Protein AF-0000000076679616 (afdb_homodimer)

pLDDT: mean 80.87, std 16.35, range [23.14, 97.0]

Nearest PDB structures (foldseek):
  8wtm-assembly1_A  TM=8.163E-01  e=1.052E-39  Arabidopsis thaliana
  8wba-assembly1_A  TM=8.255E-01  e=5.689E-32  Arabidopsis thaliana
  8i3b-assembly1_B  TM=8.495E-01  e=1.731E-31  Arabidopsis thaliana
  8p8j-assembly1_B  TM=8.262E-01  e=1.410E-30  Homo sapiens
  8k0x-assembly1_C  TM=8.106E-01  e=1.100E-29  Arabidopsis thaliana

Sequence (1182 aa):
MELSSTSSTASGRKPRYRIETKSLSYDLPSNFSFFGAAATAPRPVLKNVMCEAPPGELVAIVGPSGAGKTTLLSILAGAIPPCRVRGAVLINGRPMDVSRFRRVSGHVTQDDALFPLLTVEESLLYSARLRLRGTAEDSAARARDLIKQLGLNHVASSRVGRAGVVGAISGGERRRVSIGVDLVHDPAVLLLDEPTSGLDSASALHILTMLKSMATLHTKTIILTIHQPGFRILELIDRVILISNGSAVHQGPVHQLEARLTDAGHCIPLHVNVLEYAMDVMDSLIVQPPTTPHEEVVAANTAATVNNDRIFYANSLCGEVYILTERFFKNVLRTKELFASKMIQSIVAGVGLGTVFMNVSNLQARVGFFAFSLTFLLTSTTEGLPIFLHERRILQRETARGAYRVSSYVIANAIVFVPFLLAAATLYALPVYWLVGLRREMDRFLYFSLVVWLVMLTANAFVACFSALVPNFIMGNSVIAGLMGSFFLFSGYFIAKGSIPRYWIFMHYLSLFKYPFEAFVVNEYGGGSGGRECLDMEVGGCVLDGAMFLTQQGLEESKRWSNIGVMLGFVLGYRIICFVFLWFRCYRMRRMELSSTSSTASGRKPRYRIETKSLSYDLPSNFSFFGAAATAPRPVLKNVMCEAPPGELVAIVGPSGAGKTTLLSILAGAIPPCRVRGAVLINGRPMDVSRFRRVSGHVTQDDALFPLLTVEESLLYSARLRLRGTAEDSAARARDLIKQLGLNHVASSRVGRAGVVGAISGGERRRVSIGVDLVHDPAVLLLDEPTSGLDSASALHILTMLKSMATLHTKTIILTIHQPGFRILELIDRVILISNGSAVHQGPVHQLEARLTDAGHCIPLHVNVLEYAMDVMDSLIVQPPTTPHEEVVAANTAATVNNDRIFYANSLCGEVYILTERFFKNVLRTKELFASKMIQSIVAGVGLGTVFMNVSNLQARVGFFAFSLTFLLTSTTEGLPIFLHERRILQRETARGAYRVSSYVIANAIVFVPFLLAAATLYALPVYWLVGLRREMDRFLYFSLVVWLVMLTANAFVACFSALVPNFIMGNSVIAGLMGSFFLFSGYFIAKGSIPRYWIFMHYLSLFKYPFEAFVVNEYGGGSGGRECLDMEVGGCVLDGAMFLTQQGLEESKRWSNIGVMLGFVLGYRIICFVFLWFRCYRMRR

Radius of gyration: 34.46 Å; Cα contacts (8 Å, |Δi|>4): 1894; chains: 2; bounding box: 134×113×79 Å

Structure (mmCIF, N/CA/C/O backbone):
data_AF-0000000076679616-model_v1
#
loop_
_entity.id
_entity.type
_entity.pdbx_description
1 polymer 'ABC transporter G family member 10'
#
loop_
_atom_site.group_PDB
_atom_site.id
_atom_site.type_symbol
_atom_site.label_atom_id
_atom_site.label_alt_id
_atom_site.label_comp_id
_atom_site.label_asym_id
_atom_site.label_entity_id
_atom_site.label_seq_id
_atom_site.pdbx_PDB_ins_code
_atom_site.Cartn_x
_atom_site.Cartn_y
_atom_site.Cartn_z
_atom_site.occupancy
_atom_site.B_iso_or_equiv
_atom_site.auth_seq_id
_atom_site.auth_comp_id
_atom_site.auth_asym_id
_atom_site.auth_atom_id
_atom_site.pdbx_PDB_model_num
ATOM 1 N N . MET A 1 1 ? 68.062 25.859 -2.09 1 24.06 1 MET A N 1
ATOM 2 C CA . MET A 1 1 ? 66.938 26.703 -1.683 1 24.06 1 MET A CA 1
ATOM 3 C C . MET A 1 1 ? 65.688 25.859 -1.454 1 24.06 1 MET A C 1
ATOM 5 O O . MET A 1 1 ? 65.188 25.234 -2.387 1 24.06 1 MET A O 1
ATOM 9 N N . GLU A 1 2 ? 65.5 25.203 -0.331 1 23.47 2 GLU A N 1
ATOM 10 C CA . GLU A 1 2 ? 64.75 24.078 0.205 1 23.47 2 GLU A CA 1
ATOM 11 C C . GLU A 1 2 ? 63.281 24.391 0.316 1 23.47 2 GLU A C 1
ATOM 13 O O . GLU A 1 2 ? 62.875 25.344 0.986 1 23.47 2 GLU A O 1
ATOM 18 N N . LEU A 1 3 ? 62.469 24.312 -0.736 1 27.45 3 LEU A N 1
ATOM 19 C CA . LEU A 1 3 ? 61.062 24.719 -0.801 1 27.45 3 LEU A CA 1
ATOM 20 C C . LEU A 1 3 ? 60.25 24.062 0.308 1 27.45 3 LEU A C 1
ATOM 22 O O . LEU A 1 3 ? 60.125 22.828 0.34 1 27.45 3 LEU A O 1
ATOM 26 N N . SER A 1 4 ? 60.469 24.406 1.649 1 26.69 4 SER A N 1
ATOM 27 C CA . SER A 1 4 ? 59.812 23.984 2.891 1 26.69 4 SER A CA 1
ATOM 28 C C . SER A 1 4 ? 58.281 23.953 2.736 1 26.69 4 SER A C 1
ATOM 30 O O . SER A 1 4 ? 57.688 24.953 2.387 1 26.69 4 SER A O 1
ATOM 32 N N . SER A 1 5 ? 57.688 22.891 2.254 1 28.55 5 SER A N 1
ATOM 33 C CA . SER A 1 5 ? 56.312 22.469 1.983 1 28.55 5 SER A CA 1
ATOM 34 C C . SER A 1 5 ? 55.438 22.609 3.225 1 28.55 5 SER A C 1
ATOM 36 O O . SER A 1 5 ? 55.5 21.766 4.121 1 28.55 5 SER A O 1
ATOM 38 N N . THR A 1 6 ? 55.531 23.719 4.102 1 29.86 6 THR A N 1
ATOM 39 C CA . THR A 1 6 ? 54.688 24.078 5.254 1 29.86 6 THR A CA 1
ATOM 40 C C . THR A 1 6 ? 53.219 23.797 4.977 1 29.86 6 THR A C 1
ATOM 42 O O . THR A 1 6 ? 52.594 24.484 4.164 1 29.86 6 THR A O 1
ATOM 45 N N . SER A 1 7 ? 52.781 22.578 4.949 1 30.86 7 SER A N 1
ATOM 46 C CA . SER A 1 7 ? 51.406 22.031 4.945 1 30.86 7 SER A CA 1
ATOM 47 C C . SER A 1 7 ? 50.562 22.688 6.012 1 30.86 7 SER A C 1
ATOM 49 O O . SER A 1 7 ? 50.75 22.484 7.207 1 30.86 7 SER A O 1
ATOM 51 N N . SER A 1 8 ? 50.375 24.062 6.184 1 30.64 8 SER A N 1
ATOM 52 C CA . SER A 1 8 ? 49.562 24.875 7.086 1 30.64 8 SER A CA 1
ATOM 53 C C . SER A 1 8 ? 48.25 24.172 7.445 1 30.64 8 SER A C 1
ATOM 55 O O . SER A 1 8 ? 47.531 23.719 6.562 1 30.64 8 SER A O 1
ATOM 57 N N . THR A 1 9 ? 48.094 23.5 8.547 1 32.56 9 THR A N 1
ATOM 58 C CA . THR A 1 9 ? 47.062 22.984 9.422 1 32.56 9 THR A CA 1
ATOM 59 C C . THR A 1 9 ? 45.875 23.969 9.5 1 32.56 9 THR A C 1
ATOM 61 O O . THR A 1 9 ? 45.875 24.844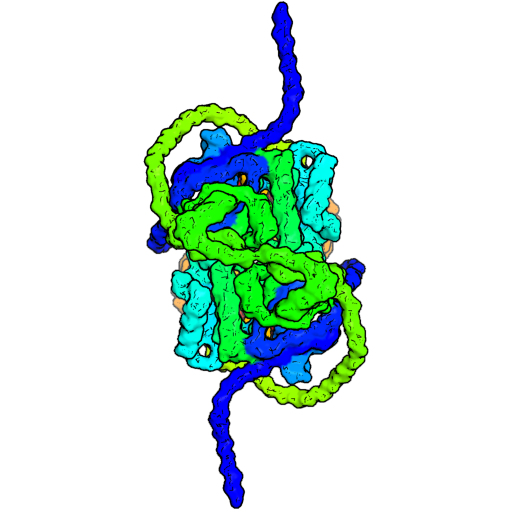 10.352 1 32.56 9 THR A O 1
ATOM 64 N N . ALA A 1 10 ? 45.625 24.812 8.547 1 33.34 10 ALA A N 1
ATOM 65 C CA . ALA A 1 10 ? 44.562 25.828 8.445 1 33.34 10 ALA A CA 1
ATOM 66 C C . ALA A 1 10 ? 43.281 25.375 9.109 1 33.34 10 ALA A C 1
ATOM 68 O O . ALA A 1 10 ? 42.906 24.203 9 1 33.34 10 ALA A O 1
ATOM 69 N N . SER A 1 11 ? 42.719 25.906 10.234 1 36.84 11 SER A N 1
ATOM 70 C CA . SER A 1 11 ? 41.5 25.828 11.008 1 36.84 11 SER A CA 1
ATOM 71 C C . SER A 1 11 ? 40.312 25.438 10.125 1 36.84 11 SER A C 1
ATOM 73 O O . SER A 1 11 ? 40.031 26.078 9.125 1 36.84 11 SER A O 1
ATOM 75 N N . GLY A 1 12 ? 40.125 24.266 9.672 1 40.28 12 GLY A N 1
ATOM 76 C CA . GLY A 1 12 ? 39.344 23.578 8.656 1 40.28 12 GLY A CA 1
ATOM 77 C C . GLY A 1 12 ? 37.938 24.141 8.484 1 40.28 12 GLY A C 1
ATOM 78 O O . GLY A 1 12 ? 37 23.734 9.164 1 40.28 12 GLY A O 1
ATOM 79 N N . ARG A 1 13 ? 37.812 25.328 8.219 1 47.44 13 ARG A N 1
ATOM 80 C CA . ARG A 1 13 ? 36.562 26.078 7.945 1 47.44 13 ARG A CA 1
ATOM 81 C C . ARG A 1 13 ? 35.656 25.281 7.035 1 47.44 13 ARG A C 1
ATOM 83 O O . ARG A 1 13 ? 36.062 24.828 5.961 1 47.44 13 ARG A O 1
ATOM 90 N N . LYS A 1 14 ? 34.625 24.594 7.551 1 61.75 14 LYS A N 1
ATOM 91 C CA . LYS A 1 14 ? 33.625 23.875 6.785 1 61.75 14 LYS A CA 1
ATOM 92 C C . LYS A 1 14 ? 33.188 24.656 5.551 1 61.75 14 LYS A C 1
ATOM 94 O O . LYS A 1 14 ? 33.188 25.891 5.574 1 61.75 14 LYS A O 1
ATOM 99 N N . PRO A 1 15 ? 33.312 24.031 4.309 1 69.06 15 PRO A N 1
ATOM 100 C CA . PRO A 1 15 ? 33 24.672 3.037 1 69.06 15 PRO A CA 1
ATOM 101 C C . PRO A 1 15 ? 31.641 25.391 3.068 1 69.06 15 PRO A C 1
ATOM 103 O O . PRO A 1 15 ? 30.703 24.906 3.703 1 69.06 15 PRO A O 1
ATOM 106 N N . ARG A 1 16 ? 31.75 26.703 2.766 1 85.62 16 ARG A N 1
ATOM 107 C CA . ARG A 1 16 ? 30.547 27.531 2.631 1 85.62 16 ARG A CA 1
ATOM 108 C C . ARG A 1 16 ? 29.938 27.391 1.242 1 85.62 16 ARG A C 1
ATOM 110 O O . ARG A 1 16 ? 30.656 27.328 0.243 1 85.62 16 ARG A O 1
ATOM 117 N N . TYR A 1 17 ? 28.703 27.094 1.22 1 91.56 17 TYR A N 1
ATOM 118 C CA . TYR A 1 17 ? 28 26.922 -0.054 1 91.56 17 TYR A CA 1
ATOM 119 C C . TYR A 1 17 ? 26.938 27.984 -0.253 1 91.56 17 TYR A C 1
ATOM 121 O O . TYR A 1 17 ? 26.078 28.188 0.61 1 91.56 17 TYR A O 1
ATOM 129 N N . ARG A 1 18 ? 27.109 28.719 -1.347 1 93.19 18 ARG A N 1
ATOM 130 C CA . ARG A 1 18 ? 26.109 29.688 -1.773 1 93.19 18 ARG A CA 1
ATOM 131 C C . ARG A 1 18 ? 25.297 29.156 -2.955 1 93.19 18 ARG A C 1
ATOM 133 O O . ARG A 1 18 ? 25.875 28.688 -3.936 1 93.19 18 ARG A O 1
ATOM 140 N N . ILE A 1 19 ? 23.984 29.172 -2.797 1 94.56 19 ILE A N 1
ATOM 141 C CA . ILE A 1 19 ? 23.125 28.688 -3.869 1 94.56 19 ILE A CA 1
ATOM 142 C C . ILE A 1 19 ? 22.438 29.875 -4.551 1 94.56 19 ILE A C 1
ATOM 144 O O . ILE A 1 19 ? 21.859 30.734 -3.885 1 94.56 19 ILE A O 1
ATOM 148 N N . GLU A 1 20 ? 22.562 29.938 -5.855 1 93.88 20 GLU A N 1
ATOM 149 C CA . GLU A 1 20 ? 21.938 30.984 -6.652 1 93.88 20 GLU A CA 1
ATOM 150 C C . GLU A 1 20 ? 21.25 30.406 -7.887 1 93.88 20 GLU A C 1
ATOM 152 O O . GLU A 1 20 ? 21.688 29.391 -8.43 1 93.88 20 GLU A O 1
ATOM 157 N N . THR A 1 21 ? 20.109 30.969 -8.172 1 92.56 21 THR A N 1
ATOM 158 C CA . THR A 1 21 ? 19.422 30.578 -9.398 1 92.56 21 THR A CA 1
ATOM 159 C C . THR A 1 21 ? 19.422 31.719 -10.406 1 92.56 21 THR A C 1
ATOM 161 O O . THR A 1 21 ? 19.328 32.875 -10.023 1 92.56 21 THR A O 1
ATOM 164 N N . LYS A 1 22 ? 19.641 31.312 -11.625 1 88.94 22 LYS A N 1
ATOM 165 C CA . LYS A 1 22 ? 19.562 32.281 -12.719 1 88.94 22 LYS A CA 1
ATOM 166 C C . LYS A 1 22 ? 18.422 31.969 -13.664 1 88.94 22 LYS A C 1
ATOM 168 O O . LYS A 1 22 ? 18.516 31.062 -14.492 1 88.94 22 LYS A O 1
ATOM 173 N N . SER A 1 23 ? 17.328 32.781 -13.648 1 88 23 SER A N 1
ATOM 174 C CA . SER A 1 23 ? 16.156 32.688 -14.523 1 88 23 SER A CA 1
ATOM 175 C C . SER A 1 23 ? 15.68 31.234 -14.648 1 88 23 SER A C 1
ATOM 177 O O . SER A 1 23 ? 15.539 30.719 -15.75 1 88 23 SER A O 1
ATOM 179 N N . LEU A 1 24 ? 15.398 30.688 -13.578 1 89.69 24 LEU A N 1
ATOM 180 C CA . LEU A 1 24 ? 15.008 29.281 -13.531 1 89.69 24 LEU A CA 1
ATOM 181 C C . LEU A 1 24 ? 13.555 29.109 -13.961 1 89.69 24 LEU A C 1
ATOM 183 O O . LEU A 1 24 ? 12.664 29.781 -13.438 1 89.69 24 LEU A O 1
ATOM 187 N N . SER A 1 25 ? 13.367 28.312 -14.992 1 90.69 25 SER A N 1
ATOM 188 C CA . SER A 1 25 ? 12.023 27.984 -15.461 1 90.69 25 SER A CA 1
ATOM 189 C C . SER A 1 25 ? 11.859 26.484 -15.633 1 90.69 25 SER A C 1
ATOM 191 O O . SER A 1 25 ? 12.805 25.781 -16.016 1 90.69 25 SER A O 1
ATOM 193 N N . TYR A 1 26 ? 10.742 25.922 -15.211 1 88.5 26 TYR A N 1
ATOM 194 C CA . TYR A 1 26 ? 10.469 24.5 -15.281 1 88.5 26 TYR A CA 1
ATOM 195 C C . TYR A 1 26 ? 9.016 24.234 -15.68 1 88.5 26 TYR A C 1
ATOM 197 O O . TYR A 1 26 ? 8.102 24.891 -15.164 1 88.5 26 TYR A O 1
ATOM 205 N N . ASP A 1 27 ? 8.883 23.328 -16.672 1 82.69 27 ASP A N 1
ATOM 206 C CA . ASP A 1 27 ? 7.562 22.906 -17.109 1 82.69 27 ASP A CA 1
ATOM 207 C C . ASP A 1 27 ? 7.309 21.438 -16.766 1 82.69 27 ASP A C 1
ATOM 209 O O . ASP A 1 27 ? 8.219 20.609 -16.844 1 82.69 27 ASP A O 1
ATOM 213 N N . LEU A 1 28 ? 6.105 21.094 -16.203 1 73.81 28 LEU A N 1
ATOM 214 C CA . LEU A 1 28 ? 5.742 19.703 -15.945 1 73.81 28 LEU A CA 1
ATOM 215 C C . LEU A 1 28 ? 5.551 18.938 -17.234 1 73.81 28 LEU A C 1
ATOM 217 O O . LEU A 1 28 ? 4.941 19.438 -18.188 1 73.81 28 LEU A O 1
ATOM 221 N N . PRO A 1 29 ? 6.316 17.75 -17.219 1 61.53 29 PRO A N 1
ATOM 222 C CA . PRO A 1 29 ? 6.223 16.984 -18.469 1 61.53 29 PRO A CA 1
ATOM 223 C C . PRO A 1 29 ? 4.805 16.5 -18.75 1 61.53 29 PRO A C 1
ATOM 225 O O . PRO A 1 29 ? 4.043 16.234 -17.812 1 61.53 29 PRO A O 1
ATOM 228 N N . SER A 1 30 ? 4.336 16.75 -19.922 1 55.78 30 SER A N 1
ATOM 229 C CA . SER A 1 30 ? 3.051 16.25 -20.375 1 55.78 30 SER A CA 1
ATOM 230 C C . SER A 1 30 ? 3.021 14.719 -20.344 1 55.78 30 SER A C 1
ATOM 232 O O . SER A 1 30 ? 4.047 14.07 -20.562 1 55.78 30 SER A O 1
ATOM 234 N N . ASN A 1 31 ? 2.316 14.141 -19.422 1 47.84 31 ASN A N 1
ATOM 235 C CA . ASN A 1 31 ? 2.211 12.688 -19.422 1 47.84 31 ASN A CA 1
ATOM 236 C C . ASN A 1 31 ? 1.825 12.156 -20.797 1 47.84 31 ASN A C 1
ATOM 238 O O . ASN A 1 31 ? 0.857 12.625 -21.406 1 47.84 31 ASN A O 1
ATOM 242 N N . PHE A 1 32 ? 2.832 11.805 -21.531 1 42.59 32 PHE A N 1
ATOM 243 C CA . PHE A 1 32 ? 2.518 11.094 -22.766 1 42.59 32 PHE A CA 1
ATOM 244 C C . PHE A 1 32 ? 1.581 9.922 -22.484 1 42.59 32 PHE A C 1
ATOM 246 O O . PHE A 1 32 ? 1.867 9.078 -21.625 1 42.59 32 PHE A O 1
ATOM 253 N N . SER A 1 33 ? 0.321 10.188 -22.469 1 43.31 33 SER A N 1
ATOM 254 C CA . SER A 1 33 ? -0.521 9 -22.516 1 43.31 33 SER A CA 1
ATOM 255 C C . SER A 1 33 ? -0.187 8.133 -23.719 1 43.31 33 SER A C 1
ATOM 257 O O . SER A 1 33 ? 0.075 8.648 -24.812 1 43.31 33 SER A O 1
ATOM 259 N N . PHE A 1 34 ? 0.375 7.188 -23.469 1 38.84 34 PHE A N 1
ATOM 260 C CA . PHE A 1 34 ? 0.635 6.254 -24.562 1 38.84 34 PHE A CA 1
ATOM 261 C C . PHE A 1 34 ? -0.425 6.379 -25.656 1 38.84 34 PHE A C 1
ATOM 263 O O . PHE A 1 34 ? -0.138 6.176 -26.828 1 38.84 34 PHE A O 1
ATOM 270 N N . PHE A 1 35 ? -1.683 6.16 -25.328 1 33.84 35 PHE A N 1
ATOM 271 C CA . PHE A 1 35 ? -2.676 6.055 -26.391 1 33.84 35 PHE A CA 1
ATOM 272 C C . PHE A 1 35 ? -3.188 7.434 -26.781 1 33.84 35 PHE A C 1
ATOM 274 O O . PHE A 1 35 ? -4.098 7.973 -26.156 1 33.84 35 PHE A O 1
ATOM 281 N N . GLY A 1 36 ? -2.439 8.117 -27.625 1 37.47 36 GLY A N 1
ATOM 282 C CA . GLY A 1 36 ? -2.754 9.258 -28.469 1 37.47 36 GLY A CA 1
ATOM 283 C C . GLY A 1 36 ? -3.389 10.406 -27.703 1 37.47 36 GLY A C 1
ATOM 284 O O . GLY A 1 36 ? -3.99 11.297 -28.297 1 37.47 36 GLY A O 1
ATOM 285 N N . ALA A 1 37 ? -3.938 10.164 -26.625 1 39.38 37 ALA A N 1
ATOM 286 C CA . ALA A 1 37 ? -4.672 11.336 -26.172 1 39.38 37 ALA A CA 1
ATOM 287 C C . ALA A 1 37 ? -3.74 12.531 -26 1 39.38 37 ALA A C 1
ATOM 289 O O . ALA A 1 37 ? -2.531 12.367 -25.812 1 39.38 37 ALA A O 1
ATOM 290 N N . ALA A 1 38 ? -4.27 13.781 -26.344 1 40.56 38 ALA A N 1
ATOM 291 C CA . ALA A 1 38 ? -3.768 15.141 -26.484 1 40.56 38 ALA A CA 1
ATOM 292 C C . ALA A 1 38 ? -2.797 15.484 -25.359 1 40.56 38 ALA A C 1
ATOM 294 O O . ALA A 1 38 ? -3.094 15.25 -24.188 1 40.56 38 ALA A O 1
ATOM 295 N N . ALA A 1 39 ? -1.489 15.453 -25.672 1 45.62 39 ALA A N 1
ATOM 296 C CA . ALA A 1 39 ? -0.423 16.062 -24.875 1 45.62 39 ALA A CA 1
ATOM 297 C C . ALA A 1 39 ? -0.944 17.266 -24.094 1 45.62 39 ALA A C 1
ATOM 299 O O . ALA A 1 39 ? -1.479 18.219 -24.672 1 45.62 39 ALA A O 1
ATOM 300 N N . THR A 1 40 ? -1.573 16.984 -23.062 1 48.91 40 THR A N 1
ATOM 301 C CA . THR A 1 40 ? -1.933 18.188 -22.328 1 48.91 40 THR A CA 1
ATOM 302 C C . THR A 1 40 ? -0.749 19.156 -22.25 1 48.91 40 THR A C 1
ATOM 304 O O . THR A 1 40 ? 0.405 18.719 -22.203 1 48.91 40 THR A O 1
ATOM 307 N N . ALA A 1 41 ? -0.866 20.344 -22.844 1 53.28 41 ALA A N 1
ATOM 308 C CA . ALA A 1 41 ? 0.11 21.422 -22.859 1 53.28 41 ALA A CA 1
ATOM 309 C C . ALA A 1 41 ? 0.875 21.5 -21.547 1 53.28 41 ALA A C 1
ATOM 311 O O . ALA A 1 41 ? 0.302 21.281 -20.469 1 53.28 41 ALA A O 1
ATOM 312 N N . PRO A 1 42 ? 2.227 21.375 -21.672 1 61.09 42 PRO A N 1
ATOM 313 C CA . PRO A 1 42 ? 3.057 21.562 -20.484 1 61.09 42 PRO A CA 1
ATOM 314 C C . PRO A 1 42 ? 2.596 22.734 -19.625 1 61.09 42 PRO A C 1
ATOM 316 O O . PRO A 1 42 ? 2.166 23.766 -20.141 1 61.09 42 PRO A O 1
ATOM 319 N N . ARG A 1 43 ? 2.248 22.469 -18.453 1 69.44 43 ARG A N 1
ATOM 320 C CA . ARG A 1 43 ? 1.877 23.547 -17.547 1 69.44 43 ARG A CA 1
ATOM 321 C C . ARG A 1 43 ? 3.107 24.141 -16.859 1 69.44 43 ARG A C 1
ATOM 323 O O . ARG A 1 43 ? 3.867 23.406 -16.219 1 69.44 43 ARG A O 1
ATOM 330 N N . PRO A 1 44 ? 3.373 25.438 -17.172 1 78.44 44 PRO A N 1
ATOM 331 C CA . PRO A 1 44 ? 4.516 26.062 -16.484 1 78.44 44 PRO A CA 1
ATOM 332 C C . PRO A 1 44 ? 4.348 26.109 -14.977 1 78.44 44 PRO A C 1
ATOM 334 O O . PRO A 1 44 ? 3.309 26.547 -14.477 1 78.44 44 PRO A O 1
ATOM 337 N N . VAL A 1 45 ? 5.328 25.5 -14.266 1 83.12 45 VAL A N 1
ATOM 338 C CA . VAL A 1 45 ? 5.277 25.5 -12.805 1 83.12 45 VAL A CA 1
ATOM 339 C C . VAL A 1 45 ? 6.121 26.641 -12.25 1 83.12 45 VAL A C 1
ATOM 341 O O . VAL A 1 45 ? 5.688 27.359 -11.344 1 83.12 45 VAL A O 1
ATOM 344 N N . LEU A 1 46 ? 7.309 26.828 -12.812 1 88.94 46 LEU A N 1
ATOM 345 C CA . LEU A 1 46 ? 8.195 27.906 -12.414 1 88.94 46 LEU A CA 1
ATOM 346 C C . LEU A 1 46 ? 8.547 28.797 -13.602 1 88.94 46 LEU A C 1
ATOM 348 O O . LEU A 1 46 ? 8.758 28.297 -14.711 1 88.94 46 LEU A O 1
ATOM 352 N N . LYS A 1 47 ? 8.508 30.125 -13.312 1 90.56 47 LYS A N 1
ATOM 353 C CA . LYS A 1 47 ? 8.781 31.094 -14.367 1 90.56 47 LYS A CA 1
ATOM 354 C C . LYS A 1 47 ? 9.875 32.062 -13.938 1 90.56 47 LYS A C 1
ATOM 356 O O . LYS A 1 47 ? 9.641 32.969 -13.133 1 90.56 47 LYS A O 1
ATOM 361 N N . ASN A 1 48 ? 10.977 31.938 -14.508 1 88.06 48 ASN A N 1
ATOM 362 C CA . ASN A 1 48 ? 12.094 32.844 -14.367 1 88.06 48 ASN A CA 1
ATOM 363 C C . ASN A 1 48 ? 12.352 33.219 -12.898 1 88.06 48 ASN A C 1
ATOM 365 O O . ASN A 1 48 ? 12.359 34.375 -12.531 1 88.06 48 ASN A O 1
ATOM 369 N N . VAL A 1 49 ? 12.602 32.219 -12.133 1 89.94 49 VAL A N 1
ATOM 370 C CA . VAL A 1 49 ? 12.789 32.406 -10.695 1 89.94 49 VAL A CA 1
ATOM 371 C C . VAL A 1 49 ? 14.258 32.719 -10.398 1 89.94 49 VAL A C 1
ATOM 373 O O . VAL A 1 49 ? 15.148 31.969 -10.812 1 89.94 49 VAL A O 1
ATOM 376 N N . MET A 1 50 ? 14.516 33.906 -9.836 1 88.56 50 MET A N 1
ATOM 377 C CA . MET A 1 50 ? 15.844 34.281 -9.352 1 88.56 50 MET A CA 1
ATOM 378 C C . MET A 1 50 ? 15.875 34.312 -7.832 1 88.56 50 MET A C 1
ATOM 380 O O . MET A 1 50 ? 15.133 35.094 -7.211 1 88.56 50 MET A O 1
ATOM 384 N N . CYS A 1 51 ? 16.641 33.406 -7.242 1 89.31 51 CYS A N 1
ATOM 385 C CA . CYS A 1 51 ? 16.75 33.438 -5.785 1 89.31 51 CYS A CA 1
ATOM 386 C C . CYS A 1 51 ? 18.172 33.094 -5.344 1 89.31 51 CYS A C 1
ATOM 388 O O . CYS A 1 51 ? 18.984 32.625 -6.133 1 89.31 51 CYS A O 1
ATOM 390 N N . GLU A 1 52 ? 18.469 33.562 -4.16 1 91.62 52 GLU A N 1
ATOM 391 C CA . GLU A 1 52 ? 19.797 33.344 -3.592 1 91.62 52 GLU A CA 1
ATOM 392 C C . GLU A 1 52 ? 19.688 32.844 -2.148 1 91.62 52 GLU A C 1
ATOM 394 O O . GLU A 1 52 ? 18.812 33.281 -1.398 1 91.62 52 GLU A O 1
ATOM 399 N N . ALA A 1 53 ? 20.531 31.906 -1.792 1 94.38 53 ALA A N 1
ATOM 400 C CA . ALA A 1 53 ? 20.672 31.391 -0.43 1 94.38 53 ALA A CA 1
ATOM 401 C C . ALA A 1 53 ? 22.125 31.438 0.027 1 94.38 53 ALA A C 1
ATOM 403 O O . ALA A 1 53 ? 22.922 30.547 -0.317 1 94.38 53 ALA A O 1
ATOM 404 N N . PRO A 1 54 ? 22.438 32.469 0.777 1 93.38 54 PRO A N 1
ATOM 405 C CA . PRO A 1 54 ? 23.812 32.594 1.278 1 93.38 54 PRO A CA 1
ATOM 406 C C . PRO A 1 54 ? 24.109 31.609 2.412 1 93.38 54 PRO A C 1
ATOM 408 O O . PRO A 1 54 ? 23.188 31.125 3.076 1 93.38 54 PRO A O 1
ATOM 411 N N . PRO A 1 55 ? 25.375 31.359 2.592 1 94.25 55 PRO A N 1
ATOM 412 C CA . PRO A 1 55 ? 25.75 30.484 3.713 1 94.25 55 PRO A CA 1
ATOM 413 C C . PRO A 1 55 ? 25.547 31.156 5.07 1 94.25 55 PRO A C 1
ATOM 415 O O . PRO A 1 55 ? 25.688 32.375 5.191 1 94.25 55 PRO A O 1
ATOM 418 N N . GLY A 1 56 ? 25.094 30.422 6.043 1 93.81 56 GLY A N 1
ATOM 419 C CA . GLY A 1 56 ? 24.969 30.906 7.406 1 93.81 56 GLY A CA 1
ATOM 420 C C . GLY A 1 56 ? 23.625 31.531 7.703 1 93.81 56 GLY A C 1
ATOM 421 O O . GLY A 1 56 ? 23.422 32.156 8.758 1 93.81 56 GLY A O 1
ATOM 422 N N . GLU A 1 57 ? 22.766 31.375 6.711 1 94.31 57 GLU A N 1
ATOM 423 C CA . GLU A 1 57 ? 21.438 31.969 6.895 1 94.31 57 GLU A CA 1
ATOM 424 C C . GLU A 1 57 ? 20.344 30.922 6.723 1 94.31 57 GLU A C 1
ATOM 426 O O . GLU A 1 57 ? 20.547 29.922 6.039 1 94.31 57 GLU A O 1
ATOM 431 N N . LEU A 1 58 ? 19.328 31.141 7.434 1 95.94 58 LEU A N 1
ATOM 432 C CA . LEU A 1 58 ? 18.109 30.344 7.281 1 95.94 58 LEU A CA 1
ATOM 433 C C . LEU A 1 58 ? 17.156 31.016 6.305 1 95.94 58 LEU A C 1
ATOM 435 O O . LEU A 1 58 ? 16.609 32.094 6.594 1 95.94 58 LEU A O 1
ATOM 439 N N . VAL A 1 59 ? 17 30.375 5.105 1 96.12 59 VAL A N 1
ATOM 440 C CA . VAL A 1 59 ? 16.156 30.938 4.051 1 96.12 59 VAL A CA 1
ATOM 441 C C . VAL A 1 59 ? 14.836 30.172 3.986 1 96.12 59 VAL A C 1
ATOM 443 O O . VAL A 1 59 ? 14.82 28.938 3.936 1 96.12 59 VAL A O 1
ATOM 446 N N . ALA A 1 60 ? 13.727 30.844 3.996 1 95.12 60 ALA A N 1
ATOM 447 C CA . ALA A 1 60 ? 12.406 30.219 3.941 1 95.12 60 ALA A CA 1
ATOM 448 C C . ALA A 1 60 ? 11.703 30.531 2.625 1 95.12 60 ALA A C 1
ATOM 450 O O . ALA A 1 60 ? 11.641 31.703 2.215 1 95.12 60 ALA A O 1
ATOM 451 N N . ILE A 1 61 ? 11.32 29.531 1.953 1 93.56 61 ILE A N 1
ATOM 452 C CA . ILE A 1 61 ? 10.469 29.688 0.777 1 93.56 61 ILE A CA 1
ATOM 453 C C . ILE A 1 61 ? 9 29.656 1.194 1 93.56 61 ILE A C 1
ATOM 455 O O . ILE A 1 61 ? 8.523 28.672 1.759 1 93.56 61 ILE A O 1
ATOM 459 N N . VAL A 1 62 ? 8.336 30.75 0.913 1 88.88 62 VAL A N 1
ATOM 460 C CA . VAL A 1 62 ? 6.953 30.891 1.364 1 88.88 62 VAL A CA 1
ATOM 461 C C . VAL A 1 62 ? 6.051 31.203 0.175 1 88.88 62 VAL A C 1
ATOM 463 O O . VAL A 1 62 ? 6.48 31.859 -0.782 1 88.88 62 VAL A O 1
ATOM 466 N N . GLY A 1 63 ? 4.844 30.688 0.205 1 82.44 63 GLY A N 1
ATOM 467 C CA . GLY A 1 63 ? 3.855 30.891 -0.841 1 82.44 63 GLY A CA 1
ATOM 468 C C . GLY A 1 63 ? 2.611 30.047 -0.667 1 82.44 63 GLY A C 1
ATOM 469 O O . GLY A 1 63 ? 2.572 29.156 0.19 1 82.44 63 GLY A O 1
ATOM 470 N N . PRO A 1 64 ? 1.685 30.375 -1.421 1 77.44 64 PRO A N 1
ATOM 471 C CA . PRO A 1 64 ? 0.453 29.578 -1.359 1 77.44 64 PRO A CA 1
ATOM 472 C C . PRO A 1 64 ? 0.636 28.156 -1.89 1 77.44 64 PRO A C 1
ATOM 474 O O . PRO A 1 64 ? 1.69 27.828 -2.441 1 77.44 64 PRO A O 1
ATOM 477 N N . SER A 1 65 ? -0.394 27.344 -1.59 1 73.62 65 SER A N 1
ATOM 478 C CA . SER A 1 65 ? -0.333 25.969 -2.068 1 73.62 65 SER A CA 1
ATOM 479 C C . SER A 1 65 ? -0.323 25.922 -3.592 1 73.62 65 SER A C 1
ATOM 481 O O . SER A 1 65 ? -1.086 26.625 -4.25 1 73.62 65 SER A O 1
ATOM 483 N N . GLY A 1 66 ? 0.558 25.234 -4.188 1 74.25 66 GLY A N 1
ATOM 484 C CA . GLY A 1 66 ? 0.644 25.062 -5.633 1 74.25 66 GLY A CA 1
ATOM 485 C C . GLY A 1 66 ? 1.482 26.141 -6.305 1 74.25 66 GLY A C 1
ATOM 486 O O . GLY A 1 66 ? 1.534 26.203 -7.535 1 74.25 66 GLY A O 1
ATOM 487 N N . ALA A 1 67 ? 2.121 26.922 -5.488 1 77.81 67 ALA A N 1
ATOM 488 C CA . ALA A 1 67 ? 2.896 28.031 -6.051 1 77.81 67 ALA A CA 1
ATOM 489 C C . ALA A 1 67 ? 4.195 27.531 -6.672 1 77.81 67 ALA A C 1
ATOM 491 O O . ALA A 1 67 ? 4.848 28.25 -7.434 1 77.81 67 ALA A O 1
ATOM 492 N N . GLY A 1 68 ? 4.621 26.312 -6.387 1 84 68 GLY A N 1
ATOM 493 C CA . GLY A 1 68 ? 5.852 25.766 -6.934 1 84 68 GLY A CA 1
ATOM 494 C C . GLY A 1 68 ? 6.965 25.656 -5.91 1 84 68 GLY A C 1
ATOM 495 O O . GLY A 1 68 ? 8.133 25.5 -6.27 1 84 68 GLY A O 1
ATOM 496 N N . LYS A 1 69 ? 6.672 25.766 -4.621 1 87.56 69 LYS A N 1
ATOM 497 C CA . LYS A 1 69 ? 7.672 25.734 -3.559 1 87.56 69 LYS A CA 1
ATOM 498 C C . LYS A 1 69 ? 8.461 24.422 -3.588 1 87.56 69 LYS A C 1
ATOM 500 O O . LYS A 1 69 ? 9.695 24.438 -3.578 1 87.56 69 LYS A O 1
ATOM 505 N N . THR A 1 70 ? 7.742 23.297 -3.664 1 84.44 70 THR A N 1
ATOM 506 C CA . THR A 1 70 ? 8.359 21.984 -3.635 1 84.44 70 THR A CA 1
ATOM 507 C C . THR A 1 70 ? 9.188 21.75 -4.895 1 84.44 70 THR A C 1
ATOM 509 O O . THR A 1 70 ? 10.258 21.141 -4.84 1 84.44 70 THR A O 1
ATOM 512 N N . THR A 1 71 ? 8.703 22.25 -6.035 1 86.12 71 THR A N 1
ATOM 513 C CA . THR A 1 71 ? 9.43 22.109 -7.289 1 86.12 71 THR A CA 1
ATOM 514 C C . THR A 1 71 ? 10.734 22.891 -7.25 1 86.12 71 THR A C 1
ATOM 516 O O . THR A 1 71 ? 11.773 22.391 -7.684 1 86.12 71 THR A O 1
ATOM 519 N N . LEU A 1 72 ? 10.602 24.094 -6.746 1 91.12 72 LEU A N 1
ATOM 520 C CA . LEU A 1 72 ? 11.812 24.906 -6.617 1 91.12 72 LEU A CA 1
ATOM 521 C C . LEU A 1 72 ? 12.828 24.219 -5.707 1 91.12 72 LEU A C 1
ATOM 523 O O . LEU A 1 72 ? 14.008 24.125 -6.047 1 91.12 72 LEU A O 1
ATOM 527 N N . LEU A 1 73 ? 12.359 23.734 -4.594 1 91.94 73 LEU A N 1
ATOM 528 C CA . LEU A 1 73 ? 13.234 23.047 -3.645 1 91.94 73 LEU A CA 1
ATOM 529 C C . LEU A 1 73 ? 13.844 21.797 -4.266 1 91.94 73 LEU A C 1
ATOM 531 O O . LEU A 1 73 ? 15.023 21.5 -4.039 1 91.94 73 LEU A O 1
ATOM 535 N N . SER A 1 74 ? 13.102 21.062 -5.043 1 88.75 74 SER A N 1
ATOM 536 C CA . SER A 1 74 ? 13.586 19.844 -5.691 1 88.75 74 SER A CA 1
ATOM 537 C C . SER A 1 74 ? 14.664 20.156 -6.727 1 88.75 74 SER A C 1
ATOM 539 O O . SER A 1 74 ? 15.609 19.391 -6.902 1 88.75 74 SER A O 1
ATOM 541 N N . ILE A 1 75 ? 14.484 21.266 -7.387 1 89.88 75 ILE A N 1
ATOM 542 C CA . ILE A 1 75 ? 15.469 21.688 -8.375 1 89.88 75 ILE A CA 1
ATOM 543 C C . ILE A 1 75 ? 16.766 22.094 -7.672 1 89.88 75 ILE A C 1
ATOM 545 O O . ILE A 1 75 ? 17.859 21.734 -8.102 1 89.88 75 ILE A O 1
ATOM 549 N N . LEU A 1 76 ? 16.547 22.781 -6.605 1 92.31 76 LEU A N 1
ATOM 550 C CA . LEU A 1 76 ? 17.703 23.234 -5.852 1 92.31 76 LEU A CA 1
ATOM 551 C C . LEU A 1 76 ? 18.453 22.047 -5.246 1 92.31 76 LEU A C 1
ATOM 553 O O . LEU A 1 76 ? 19.672 22.078 -5.074 1 92.31 76 LEU A O 1
ATOM 557 N N . ALA A 1 77 ? 17.688 21 -4.922 1 89.38 77 ALA A N 1
ATOM 558 C CA . ALA A 1 77 ? 18.266 19.812 -4.316 1 89.38 77 ALA A CA 1
ATOM 559 C C . ALA A 1 77 ? 18.906 18.906 -5.371 1 89.38 77 ALA A C 1
ATOM 561 O O . ALA A 1 77 ? 19.594 17.938 -5.039 1 89.38 77 ALA A O 1
ATOM 562 N N . GLY A 1 78 ? 18.688 19.172 -6.582 1 85.12 78 GLY A N 1
ATOM 563 C CA . GLY A 1 78 ? 19.219 18.344 -7.66 1 85.12 78 GLY A CA 1
ATOM 564 C C . GLY A 1 78 ? 18.406 17.094 -7.918 1 85.12 78 GLY A C 1
ATOM 565 O O . GLY A 1 78 ? 18.906 16.125 -8.484 1 85.12 78 GLY A O 1
ATOM 566 N N . ALA A 1 79 ? 17.266 17.094 -7.41 1 80.88 79 ALA A N 1
ATOM 567 C CA . ALA A 1 79 ? 16.406 15.938 -7.613 1 80.88 79 ALA A CA 1
ATOM 568 C C . ALA A 1 79 ? 15.852 15.906 -9.039 1 80.88 79 ALA A C 1
ATOM 570 O O . ALA A 1 79 ? 15.562 14.836 -9.57 1 80.88 79 ALA A O 1
ATOM 571 N N . ILE A 1 80 ? 15.68 17.047 -9.625 1 80.69 80 ILE A N 1
ATOM 572 C CA . ILE A 1 80 ? 15.258 17.156 -11.016 1 80.69 80 ILE A CA 1
ATOM 573 C C . ILE A 1 80 ? 16.469 17.391 -11.906 1 80.69 80 ILE A C 1
ATOM 575 O O . ILE A 1 80 ? 17.281 18.297 -11.648 1 80.69 80 ILE A O 1
ATOM 579 N N . PRO A 1 81 ? 16.578 16.578 -12.883 1 76.75 81 PRO A N 1
ATOM 580 C CA . PRO A 1 81 ? 17.75 16.734 -13.75 1 76.75 81 PRO A CA 1
ATOM 581 C C . PRO A 1 81 ? 17.828 18.125 -14.383 1 76.75 81 PRO A C 1
ATOM 583 O O . PRO A 1 81 ? 16.812 18.688 -14.773 1 76.75 81 PRO A O 1
ATOM 586 N N . PRO A 1 82 ? 19.031 18.594 -14.422 1 77.62 82 PRO A N 1
ATOM 587 C CA . PRO A 1 82 ? 19.234 19.938 -14.953 1 77.62 82 PRO A CA 1
ATOM 588 C C . PRO A 1 82 ? 18.844 20.047 -16.422 1 77.62 82 PRO A C 1
ATOM 590 O O . PRO A 1 82 ? 18.531 21.141 -16.906 1 77.62 82 PRO A O 1
ATOM 593 N N . CYS A 1 83 ? 18.781 18.906 -17.109 1 75.94 83 CYS A N 1
ATOM 594 C CA . CYS A 1 83 ? 18.438 18.938 -18.516 1 75.94 83 CYS A CA 1
ATOM 595 C C . CYS A 1 83 ? 16.984 19.328 -18.719 1 75.94 83 CYS A C 1
ATOM 597 O O . CYS A 1 83 ? 16.609 19.812 -19.781 1 75.94 83 CYS A O 1
ATOM 599 N N . ARG A 1 84 ? 16.203 19.234 -17.781 1 79.44 84 ARG A N 1
ATOM 600 C CA . ARG A 1 84 ? 14.773 19.516 -17.891 1 79.44 84 ARG A CA 1
ATOM 601 C C . ARG A 1 84 ? 14.461 20.922 -17.391 1 79.44 84 ARG A C 1
ATOM 603 O O . ARG A 1 84 ? 13.312 21.375 -17.453 1 79.44 84 ARG A O 1
ATOM 610 N N . VAL A 1 85 ? 15.43 21.547 -16.891 1 85.12 85 VAL A N 1
ATOM 611 C CA . VAL A 1 85 ? 15.234 22.875 -16.312 1 85.12 85 VAL A CA 1
ATOM 612 C C . VAL A 1 85 ? 15.875 23.938 -17.203 1 85.12 85 VAL A C 1
ATOM 614 O O . VAL A 1 85 ? 16.969 23.734 -17.734 1 85.12 85 VAL A O 1
ATOM 617 N N . ARG A 1 86 ? 15.055 24.906 -17.641 1 88.19 86 ARG A N 1
ATOM 618 C CA . ARG A 1 86 ? 15.617 26.062 -18.328 1 88.19 86 ARG A CA 1
ATOM 619 C C . ARG A 1 86 ? 16.203 27.062 -17.344 1 88.19 86 ARG A C 1
ATOM 621 O O . ARG A 1 86 ? 15.594 27.359 -16.312 1 88.19 86 ARG A O 1
ATOM 628 N N . GLY A 1 87 ? 17.312 27.406 -17.469 1 87 87 GLY A N 1
ATOM 629 C CA . GLY A 1 87 ? 18.062 28.234 -16.531 1 87 87 GLY A CA 1
ATOM 630 C C . GLY A 1 87 ? 19.188 27.469 -15.852 1 87 87 GLY A C 1
ATOM 631 O O . GLY A 1 87 ? 19.625 26.422 -16.344 1 87 87 GLY A O 1
ATOM 632 N N . ALA A 1 88 ? 19.766 28.141 -14.773 1 87.62 88 ALA A N 1
ATOM 633 C CA . ALA A 1 88 ? 20.891 27.469 -14.141 1 87.62 88 ALA A CA 1
ATOM 634 C C . ALA A 1 88 ? 20.875 27.656 -12.625 1 87.62 88 ALA A C 1
ATOM 636 O O . ALA A 1 88 ? 20.391 28.672 -12.133 1 87.62 88 ALA A O 1
ATOM 637 N N . VAL A 1 89 ? 21.188 26.641 -12 1 91.19 89 VAL A N 1
ATOM 638 C CA . VAL A 1 89 ? 21.453 26.688 -10.562 1 91.19 89 VAL A CA 1
ATOM 639 C C . VAL A 1 89 ? 22.953 26.766 -10.312 1 91.19 89 VAL A C 1
ATOM 641 O O . VAL A 1 89 ? 23.703 25.891 -10.766 1 91.19 89 VAL A O 1
ATOM 644 N N . LEU A 1 90 ? 23.328 27.797 -9.68 1 91.62 90 LEU A N 1
ATOM 645 C CA . LEU A 1 90 ? 24.75 28.016 -9.438 1 91.62 90 LEU A CA 1
ATOM 646 C C . LEU A 1 90 ? 25.094 27.75 -7.973 1 91.62 90 LEU A C 1
ATOM 648 O O . LEU A 1 90 ? 24.375 28.172 -7.074 1 91.62 90 LEU A O 1
ATOM 652 N N . ILE A 1 91 ? 26.141 26.969 -7.793 1 92.06 91 ILE A N 1
ATOM 653 C CA . ILE A 1 91 ? 26.703 26.75 -6.469 1 92.06 91 ILE A CA 1
ATOM 654 C C . ILE A 1 91 ? 28.062 27.438 -6.355 1 92.06 91 ILE A C 1
ATOM 656 O O . ILE A 1 91 ? 29.016 27.062 -7.047 1 92.06 91 ILE A O 1
ATOM 660 N N . ASN A 1 92 ? 28.141 28.359 -5.531 1 90.81 92 ASN A N 1
ATOM 661 C CA . ASN A 1 92 ? 29.359 29.156 -5.41 1 90.81 92 ASN A CA 1
ATOM 662 C C . ASN A 1 92 ? 29.797 29.719 -6.762 1 90.81 92 ASN A C 1
ATOM 664 O O . ASN A 1 92 ? 30.969 29.625 -7.121 1 90.81 92 ASN A O 1
ATOM 668 N N . GLY A 1 93 ? 28.844 30.031 -7.539 1 87.25 93 GLY A N 1
ATOM 669 C CA . GLY A 1 93 ? 29.141 30.703 -8.797 1 87.25 93 GLY A CA 1
ATOM 670 C C . GLY A 1 93 ? 29.344 29.734 -9.953 1 87.25 93 GLY A C 1
ATOM 671 O O . GLY A 1 93 ? 29.5 30.156 -11.102 1 87.25 93 GLY A O 1
ATOM 672 N N . ARG A 1 94 ? 29.359 28.5 -9.641 1 88.94 94 ARG A N 1
ATOM 673 C CA . ARG A 1 94 ? 29.531 27.484 -10.672 1 88.94 94 ARG A CA 1
ATOM 674 C C . ARG A 1 94 ? 28.266 26.641 -10.859 1 88.94 94 ARG A C 1
ATOM 676 O O . ARG A 1 94 ? 27.5 26.469 -9.914 1 88.94 94 ARG A O 1
ATOM 683 N N . PRO A 1 95 ? 28.172 26.219 -12.055 1 88 95 PRO A N 1
ATOM 684 C CA . PRO A 1 95 ? 27.016 25.359 -12.273 1 88 95 PRO A CA 1
ATOM 685 C C . PRO A 1 95 ? 27.031 24.109 -11.383 1 88 95 PRO A C 1
ATOM 687 O O . PRO A 1 95 ? 28.094 23.547 -11.133 1 88 95 PRO A O 1
ATOM 690 N N . MET A 1 96 ? 25.938 23.75 -10.953 1 87.19 96 MET A N 1
ATOM 691 C CA . MET A 1 96 ? 25.766 22.672 -9.984 1 87.19 96 MET A CA 1
ATOM 692 C C . MET A 1 96 ? 26.109 21.312 -10.602 1 87.19 96 MET A C 1
ATOM 694 O O . MET A 1 96 ? 25.656 20.984 -11.688 1 87.19 96 MET A O 1
ATOM 698 N N . ASP A 1 97 ? 27.047 20.641 -9.922 1 84.12 97 ASP A N 1
ATOM 699 C CA . ASP A 1 97 ? 27.234 19.219 -10.164 1 84.12 97 ASP A CA 1
ATOM 700 C C . ASP A 1 97 ? 26.297 18.391 -9.281 1 84.12 97 ASP A C 1
ATOM 702 O O . ASP A 1 97 ? 26.562 18.219 -8.086 1 84.12 97 ASP A O 1
ATOM 706 N N . VAL A 1 98 ? 25.344 17.812 -9.883 1 83.19 98 VAL A N 1
ATOM 707 C CA . VAL A 1 98 ? 24.25 17.172 -9.164 1 83.19 98 VAL A CA 1
ATOM 708 C C . VAL A 1 98 ? 24.797 16.047 -8.281 1 83.19 98 VAL A C 1
ATOM 710 O O . VAL A 1 98 ? 24.422 15.945 -7.113 1 83.19 98 VAL A O 1
ATOM 713 N N . SER A 1 99 ? 25.703 15.219 -8.797 1 78.5 99 SER A N 1
ATOM 714 C CA . SER A 1 99 ? 26.203 14.07 -8.047 1 78.5 99 SER A CA 1
ATOM 715 C C . SER A 1 99 ? 27 14.516 -6.82 1 78.5 99 SER A C 1
ATOM 717 O O . SER A 1 99 ? 26.844 13.945 -5.742 1 78.5 99 SER A O 1
ATOM 719 N N . ARG A 1 100 ? 27.719 15.562 -6.984 1 80.69 100 ARG A N 1
ATOM 720 C CA . ARG A 1 100 ? 28.531 16.062 -5.887 1 80.69 100 ARG A CA 1
ATOM 721 C C . ARG A 1 100 ? 27.688 16.828 -4.883 1 80.69 100 ARG A C 1
ATOM 723 O O . ARG A 1 100 ? 27.891 16.734 -3.672 1 80.69 100 ARG A O 1
ATOM 730 N N . PHE A 1 101 ? 26.828 17.547 -5.414 1 86.56 101 PHE A N 1
ATOM 731 C CA . PHE A 1 101 ? 26 18.375 -4.551 1 86.56 101 PHE A CA 1
ATOM 732 C C . PHE A 1 101 ? 25.094 17.516 -3.67 1 86.56 101 PHE A C 1
ATOM 734 O O . PHE A 1 101 ? 24.859 17.859 -2.508 1 86.56 101 PHE A O 1
ATOM 741 N N . ARG A 1 102 ? 24.625 16.5 -4.168 1 82.44 102 ARG A N 1
ATOM 742 C CA . ARG A 1 102 ? 23.719 15.625 -3.414 1 82.44 102 ARG A CA 1
ATOM 743 C C . ARG A 1 102 ? 24.453 14.953 -2.256 1 82.44 102 ARG A C 1
ATOM 745 O O . ARG A 1 102 ? 23.828 14.609 -1.247 1 82.44 102 ARG A O 1
ATOM 752 N N . ARG A 1 103 ? 25.719 14.891 -2.393 1 79.38 103 ARG A N 1
ATOM 753 C CA . ARG A 1 103 ? 26.516 14.25 -1.344 1 79.38 103 ARG A CA 1
ATOM 754 C C . ARG A 1 103 ? 26.766 15.219 -0.188 1 79.38 103 ARG A C 1
ATOM 756 O O . ARG A 1 103 ? 26.891 14.789 0.964 1 79.38 103 ARG A O 1
ATOM 763 N N . VAL A 1 104 ? 26.812 16.438 -0.588 1 84.88 104 VAL A N 1
ATOM 764 C CA . VAL A 1 104 ? 27.156 17.422 0.438 1 84.88 104 VAL A CA 1
ATOM 765 C C . VAL A 1 104 ? 25.875 18.047 0.98 1 84.88 104 VAL A C 1
ATOM 767 O O . VAL A 1 104 ? 25.922 18.828 1.942 1 84.88 104 VAL A O 1
ATOM 770 N N . SER A 1 105 ? 24.781 17.656 0.367 1 89.5 105 SER A N 1
ATOM 771 C CA . SER A 1 105 ? 23.531 18.266 0.771 1 89.5 105 SER A CA 1
ATOM 772 C C . SER A 1 105 ? 22.578 17.234 1.379 1 89.5 105 SER A C 1
ATOM 774 O O . SER A 1 105 ? 22.781 16.031 1.223 1 89.5 105 SER A O 1
ATOM 776 N N . GLY A 1 106 ? 21.719 17.672 2.246 1 89 106 GLY A N 1
ATOM 777 C CA . GLY A 1 106 ? 20.594 16.906 2.775 1 89 106 GLY A CA 1
ATOM 778 C C . GLY A 1 106 ? 19.25 17.406 2.303 1 89 106 GLY A C 1
ATOM 779 O O . GLY A 1 106 ? 18.984 18.609 2.336 1 89 106 GLY A O 1
ATOM 780 N N . HIS A 1 107 ? 18.578 16.516 1.659 1 88.94 107 HIS A N 1
ATOM 781 C CA . HIS A 1 107 ? 17.25 16.875 1.156 1 88.94 107 HIS A CA 1
ATOM 782 C C . HIS A 1 107 ? 16.156 16.078 1.873 1 88.94 107 HIS A C 1
ATOM 784 O O . HIS A 1 107 ? 16.047 14.867 1.696 1 88.94 107 HIS A O 1
ATOM 790 N N . VAL A 1 108 ? 15.422 16.781 2.697 1 88.19 108 VAL A N 1
ATOM 791 C CA . VAL A 1 108 ? 14.305 16.172 3.414 1 88.19 108 VAL A CA 1
ATOM 792 C C . VAL A 1 108 ? 13 16.453 2.672 1 88.19 108 VAL A C 1
ATOM 794 O O . VAL A 1 108 ? 12.578 17.609 2.557 1 88.19 108 VAL A O 1
ATOM 797 N N . THR A 1 109 ? 12.367 15.398 2.148 1 84.06 109 THR A N 1
ATOM 798 C CA . THR A 1 109 ? 11.133 15.547 1.393 1 84.06 109 THR A CA 1
ATOM 799 C C . THR A 1 109 ? 9.922 15.508 2.32 1 84.06 109 THR A C 1
ATOM 801 O O . THR A 1 109 ? 10.055 15.242 3.518 1 84.06 109 THR A O 1
ATOM 804 N N . GLN A 1 110 ? 8.82 15.766 1.733 1 73.75 110 GLN A N 1
ATOM 805 C CA . GLN A 1 110 ? 7.578 15.805 2.492 1 73.75 110 GLN A CA 1
ATOM 806 C C . GLN A 1 110 ? 7.164 14.406 2.941 1 73.75 110 GLN A C 1
ATOM 808 O O . GLN A 1 110 ? 6.68 14.227 4.062 1 73.75 110 GLN A O 1
ATOM 813 N N . ASP A 1 111 ? 7.418 13.453 2.064 1 73.06 111 ASP A N 1
ATOM 814 C CA . ASP A 1 111 ? 7.066 12.078 2.404 1 73.06 111 ASP A CA 1
ATOM 815 C C . ASP A 1 111 ? 8.227 11.375 3.111 1 73.06 111 ASP A C 1
ATOM 817 O O . ASP A 1 111 ? 9.375 11.5 2.699 1 73.06 111 ASP A O 1
ATOM 821 N N . ASP A 1 112 ? 7.801 10.742 4.223 1 73.81 112 ASP A N 1
ATOM 822 C CA . ASP A 1 112 ? 8.828 10.031 4.984 1 73.81 112 ASP A CA 1
ATOM 823 C C . ASP A 1 112 ? 9.078 8.648 4.398 1 73.81 112 ASP A C 1
ATOM 825 O O . ASP A 1 112 ? 8.148 7.957 3.986 1 73.81 112 ASP A O 1
ATOM 829 N N . ALA A 1 113 ? 10.281 8.43 4.062 1 77.31 113 ALA A N 1
ATOM 830 C CA . ALA A 1 113 ? 10.656 7.098 3.602 1 77.31 113 ALA A CA 1
ATOM 831 C C . ALA A 1 113 ? 11.523 6.383 4.637 1 77.31 113 ALA A C 1
ATOM 833 O O . ALA A 1 113 ? 12.742 6.301 4.48 1 77.31 113 ALA A O 1
ATOM 834 N N . LEU A 1 114 ? 10.945 5.93 5.762 1 86.12 114 LEU A N 1
ATOM 835 C CA . LEU A 1 114 ? 11.648 5.246 6.844 1 86.12 114 LEU A CA 1
ATOM 836 C C . LEU A 1 114 ? 11.227 3.787 6.934 1 86.12 114 LEU A C 1
ATOM 838 O O . LEU A 1 114 ? 10.133 3.426 6.492 1 86.12 114 LEU A O 1
ATOM 842 N N . PHE A 1 115 ? 12.141 3.021 7.348 1 86.81 115 PHE A N 1
ATOM 843 C CA . PHE A 1 115 ? 11.773 1.641 7.641 1 86.81 115 PHE A CA 1
ATOM 844 C C . PHE A 1 115 ? 10.953 1.554 8.922 1 86.81 115 PHE A C 1
ATOM 846 O O . PHE A 1 115 ? 11.445 1.877 10 1 86.81 115 PHE A O 1
ATOM 853 N N . PRO A 1 116 ? 9.758 1.085 8.805 1 83.5 116 PRO A N 1
ATOM 854 C CA . PRO A 1 116 ? 8.844 1.135 9.945 1 83.5 116 PRO A CA 1
ATOM 855 C C . PRO A 1 116 ? 9.266 0.195 11.078 1 83.5 116 PRO A C 1
ATOM 857 O O . PRO A 1 116 ? 8.922 0.43 12.242 1 83.5 116 PRO A O 1
ATOM 860 N N . LEU A 1 117 ? 10.047 -0.742 10.828 1 86.69 117 LEU A N 1
ATOM 861 C CA . LEU A 1 117 ? 10.305 -1.763 11.844 1 86.69 117 LEU A CA 1
ATOM 862 C C . LEU A 1 117 ? 11.633 -1.503 12.555 1 86.69 117 LEU A C 1
ATOM 864 O O . LEU A 1 117 ? 11.977 -2.201 13.508 1 86.69 117 LEU A O 1
ATOM 868 N N . LEU A 1 118 ? 12.328 -0.506 12.148 1 90.81 118 LEU A N 1
ATOM 869 C CA . LEU A 1 118 ? 13.547 -0.107 12.844 1 90.81 118 LEU A CA 1
ATOM 870 C C . LEU A 1 118 ? 13.234 0.885 13.961 1 90.81 118 LEU A C 1
ATOM 872 O O . LEU A 1 118 ? 12.234 1.609 13.891 1 90.81 118 LEU A O 1
ATOM 876 N N . THR A 1 119 ? 14.055 0.844 14.953 1 93 119 THR A N 1
ATOM 877 C CA . THR A 1 119 ? 13.93 1.828 16.031 1 93 119 THR A CA 1
ATOM 878 C C . THR A 1 119 ? 14.5 3.176 15.586 1 93 119 THR A C 1
ATOM 880 O O . THR A 1 119 ? 15.195 3.264 14.578 1 93 119 THR A O 1
ATOM 883 N N . VAL A 1 120 ? 14.141 4.125 16.359 1 94.06 120 VAL A N 1
ATOM 884 C CA . VAL A 1 120 ? 14.648 5.465 16.094 1 94.06 120 VAL A CA 1
ATOM 885 C C . VAL A 1 120 ? 16.172 5.457 16.125 1 94.06 120 VAL A C 1
ATOM 887 O O . VAL A 1 120 ? 16.828 5.965 15.203 1 94.06 120 VAL A O 1
ATOM 890 N N . GLU A 1 121 ? 16.688 4.828 17.047 1 95.38 121 GLU A N 1
ATOM 891 C CA . GLU A 1 121 ? 18.141 4.762 17.203 1 95.38 121 GLU A CA 1
ATOM 892 C C . GLU A 1 121 ? 18.797 4.004 16.047 1 95.38 121 GLU A C 1
ATOM 894 O O . GLU A 1 121 ? 19.812 4.438 15.516 1 95.38 121 GLU A O 1
ATOM 899 N N . GLU A 1 122 ? 18.234 2.938 15.719 1 94.62 122 GLU A N 1
ATOM 900 C CA . GLU A 1 122 ? 18.781 2.135 14.625 1 94.62 122 GLU A CA 1
ATOM 901 C C . GLU A 1 122 ? 18.719 2.889 13.297 1 94.62 122 GLU A C 1
ATOM 903 O O . GLU A 1 122 ? 19.641 2.816 12.492 1 94.62 122 GLU A O 1
ATOM 908 N N . SER A 1 123 ? 17.594 3.535 13.062 1 94.06 123 SER A N 1
ATOM 909 C CA . SER A 1 123 ? 17.406 4.281 11.82 1 94.06 123 SER A CA 1
ATOM 910 C C . SER A 1 123 ? 18.5 5.336 11.656 1 94.06 123 SER A C 1
ATOM 912 O O . SER A 1 123 ? 19.094 5.461 10.586 1 94.06 123 SER A O 1
ATOM 914 N N . LEU A 1 124 ? 18.812 6.016 12.75 1 95.25 124 LEU A N 1
ATOM 915 C CA . LEU A 1 124 ? 19.844 7.055 12.703 1 95.25 124 LEU A CA 1
ATOM 916 C C . LEU A 1 124 ? 21.234 6.441 12.664 1 95.25 124 LEU A C 1
ATOM 918 O O . LEU A 1 124 ? 22.125 6.957 11.984 1 95.25 124 LEU A O 1
ATOM 922 N N . LEU A 1 125 ? 21.406 5.359 13.344 1 95.19 125 LEU A N 1
ATOM 923 C CA . LEU A 1 125 ? 22.703 4.695 13.391 1 95.19 125 LEU A CA 1
ATOM 924 C C . LEU A 1 125 ? 23.094 4.16 12.016 1 95.19 125 LEU A C 1
ATOM 926 O O . LEU A 1 125 ? 24.219 4.371 11.562 1 95.19 125 LEU A O 1
ATOM 930 N N . TYR A 1 126 ? 22.188 3.479 11.391 1 94.19 126 TYR A N 1
ATOM 931 C CA . TYR A 1 126 ? 22.5 2.912 10.086 1 94.19 126 TYR A CA 1
ATOM 932 C C . TYR A 1 126 ? 22.719 4.012 9.055 1 94.19 126 TYR A C 1
ATOM 934 O O . TYR A 1 126 ? 23.578 3.881 8.18 1 94.19 126 TYR A O 1
ATOM 942 N N . SER A 1 127 ? 21.938 5.043 9.141 1 92.25 127 SER A N 1
ATOM 943 C CA . SER A 1 127 ? 22.156 6.16 8.227 1 92.25 127 SER A CA 1
ATOM 944 C C . SER A 1 127 ? 23.516 6.797 8.453 1 92.25 127 SER A C 1
ATOM 946 O O . SER A 1 127 ? 24.219 7.137 7.496 1 92.25 127 SER A O 1
ATOM 948 N N . ALA A 1 128 ? 23.875 6.91 9.711 1 93.06 128 ALA A N 1
ATOM 949 C CA . ALA A 1 128 ? 25.188 7.477 10.047 1 93.06 128 ALA A CA 1
ATOM 950 C C . ALA A 1 128 ? 26.312 6.586 9.547 1 93.06 128 ALA A C 1
ATOM 952 O O . ALA A 1 128 ? 27.312 7.078 9.008 1 93.06 128 ALA A O 1
ATOM 953 N N . ARG A 1 129 ? 26.141 5.324 9.695 1 93.38 129 ARG A N 1
ATOM 954 C CA . ARG A 1 129 ? 27.188 4.379 9.289 1 93.38 129 ARG A CA 1
ATOM 955 C C . ARG A 1 129 ? 27.344 4.367 7.773 1 93.38 129 ARG A C 1
ATOM 957 O O . ARG A 1 129 ? 28.438 4.133 7.262 1 93.38 129 ARG A O 1
ATOM 964 N N . LEU A 1 130 ? 26.328 4.668 7.098 1 91.56 130 LEU A N 1
ATOM 965 C CA . LEU A 1 130 ? 26.359 4.59 5.645 1 91.56 130 LEU A CA 1
ATOM 966 C C . LEU A 1 130 ? 26.828 5.91 5.039 1 91.56 130 LEU A C 1
ATOM 968 O O . LEU A 1 130 ? 27.391 5.934 3.945 1 91.56 130 LEU A O 1
ATOM 972 N N . ARG A 1 131 ? 26.609 6.973 5.754 1 88.5 131 ARG A N 1
ATOM 973 C CA . ARG A 1 131 ? 26.844 8.266 5.121 1 88.5 131 ARG A CA 1
ATOM 974 C C . ARG A 1 131 ? 28.031 8.977 5.746 1 88.5 131 ARG A C 1
ATOM 976 O O . ARG A 1 131 ? 28.625 9.859 5.125 1 88.5 131 ARG A O 1
ATOM 983 N N . LEU A 1 132 ? 28.25 8.672 6.961 1 86.88 132 LEU A N 1
ATOM 984 C CA . LEU A 1 132 ? 29.359 9.328 7.645 1 86.88 132 LEU A CA 1
ATOM 985 C C . LEU A 1 132 ? 30.672 8.578 7.402 1 86.88 132 LEU A C 1
ATOM 987 O O . LEU A 1 132 ? 30.703 7.348 7.453 1 86.88 132 LEU A O 1
ATOM 991 N N . ARG A 1 133 ? 31.656 9.336 7.043 1 80.81 133 ARG A N 1
ATOM 992 C CA . ARG A 1 133 ? 33 8.75 6.906 1 80.81 133 ARG A CA 1
ATOM 993 C C . ARG A 1 133 ? 33.656 8.609 8.266 1 80.81 133 ARG A C 1
ATOM 995 O O . ARG A 1 133 ? 34 9.602 8.898 1 80.81 133 ARG A O 1
ATOM 1002 N N . GLY A 1 134 ? 33.5 7.496 8.828 1 81.56 134 GLY A N 1
ATOM 1003 C CA . GLY A 1 134 ? 34.125 7.277 10.117 1 81.56 134 GLY A CA 1
ATOM 1004 C C . GLY A 1 134 ? 33.938 5.859 10.633 1 81.56 134 GLY A C 1
ATOM 1005 O O . GLY A 1 134 ? 33.562 4.965 9.891 1 81.56 134 GLY A O 1
ATOM 1006 N N . THR A 1 135 ? 34.344 5.754 11.852 1 87.31 135 THR A N 1
ATOM 1007 C CA . THR A 1 135 ? 34.25 4.449 12.5 1 87.31 135 THR A CA 1
ATOM 1008 C C . THR A 1 135 ? 32.844 4.215 13.039 1 87.31 135 THR A C 1
ATOM 1010 O O . THR A 1 135 ? 32.031 5.137 13.07 1 87.31 135 THR A O 1
ATOM 1013 N N . ALA A 1 136 ? 32.625 3.043 13.336 1 89.19 136 ALA A N 1
ATOM 1014 C CA . ALA A 1 136 ? 31.328 2.662 13.914 1 89.19 136 ALA A CA 1
ATOM 1015 C C . ALA A 1 136 ? 31.047 3.441 15.195 1 89.19 136 ALA A C 1
ATOM 1017 O O . ALA A 1 136 ? 29.906 3.811 15.469 1 89.19 136 ALA A O 1
ATOM 1018 N N . GLU A 1 137 ? 32.094 3.75 15.867 1 92.19 137 GLU A N 1
ATOM 1019 C CA . GLU A 1 137 ? 31.938 4.484 17.125 1 92.19 137 GLU A CA 1
ATOM 1020 C C . GLU A 1 137 ? 31.562 5.941 16.859 1 92.19 137 GLU A C 1
ATOM 1022 O O . GLU A 1 137 ? 30.766 6.523 17.594 1 92.19 137 GLU A O 1
ATOM 1027 N N . ASP A 1 138 ? 32.156 6.445 15.852 1 92 138 ASP A N 1
ATOM 1028 C CA . ASP A 1 138 ? 31.844 7.816 15.469 1 92 138 ASP A CA 1
ATOM 1029 C C . ASP A 1 138 ? 30.391 7.945 15.039 1 92 138 ASP A C 1
ATOM 1031 O O . ASP A 1 138 ? 29.719 8.922 15.383 1 92 138 ASP A O 1
ATOM 1035 N N . SER A 1 139 ? 30.016 6.996 14.305 1 93.06 139 SER A N 1
ATOM 1036 C CA . SER A 1 139 ? 28.641 6.996 13.82 1 93.06 139 SER A CA 1
ATOM 1037 C C . SER A 1 139 ? 27.656 6.859 14.969 1 93.06 139 SER A C 1
ATOM 1039 O O . SER A 1 139 ? 26.609 7.504 14.977 1 93.06 139 SER A O 1
ATOM 1041 N N . ALA A 1 140 ? 28.047 6.035 15.945 1 94.38 140 ALA A N 1
ATOM 1042 C CA . ALA A 1 140 ? 27.172 5.844 17.094 1 94.38 140 ALA A CA 1
ATOM 1043 C C . ALA A 1 140 ? 27.094 7.113 17.938 1 94.38 140 ALA A C 1
ATOM 1045 O O . ALA A 1 140 ? 26.016 7.473 18.438 1 94.38 140 ALA A O 1
ATOM 1046 N N . ALA A 1 141 ? 28.156 7.723 18.078 1 94.06 141 ALA A N 1
ATOM 1047 C CA . ALA A 1 141 ? 28.203 8.961 18.844 1 94.06 141 ALA A CA 1
ATOM 1048 C C . ALA A 1 141 ? 27.406 10.062 18.156 1 94.06 141 ALA A C 1
ATOM 1050 O O . ALA A 1 141 ? 26.656 10.805 18.812 1 94.06 141 ALA A O 1
ATOM 1051 N N . ARG A 1 142 ? 27.562 10.141 16.891 1 92.75 142 ARG A N 1
ATOM 1052 C CA . ARG A 1 142 ? 26.828 11.133 16.125 1 92.75 142 ARG A CA 1
ATOM 1053 C C . ARG A 1 142 ? 25.328 10.891 16.203 1 92.75 142 ARG A C 1
ATOM 1055 O O . ARG A 1 142 ? 24.547 11.828 16.359 1 92.75 142 ARG A O 1
ATOM 1062 N N . ALA A 1 143 ? 24.953 9.688 16.078 1 94.44 143 ALA A N 1
ATOM 1063 C CA . ALA A 1 143 ? 23.547 9.328 16.156 1 94.44 143 ALA A CA 1
ATOM 1064 C C . ALA A 1 143 ? 22.969 9.68 17.516 1 94.44 143 ALA A C 1
ATOM 1066 O O . ALA A 1 143 ? 21.875 10.242 17.625 1 94.44 143 ALA A O 1
ATOM 1067 N N . ARG A 1 144 ? 23.719 9.406 18.547 1 94.44 144 ARG A N 1
ATOM 1068 C CA . ARG A 1 144 ? 23.266 9.695 19.906 1 94.44 144 ARG A CA 1
ATOM 1069 C C . ARG A 1 144 ? 23.141 11.195 20.125 1 94.44 144 ARG A C 1
ATOM 1071 O O . ARG A 1 144 ? 22.172 11.656 20.766 1 94.44 144 ARG A O 1
ATOM 1078 N N . ASP A 1 145 ? 24.062 11.875 19.641 1 92.19 145 ASP A N 1
ATOM 1079 C CA . ASP A 1 145 ? 24.031 13.328 19.766 1 92.19 145 ASP A CA 1
ATOM 1080 C C . ASP A 1 145 ? 22.812 13.922 19.047 1 92.19 145 ASP A C 1
ATOM 1082 O O . ASP A 1 145 ? 22.156 14.82 19.562 1 92.19 145 ASP A O 1
ATOM 1086 N N . LEU A 1 146 ? 22.594 13.438 17.922 1 91.56 146 LEU A N 1
ATOM 1087 C CA . LEU A 1 146 ? 21.484 13.945 17.125 1 91.56 146 LEU A CA 1
ATOM 1088 C C . LEU A 1 146 ? 20.156 13.594 17.781 1 91.56 146 LEU A C 1
ATOM 1090 O O . LEU A 1 146 ? 19.203 14.375 17.703 1 91.56 146 LEU A O 1
ATOM 1094 N N . ILE A 1 147 ? 20.062 12.422 18.375 1 94.38 147 ILE A N 1
ATOM 1095 C CA . ILE A 1 147 ? 18.859 12.008 19.078 1 94.38 147 ILE A CA 1
ATOM 1096 C C . ILE A 1 147 ? 18.562 12.977 20.203 1 94.38 147 ILE A C 1
ATOM 1098 O O . ILE A 1 147 ? 17.406 13.367 20.406 1 94.38 147 ILE A O 1
ATOM 1102 N N . LYS A 1 148 ? 19.562 13.398 20.812 1 90.19 148 LYS A N 1
ATOM 1103 C CA . LYS A 1 148 ? 19.422 14.359 21.906 1 90.19 148 LYS A CA 1
ATOM 1104 C C . LYS A 1 148 ? 19 15.727 21.375 1 90.19 148 LYS A C 1
ATOM 1106 O O . LYS A 1 148 ? 18.109 16.375 21.938 1 90.19 148 LYS A O 1
ATOM 1111 N N . GLN A 1 149 ? 19.594 16.094 20.312 1 86.38 149 GLN A N 1
ATOM 1112 C CA . GLN A 1 149 ? 19.312 17.406 19.734 1 86.38 149 GLN A CA 1
ATOM 1113 C C . GLN A 1 149 ? 17.875 17.469 19.219 1 86.38 149 GLN A C 1
ATOM 1115 O O . GLN A 1 149 ? 17.25 18.531 19.25 1 86.38 149 GLN A O 1
ATOM 1120 N N . LEU A 1 150 ? 17.406 16.344 18.719 1 88.31 150 LEU A N 1
ATOM 1121 C CA . LEU A 1 150 ? 16.078 16.312 18.141 1 88.31 150 LEU A CA 1
ATOM 1122 C C . LEU A 1 150 ? 15.023 16.016 19.203 1 88.31 150 LEU A C 1
ATOM 1124 O O . LEU A 1 150 ? 13.828 15.945 18.891 1 88.31 150 LEU A O 1
ATOM 1128 N N . GLY A 1 151 ? 15.414 15.805 20.422 1 84.81 151 GLY A N 1
ATOM 1129 C CA . GLY A 1 151 ? 14.484 15.523 21.516 1 84.81 151 GLY A CA 1
ATOM 1130 C C . GLY A 1 151 ? 13.836 14.156 21.406 1 84.81 151 GLY A C 1
ATOM 1131 O O . GLY A 1 151 ? 12.648 14 21.703 1 84.81 151 GLY A O 1
ATOM 1132 N N . LEU A 1 152 ? 14.57 13.203 20.891 1 88.44 152 LEU A N 1
ATOM 1133 C CA . LEU A 1 152 ? 14.016 11.875 20.641 1 88.44 152 LEU A CA 1
ATOM 1134 C C . LEU A 1 152 ? 14.555 10.867 21.656 1 88.44 152 LEU A C 1
ATOM 1136 O O . LEU A 1 152 ? 14.383 9.656 21.484 1 88.44 152 LEU A O 1
ATOM 1140 N N . ASN A 1 153 ? 15.141 11.289 22.703 1 90.44 153 ASN A N 1
ATOM 1141 C CA . ASN A 1 153 ? 15.766 10.398 23.688 1 90.44 153 ASN A CA 1
ATOM 1142 C C . ASN A 1 153 ? 14.75 9.453 24.312 1 90.44 153 ASN A C 1
ATOM 1144 O O . ASN A 1 153 ? 15.023 8.266 24.5 1 90.44 153 ASN A O 1
ATOM 1148 N N . HIS A 1 154 ? 13.609 9.891 24.531 1 84.88 154 HIS A N 1
ATOM 1149 C CA . HIS A 1 154 ? 12.602 9.117 25.234 1 84.88 154 HIS A CA 1
ATOM 1150 C C . HIS A 1 154 ? 11.992 8.047 24.328 1 84.88 154 HIS A C 1
ATOM 1152 O O . HIS A 1 154 ? 11.391 7.086 24.812 1 84.88 154 HIS A O 1
ATOM 1158 N N . VAL A 1 155 ? 12.188 8.203 23.031 1 87.12 155 VAL A N 1
ATOM 1159 C CA . VAL A 1 155 ? 11.602 7.246 22.109 1 87.12 155 VAL A CA 1
ATOM 1160 C C . VAL A 1 155 ? 12.711 6.578 21.281 1 87.12 155 VAL A C 1
ATOM 1162 O O . VAL A 1 155 ? 12.445 6.023 20.219 1 87.12 155 VAL A O 1
ATOM 1165 N N . ALA A 1 156 ? 13.836 6.621 21.734 1 91.94 156 ALA A N 1
ATOM 1166 C CA . ALA A 1 156 ? 14.984 6.105 20.984 1 91.94 156 ALA A CA 1
ATOM 1167 C C . ALA A 1 156 ? 14.836 4.613 20.703 1 91.94 156 ALA A C 1
ATOM 1169 O O . ALA A 1 156 ? 15.234 4.125 19.641 1 91.94 156 ALA A O 1
ATOM 1170 N N . SER A 1 157 ? 14.211 3.875 21.578 1 90.06 157 SER A N 1
ATOM 1171 C CA . SER A 1 157 ? 14.094 2.428 21.453 1 90.06 157 SER A CA 1
ATOM 1172 C C . SER A 1 157 ? 12.75 2.037 20.844 1 90.06 157 SER A C 1
ATOM 1174 O O . SER A 1 157 ? 12.492 0.857 20.609 1 90.06 157 SER A O 1
ATOM 1176 N N . SER A 1 158 ? 12.031 3.074 20.594 1 87.25 158 SER A N 1
ATOM 1177 C CA . SER A 1 158 ? 10.727 2.797 20 1 87.25 158 SER A CA 1
ATOM 1178 C C . SER A 1 158 ? 10.828 2.613 18.484 1 87.25 158 SER A C 1
ATOM 1180 O O . SER A 1 158 ? 11.75 3.141 17.859 1 87.25 158 SER A O 1
ATOM 1182 N N . ARG A 1 159 ? 9.938 1.842 17.969 1 88.25 159 ARG A N 1
ATOM 1183 C CA . ARG A 1 159 ? 9.914 1.608 16.531 1 88.25 159 ARG A CA 1
ATOM 1184 C C . ARG A 1 159 ? 9.297 2.797 15.797 1 88.25 159 ARG A C 1
ATOM 1186 O O . ARG A 1 159 ? 8.406 3.461 16.328 1 88.25 159 ARG A O 1
ATOM 1193 N N . VAL A 1 160 ? 9.758 3.07 14.578 1 84.62 160 VAL A N 1
ATOM 1194 C CA . VAL A 1 160 ? 9.297 4.195 13.766 1 84.62 160 VAL A CA 1
ATOM 1195 C C . VAL A 1 160 ? 7.859 3.938 13.305 1 84.62 160 VAL A C 1
ATOM 1197 O O . VAL A 1 160 ? 7.027 4.848 13.312 1 84.62 160 VAL A O 1
ATOM 1200 N N . GLY A 1 161 ? 7.457 2.643 13.258 1 68.06 161 GLY A N 1
ATOM 1201 C CA . GLY A 1 161 ? 6.129 2.096 13.031 1 68.06 161 GLY A CA 1
ATOM 1202 C C . GLY A 1 161 ? 5.309 2.91 12.047 1 68.06 161 GLY A C 1
ATOM 1203 O O . GLY A 1 161 ? 5.777 3.928 11.539 1 68.06 161 GLY A O 1
ATOM 1204 N N . ARG A 1 162 ? 4.289 2.299 11.336 1 55.12 162 ARG A N 1
ATOM 1205 C CA . ARG A 1 162 ? 3.211 3.018 10.664 1 55.12 162 ARG A CA 1
ATOM 1206 C C . ARG A 1 162 ? 2.275 3.666 11.68 1 55.12 162 ARG A C 1
ATOM 1208 O O . ARG A 1 162 ? 2.141 3.182 12.805 1 55.12 162 ARG A O 1
ATOM 1215 N N . ALA A 1 163 ? 1.813 4.801 11.398 1 46.91 163 ALA A N 1
ATOM 1216 C CA . ALA A 1 163 ? 0.838 5.5 12.227 1 46.91 163 ALA A CA 1
ATOM 1217 C C . ALA A 1 163 ? -0.271 4.559 12.688 1 46.91 163 ALA A C 1
ATOM 1219 O O . ALA A 1 163 ? -0.787 3.766 11.898 1 46.91 163 ALA A O 1
ATOM 1220 N N . GLY A 1 164 ? -0.524 4.246 14.016 1 46.09 164 GLY A N 1
ATOM 1221 C CA . GLY A 1 164 ? -1.647 3.531 14.594 1 46.09 164 GLY A CA 1
ATOM 1222 C C . GLY A 1 164 ? -1.243 2.23 15.266 1 46.09 164 GLY A C 1
ATOM 1223 O O . GLY A 1 164 ? -2.062 1.584 15.922 1 46.09 164 GLY A O 1
ATOM 1224 N N . VAL A 1 165 ? -0.044 1.786 14.773 1 49.56 165 VAL A N 1
ATOM 1225 C CA . VAL A 1 165 ? 0.331 0.541 15.438 1 49.56 165 VAL A CA 1
ATOM 1226 C C . VAL A 1 165 ? 0.85 0.84 16.844 1 49.56 165 VAL A C 1
ATOM 1228 O O . VAL A 1 165 ? 1.509 1.859 17.062 1 49.56 165 VAL A O 1
ATOM 1231 N N . VAL A 1 166 ? 0.336 0.2 17.781 1 47.47 166 VAL A N 1
ATOM 1232 C CA . VAL A 1 166 ? 0.71 0.313 19.188 1 47.47 166 VAL A CA 1
ATOM 1233 C C . VAL A 1 166 ? 2.23 0.281 19.328 1 47.47 166 VAL A C 1
ATOM 1235 O O . VAL A 1 166 ? 2.891 -0.593 18.766 1 47.47 166 VAL A O 1
ATOM 1238 N N . GLY A 1 167 ? 2.914 1.336 19.844 1 54.72 167 GLY A N 1
ATOM 1239 C CA . GLY A 1 167 ? 4.336 1.437 20.125 1 54.72 167 GLY A CA 1
ATOM 1240 C C . GLY A 1 167 ? 5.09 2.254 19.094 1 54.72 167 GLY A C 1
ATOM 1241 O O . GLY A 1 167 ? 6.293 2.48 19.219 1 54.72 167 GLY A O 1
ATOM 1242 N N . ALA A 1 168 ? 4.223 2.713 18.156 1 66.12 168 ALA A N 1
ATOM 1243 C CA . ALA A 1 168 ? 4.848 3.533 17.109 1 66.12 168 ALA A CA 1
ATOM 1244 C C . ALA A 1 168 ? 4.934 4.992 17.547 1 66.12 168 ALA A C 1
ATOM 1246 O O . ALA A 1 168 ? 4.223 5.418 18.469 1 66.12 168 ALA A O 1
ATOM 1247 N N . ILE A 1 169 ? 6.035 5.578 17.172 1 75.88 169 ILE A N 1
ATOM 1248 C CA . ILE A 1 169 ? 6.285 6.977 17.5 1 75.88 169 ILE A CA 1
ATOM 1249 C C . ILE A 1 169 ? 5.211 7.859 16.875 1 75.88 169 ILE A C 1
ATOM 1251 O O . ILE A 1 169 ? 4.488 7.422 15.977 1 75.88 169 ILE A O 1
ATOM 1255 N N . SER A 1 170 ? 4.996 8.938 17.484 1 70.31 170 SER A N 1
ATOM 1256 C CA . SER A 1 170 ? 4.004 9.891 17 1 70.31 170 SER A CA 1
ATOM 1257 C C . SER A 1 170 ? 4.406 10.469 15.656 1 70.31 170 SER A C 1
ATOM 1259 O O . SER A 1 170 ? 5.547 10.297 15.211 1 70.31 170 SER A O 1
ATOM 1261 N N . GLY A 1 171 ? 3.482 11.047 14.891 1 72.81 171 GLY A N 1
ATOM 1262 C CA . GLY A 1 171 ? 3.762 11.68 13.609 1 72.81 171 GLY A CA 1
ATOM 1263 C C . GLY A 1 171 ? 4.84 12.742 13.688 1 72.81 171 GLY A C 1
ATOM 1264 O O . GLY A 1 171 ? 5.699 12.828 12.812 1 72.81 171 GLY A O 1
ATOM 1265 N N . GLY A 1 172 ? 4.723 13.523 14.773 1 74.38 172 GLY A N 1
ATOM 1266 C CA . GLY A 1 172 ? 5.738 14.547 14.969 1 74.38 172 GLY A CA 1
ATOM 1267 C C . GLY A 1 172 ? 7.121 13.977 15.219 1 74.38 172 GLY A C 1
ATOM 1268 O O . GLY A 1 172 ? 8.117 14.5 14.719 1 74.38 172 GLY A O 1
ATOM 1269 N N . GLU A 1 173 ? 7.148 12.953 15.984 1 78.44 173 GLU A N 1
ATOM 1270 C CA . GLU A 1 173 ? 8.422 12.289 16.25 1 78.44 173 GLU A CA 1
ATOM 1271 C C . GLU A 1 173 ? 8.984 11.648 14.977 1 78.44 173 GLU A C 1
ATOM 1273 O O . GLU A 1 173 ? 10.188 11.695 14.734 1 78.44 173 GLU A O 1
ATOM 1278 N N . ARG A 1 174 ? 8.102 11.125 14.242 1 85.06 174 ARG A N 1
ATOM 1279 C CA . ARG A 1 174 ? 8.516 10.508 12.984 1 85.06 174 ARG A CA 1
ATOM 1280 C C . ARG A 1 174 ? 9.125 11.547 12.047 1 85.06 174 ARG A C 1
ATOM 1282 O O . ARG A 1 174 ? 10.102 11.258 11.352 1 85.06 174 ARG A O 1
ATOM 1289 N N . ARG A 1 175 ? 8.555 12.656 12.047 1 81.88 175 ARG A N 1
ATOM 1290 C CA . ARG A 1 175 ? 9.086 13.734 11.219 1 81.88 175 ARG A CA 1
ATOM 1291 C C . ARG A 1 175 ? 10.477 14.148 11.68 1 81.88 175 ARG A C 1
ATOM 1293 O O . ARG A 1 175 ? 11.367 14.391 10.859 1 81.88 175 ARG A O 1
ATOM 1300 N N . ARG A 1 176 ? 10.641 14.242 12.945 1 85.5 176 ARG A N 1
ATOM 1301 C CA . ARG A 1 176 ? 11.945 14.602 13.492 1 85.5 176 ARG A CA 1
ATOM 1302 C C . ARG A 1 176 ? 12.992 13.539 13.164 1 85.5 176 ARG A C 1
ATOM 1304 O O . ARG A 1 176 ? 14.156 13.867 12.898 1 85.5 176 ARG A O 1
ATOM 1311 N N . VAL A 1 177 ? 12.547 12.32 13.164 1 90.62 177 VAL A N 1
ATOM 1312 C CA . VAL A 1 177 ? 13.453 11.234 12.781 1 90.62 177 VAL A CA 1
ATOM 1313 C C . VAL A 1 177 ? 13.836 11.375 11.312 1 90.62 177 VAL A C 1
ATOM 1315 O O . VAL A 1 177 ? 14.992 11.172 10.945 1 90.62 177 VAL A O 1
ATOM 1318 N N . SER A 1 178 ? 12.859 11.672 10.492 1 89.44 178 SER A N 1
ATOM 1319 C CA . SER A 1 178 ? 13.102 11.852 9.07 1 89.44 178 SER A CA 1
ATOM 1320 C C . SER A 1 178 ? 14.125 12.953 8.812 1 89.44 178 SER A C 1
ATOM 1322 O O . SER A 1 178 ? 15 12.805 7.957 1 89.44 178 SER A O 1
ATOM 1324 N N . ILE A 1 179 ? 14.047 13.984 9.562 1 88.5 179 ILE A N 1
ATOM 1325 C CA . ILE A 1 179 ? 14.992 15.086 9.461 1 88.5 179 ILE A CA 1
ATOM 1326 C C . ILE A 1 179 ? 16.375 14.625 9.938 1 88.5 179 ILE A C 1
ATOM 1328 O O . ILE A 1 179 ? 17.391 14.938 9.312 1 88.5 179 ILE A O 1
ATOM 1332 N N . GLY A 1 180 ? 16.359 13.883 10.992 1 90.88 180 GLY A N 1
ATOM 1333 C CA . GLY A 1 180 ? 17.609 13.375 11.555 1 90.88 180 GLY A CA 1
ATOM 1334 C C . GLY A 1 180 ? 18.375 12.492 10.586 1 90.88 180 GLY A C 1
ATOM 1335 O O . GLY A 1 180 ? 19.609 12.547 10.523 1 90.88 180 GLY A O 1
ATOM 1336 N N . VAL A 1 181 ? 17.688 11.703 9.836 1 91.19 181 VAL A N 1
ATOM 1337 C CA . VAL A 1 181 ? 18.297 10.773 8.898 1 91.19 181 VAL A CA 1
ATOM 1338 C C . VAL A 1 181 ? 19.062 11.555 7.824 1 91.19 181 VAL A C 1
ATOM 1340 O O . VAL A 1 181 ? 20.109 11.109 7.352 1 91.19 181 VAL A O 1
ATOM 1343 N N . ASP A 1 182 ? 18.672 12.711 7.562 1 88 182 ASP A N 1
ATOM 1344 C CA . ASP A 1 182 ? 19.312 13.516 6.523 1 88 182 ASP A CA 1
ATOM 1345 C C . ASP A 1 182 ? 20.344 14.453 7.125 1 88 182 ASP A C 1
ATOM 1347 O O . ASP A 1 182 ? 21.172 15.016 6.402 1 88 182 ASP A O 1
ATOM 1351 N N . LEU A 1 183 ? 20.312 14.531 8.438 1 88.81 183 LEU A N 1
ATOM 1352 C CA . LEU A 1 183 ? 21.234 15.438 9.117 1 88.81 183 LEU A CA 1
ATOM 1353 C C . LEU A 1 183 ? 22.422 14.672 9.672 1 88.81 183 LEU A C 1
ATOM 1355 O O . LEU A 1 183 ? 23.438 15.281 10.055 1 88.81 183 LEU A O 1
ATOM 1359 N N . VAL A 1 184 ? 22.266 13.461 9.68 1 88.31 184 VAL A N 1
ATOM 1360 C CA . VAL A 1 184 ? 23.219 12.641 10.43 1 88.31 184 VAL A CA 1
ATOM 1361 C C . VAL A 1 184 ? 24.609 12.781 9.828 1 88.31 184 VAL A C 1
ATOM 1363 O O . VAL A 1 184 ? 25.609 12.711 10.547 1 88.31 184 VAL A O 1
ATOM 1366 N N . HIS A 1 185 ? 24.766 12.977 8.531 1 85.94 185 HIS A N 1
ATOM 1367 C CA . HIS A 1 185 ? 26.078 13.07 7.895 1 85.94 185 HIS A CA 1
ATOM 1368 C C . HIS A 1 185 ? 26.594 14.508 7.926 1 85.94 185 HIS A C 1
ATOM 1370 O O . HIS A 1 185 ? 27.609 14.82 7.293 1 85.94 185 HIS A O 1
ATOM 1376 N N . ASP A 1 186 ? 25.891 15.352 8.617 1 85.88 186 ASP A N 1
ATOM 1377 C CA . ASP A 1 186 ? 26.312 16.734 8.828 1 85.88 186 ASP A CA 1
ATOM 1378 C C . ASP A 1 186 ? 26.516 17.453 7.496 1 85.88 186 ASP A C 1
ATOM 1380 O O . ASP A 1 186 ? 27.609 17.969 7.23 1 85.88 186 ASP A O 1
ATOM 1384 N N . PRO A 1 187 ? 25.516 17.578 6.727 1 89.94 187 PRO A N 1
ATOM 1385 C CA . PRO A 1 187 ? 25.609 18.219 5.414 1 89.94 187 PRO A CA 1
ATOM 1386 C C . PRO A 1 187 ? 25.875 19.719 5.52 1 89.94 187 PRO A C 1
ATOM 1388 O O . PRO A 1 187 ? 25.453 20.359 6.492 1 89.94 187 PRO A O 1
ATOM 1391 N N . ALA A 1 188 ? 26.516 20.25 4.504 1 91.62 188 ALA A N 1
ATOM 1392 C CA . ALA A 1 188 ? 26.797 21.688 4.453 1 91.62 188 ALA A CA 1
ATOM 1393 C C . ALA A 1 188 ? 25.578 22.469 3.996 1 91.62 188 ALA A C 1
ATOM 1395 O O . ALA A 1 188 ? 25.406 23.641 4.344 1 91.62 188 ALA A O 1
ATOM 1396 N N . VAL A 1 189 ? 24.781 21.797 3.264 1 93.75 189 VAL A N 1
ATOM 1397 C CA . VAL A 1 189 ? 23.562 22.406 2.748 1 93.75 189 VAL A CA 1
ATOM 1398 C C . VAL A 1 189 ? 22.359 21.547 3.139 1 93.75 189 VAL A C 1
ATOM 1400 O O . VAL A 1 189 ? 22.406 20.312 3.043 1 93.75 189 VAL A O 1
ATOM 1403 N N . LEU A 1 190 ? 21.391 22.156 3.635 1 94.5 190 LEU A N 1
ATOM 1404 C CA . LEU A 1 190 ? 20.188 21.453 4.047 1 94.5 190 LEU A CA 1
ATOM 1405 C C . LEU A 1 190 ? 18.953 22.016 3.359 1 94.5 190 LEU A C 1
ATOM 1407 O O . LEU A 1 190 ? 18.719 23.234 3.402 1 94.5 190 LEU A O 1
ATOM 1411 N N . LEU A 1 191 ? 18.281 21.203 2.629 1 95.38 191 LEU A N 1
ATOM 1412 C CA . LEU A 1 191 ? 17.016 21.562 1.997 1 95.38 191 LEU A CA 1
ATOM 1413 C C . LEU A 1 191 ? 15.859 20.781 2.615 1 95.38 191 LEU A C 1
ATOM 1415 O O . LEU A 1 191 ? 15.828 19.547 2.543 1 95.38 191 LEU A O 1
ATOM 1419 N N . LEU A 1 192 ? 14.922 21.453 3.238 1 94.38 192 LEU A N 1
ATOM 1420 C CA . LEU A 1 192 ? 13.828 20.797 3.949 1 94.38 192 LEU A CA 1
ATOM 1421 C C . LEU A 1 192 ? 12.477 21.219 3.373 1 94.38 192 LEU A C 1
ATOM 1423 O O . LEU A 1 192 ? 12.172 22.406 3.283 1 94.38 192 LEU A O 1
ATOM 1427 N N . ASP A 1 193 ? 11.742 20.234 3.016 1 90 193 ASP A N 1
ATOM 1428 C CA . ASP A 1 193 ? 10.398 20.484 2.512 1 90 193 ASP A CA 1
ATOM 1429 C C . ASP A 1 193 ? 9.367 20.375 3.631 1 90 193 ASP A C 1
ATOM 1431 O O . ASP A 1 193 ? 9.016 19.281 4.055 1 90 193 ASP A O 1
ATOM 1435 N N . GLU A 1 194 ? 8.891 21.422 4.074 1 85.88 194 GLU A N 1
ATOM 1436 C CA . GLU A 1 194 ? 7.863 21.547 5.105 1 85.88 194 GLU A CA 1
ATOM 1437 C C . GLU A 1 194 ? 8.219 20.734 6.348 1 85.88 194 GLU A C 1
ATOM 1439 O O . GLU A 1 194 ? 7.434 19.891 6.793 1 85.88 194 GLU A O 1
ATOM 1444 N N . PRO A 1 195 ? 9.281 21.094 6.98 1 87.62 195 PRO A N 1
ATOM 1445 C CA . PRO A 1 195 ? 9.742 20.328 8.141 1 87.62 195 PRO A CA 1
ATOM 1446 C C . PRO A 1 195 ? 8.828 20.484 9.352 1 87.62 195 PRO A C 1
ATOM 1448 O O . PRO A 1 195 ? 8.867 19.656 10.273 1 87.62 195 PRO A O 1
ATOM 1451 N N . THR A 1 196 ? 8.039 21.547 9.398 1 82.69 196 THR A N 1
ATOM 1452 C CA . THR A 1 196 ? 7.227 21.812 10.586 1 82.69 196 THR A CA 1
ATOM 1453 C C . THR A 1 196 ? 5.793 21.328 10.375 1 82.69 196 THR A C 1
ATOM 1455 O O . THR A 1 196 ? 4.945 21.5 11.25 1 82.69 196 THR A O 1
ATOM 1458 N N . SER A 1 197 ? 5.551 20.75 9.266 1 75.56 197 SER A N 1
ATOM 1459 C CA . SER A 1 197 ? 4.195 20.297 8.992 1 75.56 197 SER A CA 1
ATOM 1460 C C . SER A 1 197 ? 3.791 19.172 9.93 1 75.56 197 SER A C 1
ATOM 1462 O O . SER A 1 197 ? 4.562 18.234 10.148 1 75.56 197 SER A O 1
ATOM 1464 N N . GLY A 1 198 ? 2.684 19.344 10.57 1 68.25 198 GLY A N 1
ATOM 1465 C CA . GLY A 1 198 ? 2.164 18.297 11.438 1 68.25 198 GLY A CA 1
ATOM 1466 C C . GLY A 1 198 ? 2.768 18.328 12.828 1 68.25 198 GLY A C 1
ATOM 1467 O O . GLY A 1 198 ? 2.518 17.438 13.641 1 68.25 198 GLY A O 1
ATOM 1468 N N . LEU A 1 199 ? 3.619 19.297 13.023 1 74.06 199 LEU A N 1
ATOM 1469 C CA . LEU A 1 199 ? 4.25 19.422 14.336 1 74.06 199 LEU A CA 1
ATOM 1470 C C . LEU A 1 199 ? 3.541 20.469 15.188 1 74.06 199 LEU A C 1
ATOM 1472 O O . LEU A 1 199 ? 2.918 21.391 14.656 1 74.06 199 LEU A O 1
ATOM 1476 N N . ASP A 1 200 ? 3.598 20.234 16.469 1 72.94 200 ASP A N 1
ATOM 1477 C CA . ASP A 1 200 ? 3.086 21.266 17.359 1 72.94 200 ASP A CA 1
ATOM 1478 C C . ASP A 1 200 ? 4.023 22.469 17.422 1 72.94 200 ASP A C 1
ATOM 1480 O O . ASP A 1 200 ? 5.148 22.406 16.922 1 72.94 200 ASP A O 1
ATOM 1484 N N . SER A 1 201 ? 3.619 23.516 18 1 74 201 SER A N 1
ATOM 1485 C CA . SER A 1 201 ? 4.344 24.781 18.016 1 74 201 SER A CA 1
ATOM 1486 C C . SER A 1 201 ? 5.68 24.656 18.734 1 74 201 SER A C 1
ATOM 1488 O O . SER A 1 201 ? 6.691 25.188 18.281 1 74 201 SER A O 1
ATOM 1490 N N . ALA A 1 202 ? 5.633 23.906 19.828 1 75 202 ALA A N 1
ATOM 1491 C CA . ALA A 1 202 ? 6.867 23.766 20.609 1 75 202 ALA A CA 1
ATOM 1492 C C . ALA A 1 202 ? 7.91 22.969 19.828 1 75 202 ALA A C 1
ATOM 1494 O O . ALA A 1 202 ? 9.086 23.344 19.797 1 75 202 ALA A O 1
ATOM 1495 N N . SER A 1 203 ? 7.445 21.906 19.266 1 78.31 203 SER A N 1
ATOM 1496 C CA . SER A 1 203 ? 8.344 21.062 18.484 1 78.31 203 SER A CA 1
ATOM 1497 C C . SER A 1 203 ? 8.844 21.781 17.234 1 78.31 203 SER A C 1
ATOM 1499 O O . SER A 1 203 ? 10.008 21.641 16.859 1 78.31 203 SER A O 1
ATOM 1501 N N . ALA A 1 204 ? 7.926 22.484 16.672 1 84 204 ALA A N 1
ATOM 1502 C CA . ALA A 1 204 ? 8.305 23.25 15.484 1 84 204 ALA A CA 1
ATOM 1503 C C . ALA A 1 204 ? 9.375 24.297 15.82 1 84 204 ALA A C 1
ATOM 1505 O O . ALA A 1 204 ? 10.359 24.438 15.094 1 84 204 ALA A O 1
ATOM 1506 N N . LEU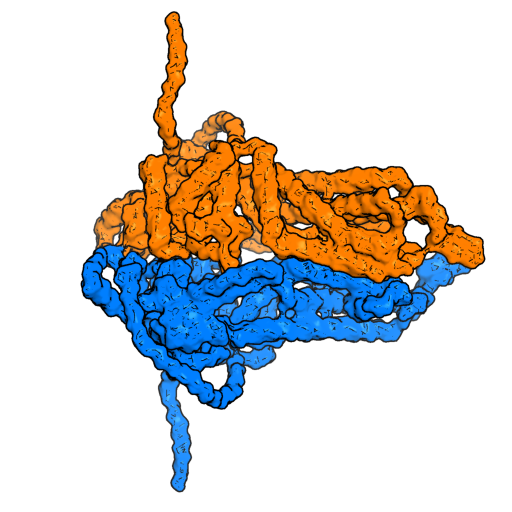 A 1 205 ? 9.148 25.016 16.906 1 85.06 205 LEU A N 1
ATOM 1507 C CA . LEU A 1 205 ? 10.109 26.031 17.344 1 85.06 205 LEU A CA 1
ATOM 1508 C C . LEU A 1 205 ? 11.453 25.391 17.688 1 85.06 205 LEU A C 1
ATOM 1510 O O . LEU A 1 205 ? 12.508 25.953 17.375 1 85.06 205 LEU A O 1
ATOM 1514 N N . HIS A 1 206 ? 11.359 24.281 18.25 1 84.5 206 HIS A N 1
ATOM 1515 C CA . HIS A 1 206 ? 12.586 23.578 18.625 1 84.5 206 HIS A CA 1
ATOM 1516 C C . HIS A 1 206 ? 13.391 23.188 17.391 1 84.5 206 HIS A C 1
ATOM 1518 O O . HIS A 1 206 ? 14.609 23.359 17.359 1 84.5 206 HIS A O 1
ATOM 1524 N N . ILE A 1 207 ? 12.766 22.656 16.438 1 87.69 207 ILE A N 1
ATOM 1525 C CA . ILE A 1 207 ? 13.43 22.219 15.219 1 87.69 207 ILE A CA 1
ATOM 1526 C C . ILE A 1 207 ? 14.039 23.438 14.508 1 87.69 207 ILE A C 1
ATOM 1528 O O . ILE A 1 207 ? 15.188 23.375 14.055 1 87.69 207 ILE A O 1
ATOM 1532 N N . LEU A 1 208 ? 13.328 24.484 14.453 1 92.81 208 LEU A N 1
ATOM 1533 C CA . LEU A 1 208 ? 13.82 25.656 13.75 1 92.81 208 LEU A CA 1
ATOM 1534 C C . LEU A 1 208 ? 14.969 26.312 14.523 1 92.81 208 LEU A C 1
ATOM 1536 O O . LEU A 1 208 ? 15.883 26.875 13.922 1 92.81 208 LEU A O 1
ATOM 1540 N N . THR A 1 209 ? 14.828 26.281 15.805 1 92.25 209 THR A N 1
ATOM 1541 C CA . THR A 1 209 ? 15.93 26.797 16.625 1 92.25 209 THR A CA 1
ATOM 1542 C C . THR A 1 209 ? 17.203 25.984 16.391 1 92.25 209 THR A C 1
ATOM 1544 O O . THR A 1 209 ? 18.297 26.547 16.312 1 92.25 209 THR A O 1
ATOM 1547 N N . MET A 1 210 ? 16.938 24.75 16.312 1 89.06 210 MET A N 1
ATOM 1548 C CA . MET A 1 210 ? 18.078 23.859 16.031 1 89.06 210 MET A CA 1
ATOM 1549 C C . MET A 1 210 ? 18.672 24.141 14.656 1 89.06 210 MET A C 1
ATOM 1551 O O . MET A 1 210 ? 19.891 24.234 14.508 1 89.06 210 MET A O 1
ATOM 1555 N N . LEU A 1 211 ? 17.891 24.297 13.719 1 92.38 211 LEU A N 1
ATOM 1556 C CA . LEU A 1 211 ? 18.359 24.578 12.367 1 92.38 211 LEU A CA 1
ATOM 1557 C C . LEU A 1 211 ? 19.062 25.922 12.305 1 92.38 211 LEU A C 1
ATOM 1559 O O . LEU A 1 211 ? 20.078 26.062 11.617 1 92.38 211 LEU A O 1
ATOM 1563 N N . LYS A 1 212 ? 18.5 26.875 13.016 1 94.81 212 LYS A N 1
ATOM 1564 C CA . LYS A 1 212 ? 19.125 28.203 13.07 1 94.81 212 LYS A CA 1
ATOM 1565 C C . LYS A 1 212 ? 20.516 28.125 13.688 1 94.81 212 LYS A C 1
ATOM 1567 O O . LYS A 1 212 ? 21.453 28.766 13.195 1 94.81 212 LYS A O 1
ATOM 1572 N N . SER A 1 213 ? 20.578 27.422 14.711 1 91.69 213 SER A N 1
ATOM 1573 C CA . SER A 1 213 ? 21.859 27.25 15.367 1 91.69 213 SER A CA 1
ATOM 1574 C C . SER A 1 213 ? 22.875 26.594 14.43 1 91.69 213 SER A C 1
ATOM 1576 O O . SER A 1 213 ? 24.047 26.984 14.391 1 91.69 213 SER A O 1
ATOM 1578 N N . MET A 1 214 ? 22.469 25.688 13.68 1 88.31 214 MET A N 1
ATOM 1579 C CA . MET A 1 214 ? 23.328 25 12.727 1 88.31 214 MET A CA 1
ATOM 1580 C C . MET A 1 214 ? 23.781 25.953 11.617 1 88.31 214 MET A C 1
ATOM 1582 O O . MET A 1 214 ? 24.922 25.922 11.18 1 88.31 214 MET A O 1
ATOM 1586 N N . ALA A 1 215 ? 22.906 26.719 11.195 1 93.25 215 ALA A N 1
ATOM 1587 C CA . ALA A 1 215 ? 23.219 27.688 10.156 1 93.25 215 ALA A CA 1
ATOM 1588 C C . ALA A 1 215 ? 24.25 28.703 10.656 1 93.25 215 ALA A C 1
ATOM 1590 O O . ALA A 1 215 ? 25.234 28.984 9.977 1 93.25 215 ALA A O 1
ATOM 1591 N N . THR A 1 216 ? 24.062 29.219 11.867 1 92.56 216 THR A N 1
ATOM 1592 C CA . THR A 1 216 ? 24.875 30.312 12.383 1 92.56 216 THR A CA 1
ATOM 1593 C C . THR A 1 216 ? 26.219 29.797 12.898 1 92.56 216 THR A C 1
ATOM 1595 O O . THR A 1 216 ? 27.266 30.391 12.633 1 92.56 216 THR A O 1
ATOM 1598 N N . LEU A 1 217 ? 26.141 28.688 13.633 1 87.75 217 LEU A N 1
ATOM 1599 C CA . LEU A 1 217 ? 27.344 28.188 14.281 1 87.75 217 LEU A CA 1
ATOM 1600 C C . LEU A 1 217 ? 28.234 27.453 13.289 1 87.75 217 LEU A C 1
ATOM 1602 O O . LEU A 1 217 ? 29.469 27.562 13.359 1 87.75 217 LEU A O 1
ATOM 1606 N N . HIS A 1 218 ? 27.625 26.797 12.383 1 88 218 HIS A N 1
ATOM 1607 C CA . HIS A 1 218 ? 28.422 25.969 11.469 1 88 218 HIS A CA 1
ATOM 1608 C C . HIS A 1 218 ? 28.391 26.547 10.055 1 88 218 HIS A C 1
ATOM 1610 O O . HIS A 1 218 ? 28.875 25.906 9.117 1 88 218 HIS A O 1
ATOM 1616 N N . THR A 1 219 ? 27.781 27.672 9.836 1 91.19 219 THR A N 1
ATOM 1617 C CA . THR A 1 219 ? 27.719 28.391 8.578 1 91.19 219 THR A CA 1
ATOM 1618 C C . THR A 1 219 ? 27.109 27.531 7.48 1 91.19 219 THR A C 1
ATOM 1620 O O . THR A 1 219 ? 27.625 27.469 6.367 1 91.19 219 THR A O 1
ATOM 1623 N N . LYS A 1 220 ? 26.125 26.75 7.859 1 92.75 220 LYS A N 1
ATOM 1624 C CA . LYS A 1 220 ? 25.422 25.906 6.906 1 92.75 220 LYS A CA 1
ATOM 1625 C C . LYS A 1 220 ? 24.375 26.703 6.133 1 92.75 220 LYS A C 1
ATOM 1627 O O . LYS A 1 220 ? 23.859 27.703 6.633 1 92.75 220 LYS A O 1
ATOM 1632 N N . THR A 1 221 ? 24.203 26.312 4.891 1 95.31 221 THR A N 1
ATOM 1633 C CA . THR A 1 221 ? 23.125 26.875 4.094 1 95.31 221 THR A CA 1
ATOM 1634 C C . THR A 1 221 ? 21.844 26.078 4.27 1 95.31 221 THR A C 1
ATOM 1636 O O . THR A 1 221 ? 21.812 24.875 3.953 1 95.31 221 THR A O 1
ATOM 1639 N N . ILE A 1 222 ? 20.844 26.672 4.805 1 95.81 222 ILE A N 1
ATOM 1640 C CA . ILE A 1 222 ? 19.609 25.953 5.078 1 95.81 222 ILE A CA 1
ATOM 1641 C C . ILE A 1 222 ? 18.453 26.625 4.348 1 95.81 222 ILE A C 1
ATOM 1643 O O . ILE A 1 222 ? 18.234 27.828 4.484 1 95.81 222 ILE A O 1
ATOM 1647 N N . ILE A 1 223 ? 17.781 25.891 3.51 1 96.5 223 ILE A N 1
ATOM 1648 C CA . ILE A 1 223 ? 16.578 26.344 2.809 1 96.5 223 ILE A CA 1
ATOM 1649 C C . ILE A 1 223 ? 15.391 25.484 3.211 1 96.5 223 ILE A C 1
ATOM 1651 O O . ILE A 1 223 ? 15.477 24.25 3.197 1 96.5 223 ILE A O 1
ATOM 1655 N N . LEU A 1 224 ? 14.328 26.031 3.617 1 95.38 224 LEU A N 1
ATOM 1656 C CA . LEU A 1 224 ? 13.156 25.25 3.986 1 95.38 224 LEU A CA 1
ATOM 1657 C C . LEU A 1 224 ? 11.883 25.891 3.438 1 95.38 224 LEU A C 1
ATOM 1659 O O . LEU A 1 224 ? 11.867 27.094 3.143 1 95.38 224 LEU A O 1
ATOM 1663 N N . THR A 1 225 ? 10.945 25.094 3.17 1 92.19 225 THR A N 1
ATOM 1664 C CA . THR A 1 225 ? 9.625 25.594 2.793 1 92.19 225 THR A CA 1
ATOM 1665 C C . THR A 1 225 ? 8.688 25.609 3.998 1 92.19 225 THR A C 1
ATOM 1667 O O . THR A 1 225 ? 8.742 24.703 4.844 1 92.19 225 THR A O 1
ATOM 1670 N N . ILE A 1 226 ? 7.934 26.656 4.16 1 85.12 226 ILE A N 1
ATOM 1671 C CA . ILE A 1 226 ? 6.996 26.75 5.273 1 85.12 226 ILE A CA 1
ATOM 1672 C C . ILE A 1 226 ? 5.691 27.391 4.793 1 85.12 226 ILE A C 1
ATOM 1674 O O . ILE A 1 226 ? 5.707 28.312 3.984 1 85.12 226 ILE A O 1
ATOM 1678 N N . HIS A 1 227 ? 4.676 26.906 5.246 1 73.56 227 HIS A N 1
ATOM 1679 C CA . HIS A 1 227 ? 3.375 27.438 4.859 1 73.56 227 HIS A CA 1
ATOM 1680 C C . HIS A 1 227 ? 2.973 28.609 5.746 1 73.56 227 HIS A C 1
ATOM 1682 O O . HIS A 1 227 ? 2.615 29.688 5.246 1 73.56 227 HIS A O 1
ATOM 1688 N N . GLN A 1 228 ? 2.871 28.266 7.078 1 71 228 GLN A N 1
ATOM 1689 C CA . GLN A 1 228 ? 2.389 29.281 8.016 1 71 228 GLN A CA 1
ATOM 1690 C C . GLN A 1 228 ? 3.273 29.328 9.258 1 71 228 GLN A C 1
ATOM 1692 O O . GLN A 1 228 ? 2.936 28.766 10.297 1 71 228 GLN A O 1
ATOM 1697 N N . PRO A 1 229 ? 4.254 30.188 9.07 1 73.5 229 PRO A N 1
ATOM 1698 C CA . PRO A 1 229 ? 5.082 30.266 10.281 1 73.5 229 PRO A CA 1
ATOM 1699 C C . PRO A 1 229 ? 4.484 31.172 11.352 1 73.5 229 PRO A C 1
ATOM 1701 O O . PRO A 1 229 ? 3.861 32.188 11.031 1 73.5 229 PRO A O 1
ATOM 1704 N N . GLY A 1 230 ? 4.566 30.75 12.578 1 75.81 230 GLY A N 1
ATOM 1705 C CA . GLY A 1 230 ? 4.23 31.641 13.68 1 75.81 230 GLY A CA 1
ATOM 1706 C C . GLY A 1 230 ? 5.227 32.781 13.867 1 75.81 230 GLY A C 1
ATOM 1707 O O . GLY A 1 230 ? 6.234 32.844 13.156 1 75.81 230 GLY A O 1
ATOM 1708 N N . PHE A 1 231 ? 4.969 33.688 14.75 1 76.75 231 PHE A N 1
ATOM 1709 C CA . PHE A 1 231 ? 5.805 34.844 14.984 1 76.75 231 PHE A CA 1
ATOM 1710 C C . PHE A 1 231 ? 7.188 34.438 15.484 1 76.75 231 PHE A C 1
ATOM 1712 O O . PHE A 1 231 ? 8.195 35 15.055 1 76.75 231 PHE A O 1
ATOM 1719 N N . ARG A 1 232 ? 7.184 33.469 16.344 1 80.12 232 ARG A N 1
ATOM 1720 C CA . ARG A 1 232 ? 8.461 33.062 16.922 1 80.12 232 ARG A CA 1
ATOM 1721 C C . ARG A 1 232 ? 9.344 32.406 15.867 1 80.12 232 ARG A C 1
ATOM 1723 O O . ARG A 1 232 ? 10.57 32.562 15.891 1 80.12 232 ARG A O 1
ATOM 1730 N N . ILE A 1 233 ? 8.734 31.719 15.039 1 86.75 233 ILE A N 1
ATOM 1731 C CA . ILE A 1 233 ? 9.469 31.062 13.969 1 86.75 233 ILE A CA 1
ATOM 1732 C C . ILE A 1 233 ? 9.953 32.094 12.953 1 86.75 233 ILE A C 1
ATOM 1734 O O . ILE A 1 233 ? 11.055 31.969 12.414 1 86.75 233 ILE A O 1
ATOM 1738 N N . LEU A 1 234 ? 9.148 33.094 12.758 1 87.19 234 LEU A N 1
ATOM 1739 C CA . LEU A 1 234 ? 9.5 34.156 11.812 1 87.19 234 LEU A CA 1
ATOM 1740 C C . LEU A 1 234 ? 10.758 34.906 12.273 1 87.19 234 LEU A C 1
ATOM 1742 O O . LEU A 1 234 ? 11.562 35.344 11.445 1 87.19 234 LEU A O 1
ATOM 1746 N N . GLU A 1 235 ? 10.891 35 13.539 1 87.75 235 GLU A N 1
ATOM 1747 C CA . GLU A 1 235 ? 12.039 35.688 14.094 1 87.75 235 GLU A CA 1
ATOM 1748 C C . GLU A 1 235 ? 13.336 34.906 13.836 1 87.75 235 GLU A C 1
ATOM 1750 O O . GLU A 1 235 ? 14.422 35.5 13.836 1 87.75 235 GLU A O 1
ATOM 1755 N N . LEU A 1 236 ? 13.195 33.688 13.617 1 93.06 236 LEU A N 1
ATOM 1756 C CA . LEU A 1 236 ? 14.367 32.844 13.398 1 93.06 236 LEU A CA 1
ATOM 1757 C C . LEU A 1 236 ? 14.781 32.844 11.938 1 93.06 236 LEU A C 1
ATOM 1759 O O . LEU A 1 236 ? 15.906 32.469 11.602 1 93.06 236 LEU A O 1
ATOM 1763 N N . ILE A 1 237 ? 13.922 33.281 11.07 1 94.06 237 ILE A N 1
ATOM 1764 C CA . ILE A 1 237 ? 14.164 33.281 9.633 1 94.06 237 ILE A CA 1
ATOM 1765 C C . ILE A 1 237 ? 14.961 34.5 9.227 1 94.06 237 ILE A C 1
ATOM 1767 O O . ILE A 1 237 ? 14.617 35.625 9.609 1 94.06 237 ILE A O 1
ATOM 1771 N N . ASP A 1 238 ? 15.984 34.344 8.445 1 94.44 238 ASP A N 1
ATOM 1772 C CA . ASP A 1 238 ? 16.844 35.438 8.016 1 94.44 238 ASP A CA 1
ATOM 1773 C C . ASP A 1 238 ? 16.344 36.031 6.699 1 94.44 238 ASP A C 1
ATOM 1775 O O . ASP A 1 238 ? 16.312 37.25 6.535 1 94.44 238 ASP A O 1
ATOM 1779 N N . ARG A 1 239 ? 16.094 35.156 5.812 1 94.25 239 ARG A N 1
ATOM 1780 C CA . ARG A 1 239 ? 15.695 35.562 4.469 1 94.25 239 ARG A CA 1
ATOM 1781 C C . ARG A 1 239 ? 14.445 34.812 4.016 1 94.25 239 ARG A C 1
ATOM 1783 O O . ARG A 1 239 ? 14.227 33.656 4.395 1 94.25 239 ARG A O 1
ATOM 1790 N N . VAL A 1 240 ? 13.664 35.5 3.205 1 93.31 240 VAL A N 1
ATOM 1791 C CA . VAL A 1 240 ? 12.414 34.906 2.732 1 93.31 240 VAL A CA 1
ATOM 1792 C C . VAL A 1 240 ? 12.328 35.031 1.213 1 93.31 240 VAL A C 1
ATOM 1794 O O . VAL A 1 240 ? 12.719 36.031 0.638 1 93.31 240 VAL A O 1
ATOM 1797 N N . ILE A 1 241 ? 11.984 33.969 0.619 1 92.88 241 ILE A N 1
ATOM 1798 C CA . ILE A 1 241 ? 11.648 33.938 -0.801 1 92.88 241 ILE A CA 1
ATOM 1799 C C . ILE A 1 241 ? 10.148 33.75 -0.97 1 92.88 241 ILE A C 1
ATOM 1801 O O . ILE A 1 241 ? 9.609 32.656 -0.663 1 92.88 241 ILE A O 1
ATOM 1805 N N . LEU A 1 242 ? 9.516 34.75 -1.419 1 90.88 242 LEU A N 1
ATOM 1806 C CA . LEU A 1 242 ? 8.078 34.688 -1.645 1 90.88 242 LEU A CA 1
ATOM 1807 C C . LEU A 1 242 ? 7.766 34.281 -3.08 1 90.88 242 LEU A C 1
ATOM 1809 O O . LEU A 1 242 ? 8.141 34.969 -4.027 1 90.88 242 LEU A O 1
ATOM 1813 N N . ILE A 1 243 ? 7.145 33.094 -3.174 1 88.56 243 ILE A N 1
ATOM 1814 C CA . ILE A 1 243 ? 6.812 32.594 -4.496 1 88.56 243 ILE A CA 1
ATOM 1815 C C . ILE A 1 243 ? 5.301 32.625 -4.699 1 88.56 243 ILE A C 1
ATOM 1817 O O . ILE A 1 243 ? 4.539 32.281 -3.791 1 88.56 243 ILE A O 1
ATOM 1821 N N . SER A 1 244 ? 4.891 33.125 -5.824 1 84.88 244 SER A N 1
ATOM 1822 C CA . SER A 1 244 ? 3.486 33.156 -6.223 1 84.88 244 SER A CA 1
ATOM 1823 C C . SER A 1 244 ? 3.322 32.781 -7.695 1 84.88 244 SER A C 1
ATOM 1825 O O . SER A 1 244 ? 3.975 33.375 -8.555 1 84.88 244 SER A O 1
ATOM 1827 N N . ASN A 1 245 ? 2.455 31.859 -7.941 1 81.69 245 ASN A N 1
ATOM 1828 C CA . ASN A 1 245 ? 2.145 31.422 -9.297 1 81.69 245 ASN A CA 1
ATOM 1829 C C . ASN A 1 245 ? 3.41 31.094 -10.086 1 81.69 245 ASN A C 1
ATOM 1831 O O . ASN A 1 245 ? 3.547 31.516 -11.242 1 81.69 245 ASN A O 1
ATOM 1835 N N . GLY A 1 246 ? 4.395 30.531 -9.438 1 85.94 246 GLY A N 1
ATOM 1836 C CA . GLY A 1 246 ? 5.605 30.078 -10.094 1 85.94 246 GLY A CA 1
ATOM 1837 C C . GLY A 1 246 ? 6.664 31.141 -10.227 1 85.94 246 GLY A C 1
ATOM 1838 O O . GLY A 1 246 ? 7.746 30.906 -10.766 1 85.94 246 GLY A O 1
ATOM 1839 N N . SER A 1 247 ? 6.398 32.344 -9.828 1 87.81 247 SER A N 1
ATOM 1840 C CA . SER A 1 247 ? 7.367 33.438 -9.906 1 87.81 247 SER A CA 1
ATOM 1841 C C . SER A 1 247 ? 7.746 33.938 -8.523 1 87.81 247 SER A C 1
ATOM 1843 O O . SER A 1 247 ? 6.922 33.938 -7.605 1 87.81 247 SER A O 1
ATOM 1845 N N . ALA A 1 248 ? 8.969 34.344 -8.445 1 88.94 248 ALA A N 1
ATOM 1846 C CA . ALA A 1 248 ? 9.414 34.938 -7.18 1 88.94 248 ALA A CA 1
ATOM 1847 C C . ALA A 1 248 ? 9.031 36.406 -7.078 1 88.94 248 ALA A C 1
ATOM 1849 O O . ALA A 1 248 ? 9.484 37.219 -7.875 1 88.94 248 ALA A O 1
ATOM 1850 N N . VAL A 1 249 ? 8.281 36.719 -6.137 1 86.94 249 VAL A N 1
ATOM 1851 C CA . VAL A 1 249 ? 7.754 38.094 -5.973 1 86.94 249 VAL A CA 1
ATOM 1852 C C . VAL A 1 249 ? 8.703 38.906 -5.105 1 86.94 249 VAL A C 1
ATOM 1854 O O . VAL A 1 249 ? 8.82 40.125 -5.277 1 86.94 249 VAL A O 1
ATOM 1857 N N . HIS A 1 250 ? 9.289 38.25 -4.184 1 88.5 250 HIS A N 1
ATOM 1858 C CA . HIS A 1 250 ? 10.227 38.906 -3.291 1 88.5 250 HIS A CA 1
ATOM 1859 C C . HIS A 1 250 ? 11.328 37.969 -2.826 1 88.5 250 HIS A C 1
ATOM 1861 O O . HIS A 1 250 ? 11.094 36.781 -2.666 1 88.5 250 HIS A O 1
ATOM 1867 N N . GLN A 1 251 ? 12.461 38.531 -2.713 1 90.38 251 GLN A N 1
ATOM 1868 C CA . GLN A 1 251 ? 13.594 37.812 -2.121 1 90.38 251 GLN A CA 1
ATOM 1869 C C . GLN A 1 251 ? 14.461 38.75 -1.293 1 90.38 251 GLN A C 1
ATOM 1871 O O . GLN A 1 251 ? 14.859 39.812 -1.77 1 90.38 251 GLN A O 1
ATOM 1876 N N . GLY A 1 252 ? 14.625 38.469 -0.093 1 90.12 252 GLY A N 1
ATOM 1877 C CA . GLY A 1 252 ? 15.461 39.281 0.77 1 90.12 252 GLY A CA 1
ATOM 1878 C C . GLY A 1 252 ? 15.203 39.031 2.246 1 90.12 252 GLY A C 1
ATOM 1879 O O . GLY A 1 252 ? 14.477 38.125 2.617 1 90.12 252 GLY A O 1
ATOM 1880 N N . PRO A 1 253 ? 15.875 39.75 3.064 1 92 253 PRO A N 1
ATOM 1881 C CA . PRO A 1 253 ? 15.641 39.656 4.504 1 92 253 PRO A CA 1
ATOM 1882 C C . PRO A 1 253 ? 14.219 40.031 4.898 1 92 253 PRO A C 1
ATOM 1884 O O . PRO A 1 253 ? 13.547 40.75 4.168 1 92 253 PRO A O 1
ATOM 1887 N N . VAL A 1 254 ? 13.797 39.531 5.98 1 89.31 254 VAL A N 1
ATOM 1888 C CA . VAL A 1 254 ? 12.43 39.688 6.449 1 89.31 254 VAL A CA 1
ATOM 1889 C C . VAL A 1 254 ? 12.141 41.188 6.668 1 89.31 254 VAL A C 1
ATOM 1891 O O . VAL A 1 254 ? 11.055 41.656 6.363 1 89.31 254 VAL A O 1
ATOM 1894 N N . HIS A 1 255 ? 13.148 41.938 7.102 1 88.12 255 HIS A N 1
ATOM 1895 C CA . HIS A 1 255 ? 12.953 43.344 7.383 1 88.12 255 HIS A CA 1
ATOM 1896 C C . HIS A 1 255 ? 12.727 44.156 6.098 1 88.12 255 HIS A C 1
ATOM 1898 O O . HIS A 1 255 ? 11.992 45.125 6.098 1 88.12 255 HIS A O 1
ATOM 1904 N N . GLN A 1 256 ? 13.352 43.656 5.062 1 90.5 256 GLN A N 1
ATOM 1905 C CA . GLN A 1 256 ? 13.164 44.344 3.777 1 90.5 256 GLN A CA 1
ATOM 1906 C C . GLN A 1 256 ? 11.75 44.094 3.246 1 90.5 256 GLN A C 1
ATOM 1908 O O . GLN A 1 256 ? 11.203 44.969 2.547 1 90.5 256 GLN A O 1
ATOM 1913 N N . LEU A 1 257 ? 11.242 43 3.553 1 88.19 257 LEU A N 1
ATOM 1914 C CA . LEU A 1 257 ? 9.867 42.719 3.158 1 88.19 257 LEU A CA 1
ATOM 1915 C C . LEU A 1 257 ? 8.891 43.625 3.885 1 88.19 257 LEU A C 1
ATOM 1917 O O . LEU A 1 257 ? 7.941 44.125 3.285 1 88.19 257 LEU A O 1
ATOM 1921 N N . GLU A 1 258 ? 9.094 43.781 5.141 1 87.5 258 GLU A N 1
ATOM 1922 C CA . GLU A 1 258 ? 8.258 44.688 5.938 1 87.5 258 GLU A CA 1
ATOM 1923 C C . GLU A 1 258 ? 8.312 46.125 5.402 1 87.5 258 GLU A C 1
ATOM 1925 O O . GLU A 1 258 ? 7.289 46.812 5.316 1 87.5 258 GLU A O 1
ATOM 1930 N N . ALA A 1 259 ? 9.492 46.531 5.043 1 88.44 259 ALA A N 1
ATOM 1931 C CA . ALA A 1 259 ? 9.695 47.875 4.508 1 88.44 259 ALA A CA 1
ATOM 1932 C C . ALA A 1 259 ? 9 48.031 3.16 1 88.44 259 ALA A C 1
ATOM 1934 O O . ALA A 1 259 ? 8.398 49.094 2.887 1 88.44 259 ALA A O 1
ATOM 1935 N N . ARG A 1 260 ? 9.133 47.031 2.43 1 87.62 260 ARG A N 1
ATOM 1936 C CA . ARG A 1 260 ? 8.516 47.062 1.111 1 87.62 260 ARG A CA 1
ATOM 1937 C C . ARG A 1 260 ? 6.996 47.156 1.225 1 87.62 260 ARG A C 1
ATOM 1939 O O . ARG A 1 260 ? 6.355 47.875 0.442 1 87.62 260 ARG A O 1
ATOM 1946 N N . LEU A 1 261 ? 6.434 46.469 2.107 1 87.94 261 LEU A N 1
ATOM 1947 C CA . LEU A 1 261 ? 4.988 46.5 2.312 1 87.94 261 LEU A CA 1
ATOM 1948 C C . LEU A 1 261 ? 4.535 47.844 2.84 1 87.94 261 LEU A C 1
ATOM 1950 O O . LEU A 1 261 ? 3.494 48.375 2.428 1 87.94 261 LEU A O 1
ATOM 1954 N N . THR A 1 262 ? 5.332 48.406 3.699 1 86.25 262 THR A N 1
ATOM 1955 C CA . THR A 1 262 ? 5.016 49.719 4.238 1 86.25 262 THR A CA 1
ATOM 1956 C C . THR A 1 262 ? 5.133 50.781 3.158 1 86.25 262 THR A C 1
ATOM 1958 O O . THR A 1 262 ? 4.32 51.719 3.104 1 86.25 262 THR A O 1
ATOM 1961 N N . ASP A 1 263 ? 6.105 50.625 2.359 1 86.25 263 ASP A N 1
ATOM 1962 C CA . ASP A 1 263 ? 6.32 51.594 1.272 1 86.25 263 ASP A CA 1
ATOM 1963 C C . ASP A 1 263 ? 5.191 51.5 0.249 1 86.25 263 ASP A C 1
ATOM 1965 O O . ASP A 1 263 ? 4.855 52.531 -0.386 1 86.25 263 ASP A O 1
ATOM 1969 N N . ALA A 1 264 ? 4.703 50.344 0.125 1 84.69 264 ALA A N 1
ATOM 1970 C CA . ALA A 1 264 ? 3.604 50.156 -0.82 1 84.69 264 ALA A CA 1
ATOM 1971 C C . ALA A 1 264 ? 2.285 50.625 -0.235 1 84.69 264 ALA A C 1
ATOM 1973 O O . ALA A 1 264 ? 1.249 50.594 -0.902 1 84.69 264 ALA A O 1
ATOM 1974 N N . GLY A 1 265 ? 2.246 51.062 0.979 1 81.69 265 GLY A N 1
ATOM 1975 C CA . GLY A 1 265 ? 1.071 51.688 1.568 1 81.69 265 GLY A CA 1
ATOM 1976 C C . GLY A 1 265 ? 0.258 50.719 2.424 1 81.69 265 GLY A C 1
ATOM 1977 O O . GLY A 1 265 ? -0.857 51.031 2.838 1 81.69 265 GLY A O 1
ATOM 1978 N N . HIS A 1 266 ? 0.867 49.594 2.574 1 83.44 266 HIS A N 1
ATOM 1979 C CA . HIS A 1 266 ? 0.116 48.625 3.373 1 83.44 266 HIS A CA 1
ATOM 1980 C C . HIS A 1 266 ? 0.432 48.781 4.859 1 83.44 266 HIS A C 1
ATOM 1982 O O . HIS A 1 266 ? 1.574 49.062 5.227 1 83.44 266 HIS A O 1
ATOM 1988 N N . CYS A 1 267 ? -0.627 48.781 5.715 1 81.75 267 CYS A N 1
ATOM 1989 C CA . CYS A 1 267 ? -0.458 48.75 7.16 1 81.75 267 CYS A CA 1
ATOM 1990 C C . CYS A 1 267 ? -0.68 47.375 7.723 1 81.75 267 CYS A C 1
ATOM 1992 O O . CYS A 1 267 ? -1.786 46.844 7.645 1 81.75 267 CYS A O 1
ATOM 1994 N N . ILE A 1 268 ? 0.373 46.812 8.219 1 81.5 268 ILE A N 1
ATOM 1995 C CA . ILE A 1 268 ? 0.297 45.469 8.75 1 81.5 268 ILE A CA 1
ATOM 1996 C C . ILE A 1 268 ? -0.358 45.5 10.133 1 81.5 268 ILE A C 1
ATOM 1998 O O . ILE A 1 268 ? 0.129 46.156 11.047 1 81.5 268 ILE A O 1
ATOM 2002 N N . PRO A 1 269 ? -1.388 44.812 10.289 1 76.25 269 PRO A N 1
ATOM 2003 C CA . PRO A 1 269 ? -2.021 44.75 11.609 1 76.25 269 PRO A CA 1
ATOM 2004 C C . PRO A 1 269 ? -1.109 44.156 12.672 1 76.25 269 PRO A C 1
ATOM 2006 O O . PRO A 1 269 ? -0.273 43.312 12.367 1 76.25 269 PRO A O 1
ATOM 2009 N N . LEU A 1 270 ? -1.198 44.562 13.875 1 69.75 270 LEU A N 1
ATOM 2010 C CA . LEU A 1 270 ? -0.315 44.188 14.977 1 69.75 270 LEU A CA 1
ATOM 2011 C C . LEU A 1 270 ? -0.376 42.688 15.242 1 69.75 270 LEU A C 1
ATOM 2013 O O . LEU A 1 270 ? 0.626 42.062 15.625 1 69.75 270 LEU A O 1
ATOM 2017 N N . HIS A 1 271 ? -1.439 42.031 14.977 1 71.19 271 HIS A N 1
ATOM 2018 C CA . HIS A 1 271 ? -1.583 40.656 15.375 1 71.19 271 HIS A CA 1
ATOM 2019 C C . HIS A 1 271 ? -1.334 39.719 14.195 1 71.19 271 HIS A C 1
ATOM 2021 O O . HIS A 1 271 ? -1.409 38.5 14.344 1 71.19 271 HIS A O 1
ATOM 2027 N N . VAL A 1 272 ? -0.925 40.375 13.125 1 74.81 272 VAL A N 1
ATOM 2028 C CA . VAL A 1 272 ? -0.716 39.531 11.945 1 74.81 272 VAL A CA 1
ATOM 2029 C C . VAL A 1 272 ? 0.764 39.531 11.57 1 74.81 272 VAL A C 1
ATOM 2031 O O . VAL A 1 272 ? 1.426 40.562 11.617 1 74.81 272 VAL A O 1
ATOM 2034 N N . ASN A 1 273 ? 1.229 38.344 11.266 1 78.5 273 ASN A N 1
ATOM 2035 C CA . ASN A 1 273 ? 2.611 38.156 10.836 1 78.5 273 ASN A CA 1
ATOM 2036 C C . ASN A 1 273 ? 2.852 38.75 9.453 1 78.5 273 ASN A C 1
ATOM 2038 O O . ASN A 1 273 ? 1.974 38.719 8.586 1 78.5 273 ASN A O 1
ATOM 2042 N N . VAL A 1 274 ? 3.998 39.406 9.305 1 81.38 274 VAL A N 1
ATOM 2043 C CA . VAL A 1 274 ? 4.363 40.094 8.07 1 81.38 274 VAL A CA 1
ATOM 2044 C C . VAL A 1 274 ? 4.238 39.156 6.891 1 81.38 274 VAL A C 1
ATOM 2046 O O . VAL A 1 274 ? 3.77 39.531 5.816 1 81.38 274 VAL A O 1
ATOM 2049 N N . LEU A 1 275 ? 4.617 37.969 7.105 1 82.81 275 LEU A N 1
ATOM 2050 C CA . LEU A 1 275 ? 4.594 37 6.02 1 82.81 275 LEU A CA 1
ATOM 2051 C C . LEU A 1 275 ? 3.162 36.625 5.645 1 82.81 275 LEU A C 1
ATOM 2053 O O . LEU A 1 275 ? 2.848 36.438 4.465 1 82.81 275 LEU A O 1
ATOM 2057 N N . GLU A 1 276 ? 2.4 36.438 6.641 1 77.81 276 GLU A N 1
ATOM 2058 C CA . GLU A 1 276 ? 0.991 36.125 6.398 1 77.81 276 GLU A CA 1
ATOM 2059 C C . GLU A 1 276 ? 0.318 37.281 5.637 1 77.81 276 GLU A C 1
ATOM 2061 O O . GLU A 1 276 ? -0.495 37.031 4.742 1 77.81 276 GLU A O 1
ATOM 2066 N N . TYR A 1 277 ? 0.633 38.406 6.082 1 80.31 277 TYR A N 1
ATOM 2067 C CA . TYR A 1 277 ? 0.076 39.594 5.414 1 80.31 277 TYR A CA 1
ATOM 2068 C C . TYR A 1 277 ? 0.565 39.688 3.975 1 80.31 277 TYR A C 1
ATOM 2070 O O . TYR A 1 277 ? -0.204 40 3.068 1 80.31 277 TYR A O 1
ATOM 2078 N N . ALA A 1 278 ? 1.835 39.438 3.787 1 83.19 278 ALA A N 1
ATOM 2079 C CA . ALA A 1 278 ? 2.43 39.469 2.453 1 83.19 278 ALA A CA 1
ATOM 2080 C C . ALA A 1 278 ? 1.766 38.469 1.52 1 83.19 278 ALA A C 1
ATOM 2082 O O . ALA A 1 278 ? 1.573 38.75 0.333 1 83.19 278 ALA A O 1
ATOM 2083 N N . MET A 1 279 ? 1.443 37.344 2.01 1 79.56 279 MET A N 1
ATOM 2084 C CA . MET A 1 279 ? 0.816 36.312 1.209 1 79.56 279 MET A CA 1
ATOM 2085 C C . MET A 1 279 ? -0.59 36.719 0.783 1 79.56 279 MET A C 1
ATOM 2087 O O . MET A 1 279 ? -1.047 36.344 -0.3 1 79.56 279 MET A O 1
ATOM 2091 N N . ASP A 1 280 ? -1.191 37.5 1.636 1 74.81 280 ASP A N 1
ATOM 2092 C CA . ASP A 1 280 ? -2.551 37.938 1.347 1 74.81 280 ASP A CA 1
ATOM 2093 C C . ASP A 1 280 ? -2.553 39.031 0.278 1 74.81 280 ASP A C 1
ATOM 2095 O O . ASP A 1 280 ? -3.506 39.156 -0.495 1 74.81 280 ASP A O 1
ATOM 2099 N N . VAL A 1 281 ? -1.528 39.812 0.288 1 76.19 281 VAL A N 1
ATOM 2100 C CA . VAL A 1 281 ? -1.503 40.969 -0.609 1 76.19 281 VAL A CA 1
ATOM 2101 C C . VAL A 1 281 ? -0.599 40.656 -1.804 1 76.19 281 VAL A C 1
ATOM 2103 O O . VAL A 1 281 ? -0.127 41.594 -2.477 1 76.19 281 VAL A O 1
ATOM 2106 N N . MET A 1 282 ? -0.273 39.469 -2.008 1 75.38 282 MET A N 1
ATOM 2107 C CA . MET A 1 282 ? 0.705 39.062 -3.01 1 75.38 282 MET A CA 1
ATOM 2108 C C . MET A 1 282 ? 0.344 39.594 -4.387 1 75.38 282 MET A C 1
ATOM 2110 O O . MET A 1 282 ? 1.226 39.969 -5.16 1 75.38 282 MET A O 1
ATOM 2114 N N . ASP A 1 283 ? -0.935 39.625 -4.625 1 64.75 283 ASP A N 1
ATOM 2115 C CA . ASP A 1 283 ? -1.368 40.094 -5.934 1 64.75 283 ASP A CA 1
ATOM 2116 C C . ASP A 1 283 ? -0.979 41.562 -6.141 1 64.75 283 ASP A C 1
ATOM 2118 O O . ASP A 1 283 ? -0.713 42 -7.266 1 64.75 283 ASP A O 1
ATOM 2122 N N . SER A 1 284 ? -0.932 42.25 -5.027 1 62.03 284 SER A N 1
ATOM 2123 C CA . SER A 1 284 ? -0.589 43.656 -5.129 1 62.03 284 SER A CA 1
ATOM 2124 C C . SER A 1 284 ? 0.919 43.875 -5.227 1 62.03 284 SER A C 1
ATOM 2126 O O . SER A 1 284 ? 1.386 44.938 -5.621 1 62.03 284 SER A O 1
ATOM 2128 N N . LEU A 1 285 ? 1.678 42.906 -4.812 1 62.88 285 LEU A N 1
ATOM 2129 C CA . LEU A 1 285 ? 3.133 43.031 -4.781 1 62.88 285 LEU A CA 1
ATOM 2130 C C . LEU A 1 285 ? 3.734 42.625 -6.121 1 62.88 285 LEU A C 1
ATOM 2132 O O . LEU A 1 285 ? 4.918 42.844 -6.371 1 62.88 285 LEU A O 1
ATOM 2136 N N . ILE A 1 286 ? 2.949 41.906 -6.824 1 57.5 286 ILE A N 1
ATOM 2137 C CA . ILE A 1 286 ? 3.479 41.406 -8.102 1 57.5 286 ILE A CA 1
ATOM 2138 C C . ILE A 1 286 ? 3.969 42.594 -8.93 1 57.5 286 ILE A C 1
ATOM 2140 O O . ILE A 1 286 ? 3.164 43.406 -9.43 1 57.5 286 ILE A O 1
ATOM 2144 N N . VAL A 1 287 ? 4.867 43.469 -8.383 1 49.5 287 VAL A N 1
ATOM 2145 C CA . VAL A 1 287 ? 5.527 44.438 -9.258 1 49.5 287 VAL A CA 1
ATOM 2146 C C . VAL A 1 287 ? 6.172 43.688 -10.438 1 49.5 287 VAL A C 1
ATOM 2148 O O . VAL A 1 287 ? 6.527 42.531 -10.32 1 49.5 287 VAL A O 1
ATOM 2151 N N . GLN A 1 288 ? 6.141 44.438 -11.633 1 45.69 288 GLN A N 1
ATOM 2152 C CA . GLN A 1 288 ? 6.758 44.062 -12.898 1 45.69 288 GLN A CA 1
ATOM 2153 C C . GLN A 1 288 ? 8.156 43.5 -12.672 1 45.69 288 GLN A C 1
ATOM 2155 O O . GLN A 1 288 ? 8.984 44.125 -12.008 1 45.69 288 GLN A O 1
ATOM 2160 N N . PRO A 1 289 ? 8.344 42.281 -12.688 1 45.72 289 PRO A N 1
ATOM 2161 C CA . PRO A 1 289 ? 9.688 41.688 -12.57 1 45.72 289 PRO A CA 1
ATOM 2162 C C . PRO A 1 289 ? 10.766 42.594 -13.195 1 45.72 289 PRO A C 1
ATOM 2164 O O . PRO A 1 289 ? 10.531 43.219 -14.219 1 45.72 289 PRO A O 1
ATOM 2167 N N . PRO A 1 290 ? 11.578 43.312 -12.508 1 38 290 PRO A N 1
ATOM 2168 C CA . PRO A 1 290 ? 12.648 43.938 -13.289 1 38 290 PRO A CA 1
ATOM 2169 C C . PRO A 1 290 ? 13.156 43.031 -14.414 1 38 290 PRO A C 1
ATOM 2171 O O . PRO A 1 290 ? 13.383 41.844 -14.203 1 38 290 PRO A O 1
ATOM 2174 N N . THR A 1 291 ? 12.648 43.219 -15.617 1 37.44 291 THR A N 1
ATOM 2175 C CA . THR A 1 291 ? 13.227 42.594 -16.812 1 37.44 291 THR A CA 1
ATOM 2176 C C . THR A 1 291 ? 14.75 42.719 -16.781 1 37.44 291 THR A C 1
ATOM 2178 O O . THR A 1 291 ? 15.312 43.719 -17.188 1 37.44 291 THR A O 1
ATOM 2181 N N . THR A 1 292 ? 15.477 42.625 -15.734 1 36.19 292 THR A N 1
ATOM 2182 C CA . THR A 1 292 ? 16.906 42.656 -16.062 1 36.19 292 THR A CA 1
ATOM 2183 C C . THR A 1 292 ? 17.188 41.781 -17.281 1 36.19 292 THR A C 1
ATOM 2185 O O . THR A 1 292 ? 16.609 40.719 -17.438 1 36.19 292 THR A O 1
ATOM 2188 N N . PRO A 1 293 ? 17.797 42.375 -18.344 1 34.72 293 PRO A N 1
ATOM 2189 C CA . PRO A 1 293 ? 18.219 41.719 -19.578 1 34.72 293 PRO A CA 1
ATOM 2190 C C . PRO A 1 293 ? 18.734 40.312 -19.359 1 34.72 293 PRO A C 1
ATOM 2192 O O . PRO A 1 293 ? 19.266 40 -18.281 1 34.72 293 PRO A O 1
ATOM 2195 N N . HIS A 1 294 ? 18.156 39.344 -19.984 1 37.44 294 HIS A N 1
ATOM 2196 C CA . HIS A 1 294 ? 18.594 37.969 -20.266 1 37.44 294 HIS A CA 1
ATOM 2197 C C . HIS A 1 294 ? 20.109 37.906 -20.422 1 37.44 294 HIS A C 1
ATOM 2199 O O . HIS A 1 294 ? 20.641 38.188 -21.5 1 37.44 294 HIS A O 1
ATOM 2205 N N . GLU A 1 295 ? 20.922 38.562 -19.75 1 32.88 295 GLU A N 1
ATOM 2206 C CA . GLU A 1 295 ? 22.281 38.156 -20.109 1 32.88 295 GLU A CA 1
ATOM 2207 C C . GLU A 1 295 ? 22.391 36.656 -20.25 1 32.88 295 GLU A C 1
ATOM 2209 O O . GLU A 1 295 ? 22.047 35.906 -19.312 1 32.88 295 GLU A O 1
ATOM 2214 N N . GLU A 1 296 ? 22.141 36.188 -21.438 1 34.78 296 GLU A N 1
ATOM 2215 C CA . GLU A 1 296 ? 22.469 34.812 -21.844 1 34.78 296 GLU A CA 1
ATOM 2216 C C . GLU A 1 296 ? 23.703 34.312 -21.109 1 34.78 296 GLU A C 1
ATOM 2218 O O . GLU A 1 296 ? 24.797 34.844 -21.281 1 34.78 296 GLU A O 1
ATOM 2223 N N . VAL A 1 297 ? 23.688 34.156 -19.891 1 35.19 297 VAL A N 1
ATOM 2224 C CA . VAL A 1 297 ? 24.844 33.469 -19.359 1 35.19 297 VAL A CA 1
ATOM 2225 C C . VAL A 1 297 ? 25.266 32.344 -20.328 1 35.19 297 VAL A C 1
ATOM 2227 O O . VAL A 1 297 ? 24.469 31.469 -20.656 1 35.19 297 VAL A O 1
ATOM 2230 N N . VAL A 1 298 ? 26.047 32.75 -21.344 1 31.09 298 VAL A N 1
ATOM 2231 C CA . VAL A 1 298 ? 26.766 31.75 -22.141 1 31.09 298 VAL A CA 1
ATOM 2232 C C . VAL A 1 298 ? 27.141 30.578 -21.25 1 31.09 298 VAL A C 1
ATOM 2234 O O . VAL A 1 298 ? 27.781 30.75 -20.203 1 31.09 298 VAL A O 1
ATOM 2237 N N . ALA A 1 299 ? 26.422 29.641 -21.312 1 33.5 299 ALA A N 1
ATOM 2238 C CA . ALA A 1 299 ? 26.844 28.328 -20.844 1 33.5 299 ALA A CA 1
ATOM 2239 C C . ALA A 1 299 ? 28.344 28.125 -21.078 1 33.5 299 ALA A C 1
ATOM 2241 O O . ALA A 1 299 ? 28.781 27.922 -22.203 1 33.5 299 ALA A O 1
ATOM 2242 N N . ALA A 1 300 ? 29.234 29.078 -20.672 1 28.98 300 ALA A N 1
ATOM 2243 C CA . ALA A 1 300 ? 30.594 28.594 -20.797 1 28.98 300 ALA A CA 1
ATOM 2244 C C . ALA A 1 300 ? 30.672 27.094 -20.531 1 28.98 300 ALA A C 1
ATOM 2246 O O . ALA A 1 300 ? 30.344 26.625 -19.438 1 28.98 300 ALA A O 1
ATOM 2247 N N . ASN A 1 301 ? 30.344 26.328 -21.531 1 31.59 301 ASN A N 1
ATOM 2248 C CA . ASN A 1 301 ? 30.734 24.938 -21.703 1 31.59 301 ASN A CA 1
ATOM 2249 C C . ASN A 1 301 ? 32.125 24.672 -21.109 1 31.59 301 ASN A C 1
ATOM 2251 O O . ASN A 1 301 ? 33.062 24.422 -21.859 1 31.59 301 ASN A O 1
ATOM 2255 N N . THR A 1 302 ? 32.75 25.641 -20.5 1 30.42 302 THR A N 1
ATOM 2256 C CA . THR A 1 302 ? 34.031 25.109 -20.062 1 30.42 302 THR A CA 1
ATOM 2257 C C . THR A 1 302 ? 33.875 23.75 -19.391 1 30.42 302 THR A C 1
ATOM 2259 O O . THR A 1 302 ? 33.188 23.641 -18.375 1 30.42 302 THR A O 1
ATOM 2262 N N . ALA A 1 303 ? 33.875 22.812 -20.188 1 29.64 303 ALA A N 1
ATOM 2263 C CA . ALA A 1 303 ? 34.156 21.422 -19.812 1 29.64 303 ALA A CA 1
ATOM 2264 C C . ALA A 1 303 ? 35.219 21.375 -18.703 1 29.64 303 ALA A C 1
ATOM 2266 O O . ALA A 1 303 ? 36.406 21.375 -18.984 1 29.64 303 ALA A O 1
ATOM 2267 N N . ALA A 1 304 ? 35.312 22.312 -17.781 1 31.72 304 ALA A N 1
ATOM 2268 C CA . ALA A 1 304 ? 36.25 21.891 -16.75 1 31.72 304 ALA A CA 1
ATOM 2269 C C . ALA A 1 304 ? 36.281 20.375 -16.609 1 31.72 304 ALA A C 1
ATOM 2271 O O . ALA A 1 304 ? 35.25 19.703 -16.828 1 31.72 304 ALA A O 1
ATOM 2272 N N . THR A 1 305 ? 37.344 19.828 -16.875 1 31.72 305 THR A N 1
ATOM 2273 C CA . THR A 1 305 ? 37.781 18.453 -16.672 1 31.72 305 THR A CA 1
ATOM 2274 C C . THR A 1 305 ? 37 17.828 -15.5 1 31.72 305 THR A C 1
ATOM 2276 O O . THR A 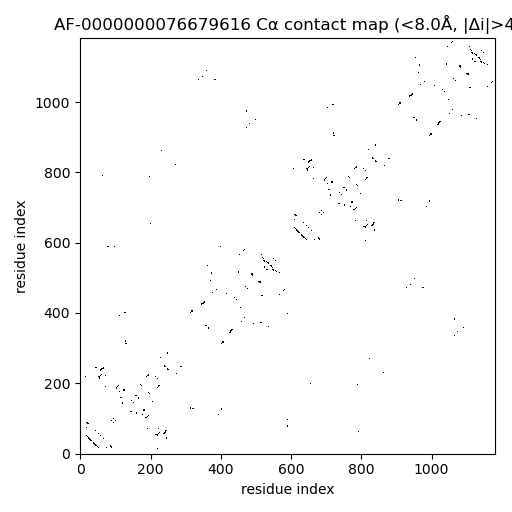1 305 ? 37.062 18.328 -14.375 1 31.72 305 THR A O 1
ATOM 2279 N N . VAL A 1 306 ? 35.75 17.547 -15.68 1 35.06 306 VAL A N 1
ATOM 2280 C CA . VAL A 1 306 ? 35.125 16.531 -14.82 1 35.06 306 VAL A CA 1
ATOM 2281 C C . VAL A 1 306 ? 36.188 15.68 -14.164 1 35.06 306 VAL A C 1
ATOM 2283 O O . VAL A 1 306 ? 36.844 14.859 -14.828 1 35.06 306 VAL A O 1
ATOM 2286 N N . ASN A 1 307 ? 37.281 16.344 -13.742 1 33.09 307 ASN A N 1
ATOM 2287 C CA . ASN A 1 307 ? 38.062 15.414 -12.93 1 33.09 307 ASN A CA 1
ATOM 2288 C C . ASN A 1 307 ? 37.156 14.344 -12.305 1 33.09 307 ASN A C 1
ATOM 2290 O O . ASN A 1 307 ? 36.094 14.641 -11.781 1 33.09 307 ASN A O 1
ATOM 2294 N N . ASN A 1 308 ? 36.969 13.312 -12.984 1 36.41 308 ASN A N 1
ATOM 2295 C CA . ASN A 1 308 ? 36.438 12.031 -12.531 1 36.41 308 ASN A CA 1
ATOM 2296 C C . ASN A 1 308 ? 36.469 11.922 -11.008 1 36.41 308 ASN A C 1
ATOM 2298 O O . ASN A 1 308 ? 37.406 11.312 -10.445 1 36.41 308 ASN A O 1
ATOM 2302 N N . ASP A 1 309 ? 36.5 12.984 -10.367 1 41.62 309 ASP A N 1
ATOM 2303 C CA . ASP A 1 309 ? 36.562 12.82 -8.922 1 41.62 309 ASP A CA 1
ATOM 2304 C C . ASP A 1 309 ? 35.531 11.773 -8.445 1 41.62 309 ASP A C 1
ATOM 2306 O O . ASP A 1 309 ? 34.375 11.82 -8.82 1 41.62 309 ASP A O 1
ATOM 2310 N N . ARG A 1 310 ? 35.938 10.641 -8.258 1 42.47 310 ARG A N 1
ATOM 2311 C CA . ARG A 1 310 ? 35.438 9.391 -7.711 1 42.47 310 ARG A CA 1
ATOM 2312 C C . ARG A 1 310 ? 34.344 9.633 -6.703 1 42.47 310 ARG A C 1
ATOM 2314 O O . ARG A 1 310 ? 34.469 10.492 -5.828 1 42.47 310 ARG A O 1
ATOM 2321 N N . ILE A 1 311 ? 33.094 9.633 -7.082 1 54.62 311 ILE A N 1
ATOM 2322 C CA . ILE A 1 311 ? 32 9.492 -6.129 1 54.62 311 ILE A CA 1
ATOM 2323 C C . ILE A 1 311 ? 32.531 8.828 -4.852 1 54.62 311 ILE A C 1
ATOM 2325 O O . ILE A 1 311 ? 33.062 7.719 -4.891 1 54.62 311 ILE A O 1
ATOM 2329 N N . PHE A 1 312 ? 33 9.562 -3.924 1 63.47 312 PHE A N 1
ATOM 2330 C CA . PHE A 1 312 ? 33.531 9.023 -2.68 1 63.47 312 PHE A CA 1
ATOM 2331 C C . PHE A 1 312 ? 32.438 8.477 -1.801 1 63.47 312 PHE A C 1
ATOM 2333 O O . PHE A 1 312 ? 31.453 9.172 -1.52 1 63.47 312 PHE A O 1
ATOM 2340 N N . TYR A 1 313 ? 32.281 7.281 -1.926 1 77.62 313 TYR A N 1
ATOM 2341 C CA . TYR A 1 313 ? 31.406 6.617 -0.96 1 77.62 313 TYR A CA 1
ATOM 2342 C C . TYR A 1 313 ? 32.062 6.539 0.409 1 77.62 313 TYR A C 1
ATOM 2344 O O . TYR A 1 313 ? 33.281 6.418 0.507 1 77.62 313 TYR A O 1
ATOM 2352 N N . ALA A 1 314 ? 31.297 6.746 1.41 1 77.88 314 ALA A N 1
ATOM 2353 C CA . ALA A 1 314 ? 31.797 6.773 2.779 1 77.88 314 ALA A CA 1
ATOM 2354 C C . ALA A 1 314 ? 32.406 5.426 3.17 1 77.88 314 ALA A C 1
ATOM 2356 O O . ALA A 1 314 ? 33.344 5.367 3.963 1 77.88 314 ALA A O 1
ATOM 2357 N N . ASN A 1 315 ? 31.812 4.285 2.613 1 85.38 315 ASN A N 1
ATOM 2358 C CA . ASN A 1 315 ? 32.25 2.941 2.994 1 85.38 315 ASN A CA 1
ATOM 2359 C C . ASN A 1 315 ? 32.75 2.156 1.795 1 85.38 315 ASN A C 1
ATOM 2361 O O . ASN A 1 315 ? 32.469 2.494 0.648 1 85.38 315 ASN A O 1
ATOM 2365 N N . SER A 1 316 ? 33.594 1.243 2.127 1 89.38 316 SER A N 1
ATOM 2366 C CA . SER A 1 316 ? 34 0.284 1.106 1 89.38 316 SER A CA 1
ATOM 2367 C C . SER A 1 316 ? 32.844 -0.638 0.72 1 89.38 316 SER A C 1
ATOM 2369 O O . SER A 1 316 ? 31.812 -0.655 1.385 1 89.38 316 SER A O 1
ATOM 2371 N N . LEU A 1 317 ? 33 -1.301 -0.297 1 90.94 317 LEU A N 1
ATOM 2372 C CA . LEU A 1 317 ? 31.953 -2.197 -0.771 1 90.94 317 LEU A CA 1
ATOM 2373 C C . LEU A 1 317 ? 31.625 -3.248 0.282 1 90.94 317 LEU A C 1
ATOM 2375 O O . LEU A 1 317 ? 30.438 -3.504 0.558 1 90.94 317 LEU A O 1
ATOM 2379 N N . CYS A 1 318 ? 32.625 -3.875 0.869 1 92.62 318 CYS A N 1
ATOM 2380 C CA . CYS A 1 318 ? 32.406 -4.914 1.869 1 92.62 318 CYS A CA 1
ATOM 2381 C C . CYS A 1 318 ? 31.75 -4.336 3.127 1 92.62 318 CYS A C 1
ATOM 2383 O O . CYS A 1 318 ? 30.922 -4.98 3.754 1 92.62 318 CYS A O 1
ATOM 2385 N N . GLY A 1 319 ? 32.156 -3.119 3.441 1 91.94 319 GLY A N 1
ATOM 2386 C CA . GLY A 1 319 ? 31.578 -2.457 4.59 1 91.94 319 GLY A CA 1
ATOM 2387 C C . GLY A 1 319 ? 30.109 -2.102 4.383 1 91.94 319 GLY A C 1
ATOM 2388 O O . GLY A 1 319 ? 29.297 -2.277 5.289 1 91.94 319 GLY A O 1
ATOM 2389 N N . GLU A 1 320 ? 29.828 -1.715 3.189 1 93.75 320 GLU A N 1
ATOM 2390 C CA . GLU A 1 320 ? 28.453 -1.389 2.846 1 93.75 320 GLU A CA 1
ATOM 2391 C C . GLU A 1 320 ? 27.562 -2.625 2.92 1 93.75 320 GLU A C 1
ATOM 2393 O O . GLU A 1 320 ? 26.453 -2.566 3.455 1 93.75 320 GLU A O 1
ATOM 2398 N N . VAL A 1 321 ? 28.141 -3.695 2.396 1 95.25 321 VAL A N 1
ATOM 2399 C CA . VAL A 1 321 ? 27.375 -4.934 2.35 1 95.25 321 VAL A CA 1
ATOM 2400 C C . VAL A 1 321 ? 27.094 -5.426 3.768 1 95.25 321 VAL A C 1
ATOM 2402 O O . VAL A 1 321 ? 26 -5.898 4.066 1 95.25 321 VAL A O 1
ATOM 2405 N N . TYR A 1 322 ? 28.031 -5.266 4.547 1 94.75 322 TYR A N 1
ATOM 2406 C CA . TYR A 1 322 ? 27.875 -5.727 5.926 1 94.75 322 TYR A CA 1
ATOM 2407 C C . TYR A 1 322 ? 26.828 -4.91 6.656 1 94.75 322 TYR A C 1
ATOM 2409 O O . TYR A 1 322 ? 25.969 -5.465 7.344 1 94.75 322 TYR A O 1
ATOM 2417 N N . ILE A 1 323 ? 26.828 -3.604 6.527 1 94.56 323 ILE A N 1
ATOM 2418 C CA . ILE A 1 323 ? 25.875 -2.719 7.195 1 94.56 323 ILE A CA 1
ATOM 2419 C C . ILE A 1 323 ? 24.469 -2.975 6.668 1 94.56 323 ILE A C 1
ATOM 2421 O O . ILE A 1 323 ? 23.516 -3.094 7.445 1 94.56 323 ILE A O 1
ATOM 2425 N N . LEU A 1 324 ? 24.391 -3.07 5.414 1 94.94 324 LEU A N 1
ATOM 2426 C CA . LEU A 1 324 ? 23.094 -3.287 4.785 1 94.94 324 LEU A CA 1
ATOM 2427 C C . LEU A 1 324 ? 22.547 -4.66 5.156 1 94.94 324 LEU A C 1
ATOM 2429 O O . LEU A 1 324 ? 21.328 -4.812 5.336 1 94.94 324 LEU A O 1
ATOM 2433 N N . THR A 1 325 ? 23.438 -5.684 5.211 1 95.69 325 THR A N 1
ATOM 2434 C CA . THR A 1 325 ? 23.016 -7.023 5.594 1 95.69 325 THR A CA 1
ATOM 2435 C C . THR A 1 325 ? 22.453 -7.027 7.016 1 95.69 325 THR A C 1
ATOM 2437 O O . THR A 1 325 ? 21.422 -7.652 7.281 1 95.69 325 THR A O 1
ATOM 2440 N N . GLU A 1 326 ? 23.109 -6.34 7.852 1 94.38 326 GLU A N 1
ATOM 2441 C CA . GLU A 1 326 ? 22.641 -6.258 9.227 1 94.38 326 GLU A CA 1
ATOM 2442 C C . GLU A 1 326 ? 21.281 -5.566 9.312 1 94.38 326 GLU A C 1
ATOM 2444 O O . GLU A 1 326 ? 20.391 -6.031 10.016 1 94.38 326 GLU A O 1
ATOM 2449 N N . ARG A 1 327 ? 21.141 -4.523 8.609 1 92.19 327 ARG A N 1
ATOM 2450 C CA . ARG A 1 327 ? 19.891 -3.764 8.586 1 92.19 327 ARG A CA 1
ATOM 2451 C C . ARG A 1 327 ? 18.75 -4.594 8 1 92.19 327 ARG A C 1
ATOM 2453 O O . ARG A 1 327 ? 17.656 -4.637 8.562 1 92.19 327 ARG A O 1
ATOM 2460 N N . PHE A 1 328 ? 19.094 -5.258 6.961 1 90.62 328 PHE A N 1
ATOM 2461 C CA . PHE A 1 328 ? 18.078 -6.059 6.285 1 90.62 328 PHE A CA 1
ATOM 2462 C C . PHE A 1 328 ? 17.688 -7.262 7.133 1 90.62 328 PHE A C 1
ATOM 2464 O O . PHE A 1 328 ? 16.516 -7.672 7.133 1 90.62 328 PHE A O 1
ATOM 2471 N N . PHE A 1 329 ? 18.625 -7.84 7.734 1 90.69 329 PHE A N 1
ATOM 2472 C CA . PHE A 1 329 ? 18.359 -8.992 8.578 1 90.69 329 PHE A CA 1
ATOM 2473 C C . PHE A 1 329 ? 17.391 -8.625 9.703 1 90.69 329 PHE A C 1
ATOM 2475 O O . PHE A 1 329 ? 16.438 -9.359 9.984 1 90.69 329 PHE A O 1
ATOM 2482 N N . LYS A 1 330 ? 17.562 -7.449 10.305 1 89.62 330 LYS A N 1
ATOM 2483 C CA . LYS A 1 330 ? 16.672 -6.984 11.375 1 89.62 330 LYS A CA 1
ATOM 2484 C C . LYS A 1 330 ? 15.273 -6.699 10.844 1 89.62 330 LYS A C 1
ATOM 2486 O O . LYS A 1 330 ? 14.281 -7.023 11.492 1 89.62 330 LYS A O 1
ATOM 2491 N N . ASN A 1 331 ? 15.227 -6.125 9.695 1 86.06 331 ASN A N 1
ATOM 2492 C CA . ASN A 1 331 ? 13.938 -5.801 9.086 1 86.06 331 ASN A CA 1
ATOM 2493 C C . ASN A 1 331 ? 13.148 -7.059 8.734 1 86.06 331 ASN A C 1
ATOM 2495 O O . ASN A 1 331 ? 11.945 -7.125 8.961 1 86.06 331 ASN A O 1
ATOM 2499 N N . VAL A 1 332 ? 13.852 -8.031 8.211 1 83.31 332 VAL A N 1
ATOM 2500 C CA . VAL A 1 332 ? 13.188 -9.258 7.785 1 83.31 332 VAL A CA 1
ATOM 2501 C C . VAL A 1 332 ? 12.727 -10.055 9.008 1 83.31 332 VAL A C 1
ATOM 2503 O O . VAL A 1 332 ? 11.617 -10.586 9.023 1 83.31 332 VAL A O 1
ATOM 2506 N N . LEU A 1 333 ? 13.5 -10.125 10 1 83.56 333 LEU A N 1
ATOM 2507 C CA . LEU A 1 333 ? 13.172 -10.891 11.203 1 83.56 333 LEU A CA 1
ATOM 2508 C C . LEU A 1 333 ? 12.016 -10.25 11.953 1 83.56 333 LEU A C 1
ATOM 2510 O O . LEU A 1 333 ? 11.219 -10.945 12.586 1 83.56 333 LEU A O 1
ATOM 2514 N N . ARG A 1 334 ? 11.961 -8.906 11.836 1 81.5 334 ARG A N 1
ATOM 2515 C CA . ARG A 1 334 ? 10.945 -8.188 12.609 1 81.5 334 ARG A CA 1
ATOM 2516 C C . ARG A 1 334 ? 9.648 -8.062 11.82 1 81.5 334 ARG A C 1
ATOM 2518 O O . ARG A 1 334 ? 8.609 -7.699 12.383 1 81.5 334 ARG A O 1
ATOM 2525 N N . THR A 1 335 ? 9.727 -8.328 10.547 1 76.81 335 THR A N 1
ATOM 2526 C CA . THR A 1 335 ? 8.492 -8.391 9.773 1 76.81 335 THR A CA 1
ATOM 2527 C C . THR A 1 335 ? 7.777 -9.719 9.984 1 76.81 335 THR A C 1
ATOM 2529 O O . THR A 1 335 ? 7.957 -10.656 9.203 1 76.81 335 THR A O 1
ATOM 2532 N N . LYS A 1 336 ? 6.996 -9.766 10.961 1 72.88 336 LYS A N 1
ATOM 2533 C CA . LYS A 1 336 ? 6.34 -10.992 11.383 1 72.88 336 LYS A CA 1
ATOM 2534 C C . LYS A 1 336 ? 5.438 -11.547 10.289 1 72.88 336 LYS A C 1
ATOM 2536 O O . LYS A 1 336 ? 5.316 -12.758 10.125 1 72.88 336 LYS A O 1
ATOM 2541 N N . GLU A 1 337 ? 4.953 -10.633 9.57 1 71.62 337 GLU A N 1
ATOM 2542 C CA . GLU A 1 337 ? 4.02 -11.07 8.531 1 71.62 337 GLU A CA 1
ATOM 2543 C C . GLU A 1 337 ? 4.73 -11.891 7.461 1 71.62 337 GLU A C 1
ATOM 2545 O O . GLU A 1 337 ? 4.195 -12.891 6.98 1 71.62 337 GLU A O 1
ATOM 2550 N N . LEU A 1 338 ? 5.891 -11.539 7.191 1 68.06 338 LEU A N 1
ATOM 2551 C CA . LEU A 1 338 ? 6.605 -12.25 6.141 1 68.06 338 LEU A CA 1
ATOM 2552 C C . LEU A 1 338 ? 7.254 -13.516 6.691 1 68.06 338 LEU A C 1
ATOM 2554 O O . LEU A 1 338 ? 7.098 -14.602 6.121 1 68.06 338 LEU A O 1
ATOM 2558 N N . PHE A 1 339 ? 7.949 -13.398 7.793 1 77.19 339 PHE A N 1
ATOM 2559 C CA . PHE A 1 339 ? 8.719 -14.516 8.344 1 77.19 339 PHE A CA 1
ATOM 2560 C C . PHE A 1 339 ? 7.789 -15.609 8.859 1 77.19 339 PHE A C 1
ATOM 2562 O O . PHE A 1 339 ? 7.949 -16.781 8.508 1 77.19 339 PHE A O 1
ATOM 2569 N N . ALA A 1 340 ? 6.824 -15.203 9.578 1 78.5 340 ALA A N 1
ATOM 2570 C CA . ALA A 1 340 ? 5.922 -16.188 10.164 1 78.5 340 ALA A CA 1
ATOM 2571 C C . ALA A 1 340 ? 5.047 -16.844 9.086 1 78.5 340 ALA A C 1
ATOM 2573 O O . ALA A 1 340 ? 4.832 -18.062 9.102 1 78.5 340 ALA A O 1
ATOM 2574 N N . SER A 1 341 ? 4.656 -16.047 8.195 1 78.31 341 SER A N 1
ATOM 2575 C CA . SER A 1 341 ? 3.791 -16.594 7.152 1 78.31 341 SER A CA 1
ATOM 2576 C C . SER A 1 341 ? 4.543 -17.594 6.277 1 78.31 341 SER A C 1
ATOM 2578 O O . SER A 1 341 ? 4.012 -18.641 5.938 1 78.31 341 SER A O 1
ATOM 2580 N N . LYS A 1 342 ? 5.793 -17.312 6.008 1 84.06 342 LYS A N 1
ATOM 2581 C CA . LYS A 1 342 ? 6.574 -18.203 5.16 1 84.06 342 LYS A CA 1
ATOM 2582 C C . LYS A 1 342 ? 6.898 -19.516 5.891 1 84.06 342 LYS A C 1
ATOM 2584 O O . LYS A 1 342 ? 6.852 -20.594 5.297 1 84.06 342 LYS A O 1
ATOM 2589 N N . MET A 1 343 ? 7.219 -19.438 7.172 1 87.75 343 MET A N 1
ATOM 2590 C CA . MET A 1 343 ? 7.543 -20.641 7.953 1 87.75 343 MET A CA 1
ATOM 2591 C C . MET A 1 343 ? 6.305 -21.5 8.156 1 87.75 343 MET A C 1
ATOM 2593 O O . MET A 1 343 ? 6.355 -22.719 7.953 1 87.75 343 MET A O 1
ATOM 2597 N N . ILE A 1 344 ? 5.258 -20.859 8.43 1 86.31 344 ILE A N 1
ATOM 2598 C CA . ILE A 1 344 ? 4.02 -21.594 8.648 1 86.31 344 ILE A CA 1
ATOM 2599 C C . ILE A 1 344 ? 3.547 -22.219 7.34 1 86.31 344 ILE A C 1
ATOM 2601 O O . ILE A 1 344 ? 3.131 -23.375 7.312 1 86.31 344 ILE A O 1
ATOM 2605 N N . GLN A 1 345 ? 3.621 -21.453 6.363 1 85.56 345 GLN A N 1
ATOM 2606 C CA . GLN A 1 345 ? 3.221 -21.969 5.055 1 85.56 345 GLN A CA 1
ATOM 2607 C C . GLN A 1 345 ? 4.078 -23.156 4.648 1 85.56 345 GLN A C 1
ATOM 2609 O O . GLN A 1 345 ? 3.572 -24.125 4.062 1 85.56 345 GLN A O 1
ATOM 2614 N N . SER A 1 346 ? 5.371 -23.094 4.953 1 90.38 346 SER A N 1
ATOM 2615 C CA . SER A 1 346 ? 6.266 -24.203 4.605 1 90.38 346 SER A CA 1
ATOM 2616 C C . SER A 1 346 ? 5.934 -25.453 5.402 1 90.38 346 SER A C 1
ATOM 2618 O O . SER A 1 346 ? 5.891 -26.562 4.848 1 90.38 346 SER A O 1
ATOM 2620 N N . ILE A 1 347 ? 5.574 -25.297 6.625 1 92.31 347 ILE A N 1
ATOM 2621 C CA . ILE A 1 347 ? 5.242 -26.438 7.473 1 92.31 347 ILE A CA 1
ATOM 2622 C C . ILE A 1 347 ? 3.889 -27.016 7.059 1 92.31 347 ILE A C 1
ATOM 2624 O O . ILE A 1 347 ? 3.752 -28.219 6.879 1 92.31 347 ILE A O 1
ATOM 2628 N N . VAL A 1 348 ? 2.971 -26.141 6.844 1 89.12 348 VAL A N 1
ATOM 2629 C CA . VAL A 1 348 ? 1.622 -26.578 6.488 1 89.12 348 VAL A CA 1
ATOM 2630 C C . VAL A 1 348 ? 1.64 -27.266 5.129 1 89.12 348 VAL A C 1
ATOM 2632 O O . VAL A 1 348 ? 0.985 -28.297 4.938 1 89.12 348 VAL A O 1
ATOM 2635 N N . ALA A 1 349 ? 2.377 -26.688 4.242 1 89.94 349 ALA A N 1
ATOM 2636 C CA . ALA A 1 349 ? 2.48 -27.297 2.92 1 89.94 349 ALA A CA 1
ATOM 2637 C C . ALA A 1 349 ? 3.213 -28.641 2.988 1 89.94 349 ALA A C 1
ATOM 2639 O O . ALA A 1 349 ? 2.834 -29.594 2.311 1 89.94 349 ALA A O 1
ATOM 2640 N N . GLY A 1 350 ? 4.324 -28.719 3.811 1 91.94 350 GLY A N 1
ATOM 2641 C CA . GLY A 1 350 ? 5.055 -29.969 3.963 1 91.94 350 GLY A CA 1
ATOM 2642 C C . GLY A 1 350 ? 4.223 -31.078 4.578 1 91.94 350 GLY A C 1
ATOM 2643 O O . GLY A 1 350 ? 4.184 -32.188 4.055 1 91.94 350 GLY A O 1
ATOM 2644 N N . VAL A 1 351 ? 3.469 -30.75 5.535 1 92.19 351 VAL A N 1
ATOM 2645 C CA . VAL A 1 351 ? 2.637 -31.734 6.211 1 92.19 351 VAL A CA 1
ATOM 2646 C C . VAL A 1 351 ? 1.42 -32.062 5.348 1 92.19 351 VAL A C 1
ATOM 2648 O O . VAL A 1 351 ? 1.03 -33.219 5.23 1 92.19 351 VAL A O 1
ATOM 2651 N N . GLY A 1 352 ? 0.882 -31.062 4.734 1 88.62 352 GLY A N 1
ATOM 2652 C CA . GLY A 1 352 ? -0.271 -31.281 3.879 1 88.62 352 GLY A CA 1
ATOM 2653 C C . GLY A 1 352 ? 0.029 -32.156 2.689 1 88.62 352 GLY A C 1
ATOM 2654 O O . GLY A 1 352 ? -0.654 -33.156 2.469 1 88.62 352 GLY A O 1
ATOM 2655 N N . LEU A 1 353 ? 1.055 -31.859 1.963 1 88.12 353 LEU A N 1
ATOM 2656 C CA . LEU A 1 353 ? 1.437 -32.656 0.814 1 88.12 353 LEU A CA 1
ATOM 2657 C C . LEU A 1 353 ? 1.922 -34.031 1.259 1 88.12 353 LEU A C 1
ATOM 2659 O O . LEU A 1 353 ? 1.674 -35.031 0.582 1 88.12 353 LEU A O 1
ATOM 2663 N N . GLY A 1 354 ? 2.598 -34.062 2.416 1 88.94 354 GLY A N 1
ATOM 2664 C CA . GLY A 1 354 ? 3.064 -35.312 2.943 1 88.94 354 GLY A CA 1
ATOM 2665 C C . GLY A 1 354 ? 1.936 -36.281 3.283 1 88.94 354 GLY A C 1
ATOM 2666 O O . GLY A 1 354 ? 2.023 -37.469 3.002 1 88.94 354 GLY A O 1
ATOM 2667 N N . THR A 1 355 ? 0.856 -35.75 3.738 1 88.62 355 THR A N 1
ATOM 2668 C CA . THR A 1 355 ? -0.266 -36.594 4.129 1 88.62 355 THR A CA 1
ATOM 2669 C C . THR A 1 355 ? -1.088 -37 2.91 1 88.62 355 THR A C 1
ATOM 2671 O O . THR A 1 355 ? -1.729 -38.062 2.912 1 88.62 355 THR A O 1
ATOM 2674 N N . VAL A 1 356 ? -1.059 -36.25 1.914 1 84.88 356 VAL A N 1
ATOM 2675 C CA . VAL A 1 356 ? -1.816 -36.562 0.705 1 84.88 356 VAL A CA 1
ATOM 2676 C C . VAL A 1 356 ? -1.139 -37.688 -0.057 1 84.88 356 VAL A C 1
ATOM 2678 O O . VAL A 1 356 ? -1.81 -38.594 -0.576 1 84.88 356 VAL A O 1
ATOM 2681 N N . PHE A 1 357 ? 0.146 -37.656 -0.088 1 85.69 357 PHE A N 1
ATOM 2682 C CA . PHE A 1 357 ? 0.872 -38.625 -0.897 1 85.69 357 PHE A CA 1
ATOM 2683 C C . PHE A 1 357 ? 1.464 -39.719 -0.023 1 85.69 357 PHE A C 1
ATOM 2685 O O . PHE A 1 357 ? 2.395 -40.438 -0.435 1 85.69 357 PHE A O 1
ATOM 2692 N N . MET A 1 358 ? 0.789 -39.75 1.121 1 85 358 MET A N 1
ATOM 2693 C CA . MET A 1 358 ? 1.263 -40.781 2.016 1 85 358 MET A CA 1
ATOM 2694 C C . MET A 1 358 ? 0.897 -42.188 1.476 1 85 358 MET A C 1
ATOM 2696 O O . MET A 1 358 ? -0.259 -42.438 1.13 1 85 358 MET A O 1
ATOM 2700 N N . ASN A 1 359 ? 1.808 -43.031 1.22 1 73.81 359 ASN A N 1
ATOM 2701 C CA . ASN A 1 359 ? 1.643 -44.438 0.871 1 73.81 359 ASN A CA 1
ATOM 2702 C C . ASN A 1 359 ? 1.083 -44.594 -0.54 1 73.81 359 ASN A C 1
ATOM 2704 O O . ASN A 1 359 ? 0.225 -45.438 -0.775 1 73.81 359 ASN A O 1
ATOM 2708 N N . VAL A 1 360 ? 1.345 -43.656 -1.397 1 72.81 360 VAL A N 1
ATOM 2709 C CA . VAL A 1 360 ? 0.9 -43.781 -2.781 1 72.81 360 VAL A CA 1
ATOM 2710 C C . VAL A 1 360 ? 1.875 -44.688 -3.551 1 72.81 360 VAL A C 1
ATOM 2712 O O . VAL A 1 360 ? 3.092 -44.5 -3.471 1 72.81 360 VAL A O 1
ATOM 2715 N N . SER A 1 361 ? 1.33 -45.719 -4.137 1 67.38 361 SER A N 1
ATOM 2716 C CA . SER A 1 361 ? 2.18 -46.656 -4.832 1 67.38 361 SER A CA 1
ATOM 2717 C C . SER A 1 361 ? 2.188 -46.406 -6.336 1 67.38 361 SER A C 1
ATOM 2719 O O . SER A 1 361 ? 3.104 -46.844 -7.043 1 67.38 361 SER A O 1
ATOM 2721 N N . ASN A 1 362 ? 1.299 -45.594 -6.812 1 72.88 362 ASN A N 1
ATOM 2722 C CA . ASN A 1 362 ? 1.226 -45.312 -8.242 1 72.88 362 ASN A CA 1
ATOM 2723 C C . ASN A 1 362 ? 2.322 -44.344 -8.695 1 72.88 362 ASN A C 1
ATOM 2725 O O . ASN A 1 362 ? 2.58 -43.344 -8.031 1 72.88 362 ASN A O 1
ATOM 2729 N N . LEU A 1 363 ? 3.143 -44.781 -9.734 1 75.62 363 LEU A N 1
ATOM 2730 C CA . LEU A 1 363 ? 4.266 -44 -10.266 1 75.62 363 LEU A CA 1
ATOM 2731 C C . LEU A 1 363 ? 3.816 -42.594 -10.695 1 75.62 363 LEU A C 1
ATOM 2733 O O . LEU A 1 363 ? 4.496 -41.625 -10.414 1 75.62 363 LEU A O 1
ATOM 2737 N N . GLN A 1 364 ? 2.664 -42.594 -11.289 1 71.31 364 GLN A N 1
ATOM 2738 C CA . GLN A 1 364 ? 2.184 -41.312 -11.789 1 71.31 364 GLN A CA 1
ATOM 2739 C C . GLN A 1 364 ? 1.901 -40.344 -10.641 1 71.31 364 GLN A C 1
ATOM 2741 O O . GLN A 1 364 ? 2.186 -39.156 -10.742 1 71.31 364 GLN A O 1
ATOM 2746 N N . ALA A 1 365 ? 1.47 -40.875 -9.578 1 75.56 365 ALA A N 1
ATOM 2747 C CA . ALA A 1 365 ? 1.172 -40.062 -8.414 1 75.56 365 ALA A CA 1
ATOM 2748 C C . ALA A 1 365 ? 2.453 -39.562 -7.734 1 75.56 365 ALA A C 1
ATOM 2750 O O . ALA A 1 365 ? 2.521 -38.438 -7.242 1 75.56 365 ALA A O 1
ATOM 2751 N N . ARG A 1 366 ? 3.41 -40.375 -7.781 1 81.5 366 ARG A N 1
ATOM 2752 C CA . ARG A 1 366 ? 4.672 -40.031 -7.148 1 81.5 366 ARG A CA 1
ATOM 2753 C C . ARG A 1 366 ? 5.391 -38.938 -7.957 1 81.5 366 ARG A C 1
ATOM 2755 O O . ARG A 1 366 ? 5.992 -38.031 -7.387 1 81.5 366 ARG A O 1
ATOM 2762 N N . VAL A 1 367 ? 5.352 -39.125 -9.258 1 82.44 367 VAL A N 1
ATOM 2763 C CA . VAL A 1 367 ? 5.953 -38.094 -10.117 1 82.44 367 VAL A CA 1
ATOM 2764 C C . VAL A 1 367 ? 5.16 -36.812 -10.008 1 82.44 367 VAL A C 1
ATOM 2766 O O . VAL A 1 367 ? 5.734 -35.719 -10.055 1 82.44 367 VAL A O 1
ATOM 2769 N N . GLY A 1 368 ? 3.871 -36.938 -9.867 1 80.94 368 GLY A N 1
ATOM 2770 C CA . GLY A 1 368 ? 3.029 -35.781 -9.656 1 80.94 368 GLY A CA 1
ATOM 2771 C C . GLY A 1 368 ? 3.352 -35.031 -8.375 1 80.94 368 GLY A C 1
ATOM 2772 O O . GLY A 1 368 ? 3.252 -33.812 -8.32 1 80.94 368 GLY A O 1
ATOM 2773 N N . PHE A 1 369 ? 3.779 -35.75 -7.395 1 86.81 369 PHE A N 1
ATOM 2774 C CA . PHE A 1 369 ? 4.172 -35.125 -6.137 1 86.81 369 PHE A CA 1
ATOM 2775 C C . PHE A 1 369 ? 5.305 -34.156 -6.355 1 86.81 369 PHE A C 1
ATOM 2777 O O . PHE A 1 369 ? 5.281 -33.031 -5.816 1 86.81 369 PHE A O 1
ATOM 2784 N N . PHE A 1 370 ? 6.32 -34.531 -7.16 1 90 370 PHE A N 1
ATOM 2785 C CA . PHE A 1 370 ? 7.457 -33.656 -7.406 1 90 370 PHE A CA 1
ATOM 2786 C C . PHE A 1 370 ? 7.02 -32.406 -8.164 1 90 370 PHE A C 1
ATOM 2788 O O . PHE A 1 370 ? 7.465 -31.281 -7.855 1 90 370 PHE A O 1
ATOM 2795 N N . ALA A 1 371 ? 6.156 -32.594 -9.102 1 85.69 371 ALA A N 1
ATOM 2796 C CA . ALA A 1 371 ? 5.676 -31.453 -9.883 1 85.69 371 ALA A CA 1
ATOM 2797 C C . ALA A 1 371 ? 4.875 -30.5 -9.016 1 85.69 371 ALA A C 1
ATOM 2799 O O . ALA A 1 371 ? 5.035 -29.281 -9.117 1 85.69 371 ALA A O 1
ATOM 2800 N N . PHE A 1 372 ? 4.113 -31 -8.102 1 84.25 372 PHE A N 1
ATOM 2801 C CA . PHE A 1 372 ? 3.275 -30.156 -7.25 1 84.25 372 PHE A CA 1
ATOM 2802 C C . PHE A 1 372 ? 4.113 -29.469 -6.184 1 84.25 372 PHE A C 1
ATOM 2804 O O . PHE A 1 372 ? 3.818 -28.328 -5.801 1 84.25 372 PHE A O 1
ATOM 2811 N N . SER A 1 373 ? 5.016 -30.219 -5.699 1 89.38 373 SER A N 1
ATOM 2812 C CA . SER A 1 373 ? 5.926 -29.594 -4.742 1 89.38 373 SER A CA 1
ATOM 2813 C C . SER A 1 373 ? 6.629 -28.375 -5.348 1 89.38 373 SER A C 1
ATOM 2815 O O . SER A 1 373 ? 6.73 -27.328 -4.707 1 89.38 373 SER A O 1
ATOM 2817 N N . LEU A 1 374 ? 6.992 -28.531 -6.59 1 91.06 374 LEU A N 1
ATOM 2818 C CA . LEU A 1 374 ? 7.688 -27.438 -7.262 1 91.06 374 LEU A CA 1
ATOM 2819 C C . LEU A 1 374 ? 6.746 -26.266 -7.516 1 91.06 374 LEU A C 1
ATOM 2821 O O . LEU A 1 374 ? 7.148 -25.094 -7.402 1 91.06 374 LEU A O 1
ATOM 2825 N N . THR A 1 375 ? 5.559 -26.562 -7.883 1 84.12 375 THR A N 1
ATOM 2826 C CA . THR A 1 375 ? 4.586 -25.5 -8.117 1 84.12 375 THR A CA 1
ATOM 2827 C C . THR A 1 375 ? 4.355 -24.703 -6.84 1 84.12 375 THR A C 1
ATOM 2829 O O . THR A 1 375 ? 4.297 -23.469 -6.883 1 84.12 375 THR A O 1
ATOM 2832 N N . PHE A 1 376 ? 4.258 -25.391 -5.793 1 84.5 376 PHE A N 1
ATOM 2833 C CA . PHE A 1 376 ? 4.047 -24.688 -4.523 1 84.5 376 PHE A CA 1
ATOM 2834 C C . PHE A 1 376 ? 5.258 -23.844 -4.168 1 84.5 376 PHE A C 1
ATOM 2836 O O . PHE A 1 376 ? 5.113 -22.672 -3.795 1 84.5 376 PHE A O 1
ATOM 2843 N N . LEU A 1 377 ? 6.391 -24.422 -4.246 1 89.69 377 LEU A N 1
ATOM 2844 C CA . LEU A 1 377 ? 7.613 -23.75 -3.828 1 89.69 377 LEU A CA 1
ATOM 2845 C C . LEU A 1 377 ? 7.875 -22.516 -4.688 1 89.69 377 LEU A C 1
ATOM 2847 O O . LEU A 1 377 ? 8.305 -21.469 -4.18 1 89.69 377 LEU A O 1
ATOM 2851 N N . LEU A 1 378 ? 7.613 -22.609 -5.93 1 88.62 378 LEU A N 1
ATOM 2852 C CA . LEU A 1 378 ? 7.91 -21.5 -6.84 1 88.62 378 LEU A CA 1
ATOM 2853 C C . LEU A 1 378 ? 6.844 -20.422 -6.742 1 88.62 378 LEU A C 1
ATOM 2855 O O . LEU A 1 378 ? 7.148 -19.219 -6.855 1 88.62 378 LEU A O 1
ATOM 2859 N N . THR A 1 379 ? 5.578 -20.734 -6.465 1 79.81 379 THR A N 1
ATOM 2860 C CA . THR A 1 379 ? 4.504 -19.75 -6.422 1 79.81 379 THR A CA 1
ATOM 2861 C C . THR A 1 379 ? 4.449 -19.062 -5.055 1 79.81 379 THR A C 1
ATOM 2863 O O . THR A 1 379 ? 4 -17.922 -4.945 1 79.81 379 THR A O 1
ATOM 2866 N N . SER A 1 380 ? 4.871 -19.656 -4.004 1 78.12 380 SER A N 1
ATOM 2867 C CA . SER A 1 380 ? 4.797 -19.125 -2.648 1 78.12 380 SER A CA 1
ATOM 2868 C C . SER A 1 380 ? 5.738 -17.938 -2.473 1 78.12 380 SER A C 1
ATOM 2870 O O . SER A 1 380 ? 5.527 -17.094 -1.597 1 78.12 380 SER A O 1
ATOM 2872 N N . THR A 1 381 ? 6.711 -17.812 -3.299 1 76.31 381 THR A N 1
ATOM 2873 C CA . THR A 1 381 ? 7.695 -16.75 -3.102 1 76.31 381 THR A CA 1
ATOM 2874 C C . THR A 1 381 ? 7.191 -15.438 -3.68 1 76.31 381 THR A C 1
ATOM 2876 O O . THR A 1 381 ? 7.801 -14.391 -3.461 1 76.31 381 THR A O 1
ATOM 2879 N N . THR A 1 382 ? 6.023 -15.438 -4.336 1 78.88 382 THR A N 1
ATOM 2880 C CA . THR A 1 382 ? 5.457 -14.211 -4.887 1 78.88 382 THR A CA 1
ATOM 2881 C C . THR A 1 382 ? 4.988 -13.281 -3.77 1 78.88 382 THR A C 1
ATOM 2883 O O . THR A 1 382 ? 4.754 -12.094 -4 1 78.88 382 THR A O 1
ATOM 2886 N N . GLU A 1 383 ? 4.969 -13.805 -2.553 1 76.12 383 GLU A N 1
ATOM 2887 C CA . GLU A 1 383 ? 4.523 -13.031 -1.399 1 76.12 383 GLU A CA 1
ATOM 2888 C C . GLU A 1 383 ? 5.508 -11.906 -1.076 1 76.12 383 GLU A C 1
ATOM 2890 O O . GLU A 1 383 ? 5.141 -10.914 -0.445 1 76.12 383 GLU A O 1
ATOM 2895 N N . GLY A 1 384 ? 6.727 -12.031 -1.636 1 78.56 384 GLY A N 1
ATOM 2896 C CA . GLY A 1 384 ? 7.738 -11.039 -1.331 1 78.56 384 GLY A CA 1
ATOM 2897 C C . GLY A 1 384 ? 7.695 -9.844 -2.262 1 78.56 384 GLY A C 1
ATOM 2898 O O . GLY A 1 384 ? 8.383 -8.844 -2.033 1 78.56 384 GLY A O 1
ATOM 2899 N N . LEU A 1 385 ? 6.789 -9.836 -3.193 1 86.19 385 LEU A N 1
ATOM 2900 C CA . LEU A 1 385 ? 6.773 -8.812 -4.23 1 86.19 385 LEU A CA 1
ATOM 2901 C C . LEU A 1 385 ? 6.473 -7.441 -3.635 1 86.19 385 LEU A C 1
ATOM 2903 O O . LEU A 1 385 ? 7.18 -6.473 -3.914 1 86.19 385 LEU A O 1
ATOM 2907 N N . PRO A 1 386 ? 5.516 -7.324 -2.705 1 82.44 386 PRO A N 1
ATOM 2908 C CA . PRO A 1 386 ? 5.23 -6 -2.15 1 82.44 386 PRO A CA 1
ATOM 2909 C C . PRO A 1 386 ? 6.383 -5.449 -1.312 1 82.44 386 PRO A C 1
ATOM 2911 O O . PRO A 1 386 ? 6.598 -4.238 -1.276 1 82.44 386 PRO A O 1
ATOM 2914 N N . ILE A 1 387 ? 7.047 -6.266 -0.717 1 81.62 387 ILE A N 1
ATOM 2915 C CA . ILE A 1 387 ? 8.156 -5.848 0.125 1 81.62 387 ILE A CA 1
ATOM 2916 C C . ILE A 1 387 ? 9.289 -5.309 -0.747 1 81.62 387 ILE A C 1
ATOM 2918 O O . ILE A 1 387 ? 9.875 -4.266 -0.44 1 81.62 387 ILE A O 1
ATOM 2922 N N . PHE A 1 388 ? 9.523 -6.004 -1.825 1 86.75 388 PHE A N 1
ATOM 2923 C CA . PHE A 1 388 ? 10.586 -5.562 -2.723 1 86.75 388 PHE A CA 1
ATOM 2924 C C . PHE A 1 388 ? 10.227 -4.238 -3.383 1 86.75 388 PHE A C 1
ATOM 2926 O O . PHE A 1 388 ? 11.086 -3.387 -3.594 1 86.75 388 PHE A O 1
ATOM 2933 N N . LEU A 1 389 ? 8.992 -4.102 -3.635 1 86.62 389 LEU A N 1
ATOM 2934 C CA . LEU A 1 389 ? 8.555 -2.861 -4.266 1 86.62 389 LEU A CA 1
ATOM 2935 C C . LEU A 1 389 ? 8.68 -1.688 -3.299 1 86.62 389 LEU A C 1
ATOM 2937 O O . LEU A 1 389 ? 9.109 -0.6 -3.691 1 86.62 389 LEU A O 1
ATOM 2941 N N . HIS A 1 390 ? 8.359 -1.965 -2.09 1 82.81 390 HIS A N 1
ATOM 2942 C CA . HIS A 1 390 ? 8.492 -0.925 -1.075 1 82.81 390 HIS A CA 1
ATOM 2943 C C . HIS A 1 390 ? 9.953 -0.585 -0.817 1 82.81 390 HIS A C 1
ATOM 2945 O O . HIS A 1 390 ? 10.312 0.589 -0.688 1 82.81 390 HIS A O 1
ATOM 2951 N N . GLU A 1 391 ? 10.727 -1.569 -0.765 1 85 391 GLU A N 1
ATOM 2952 C CA . GLU A 1 391 ? 12.148 -1.377 -0.507 1 85 391 GLU A CA 1
ATOM 2953 C C . GLU A 1 391 ? 12.828 -0.653 -1.667 1 85 391 GLU A C 1
ATOM 2955 O O . GLU A 1 391 ? 13.797 0.082 -1.465 1 85 391 GLU A O 1
ATOM 2960 N N . ARG A 1 392 ? 12.305 -0.914 -2.787 1 87.62 392 ARG A N 1
ATOM 2961 C CA . ARG A 1 392 ? 12.875 -0.276 -3.969 1 87.62 392 ARG A CA 1
ATOM 2962 C C . ARG A 1 392 ? 12.75 1.241 -3.885 1 87.62 392 ARG A C 1
ATOM 2964 O O . ARG A 1 392 ? 13.672 1.966 -4.266 1 87.62 392 ARG A O 1
ATOM 2971 N N . ARG A 1 393 ? 11.734 1.715 -3.318 1 82 393 ARG A N 1
ATOM 2972 C CA . ARG A 1 393 ? 11.523 3.152 -3.186 1 82 393 ARG A CA 1
ATOM 2973 C C . ARG A 1 393 ? 12.539 3.764 -2.221 1 82 393 ARG A C 1
ATOM 2975 O O . ARG A 1 393 ? 13.086 4.836 -2.484 1 82 393 ARG A O 1
ATOM 2982 N N . ILE A 1 394 ? 12.789 3.1 -1.229 1 84.38 394 ILE A N 1
ATOM 2983 C CA . ILE A 1 394 ? 13.742 3.578 -0.234 1 84.38 394 ILE A CA 1
ATOM 2984 C C . ILE A 1 394 ? 15.164 3.506 -0.8 1 84.38 394 ILE A C 1
ATOM 2986 O O . ILE A 1 394 ? 15.961 4.422 -0.603 1 84.38 394 ILE A O 1
ATOM 2990 N N . LEU A 1 395 ? 15.391 2.434 -1.538 1 87.69 395 LEU A N 1
ATOM 2991 C CA . LEU A 1 395 ? 16.703 2.25 -2.164 1 87.69 395 LEU A CA 1
ATOM 2992 C C . LEU A 1 395 ? 17 3.375 -3.148 1 87.69 395 LEU A C 1
ATOM 2994 O O . LEU A 1 395 ? 18.094 3.916 -3.166 1 87.69 395 LEU A O 1
ATOM 2998 N N . GLN A 1 396 ? 16.094 3.695 -3.893 1 84.56 396 GLN A N 1
ATOM 2999 C CA . GLN A 1 396 ? 16.281 4.742 -4.895 1 84.56 396 GLN A CA 1
ATOM 3000 C C . GLN A 1 396 ? 16.578 6.086 -4.234 1 84.56 396 GLN A C 1
ATOM 3002 O O . GLN A 1 396 ? 17.438 6.832 -4.703 1 84.56 396 GLN A O 1
ATOM 3007 N N . ARG A 1 397 ? 15.953 6.316 -3.148 1 80.56 397 ARG A N 1
ATOM 3008 C CA . ARG A 1 397 ? 16.172 7.57 -2.443 1 80.56 397 ARG A CA 1
ATOM 3009 C C . ARG A 1 397 ? 17.547 7.598 -1.79 1 80.56 397 ARG A C 1
ATOM 3011 O O . ARG A 1 397 ? 18.266 8.594 -1.88 1 80.56 397 ARG A O 1
ATOM 3018 N N . GLU A 1 398 ? 17.891 6.527 -1.219 1 85.69 398 GLU A N 1
ATOM 3019 C CA . GLU A 1 398 ? 19.172 6.465 -0.505 1 85.69 398 GLU A CA 1
ATOM 3020 C C . GLU A 1 398 ? 20.344 6.453 -1.477 1 85.69 398 GLU A C 1
ATOM 3022 O O . GLU A 1 398 ? 21.375 7.066 -1.208 1 85.69 398 GLU A O 1
ATOM 3027 N N . THR A 1 399 ? 20.172 5.805 -2.545 1 84.75 399 THR A N 1
ATOM 3028 C CA . THR A 1 399 ? 21.25 5.738 -3.516 1 84.75 399 THR A CA 1
ATOM 3029 C C . THR A 1 399 ? 21.375 7.055 -4.277 1 84.75 399 THR A C 1
ATOM 3031 O O . THR A 1 399 ? 22.484 7.449 -4.668 1 84.75 399 THR A O 1
ATOM 3034 N N . ALA A 1 400 ? 20.281 7.68 -4.488 1 78.19 400 ALA A N 1
ATOM 3035 C CA . ALA A 1 400 ? 20.312 8.984 -5.145 1 78.19 400 ALA A CA 1
ATOM 3036 C C . ALA A 1 400 ? 21.078 10.008 -4.301 1 78.19 400 ALA A C 1
ATOM 3038 O O . ALA A 1 400 ? 21.688 10.93 -4.836 1 78.19 400 ALA A O 1
ATOM 3039 N N . ARG A 1 401 ? 21.047 9.688 -3.031 1 79.81 401 ARG A N 1
ATOM 3040 C CA . ARG A 1 401 ? 21.734 10.586 -2.113 1 79.81 401 ARG A CA 1
ATOM 3041 C C . ARG A 1 401 ? 23.172 10.148 -1.899 1 79.81 401 ARG A C 1
ATOM 3043 O O . ARG A 1 401 ? 23.922 10.781 -1.15 1 79.81 401 ARG A O 1
ATOM 3050 N N . GLY A 1 402 ? 23.531 9.055 -2.521 1 79 402 GLY A N 1
ATOM 3051 C CA . GLY A 1 402 ? 24.906 8.586 -2.475 1 79 402 GLY A CA 1
ATOM 3052 C C . GLY A 1 402 ? 25.234 7.84 -1.198 1 79 402 GLY A C 1
ATOM 3053 O O . GLY A 1 402 ? 26.391 7.848 -0.746 1 79 402 GLY A O 1
ATOM 3054 N N . ALA A 1 403 ? 24.281 7.27 -0.61 1 85.06 403 ALA A N 1
ATOM 3055 C CA . ALA A 1 403 ? 24.516 6.559 0.645 1 85.06 403 ALA A CA 1
ATOM 3056 C C . ALA A 1 403 ? 25.312 5.285 0.411 1 85.06 403 ALA A C 1
ATOM 3058 O O . ALA A 1 403 ? 26.25 4.977 1.166 1 85.06 403 ALA A O 1
ATOM 3059 N N . TYR A 1 404 ? 25 4.52 -0.559 1 89.19 404 TYR A N 1
ATOM 3060 C CA . TYR A 1 404 ? 25.672 3.277 -0.907 1 89.19 404 TYR A CA 1
ATOM 3061 C C . TYR A 1 404 ? 25.453 2.93 -2.375 1 89.19 404 TYR A C 1
ATOM 3063 O O . TYR A 1 404 ? 24.719 3.617 -3.078 1 89.19 404 TYR A O 1
ATOM 3071 N N . ARG A 1 405 ? 26.219 1.982 -2.77 1 90.19 405 ARG A N 1
ATOM 3072 C CA . ARG A 1 405 ? 26.125 1.527 -4.152 1 90.19 405 ARG A CA 1
ATOM 3073 C C . ARG A 1 405 ? 24.969 0.55 -4.332 1 90.19 405 ARG A C 1
ATOM 3075 O O . ARG A 1 405 ? 24.594 -0.149 -3.393 1 90.19 405 ARG A O 1
ATOM 3082 N N . VAL A 1 406 ? 24.422 0.539 -5.535 1 91.62 406 VAL A N 1
ATOM 3083 C CA . VAL A 1 406 ? 23.312 -0.356 -5.859 1 91.62 406 VAL A CA 1
ATOM 3084 C C . VAL A 1 406 ? 23.781 -1.808 -5.758 1 91.62 406 VAL A C 1
ATOM 3086 O O . VAL A 1 406 ? 23.016 -2.676 -5.312 1 91.62 406 VAL A O 1
ATOM 3089 N N . SER A 1 407 ? 25.031 -2.121 -6.098 1 93 407 SER A N 1
ATOM 3090 C CA . SER A 1 407 ? 25.594 -3.471 -6.039 1 93 407 SER A CA 1
ATOM 3091 C C . SER A 1 407 ? 25.625 -3.992 -4.609 1 93 407 SER A C 1
ATOM 3093 O O . SER A 1 407 ? 25.328 -5.164 -4.363 1 93 407 SER A O 1
ATOM 3095 N N . SER A 1 408 ? 25.922 -3.104 -3.652 1 93.94 408 SER A N 1
ATOM 3096 C CA . SER A 1 408 ? 25.969 -3.508 -2.252 1 93.94 408 SER A CA 1
ATOM 3097 C C . SER A 1 408 ? 24.594 -3.908 -1.745 1 93.94 408 SER A C 1
ATOM 3099 O O . SER A 1 408 ? 24.469 -4.836 -0.947 1 93.94 408 SER A O 1
ATOM 3101 N N . TYR A 1 409 ? 23.641 -3.229 -2.281 1 92.69 409 TYR A N 1
ATOM 3102 C CA . TYR A 1 409 ? 22.281 -3.549 -1.88 1 92.69 409 TYR A CA 1
ATOM 3103 C C . TYR A 1 409 ? 21.859 -4.922 -2.402 1 92.69 409 TYR A C 1
ATOM 3105 O O . TYR A 1 409 ? 21.297 -5.73 -1.659 1 92.69 409 TYR A O 1
ATOM 3113 N N . VAL A 1 410 ? 22.125 -5.195 -3.648 1 93.81 410 VAL A N 1
ATOM 3114 C CA . VAL A 1 410 ? 21.703 -6.441 -4.277 1 93.81 410 VAL A CA 1
ATOM 3115 C C . VAL A 1 410 ? 22.406 -7.621 -3.605 1 93.81 410 VAL A C 1
ATOM 3117 O O . VAL A 1 410 ? 21.781 -8.656 -3.346 1 93.81 410 VAL A O 1
ATOM 3120 N N . ILE A 1 411 ? 23.625 -7.453 -3.299 1 95 411 ILE A N 1
ATOM 3121 C CA . ILE A 1 411 ? 24.391 -8.508 -2.652 1 95 411 ILE A CA 1
ATOM 3122 C C . ILE A 1 411 ? 23.875 -8.734 -1.235 1 95 411 ILE A C 1
ATOM 3124 O O . ILE A 1 411 ? 23.672 -9.875 -0.811 1 95 411 ILE A O 1
ATOM 3128 N N . ALA A 1 412 ? 23.625 -7.652 -0.52 1 94.56 412 ALA A N 1
ATOM 3129 C CA . ALA A 1 412 ? 23.109 -7.758 0.845 1 94.56 412 ALA A CA 1
ATOM 3130 C C . ALA A 1 412 ? 21.734 -8.438 0.867 1 94.56 412 ALA A C 1
ATOM 3132 O O . ALA A 1 412 ? 21.469 -9.281 1.726 1 94.56 412 ALA A O 1
ATOM 3133 N N . ASN A 1 413 ? 20.938 -8.039 -0.087 1 92 413 ASN A N 1
ATOM 3134 C CA . ASN A 1 413 ? 19.609 -8.641 -0.195 1 92 413 ASN A CA 1
ATOM 3135 C C . ASN A 1 413 ? 19.703 -10.141 -0.463 1 92 413 ASN A C 1
ATOM 3137 O O . ASN A 1 413 ? 18.938 -10.922 0.097 1 92 413 ASN A O 1
ATOM 3141 N N . ALA A 1 414 ? 20.609 -10.516 -1.263 1 93.44 414 ALA A N 1
ATOM 3142 C CA . ALA A 1 414 ? 20.797 -11.93 -1.592 1 93.44 414 ALA A CA 1
ATOM 3143 C C . ALA A 1 414 ? 21.312 -12.711 -0.39 1 93.44 414 ALA A C 1
ATOM 3145 O O . ALA A 1 414 ? 20.844 -13.82 -0.111 1 93.44 414 ALA A O 1
ATOM 3146 N N . ILE A 1 415 ? 22.188 -12.141 0.34 1 94.56 415 ILE A N 1
ATOM 3147 C CA . ILE A 1 415 ? 22.844 -12.82 1.455 1 94.56 415 ILE A CA 1
ATOM 3148 C C . ILE A 1 415 ? 21.828 -13.055 2.576 1 94.56 415 ILE A C 1
ATOM 3150 O O . ILE A 1 415 ? 21.828 -14.109 3.211 1 94.56 415 ILE A O 1
ATOM 3154 N N . VAL A 1 416 ? 21 -12.141 2.824 1 92.19 416 VAL A N 1
ATOM 3155 C CA . VAL A 1 416 ? 20.062 -12.227 3.938 1 92.19 416 VAL A CA 1
ATOM 3156 C C . VAL A 1 416 ? 19.016 -13.312 3.656 1 92.19 416 VAL A C 1
ATOM 3158 O O . VAL A 1 416 ? 18.578 -14.016 4.57 1 92.19 416 VAL A O 1
ATOM 3161 N N . PHE A 1 417 ? 18.672 -13.516 2.412 1 90.62 417 PHE A N 1
ATOM 3162 C CA . PHE A 1 417 ? 17.594 -14.453 2.086 1 90.62 417 PHE A CA 1
ATOM 3163 C C . PHE A 1 417 ? 18.141 -15.883 2.027 1 90.62 417 PHE A C 1
ATOM 3165 O O . PHE A 1 417 ? 17.359 -16.844 2.086 1 90.62 417 PHE A O 1
ATOM 3172 N N . VAL A 1 418 ? 19.453 -16.047 1.959 1 94.5 418 VAL A N 1
ATOM 3173 C CA . VAL A 1 418 ? 20.047 -17.375 1.877 1 94.5 418 VAL A CA 1
ATOM 3174 C C . VAL A 1 418 ? 19.719 -18.172 3.145 1 94.5 418 VAL A C 1
ATOM 3176 O O . VAL A 1 418 ? 19.094 -19.219 3.08 1 94.5 418 VAL A O 1
ATOM 3179 N N . PRO A 1 419 ? 19.984 -17.625 4.355 1 92.88 419 PRO A N 1
ATOM 3180 C CA . PRO A 1 419 ? 19.641 -18.375 5.562 1 92.88 419 PRO A CA 1
ATOM 3181 C C . PRO A 1 419 ? 18.141 -18.422 5.828 1 92.88 419 PRO A C 1
ATOM 3183 O O . PRO A 1 419 ? 17.625 -19.406 6.367 1 92.88 419 PRO A O 1
ATOM 3186 N N . PHE A 1 420 ? 17.5 -17.438 5.473 1 90 420 PHE A N 1
ATOM 3187 C CA . PHE A 1 420 ? 16.062 -17.375 5.684 1 90 420 PHE A CA 1
ATOM 3188 C C . PHE A 1 420 ? 15.352 -18.453 4.875 1 90 420 PHE A C 1
ATOM 3190 O O . PHE A 1 420 ? 14.508 -19.172 5.402 1 90 420 PHE A O 1
ATOM 3197 N N . LEU A 1 421 ? 15.711 -18.562 3.645 1 93.06 421 LEU A N 1
ATOM 3198 C CA . LEU A 1 421 ? 15.055 -19.531 2.77 1 93.06 421 LEU A CA 1
ATOM 3199 C C . LEU A 1 421 ? 15.539 -20.953 3.059 1 93.06 421 LEU A C 1
ATOM 3201 O O . LEU A 1 421 ? 14.836 -21.922 2.787 1 93.06 421 LEU A O 1
ATOM 3205 N N . LEU A 1 422 ? 16.766 -21.062 3.625 1 95.38 422 LEU A N 1
ATOM 3206 C CA . LEU A 1 422 ? 17.234 -22.375 4.059 1 95.38 422 LEU A CA 1
ATOM 3207 C C . LEU A 1 422 ? 16.375 -22.906 5.195 1 95.38 422 LEU A C 1
ATOM 3209 O O . LEU A 1 422 ? 16.031 -24.094 5.211 1 95.38 422 LEU A O 1
ATOM 3213 N N . ALA A 1 423 ? 16.047 -22.047 6.086 1 93.88 423 ALA A N 1
ATOM 3214 C CA . ALA A 1 423 ? 15.18 -22.438 7.195 1 93.88 423 ALA A CA 1
ATOM 3215 C C . ALA A 1 423 ? 13.805 -22.859 6.688 1 93.88 423 ALA A C 1
ATOM 3217 O O . ALA A 1 423 ? 13.266 -23.891 7.105 1 93.88 423 ALA A O 1
ATOM 3218 N N . ALA A 1 424 ? 13.25 -22.094 5.805 1 92.56 424 ALA A N 1
ATOM 3219 C CA . ALA A 1 424 ? 11.945 -22.406 5.238 1 92.56 424 ALA A CA 1
ATOM 3220 C C . ALA A 1 424 ? 11.992 -23.719 4.449 1 92.56 424 ALA A C 1
ATOM 3222 O O . ALA A 1 424 ? 11.07 -24.531 4.527 1 92.56 424 ALA A O 1
ATOM 3223 N N . ALA A 1 425 ? 13.078 -23.891 3.711 1 95.38 425 ALA A N 1
ATOM 3224 C CA . ALA A 1 425 ? 13.25 -25.109 2.918 1 95.38 425 ALA A CA 1
ATOM 3225 C C . ALA A 1 425 ? 13.336 -26.344 3.814 1 95.38 425 ALA A C 1
ATOM 3227 O O . ALA A 1 425 ? 12.758 -27.391 3.498 1 95.38 425 ALA A O 1
ATOM 3228 N N . THR A 1 426 ? 14.031 -26.234 4.914 1 95.88 426 THR A N 1
ATOM 3229 C CA . THR A 1 426 ? 14.18 -27.344 5.844 1 95.88 426 THR A CA 1
ATOM 3230 C C . THR A 1 426 ? 12.844 -27.688 6.5 1 95.88 426 THR A C 1
ATOM 3232 O O . THR A 1 426 ? 12.523 -28.859 6.703 1 95.88 426 THR A O 1
ATOM 3235 N N . LEU A 1 427 ? 12.102 -26.672 6.828 1 95.19 427 LEU A N 1
ATOM 3236 C CA . LEU A 1 427 ? 10.805 -26.875 7.461 1 95.19 427 LEU A CA 1
ATOM 3237 C C . LEU A 1 427 ? 9.836 -27.547 6.5 1 95.19 427 LEU A C 1
ATOM 3239 O O . LEU A 1 427 ? 8.945 -28.297 6.93 1 95.19 427 LEU A O 1
ATOM 3243 N N . TYR A 1 428 ? 9.969 -27.297 5.266 1 95.56 428 TYR A N 1
ATOM 3244 C CA . TYR A 1 428 ? 9.148 -27.969 4.258 1 95.56 428 TYR A CA 1
ATOM 3245 C C . TYR A 1 428 ? 9.641 -29.375 3.986 1 95.56 428 TYR A C 1
ATOM 3247 O O . TYR A 1 428 ? 8.852 -30.328 3.959 1 95.56 428 TYR A O 1
ATOM 3255 N N . ALA A 1 429 ? 10.961 -29.578 3.838 1 96.44 429 ALA A N 1
ATOM 3256 C CA . ALA A 1 429 ? 11.562 -30.828 3.385 1 96.44 429 ALA A CA 1
ATOM 3257 C C . ALA A 1 429 ? 11.453 -31.906 4.461 1 96.44 429 ALA A C 1
ATOM 3259 O O . ALA A 1 429 ? 11.242 -33.094 4.148 1 96.44 429 ALA A O 1
ATOM 3260 N N . LEU A 1 430 ? 11.508 -31.547 5.664 1 95.12 430 LEU A N 1
ATOM 3261 C CA . LEU A 1 430 ? 11.547 -32.531 6.746 1 95.12 430 LEU A CA 1
ATOM 3262 C C . LEU A 1 430 ? 10.234 -33.312 6.828 1 95.12 430 LEU A C 1
ATOM 3264 O O . LEU A 1 430 ? 10.227 -34.531 6.77 1 95.12 430 LEU A O 1
ATOM 3268 N N . PRO A 1 431 ? 9.172 -32.656 6.926 1 94.25 431 PRO A N 1
ATOM 3269 C CA . PRO A 1 431 ? 7.934 -33.438 7.027 1 94.25 431 PRO A CA 1
ATOM 3270 C C . PRO A 1 431 ? 7.559 -34.094 5.711 1 94.25 431 PRO A C 1
ATOM 3272 O O . PRO A 1 431 ? 7.094 -35.25 5.715 1 94.25 431 PRO A O 1
ATOM 3275 N N . VAL A 1 432 ? 7.824 -33.469 4.629 1 93.81 432 VAL A N 1
ATOM 3276 C CA . VAL A 1 432 ? 7.352 -33.969 3.348 1 93.81 432 VAL A CA 1
ATOM 3277 C C . VAL A 1 432 ? 8.156 -35.219 2.963 1 93.81 432 VAL A C 1
ATOM 3279 O O . VAL A 1 432 ? 7.602 -36.219 2.486 1 93.81 432 VAL A O 1
ATOM 3282 N N . TYR A 1 433 ? 9.445 -35.219 3.156 1 93.12 433 TYR A N 1
ATOM 3283 C CA . TYR A 1 433 ? 10.328 -36.312 2.75 1 93.12 433 TYR A CA 1
ATOM 3284 C C . TYR A 1 433 ? 10 -37.594 3.518 1 93.12 433 TYR A C 1
ATOM 3286 O O . TYR A 1 433 ? 9.898 -38.656 2.926 1 93.12 433 TYR A O 1
ATOM 3294 N N . TRP A 1 434 ? 9.742 -37.531 4.758 1 91.62 434 TRP A N 1
ATOM 3295 C CA . TRP A 1 434 ? 9.531 -38.719 5.594 1 91.62 434 TRP A CA 1
ATOM 3296 C C . TRP A 1 434 ? 8.078 -39.156 5.531 1 91.62 434 TRP A C 1
ATOM 3298 O O . TRP A 1 434 ? 7.793 -40.344 5.617 1 91.62 434 TRP A O 1
ATOM 3308 N N . LEU A 1 435 ? 7.191 -38.312 5.309 1 90.88 435 LEU A N 1
ATOM 3309 C CA . LEU A 1 435 ? 5.781 -38.656 5.246 1 90.88 435 LEU A CA 1
ATOM 3310 C C . LEU A 1 435 ? 5.461 -39.344 3.92 1 90.88 435 LEU A C 1
ATOM 3312 O O . LEU A 1 435 ? 4.68 -40.312 3.883 1 90.88 435 LEU A O 1
ATOM 3316 N N . VAL A 1 436 ? 5.988 -38.812 2.826 1 89.5 436 VAL A N 1
ATOM 3317 C CA . VAL A 1 436 ? 5.734 -39.406 1.517 1 89.5 436 VAL A CA 1
ATOM 3318 C C . VAL A 1 436 ? 6.426 -40.781 1.421 1 89.5 436 VAL A C 1
ATOM 3320 O O . VAL A 1 436 ? 5.992 -41.656 0.667 1 89.5 436 VAL A O 1
ATOM 3323 N N . GLY A 1 437 ? 7.426 -41 2.195 1 86.81 437 GLY A N 1
ATOM 3324 C CA . GLY A 1 437 ? 8.125 -42.281 2.221 1 86.81 437 GLY A CA 1
ATOM 3325 C C . GLY A 1 437 ? 9.141 -42.406 1.109 1 86.81 437 GLY A C 1
ATOM 3326 O O . GLY A 1 437 ? 9.211 -43.469 0.451 1 86.81 437 GLY A O 1
ATOM 3327 N N . LEU A 1 438 ? 9.867 -41.406 0.846 1 87.38 438 LEU A N 1
ATOM 3328 C CA . LEU A 1 438 ? 10.938 -41.469 -0.143 1 87.38 438 LEU A CA 1
ATOM 3329 C C . LEU A 1 438 ? 12.109 -42.281 0.383 1 87.38 438 LEU A C 1
ATOM 3331 O O . LEU A 1 438 ? 12.039 -42.844 1.486 1 87.38 438 LEU A O 1
ATOM 3335 N N . ARG A 1 439 ? 13.023 -42.469 -0.434 1 85.94 439 ARG A N 1
ATOM 3336 C CA . ARG A 1 439 ? 14.148 -43.344 -0.055 1 85.94 439 ARG A CA 1
ATOM 3337 C C . ARG A 1 439 ? 14.789 -42.844 1.238 1 85.94 439 ARG A C 1
ATOM 3339 O O . ARG A 1 439 ? 15.188 -41.688 1.342 1 85.94 439 ARG A O 1
ATOM 3346 N N . ARG A 1 440 ? 14.875 -43.719 2.158 1 86.25 440 ARG A N 1
ATOM 3347 C CA . ARG A 1 440 ? 15.297 -43.375 3.51 1 86.25 440 ARG A CA 1
ATOM 3348 C C . ARG A 1 440 ? 16.812 -43.344 3.615 1 86.25 440 ARG A C 1
ATOM 3350 O O . ARG A 1 440 ? 17.406 -44.094 4.387 1 86.25 440 ARG A O 1
ATOM 3357 N N . GLU A 1 441 ? 17.5 -42.625 2.781 1 90.38 441 GLU A N 1
ATOM 3358 C CA . GLU A 1 441 ? 18.938 -42.406 2.848 1 90.38 441 GLU A CA 1
ATOM 3359 C C . GLU A 1 441 ? 19.25 -40.938 3.127 1 90.38 441 GLU A C 1
ATOM 3361 O O . GLU A 1 441 ? 18.625 -40.031 2.535 1 90.38 441 GLU A O 1
ATOM 3366 N N . MET A 1 442 ? 20.156 -40.719 4.023 1 90.38 442 MET A N 1
ATOM 3367 C CA . MET A 1 442 ? 20.469 -39.375 4.469 1 90.38 442 MET A CA 1
ATOM 3368 C C . MET A 1 442 ? 21.047 -38.531 3.33 1 90.38 442 MET A C 1
ATOM 3370 O O . MET A 1 442 ? 20.781 -37.344 3.234 1 90.38 442 MET A O 1
ATOM 3374 N N . ASP A 1 443 ? 21.828 -39.156 2.459 1 90.75 443 ASP A N 1
ATOM 3375 C CA . ASP A 1 443 ? 22.422 -38.438 1.342 1 90.75 443 ASP A CA 1
ATOM 3376 C C . ASP A 1 443 ? 21.359 -37.969 0.362 1 90.75 443 ASP A C 1
ATOM 3378 O O . ASP A 1 443 ? 21.453 -36.875 -0.192 1 90.75 443 ASP A O 1
ATOM 3382 N N . ARG A 1 444 ? 20.359 -38.75 0.179 1 91.5 444 ARG A N 1
ATOM 3383 C CA . ARG A 1 444 ? 19.281 -38.406 -0.737 1 91.5 444 ARG A CA 1
ATOM 3384 C C . ARG A 1 444 ? 18.359 -37.344 -0.117 1 91.5 444 ARG A C 1
ATOM 3386 O O . ARG A 1 444 ? 17.828 -36.469 -0.822 1 91.5 444 ARG A O 1
ATOM 3393 N N . PHE A 1 445 ? 18.266 -37.469 1.181 1 94.62 445 PHE A N 1
ATOM 3394 C CA . PHE A 1 445 ? 17.469 -36.438 1.869 1 94.62 445 PHE A CA 1
ATOM 3395 C C . PHE A 1 445 ? 18.156 -35.062 1.783 1 94.62 445 PHE A C 1
ATOM 3397 O O . PHE A 1 445 ? 17.5 -34.062 1.527 1 94.62 445 PHE A O 1
ATOM 3404 N N . LEU A 1 446 ? 19.438 -35.031 2.002 1 94.88 446 LEU A N 1
ATOM 3405 C CA . LEU A 1 446 ? 20.188 -33.781 1.938 1 94.88 446 LEU A CA 1
ATOM 3406 C C . LEU A 1 446 ? 20.156 -33.188 0.528 1 94.88 446 LEU A C 1
ATOM 3408 O O . LEU A 1 446 ? 20.109 -31.984 0.354 1 94.88 446 LEU A O 1
ATOM 3412 N N . TYR A 1 447 ? 20.219 -34.125 -0.46 1 94.19 447 TYR A N 1
ATOM 3413 C CA . TYR A 1 447 ? 20.141 -33.656 -1.843 1 94.19 447 TYR A CA 1
ATOM 3414 C C . TYR A 1 447 ? 18.766 -33.094 -2.137 1 94.19 447 TYR A C 1
ATOM 3416 O O . TYR A 1 447 ? 18.656 -32.031 -2.797 1 94.19 447 TYR A O 1
ATOM 3424 N N . PHE A 1 448 ? 17.75 -33.75 -1.646 1 95.69 448 PHE A N 1
ATOM 3425 C CA . PHE A 1 448 ? 16.391 -33.25 -1.808 1 95.69 448 PHE A CA 1
ATOM 3426 C C . PHE A 1 448 ? 16.25 -31.875 -1.156 1 95.69 448 PHE A C 1
ATOM 3428 O O . PHE A 1 448 ? 15.695 -30.953 -1.76 1 95.69 448 PHE A O 1
ATOM 3435 N N . SER A 1 449 ? 16.766 -31.766 0.047 1 96.19 449 SER A N 1
ATOM 3436 C CA . SER A 1 449 ? 16.688 -30.516 0.779 1 96.19 449 SER A CA 1
ATOM 3437 C C . SER A 1 449 ? 17.469 -29.406 0.065 1 96.19 449 SER A C 1
ATOM 3439 O O . SER A 1 449 ? 17.047 -28.25 0.063 1 96.19 449 SER A O 1
ATOM 3441 N N . LEU A 1 450 ? 18.531 -29.734 -0.538 1 96.62 450 LEU A N 1
ATOM 3442 C CA . LEU A 1 450 ? 19.344 -28.781 -1.286 1 96.62 450 LEU A CA 1
ATOM 3443 C C . LEU A 1 450 ? 18.594 -28.281 -2.512 1 96.62 450 LEU A C 1
ATOM 3445 O O . LEU A 1 450 ? 18.609 -27.078 -2.807 1 96.62 450 LEU A O 1
ATOM 3449 N N . VAL A 1 451 ? 17.938 -29.188 -3.186 1 96.56 451 VAL A N 1
ATOM 3450 C CA . VAL A 1 451 ? 17.188 -28.812 -4.375 1 96.56 451 VAL A CA 1
ATOM 3451 C C . VAL A 1 451 ? 16.031 -27.891 -3.986 1 96.56 451 VAL A C 1
ATOM 3453 O O . VAL A 1 451 ? 15.773 -26.875 -4.652 1 96.56 451 VAL A O 1
ATOM 3456 N N . VAL A 1 452 ? 15.367 -28.25 -2.896 1 96.88 452 VAL A N 1
ATOM 3457 C CA . VAL A 1 452 ? 14.266 -27.422 -2.416 1 96.88 452 VAL A CA 1
ATOM 3458 C C . VAL A 1 452 ? 14.773 -26.031 -2.092 1 96.88 452 VAL A C 1
ATOM 3460 O O . VAL A 1 452 ? 14.141 -25.031 -2.449 1 96.88 452 VAL A O 1
ATOM 3463 N N . TRP A 1 453 ? 15.867 -25.953 -1.452 1 96.69 453 TRP A N 1
ATOM 3464 C CA . TRP A 1 453 ? 16.484 -24.672 -1.09 1 96.69 453 TRP A CA 1
ATOM 3465 C C . TRP A 1 453 ? 16.828 -23.859 -2.334 1 96.69 453 TRP A C 1
ATOM 3467 O O . TRP A 1 453 ? 16.547 -22.672 -2.404 1 96.69 453 TRP A O 1
ATOM 3477 N N . LEU A 1 454 ? 17.391 -24.516 -3.344 1 97 454 LEU A N 1
ATOM 3478 C CA . LEU A 1 454 ? 17.797 -23.844 -4.57 1 97 454 LEU A CA 1
ATOM 3479 C C . LEU A 1 454 ? 16.594 -23.344 -5.344 1 97 454 LEU A C 1
ATOM 3481 O O . LEU A 1 454 ? 16.641 -22.281 -5.973 1 97 454 LEU A O 1
ATOM 3485 N N . VAL A 1 455 ? 15.562 -24.109 -5.27 1 96.44 455 VAL A N 1
ATOM 3486 C CA . VAL A 1 455 ? 14.336 -23.703 -5.945 1 96.44 455 VAL A CA 1
ATOM 3487 C C . VAL A 1 455 ? 13.773 -22.438 -5.289 1 96.44 455 VAL A C 1
ATOM 3489 O O . VAL A 1 455 ? 13.359 -21.5 -5.977 1 96.44 455 VAL A O 1
ATOM 3492 N N . MET A 1 456 ? 13.781 -22.391 -4.016 1 94.94 456 MET A N 1
ATOM 3493 C CA . MET A 1 456 ? 13.289 -21.219 -3.301 1 94.94 456 MET A CA 1
ATOM 3494 C C . MET A 1 456 ? 14.172 -20 -3.578 1 94.94 456 MET A C 1
ATOM 3496 O O . MET A 1 456 ? 13.672 -18.891 -3.717 1 94.94 456 MET A O 1
ATOM 3500 N N . LEU A 1 457 ? 15.438 -20.266 -3.689 1 95.94 457 LEU A N 1
ATOM 3501 C CA . LEU A 1 457 ? 16.359 -19.172 -3.996 1 95.94 457 LEU A CA 1
ATOM 3502 C C . LEU A 1 457 ? 16.141 -18.656 -5.41 1 95.94 457 LEU A C 1
ATOM 3504 O O . LEU A 1 457 ? 16.188 -17.438 -5.645 1 95.94 457 LEU A O 1
ATOM 3508 N N . THR A 1 458 ? 15.953 -19.578 -6.301 1 96.06 458 THR A N 1
ATOM 3509 C CA . THR A 1 458 ? 15.703 -19.188 -7.68 1 96.06 458 THR A CA 1
ATOM 3510 C C . THR A 1 458 ? 14.406 -18.375 -7.789 1 96.06 458 THR A C 1
ATOM 3512 O O . THR A 1 458 ? 14.352 -17.375 -8.492 1 96.06 458 THR A O 1
ATOM 3515 N N . ALA A 1 459 ? 13.43 -18.844 -7.121 1 94.31 459 ALA A N 1
ATOM 3516 C CA . ALA A 1 459 ? 12.148 -18.141 -7.133 1 94.31 459 ALA A CA 1
ATOM 3517 C C . ALA A 1 459 ? 12.281 -16.734 -6.543 1 94.31 459 ALA A C 1
ATOM 3519 O O . ALA A 1 459 ? 11.719 -15.773 -7.07 1 94.31 459 ALA A O 1
ATOM 3520 N N . ASN A 1 460 ? 12.992 -16.656 -5.461 1 93.25 460 ASN A N 1
ATOM 3521 C CA . ASN A 1 460 ? 13.227 -15.367 -4.832 1 93.25 460 ASN A CA 1
ATOM 3522 C C . ASN A 1 460 ? 13.984 -14.422 -5.758 1 93.25 460 ASN A C 1
ATOM 3524 O O . ASN A 1 460 ? 13.648 -13.234 -5.855 1 93.25 460 ASN A O 1
ATOM 3528 N N . ALA A 1 461 ? 14.984 -14.961 -6.387 1 95.56 461 ALA A N 1
ATOM 3529 C CA . ALA A 1 461 ? 15.758 -14.156 -7.328 1 95.56 461 ALA A CA 1
ATOM 3530 C C . ALA A 1 461 ? 14.898 -13.711 -8.508 1 95.56 461 ALA A C 1
ATOM 3532 O O . ALA A 1 461 ? 15.023 -12.578 -8.984 1 95.56 461 ALA A O 1
ATOM 3533 N N . PHE A 1 462 ? 14.062 -14.594 -8.898 1 95 462 PHE A N 1
ATOM 3534 C CA . PHE A 1 462 ? 13.164 -14.305 -10.016 1 95 462 PHE A CA 1
ATOM 3535 C C . PHE A 1 462 ? 12.188 -13.195 -9.656 1 95 462 PHE A C 1
ATOM 3537 O O . PHE A 1 462 ? 12 -12.25 -10.43 1 95 462 PHE A O 1
ATOM 3544 N N . VAL A 1 463 ? 11.617 -13.242 -8.508 1 92.94 463 VAL A N 1
ATOM 3545 C CA . VAL A 1 463 ? 10.656 -12.242 -8.055 1 92.94 463 VAL A CA 1
ATOM 3546 C C . VAL A 1 463 ? 11.367 -10.914 -7.816 1 92.94 463 VAL A C 1
ATOM 3548 O O . VAL A 1 463 ? 10.836 -9.852 -8.156 1 92.94 463 VAL A O 1
ATOM 3551 N N . ALA A 1 464 ? 12.516 -10.953 -7.246 1 92.69 464 ALA A N 1
ATOM 3552 C CA . ALA A 1 464 ? 13.297 -9.742 -7.023 1 92.69 464 ALA A CA 1
ATOM 3553 C C . ALA A 1 464 ? 13.641 -9.062 -8.344 1 92.69 464 ALA A C 1
ATOM 3555 O O . ALA A 1 464 ? 13.594 -7.832 -8.445 1 92.69 464 ALA A O 1
ATOM 3556 N N . CYS A 1 465 ? 13.977 -9.836 -9.312 1 94.25 465 CYS A N 1
ATOM 3557 C CA . CYS A 1 465 ? 14.336 -9.312 -10.625 1 94.25 465 CYS A CA 1
ATOM 3558 C C . CYS A 1 465 ? 13.156 -8.578 -11.258 1 94.25 465 CYS A C 1
ATOM 3560 O O . CYS A 1 465 ? 13.297 -7.449 -11.719 1 94.25 465 CYS A O 1
ATOM 3562 N N . PHE A 1 466 ? 12.016 -9.133 -11.188 1 92.56 466 PHE A N 1
ATOM 3563 C CA . PHE A 1 466 ? 10.859 -8.531 -11.844 1 92.56 466 PHE A CA 1
ATOM 3564 C C . PHE A 1 466 ? 10.305 -7.387 -11 1 92.56 466 PHE A C 1
ATOM 3566 O O . PHE A 1 466 ? 9.664 -6.477 -11.531 1 92.56 466 PHE A O 1
ATOM 3573 N N . SER A 1 467 ? 10.508 -7.457 -9.688 1 90.56 467 SER A N 1
ATOM 3574 C CA . SER A 1 467 ? 10.109 -6.336 -8.844 1 90.56 467 SER A CA 1
ATOM 3575 C C . SER A 1 467 ? 10.867 -5.066 -9.211 1 90.56 467 SER A C 1
ATOM 3577 O O . SER A 1 467 ? 10.367 -3.959 -9.031 1 90.56 467 SER A O 1
ATOM 3579 N N . ALA A 1 468 ? 12.062 -5.27 -9.719 1 91.31 468 ALA A N 1
ATOM 3580 C CA . ALA A 1 468 ? 12.875 -4.129 -10.133 1 91.31 468 ALA A CA 1
ATOM 3581 C C . ALA A 1 468 ? 12.383 -3.562 -11.461 1 91.31 468 ALA A C 1
ATOM 3583 O O . ALA A 1 468 ? 12.609 -2.389 -11.766 1 91.31 468 ALA A O 1
ATOM 3584 N N . LEU A 1 469 ? 11.672 -4.359 -12.195 1 89.38 469 LEU A N 1
ATOM 3585 C CA . LEU A 1 469 ? 11.289 -3.975 -13.555 1 89.38 469 LEU A CA 1
ATOM 3586 C C . LEU A 1 469 ? 9.891 -3.361 -13.57 1 89.38 469 LEU A C 1
ATOM 3588 O O . LEU A 1 469 ? 9.656 -2.357 -14.242 1 89.38 469 LEU A O 1
ATOM 3592 N N . VAL A 1 470 ? 8.977 -3.902 -12.812 1 87.5 470 VAL A N 1
ATOM 3593 C CA . VAL A 1 470 ? 7.574 -3.523 -12.906 1 87.5 470 VAL A CA 1
ATOM 3594 C C . VAL A 1 470 ? 7.301 -2.334 -11.984 1 87.5 470 VAL A C 1
ATOM 3596 O O . VAL A 1 470 ? 7.914 -2.205 -10.922 1 87.5 470 VAL A O 1
ATOM 3599 N N . PRO A 1 471 ? 6.309 -1.539 -12.344 1 82.94 471 PRO A N 1
ATOM 3600 C CA . PRO A 1 471 ? 6.039 -0.323 -11.578 1 82.94 471 PRO A CA 1
ATOM 3601 C C . PRO A 1 471 ? 5.152 -0.581 -10.359 1 82.94 471 PRO A C 1
ATOM 3603 O O . PRO A 1 471 ? 5.25 0.13 -9.359 1 82.94 471 PRO A O 1
ATOM 3606 N N . ASN A 1 472 ? 4.258 -1.567 -10.477 1 82.75 472 ASN A N 1
ATOM 3607 C CA . ASN A 1 472 ? 3.322 -1.794 -9.375 1 82.75 472 ASN A CA 1
ATOM 3608 C C . ASN A 1 472 ? 3.094 -3.283 -9.133 1 82.75 472 ASN A C 1
ATOM 3610 O O . ASN A 1 472 ? 3.57 -4.121 -9.898 1 82.75 472 ASN A O 1
ATOM 3614 N N . PHE A 1 473 ? 2.387 -3.541 -8.117 1 79.75 473 PHE A N 1
ATOM 3615 C CA . PHE A 1 473 ? 2.168 -4.91 -7.66 1 79.75 473 PHE A CA 1
ATOM 3616 C C . PHE A 1 473 ? 1.294 -5.676 -8.648 1 79.75 473 PHE A C 1
ATOM 3618 O O . PHE A 1 473 ? 1.55 -6.848 -8.93 1 79.75 473 PHE A O 1
ATOM 3625 N N . ILE A 1 474 ? 0.274 -5.023 -9.188 1 78.06 474 ILE A N 1
ATOM 3626 C CA . ILE A 1 474 ? -0.7 -5.688 -10.047 1 78.06 474 ILE A CA 1
ATOM 3627 C C . ILE A 1 474 ? -0.011 -6.184 -11.32 1 78.06 474 ILE A C 1
ATOM 3629 O O . ILE A 1 474 ? -0.139 -7.355 -11.68 1 78.06 474 ILE A O 1
ATOM 3633 N N . MET A 1 475 ? 0.767 -5.355 -11.906 1 81.88 475 MET A N 1
ATOM 3634 C CA . MET A 1 475 ? 1.492 -5.738 -13.117 1 81.88 475 MET A CA 1
ATOM 3635 C C . MET A 1 475 ? 2.564 -6.777 -12.797 1 81.88 475 MET A C 1
ATOM 3637 O O . MET A 1 475 ? 2.789 -7.699 -13.586 1 81.88 475 MET A O 1
ATOM 3641 N N . GLY A 1 476 ? 3.252 -6.547 -11.664 1 85.31 476 GLY A N 1
ATOM 3642 C CA . GLY A 1 476 ? 4.27 -7.512 -11.273 1 85.31 476 GLY A CA 1
ATOM 3643 C C . GLY A 1 476 ? 3.719 -8.914 -11.078 1 85.31 476 GLY A C 1
ATOM 3644 O O . GLY A 1 476 ? 4.285 -9.883 -11.578 1 85.31 476 GLY A O 1
ATOM 3645 N N . ASN A 1 477 ? 2.605 -9.023 -10.391 1 82.69 477 ASN A N 1
ATOM 3646 C CA . ASN A 1 477 ? 1.987 -10.328 -10.148 1 82.69 477 ASN A CA 1
ATOM 3647 C C . ASN A 1 477 ? 1.524 -10.977 -11.445 1 82.69 477 ASN A C 1
ATOM 3649 O O . ASN A 1 477 ? 1.663 -12.188 -11.617 1 82.69 477 ASN A O 1
ATOM 3653 N N . SER A 1 478 ? 1.009 -10.141 -12.359 1 81.06 478 SER A N 1
ATOM 3654 C CA . SER A 1 478 ? 0.529 -10.664 -13.633 1 81.06 478 SER A CA 1
ATOM 3655 C C . SER A 1 478 ? 1.678 -11.219 -14.469 1 81.06 478 SER A C 1
ATOM 3657 O O . SER A 1 478 ? 1.574 -12.312 -15.031 1 81.06 478 SER A O 1
ATOM 3659 N N . VAL A 1 479 ? 2.752 -10.5 -14.469 1 84.75 479 VAL A N 1
ATOM 3660 C CA . VAL A 1 479 ? 3.895 -10.914 -15.273 1 84.75 479 VAL A CA 1
ATOM 3661 C C . VAL A 1 479 ? 4.543 -12.148 -14.656 1 84.75 479 VAL A C 1
ATOM 3663 O O . VAL A 1 479 ? 4.859 -13.109 -15.367 1 84.75 479 VAL A O 1
ATOM 3666 N N . ILE A 1 480 ? 4.711 -12.148 -13.375 1 87.94 480 ILE A N 1
ATOM 3667 C CA . ILE A 1 480 ? 5.344 -13.266 -12.688 1 87.94 480 ILE A CA 1
ATOM 3668 C C . ILE A 1 480 ? 4.469 -14.516 -12.805 1 87.94 480 ILE A C 1
ATOM 3670 O O . ILE A 1 480 ? 4.965 -15.602 -13.094 1 87.94 480 ILE A O 1
ATOM 3674 N N . ALA A 1 481 ? 3.166 -14.344 -12.602 1 81.69 481 ALA A N 1
ATOM 3675 C CA . ALA A 1 481 ? 2.248 -15.477 -12.711 1 81.69 481 ALA A CA 1
ATOM 3676 C C . ALA A 1 481 ? 2.23 -16.016 -14.141 1 81.69 481 ALA A C 1
ATOM 3678 O O . ALA A 1 481 ? 2.199 -17.234 -14.344 1 81.69 481 ALA A O 1
ATOM 3679 N N . GLY A 1 482 ? 2.242 -15.086 -15.117 1 81.75 482 GLY A N 1
ATOM 3680 C CA . GLY A 1 482 ? 2.27 -15.508 -16.5 1 81.75 482 GLY A CA 1
ATOM 3681 C C . GLY A 1 482 ? 3.525 -16.281 -16.875 1 81.75 482 GLY A C 1
ATOM 3682 O O . GLY A 1 482 ? 3.449 -17.328 -17.5 1 81.75 482 GLY A O 1
ATOM 3683 N N . LEU A 1 483 ? 4.598 -15.828 -16.422 1 87.19 483 LEU A N 1
ATOM 3684 C CA . LEU A 1 483 ? 5.859 -16.484 -16.734 1 87.19 483 LEU A CA 1
ATOM 3685 C C . LEU A 1 483 ? 5.992 -17.797 -15.984 1 87.19 483 LEU A C 1
ATOM 3687 O O . LEU A 1 483 ? 6.453 -18.797 -16.547 1 87.19 483 LEU A O 1
ATOM 3691 N N . MET A 1 484 ? 5.586 -17.797 -14.727 1 86.88 484 MET A N 1
ATOM 3692 C CA . MET A 1 484 ? 5.645 -19.031 -13.938 1 86.88 484 MET A CA 1
ATOM 3693 C C . MET A 1 484 ? 4.734 -20.109 -14.531 1 86.88 484 MET A C 1
ATOM 3695 O O . MET A 1 484 ? 5.094 -21.281 -14.562 1 86.88 484 MET A O 1
ATOM 3699 N N . GLY A 1 485 ? 3.588 -19.625 -14.984 1 82.06 485 GLY A N 1
ATOM 3700 C CA . GLY A 1 485 ? 2.697 -20.562 -15.656 1 82.06 485 GLY A CA 1
ATOM 3701 C C . GLY A 1 485 ? 3.283 -21.125 -16.938 1 82.06 485 GLY A C 1
ATOM 3702 O O . GLY A 1 485 ? 3.156 -22.312 -17.203 1 82.06 485 GLY A O 1
ATOM 3703 N N . SER A 1 486 ? 3.973 -20.281 -17.672 1 84.31 486 SER A N 1
ATOM 3704 C CA . SER A 1 486 ? 4.617 -20.734 -18.891 1 84.31 486 SER A CA 1
ATOM 3705 C C . SER A 1 486 ? 5.762 -21.703 -18.609 1 84.31 486 SER A C 1
ATOM 3707 O O . SER A 1 486 ? 5.926 -22.703 -19.281 1 84.31 486 SER A O 1
ATOM 3709 N N . PHE A 1 487 ? 6.496 -21.406 -17.547 1 89.25 487 PHE A N 1
ATOM 3710 C CA . PHE A 1 487 ? 7.594 -22.281 -17.156 1 89.25 487 PHE A CA 1
ATOM 3711 C C . PHE A 1 487 ? 7.066 -23.641 -16.719 1 89.25 487 PHE A C 1
ATOM 3713 O O . PHE A 1 487 ? 7.703 -24.672 -16.953 1 89.25 487 PHE A O 1
ATOM 3720 N N . PHE A 1 488 ? 5.977 -23.625 -16.094 1 86.06 488 PHE A N 1
ATOM 3721 C CA . PHE A 1 488 ? 5.367 -24.859 -15.633 1 86.06 488 PHE A CA 1
ATOM 3722 C C . PHE A 1 488 ? 4.918 -25.719 -16.812 1 86.06 488 PHE A C 1
ATOM 3724 O O . PHE A 1 488 ? 5.125 -26.922 -16.828 1 86.06 488 PHE A O 1
ATOM 3731 N N . LEU A 1 489 ? 4.402 -25.047 -17.781 1 81.38 489 LEU A N 1
ATOM 3732 C CA . LEU A 1 489 ? 3.891 -25.719 -18.953 1 81.38 489 LEU A CA 1
ATOM 3733 C C . LEU A 1 489 ? 5.023 -26.391 -19.734 1 81.38 489 LEU A C 1
ATOM 3735 O O . LEU A 1 489 ? 4.887 -27.516 -20.203 1 81.38 489 LEU A O 1
ATOM 3739 N N . PHE A 1 490 ? 6.117 -25.703 -19.75 1 85.5 490 PHE A N 1
ATOM 3740 C CA . PHE A 1 490 ? 7.219 -26.188 -20.578 1 85.5 490 PHE A CA 1
ATOM 3741 C C . PHE A 1 490 ? 8.219 -26.969 -19.734 1 85.5 490 PHE A C 1
ATOM 3743 O O . PHE A 1 490 ? 9.383 -27.109 -20.109 1 85.5 490 PHE A O 1
ATOM 3750 N N . SER A 1 491 ? 7.859 -27.359 -18.578 1 83.5 491 SER A N 1
ATOM 3751 C CA . SER A 1 491 ? 8.758 -28.062 -17.672 1 83.5 491 SER A CA 1
ATOM 3752 C C . SER A 1 491 ? 9.07 -29.469 -18.188 1 83.5 491 SER A C 1
ATOM 3754 O O . SER A 1 491 ? 10.086 -30.062 -17.797 1 83.5 491 SER A O 1
ATOM 3756 N N . GLY A 1 492 ? 8.297 -30.094 -19.109 1 74.12 492 GLY A N 1
ATOM 3757 C CA . GLY A 1 492 ? 8.461 -31.453 -19.578 1 74.12 492 GLY A CA 1
ATOM 3758 C C . GLY A 1 492 ? 7.516 -32.438 -18.938 1 74.12 492 GLY A C 1
ATOM 3759 O O . GLY A 1 492 ? 7.355 -33.562 -19.406 1 74.12 492 GLY A O 1
ATOM 3760 N N . TYR A 1 493 ? 6.898 -32.062 -17.844 1 76.81 493 TYR A N 1
ATOM 3761 C CA . TYR A 1 493 ? 5.957 -32.938 -17.156 1 76.81 493 TYR A CA 1
ATOM 3762 C C . TYR A 1 493 ? 4.656 -33.062 -17.938 1 76.81 493 TYR A C 1
ATOM 3764 O O . TYR A 1 493 ? 4.109 -34.156 -18.062 1 76.81 493 TYR A O 1
ATOM 3772 N N . PHE A 1 494 ? 4.207 -31.953 -18.531 1 72.5 494 PHE A N 1
ATOM 3773 C CA . PHE A 1 494 ? 2.926 -31.969 -19.219 1 72.5 494 PHE A CA 1
ATOM 3774 C C . PHE A 1 494 ? 3.121 -32.281 -20.703 1 72.5 494 PHE A C 1
ATOM 3776 O O . PHE A 1 494 ? 2.348 -33.031 -21.297 1 72.5 494 PHE A O 1
ATOM 3783 N N . ILE A 1 495 ? 4.129 -31.562 -21.188 1 73.25 495 ILE A N 1
ATOM 3784 C CA . ILE A 1 495 ? 4.43 -31.719 -22.609 1 73.25 495 ILE A CA 1
ATOM 3785 C C . ILE A 1 495 ? 5.844 -32.25 -22.781 1 73.25 495 ILE A C 1
ATOM 3787 O O . ILE A 1 495 ? 6.809 -31.672 -22.281 1 73.25 495 ILE A O 1
ATOM 3791 N N . ALA A 1 496 ? 5.852 -33.406 -23.375 1 73 496 ALA A N 1
ATOM 3792 C CA . ALA A 1 496 ? 7.164 -33.969 -23.641 1 73 496 ALA A CA 1
ATOM 3793 C C . ALA A 1 496 ? 7.992 -33.062 -24.547 1 73 496 ALA A C 1
ATOM 3795 O O . ALA A 1 496 ? 7.438 -32.312 -25.375 1 73 496 ALA A O 1
ATOM 3796 N N . LYS A 1 497 ? 9.289 -33.062 -24.297 1 77.44 497 LYS A N 1
ATOM 3797 C CA . LYS A 1 497 ? 10.219 -32.219 -25.031 1 77.44 497 LYS A CA 1
ATOM 3798 C C . LYS A 1 497 ? 10.023 -32.344 -26.547 1 77.44 497 LYS A C 1
ATOM 3800 O O . LYS A 1 497 ? 10.062 -31.359 -27.281 1 77.44 497 LYS A O 1
ATOM 3805 N N . GLY A 1 498 ? 9.68 -33.562 -26.953 1 74.56 498 GLY A N 1
ATOM 3806 C CA . GLY A 1 498 ? 9.539 -33.812 -28.391 1 74.56 498 GLY A CA 1
ATOM 3807 C C . GLY A 1 498 ? 8.273 -33.219 -28.969 1 74.56 498 GLY A C 1
ATOM 3808 O O . GLY A 1 498 ? 8.203 -32.969 -30.172 1 74.56 498 GLY A O 1
ATOM 3809 N N . SER A 1 499 ? 7.285 -32.906 -28.141 1 75.12 499 SER A N 1
ATOM 3810 C CA . SER A 1 499 ? 6.004 -32.375 -28.625 1 75.12 499 SER A CA 1
ATOM 3811 C C . SER A 1 499 ? 5.945 -30.859 -28.531 1 75.12 499 SER A C 1
ATOM 3813 O O . SER A 1 499 ? 4.949 -30.25 -28.906 1 75.12 499 SER A O 1
ATOM 3815 N N . ILE A 1 500 ? 7.031 -30.25 -28.141 1 81.38 500 ILE A N 1
ATOM 3816 C CA . ILE A 1 500 ? 7.07 -28.797 -28.047 1 81.38 500 ILE A CA 1
ATOM 3817 C C . ILE A 1 500 ? 7.457 -28.188 -29.391 1 81.38 500 ILE A C 1
ATOM 3819 O O . ILE A 1 500 ? 8.461 -28.594 -29.984 1 81.38 500 ILE A O 1
ATOM 3823 N N . PRO A 1 501 ? 6.59 -27.281 -29.875 1 82.5 501 PRO A N 1
ATOM 3824 C CA . PRO A 1 501 ? 6.938 -26.641 -31.141 1 82.5 501 PRO A CA 1
ATOM 3825 C C . PRO A 1 501 ? 8.312 -25.984 -31.094 1 82.5 501 PRO A C 1
ATOM 3827 O O . PRO A 1 501 ? 8.734 -25.469 -30.062 1 82.5 501 PRO A O 1
ATOM 3830 N N . ARG A 1 502 ? 8.992 -25.875 -32.188 1 83.44 502 ARG A N 1
ATOM 3831 C CA . ARG A 1 502 ? 10.367 -25.406 -32.312 1 83.44 502 ARG A CA 1
ATOM 3832 C C . ARG A 1 502 ? 10.492 -23.953 -31.859 1 83.44 502 ARG A C 1
ATOM 3834 O O . ARG A 1 502 ? 11.5 -23.562 -31.266 1 83.44 502 ARG A O 1
ATOM 3841 N N . TYR A 1 503 ? 9.406 -23.172 -32.062 1 85.06 503 TYR A N 1
ATOM 3842 C CA . TYR A 1 503 ? 9.5 -21.75 -31.734 1 85.06 503 TYR A CA 1
ATOM 3843 C C . TYR A 1 503 ? 9.445 -21.531 -30.234 1 85.06 503 TYR A C 1
ATOM 3845 O O . TYR A 1 503 ? 9.867 -20.484 -29.734 1 85.06 503 TYR A O 1
ATOM 3853 N N . TRP A 1 504 ? 9.039 -22.625 -29.453 1 85.88 504 TRP A N 1
ATOM 3854 C CA . TRP A 1 504 ? 8.891 -22.453 -28 1 85.88 504 TRP A CA 1
ATOM 3855 C C . TRP A 1 504 ? 9.914 -23.281 -27.25 1 85.88 504 TRP A C 1
ATOM 3857 O O . TRP A 1 504 ? 9.867 -23.359 -26.016 1 85.88 504 TRP A O 1
ATOM 3867 N N . ILE A 1 505 ? 10.844 -23.875 -27.906 1 86.88 505 ILE A N 1
ATOM 3868 C CA . ILE A 1 505 ? 11.781 -24.781 -27.266 1 86.88 505 ILE A CA 1
ATOM 3869 C C . ILE A 1 505 ? 12.672 -24 -26.297 1 86.88 505 ILE A C 1
ATOM 3871 O O . ILE A 1 505 ? 13.117 -24.547 -25.281 1 86.88 505 ILE A O 1
ATOM 3875 N N . PHE A 1 506 ? 12.883 -22.703 -26.562 1 88.81 506 PHE A N 1
ATOM 3876 C CA . PHE A 1 506 ? 13.719 -21.906 -25.688 1 88.81 506 PHE A CA 1
ATOM 3877 C C . PHE A 1 506 ? 13.07 -21.75 -24.312 1 88.81 506 PHE A C 1
ATOM 3879 O O . PHE A 1 506 ? 13.766 -21.656 -23.297 1 88.81 506 PHE A O 1
ATOM 3886 N N . MET A 1 507 ? 11.797 -21.844 -24.234 1 88.88 507 MET A N 1
ATOM 3887 C CA . MET A 1 507 ? 11.094 -21.719 -22.969 1 88.88 507 MET A CA 1
ATOM 3888 C C . MET A 1 507 ? 11.281 -22.969 -22.109 1 88.88 507 MET A C 1
ATOM 3890 O O . MET A 1 507 ? 11.25 -22.875 -20.875 1 88.88 507 MET A O 1
ATOM 3894 N N . HIS A 1 508 ? 11.492 -24.078 -22.797 1 88.81 508 HIS A N 1
ATOM 3895 C CA . HIS A 1 508 ? 11.766 -25.312 -22.078 1 88.81 508 HIS A CA 1
ATOM 3896 C C . HIS A 1 508 ? 13.102 -25.25 -21.344 1 88.81 508 HIS A C 1
ATOM 3898 O O . HIS A 1 508 ? 13.195 -25.641 -20.188 1 88.81 508 HIS A O 1
ATOM 3904 N N . TYR A 1 509 ? 14.062 -24.609 -22.016 1 89.19 509 TYR A N 1
ATOM 3905 C CA . TYR A 1 509 ? 15.391 -24.547 -21.422 1 89.19 509 TYR A CA 1
ATOM 3906 C C . TYR A 1 509 ? 15.469 -23.422 -20.391 1 89.19 509 TYR A C 1
ATOM 3908 O O . TYR A 1 509 ? 16.297 -23.469 -19.484 1 89.19 509 TYR A O 1
ATOM 3916 N N . LEU A 1 510 ? 14.547 -22.531 -20.438 1 92.06 510 LEU A N 1
ATOM 3917 C CA . LEU A 1 510 ? 14.547 -21.406 -19.5 1 92.06 510 LEU A CA 1
ATOM 3918 C C . LEU A 1 510 ? 13.617 -21.688 -18.328 1 92.06 510 LEU A C 1
ATOM 3920 O O . LEU A 1 510 ? 13.562 -20.906 -17.375 1 92.06 510 LEU A O 1
ATOM 3924 N N . SER A 1 511 ? 13 -22.812 -18.406 1 92.56 511 SER A N 1
ATOM 3925 C CA . SER A 1 511 ? 12.008 -23.125 -17.375 1 92.56 511 SER A CA 1
ATOM 3926 C C . SER A 1 511 ? 12.68 -23.375 -16.031 1 92.56 511 SER A C 1
ATOM 3928 O O . SER A 1 511 ? 13.656 -24.125 -15.945 1 92.56 511 SER A O 1
ATOM 3930 N N . LEU A 1 512 ? 12.109 -22.797 -15.047 1 94.19 512 LEU A N 1
ATOM 3931 C CA . LEU A 1 512 ? 12.625 -22.953 -13.688 1 94.19 512 LEU A CA 1
ATOM 3932 C C . LEU A 1 512 ? 12.141 -24.266 -13.07 1 94.19 512 LEU A C 1
ATOM 3934 O O . LEU A 1 512 ? 12.609 -24.672 -12 1 94.19 512 LEU A O 1
ATOM 3938 N N . PHE A 1 513 ? 11.273 -24.969 -13.812 1 93.06 513 PHE A N 1
ATOM 3939 C CA . PHE A 1 513 ? 10.688 -26.203 -13.312 1 93.06 513 PHE A CA 1
ATOM 3940 C C . PHE A 1 513 ? 11.461 -27.422 -13.828 1 93.06 513 PHE A C 1
ATOM 3942 O O . PHE A 1 513 ? 11.508 -28.453 -13.172 1 93.06 513 PHE A O 1
ATOM 3949 N N . LYS A 1 514 ? 12.07 -27.328 -15 1 92.31 514 LYS A N 1
ATOM 3950 C CA . LYS A 1 514 ? 12.664 -28.469 -15.695 1 92.31 514 LYS A CA 1
ATOM 3951 C C . LYS A 1 514 ? 13.797 -29.078 -14.875 1 92.31 514 LYS A C 1
ATOM 3953 O O . LYS A 1 514 ? 13.766 -30.266 -14.562 1 92.31 514 LYS A O 1
ATOM 3958 N N . TYR A 1 515 ? 14.688 -28.266 -14.461 1 93.19 515 TYR A N 1
ATOM 3959 C CA . TYR A 1 515 ? 15.922 -28.766 -13.867 1 93.19 515 TYR A CA 1
ATOM 3960 C C . TYR A 1 515 ? 15.68 -29.297 -12.461 1 93.19 515 TYR A C 1
ATOM 3962 O O . TYR A 1 515 ? 16.141 -30.391 -12.109 1 93.19 515 TYR A O 1
ATOM 3970 N N . PRO A 1 516 ? 14.906 -28.516 -11.656 1 94.88 516 PRO A N 1
ATOM 3971 C CA . PRO A 1 516 ? 14.609 -29.109 -10.352 1 94.88 516 PRO A CA 1
ATOM 3972 C C . PRO A 1 516 ? 13.75 -30.375 -10.445 1 94.88 516 PRO A C 1
ATOM 3974 O O . PRO A 1 516 ? 13.883 -31.281 -9.625 1 94.88 516 PRO A O 1
ATOM 3977 N N . PHE A 1 517 ? 12.891 -30.469 -11.359 1 92 517 PHE A N 1
ATOM 3978 C CA . PHE A 1 517 ? 12.078 -31.656 -11.555 1 92 517 PHE A CA 1
ATOM 3979 C C . PHE A 1 517 ? 12.945 -32.844 -11.898 1 92 517 PHE A C 1
ATOM 3981 O O . PHE A 1 517 ? 12.805 -33.938 -11.297 1 92 517 PHE A O 1
ATOM 3988 N N . GLU A 1 518 ? 13.805 -32.688 -12.852 1 90.94 518 GLU A N 1
ATOM 3989 C CA . GLU A 1 518 ? 14.734 -33.75 -13.227 1 90.94 518 GLU A CA 1
ATOM 3990 C C . GLU A 1 518 ? 15.617 -34.156 -12.055 1 90.94 518 GLU A C 1
ATOM 3992 O O . GLU A 1 518 ? 15.938 -35.312 -11.883 1 90.94 518 GLU A O 1
ATOM 3997 N N . ALA A 1 519 ? 15.961 -33.156 -11.258 1 92.94 519 ALA A N 1
ATOM 3998 C CA . ALA A 1 519 ? 16.812 -33.438 -10.094 1 92.94 519 ALA A CA 1
ATOM 3999 C C . ALA A 1 519 ? 16.062 -34.281 -9.07 1 92.94 519 ALA A C 1
ATOM 4001 O O . ALA A 1 519 ? 16.641 -35.219 -8.492 1 92.94 519 ALA A O 1
ATOM 4002 N N . PHE A 1 520 ? 14.828 -34.031 -8.844 1 92.69 520 PHE A N 1
ATOM 4003 C CA . PHE A 1 520 ? 14.031 -34.812 -7.902 1 92.69 520 PHE A CA 1
ATOM 4004 C C . PHE A 1 520 ? 13.867 -36.25 -8.391 1 92.69 520 PHE A C 1
ATOM 4006 O O . PHE A 1 520 ? 14.016 -37.188 -7.613 1 92.69 520 PHE A O 1
ATOM 4013 N N . VAL A 1 521 ? 13.562 -36.406 -9.688 1 88.75 521 VAL A N 1
ATOM 4014 C CA . VAL A 1 521 ? 13.297 -37.719 -10.258 1 88.75 521 VAL A CA 1
ATOM 4015 C C . VAL A 1 521 ? 14.57 -38.562 -10.234 1 88.75 521 VAL A C 1
ATOM 4017 O O . VAL A 1 521 ? 14.539 -39.75 -9.875 1 88.75 521 VAL A O 1
ATOM 4020 N N . VAL A 1 522 ? 15.672 -37.938 -10.602 1 88.75 522 VAL A N 1
ATOM 4021 C CA . VAL A 1 522 ? 16.938 -38.656 -10.617 1 88.75 522 VAL A CA 1
ATOM 4022 C C . VAL A 1 522 ? 17.344 -39.062 -9.188 1 88.75 522 VAL A C 1
ATOM 4024 O O . VAL A 1 522 ? 17.922 -40.125 -8.961 1 88.75 522 VAL A O 1
ATOM 4027 N N . ASN A 1 523 ? 17.062 -38.156 -8.227 1 89.88 523 ASN A N 1
ATOM 4028 C CA . ASN A 1 523 ? 17.391 -38.438 -6.832 1 89.88 523 ASN A CA 1
ATOM 4029 C C . ASN A 1 523 ? 16.578 -39.625 -6.289 1 89.88 523 ASN A C 1
ATOM 4031 O O . ASN A 1 523 ? 17.094 -40.406 -5.48 1 89.88 523 ASN A O 1
ATOM 4035 N N . GLU A 1 524 ? 15.359 -39.781 -6.727 1 87.69 524 GLU A N 1
ATOM 4036 C CA . GLU A 1 524 ? 14.484 -40.812 -6.203 1 87.69 524 GLU A CA 1
ATOM 4037 C C . GLU A 1 524 ? 14.703 -42.125 -6.938 1 87.69 524 GLU A C 1
ATOM 4039 O O . GLU A 1 524 ? 14.758 -43.188 -6.312 1 87.69 524 GLU A O 1
ATOM 4044 N N . TYR A 1 525 ? 14.867 -42.094 -8.242 1 83.69 525 TYR A N 1
ATOM 4045 C CA . TYR A 1 525 ? 14.875 -43.312 -9.016 1 83.69 525 TYR A CA 1
ATOM 4046 C C . TYR A 1 525 ? 16.266 -43.625 -9.586 1 83.69 525 TYR A C 1
ATOM 4048 O O . TYR A 1 525 ? 16.469 -44.625 -10.234 1 83.69 525 TYR A O 1
ATOM 4056 N N . GLY A 1 526 ? 17.094 -42.656 -9.242 1 78.25 526 GLY A N 1
ATOM 4057 C CA . GLY A 1 526 ? 18.453 -42.875 -9.703 1 78.25 526 GLY A CA 1
ATOM 4058 C C . GLY A 1 526 ? 19.297 -43.625 -8.711 1 78.25 526 GLY A C 1
ATOM 4059 O O . GLY A 1 526 ? 18.922 -43.781 -7.547 1 78.25 526 GLY A O 1
ATOM 4060 N N . GLY A 1 527 ? 20.312 -44.156 -9.227 1 73.31 527 GLY A N 1
ATOM 4061 C CA . GLY A 1 527 ? 21.266 -44.875 -8.398 1 73.31 527 GLY A CA 1
ATOM 4062 C C . GLY A 1 527 ? 20.969 -46.375 -8.305 1 73.31 527 GLY A C 1
ATOM 4063 O O . GLY A 1 527 ? 19.969 -46.844 -8.836 1 73.31 527 GLY A O 1
ATOM 4064 N N . GLY A 1 528 ? 21.812 -47.156 -7.75 1 65.56 528 GLY A N 1
ATOM 4065 C CA . GLY A 1 528 ? 21.75 -48.594 -7.691 1 65.56 528 GLY A CA 1
ATOM 4066 C C . GLY A 1 528 ? 20.453 -49.125 -7.121 1 65.56 528 GLY A C 1
ATOM 4067 O O . GLY A 1 528 ? 19.75 -49.906 -7.766 1 65.56 528 GLY A O 1
ATOM 4068 N N . SER A 1 529 ? 19.953 -48.594 -6.074 1 66.38 529 SER A N 1
ATOM 4069 C CA . SER A 1 529 ? 18.766 -49.125 -5.395 1 66.38 529 SER A CA 1
ATOM 4070 C C . SER A 1 529 ? 17.484 -48.562 -6.008 1 66.38 529 SER A C 1
ATOM 4072 O O . SER A 1 529 ? 16.484 -49.25 -6.121 1 66.38 529 SER A O 1
ATOM 4074 N N . GLY A 1 530 ? 17.469 -47.406 -6.531 1 65.88 530 GLY A N 1
ATOM 4075 C CA . GLY A 1 530 ? 16.281 -46.812 -7.148 1 65.88 530 GLY A CA 1
ATOM 4076 C C . GLY A 1 530 ? 16 -47.344 -8.539 1 65.88 530 GLY A C 1
ATOM 4077 O O . GLY A 1 530 ? 14.844 -47.469 -8.93 1 65.88 530 GLY A O 1
ATOM 4078 N N . GLY A 1 531 ? 17.078 -47.625 -9.195 1 67.31 531 GLY A N 1
ATOM 4079 C CA . GLY A 1 531 ? 16.953 -48.188 -10.539 1 67.31 531 GLY A CA 1
ATOM 4080 C C . GLY A 1 531 ? 16.344 -49.562 -10.547 1 67.31 531 GLY A C 1
ATOM 4081 O O . GLY A 1 531 ? 15.742 -50 -11.547 1 67.31 531 GLY A O 1
ATOM 4082 N N . ARG A 1 532 ? 16.438 -50.281 -9.43 1 68.88 532 ARG A N 1
ATOM 4083 C CA . ARG A 1 532 ? 15.992 -51.656 -9.383 1 68.88 532 ARG A CA 1
ATOM 4084 C C . ARG A 1 532 ? 14.586 -51.781 -8.805 1 68.88 532 ARG A C 1
ATOM 4086 O O . ARG A 1 532 ? 13.992 -52.844 -8.797 1 68.88 532 ARG A O 1
ATOM 4093 N N . GLU A 1 533 ? 14.141 -50.594 -8.422 1 68.62 533 GLU A N 1
ATOM 4094 C CA . GLU A 1 533 ? 12.805 -50.625 -7.832 1 68.62 533 GLU A CA 1
ATOM 4095 C C . GLU A 1 533 ? 11.727 -50.781 -8.906 1 68.62 533 GLU A C 1
ATOM 4097 O O . GLU A 1 533 ? 11.758 -50.094 -9.93 1 68.62 533 GLU A O 1
ATOM 4102 N N . CYS A 1 534 ? 10.883 -51.875 -8.758 1 66.31 534 CYS A N 1
ATOM 4103 C CA . CYS A 1 534 ? 9.82 -52.125 -9.727 1 66.31 534 CYS A CA 1
ATOM 4104 C C . CYS A 1 534 ? 8.68 -51.125 -9.562 1 66.31 534 CYS A C 1
ATOM 4106 O O . CYS A 1 534 ? 8.078 -51.031 -8.492 1 66.31 534 CYS A O 1
ATOM 4108 N N . LEU A 1 535 ? 8.438 -50.312 -10.445 1 67.62 535 LEU A N 1
ATOM 4109 C CA . LEU A 1 535 ? 7.457 -49.219 -10.367 1 67.62 535 LEU A CA 1
ATOM 4110 C C . LEU A 1 535 ? 6.094 -49.719 -10.867 1 67.62 535 LEU A C 1
ATOM 4112 O O . LEU A 1 535 ? 5.059 -49.188 -10.438 1 67.62 535 LEU A O 1
ATOM 4116 N N . ASP A 1 536 ? 5.973 -50.625 -11.883 1 63.41 536 ASP A N 1
ATOM 4117 C CA . ASP A 1 536 ? 4.723 -51.188 -12.406 1 63.41 536 ASP A CA 1
ATOM 4118 C C . ASP A 1 536 ? 4.777 -52.688 -12.508 1 63.41 536 ASP A C 1
ATOM 4120 O O . ASP A 1 536 ? 5.555 -53.25 -13.297 1 63.41 536 ASP A O 1
ATOM 4124 N N . MET A 1 537 ? 4.035 -53.375 -11.508 1 58.5 537 MET A N 1
ATOM 4125 C CA . MET A 1 537 ? 4.02 -54.844 -11.484 1 58.5 537 MET A CA 1
ATOM 4126 C C . MET A 1 537 ? 2.818 -55.375 -12.258 1 58.5 537 MET A C 1
ATOM 4128 O O . MET A 1 537 ? 1.686 -54.938 -12.023 1 58.5 537 MET A O 1
ATOM 4132 N N . GLU A 1 538 ? 2.939 -55.812 -13.453 1 58.97 538 GLU A N 1
ATOM 4133 C CA . GLU A 1 538 ? 1.869 -56.562 -14.117 1 58.97 538 GLU A CA 1
ATOM 4134 C C . GLU A 1 538 ? 1.976 -58.062 -13.844 1 58.97 538 GLU A C 1
ATOM 4136 O O . GLU A 1 538 ? 2.971 -58.531 -13.289 1 58.97 538 GLU A O 1
ATOM 4141 N N . VAL A 1 539 ? 0.754 -58.812 -14.086 1 54.81 539 VAL A N 1
ATOM 4142 C CA . VAL A 1 539 ? 0.622 -60.25 -13.961 1 54.81 539 VAL A CA 1
ATOM 4143 C C . VAL A 1 539 ? 1.699 -60.938 -14.789 1 54.81 539 VAL A C 1
ATOM 4145 O O . VAL A 1 539 ? 1.721 -60.812 -16.016 1 54.81 539 VAL A O 1
ATOM 4148 N N . GLY A 1 540 ? 3.004 -60.719 -14.508 1 52.91 540 GLY A N 1
ATOM 4149 C CA . GLY A 1 540 ? 4.078 -61.469 -15.125 1 52.91 540 GLY A CA 1
ATOM 4150 C C . GLY A 1 540 ? 5.449 -60.875 -14.891 1 52.91 540 GLY A C 1
ATOM 4151 O O . GLY A 1 540 ? 6.457 -61.406 -15.359 1 52.91 540 GLY A O 1
ATOM 4152 N N . GLY A 1 541 ? 5.652 -59.75 -14.188 1 58.62 541 GLY A N 1
ATOM 4153 C CA . GLY A 1 541 ? 6.949 -59.219 -13.82 1 58.62 541 GLY A CA 1
ATOM 4154 C C . GLY A 1 541 ? 6.98 -57.719 -13.797 1 58.62 541 GLY A C 1
ATOM 4155 O O . GLY A 1 541 ? 5.945 -57.062 -13.969 1 58.62 541 GLY A O 1
ATOM 4156 N N . CYS A 1 542 ? 8.117 -57.25 -13.344 1 62.09 542 CYS A N 1
ATOM 4157 C CA . CYS A 1 542 ? 8.328 -55.812 -13.273 1 62.09 542 CYS A CA 1
ATOM 4158 C C . CYS A 1 542 ? 8.398 -55.188 -14.664 1 62.09 542 CYS A C 1
ATOM 4160 O O . CYS A 1 542 ? 9.273 -55.531 -15.453 1 62.09 542 CYS A O 1
ATOM 4162 N N . VAL A 1 543 ? 7.43 -54.562 -15.203 1 63.97 543 VAL A N 1
ATOM 4163 C CA . VAL A 1 543 ? 7.348 -54 -16.547 1 63.97 543 VAL A CA 1
ATOM 4164 C C . VAL A 1 543 ? 8.195 -52.75 -16.641 1 63.97 543 VAL A C 1
ATOM 4166 O O . VAL A 1 543 ? 8.852 -52.5 -17.656 1 63.97 543 VAL A O 1
ATOM 4169 N N . LEU A 1 544 ? 8.25 -52 -15.57 1 71.31 544 LEU A N 1
ATOM 4170 C CA . LEU A 1 544 ? 8.984 -50.75 -15.617 1 71.31 544 LEU A CA 1
ATOM 4171 C C . LEU A 1 544 ? 9.797 -50.531 -14.352 1 71.31 544 LEU A C 1
ATOM 4173 O O . LEU A 1 544 ? 9.242 -50.531 -13.25 1 71.31 544 LEU A O 1
ATOM 4177 N N . ASP A 1 545 ? 11.109 -50.656 -14.562 1 73.31 545 ASP A N 1
ATOM 4178 C CA . ASP A 1 545 ? 11.984 -50.375 -13.43 1 73.31 545 ASP A CA 1
ATOM 4179 C C . ASP A 1 545 ? 12.422 -48.938 -13.406 1 73.31 545 ASP A C 1
ATOM 4181 O O . ASP A 1 545 ? 12.164 -48.188 -14.359 1 73.31 545 ASP A O 1
ATOM 4185 N N . GLY A 1 546 ? 12.852 -48.531 -12.25 1 73.81 546 GLY A N 1
ATOM 4186 C CA . GLY A 1 546 ? 13.305 -47.156 -12.078 1 73.81 546 GLY A CA 1
ATOM 4187 C C . GLY A 1 546 ? 14.273 -46.719 -13.156 1 73.81 546 GLY A C 1
ATOM 4188 O O . GLY A 1 546 ? 14.156 -45.594 -13.672 1 73.81 546 GLY A O 1
ATOM 4189 N N . ALA A 1 547 ? 15.148 -47.531 -13.547 1 73.69 547 ALA A N 1
ATOM 4190 C CA . ALA A 1 547 ? 16.156 -47.219 -14.555 1 73.69 547 ALA A CA 1
ATOM 4191 C C . ALA A 1 547 ? 15.523 -47.062 -15.938 1 73.69 547 ALA A C 1
ATOM 4193 O O . ALA A 1 547 ? 15.891 -46.156 -16.703 1 73.69 547 ALA A O 1
ATOM 4194 N N . MET A 1 548 ? 14.594 -47.906 -16.172 1 71.81 548 MET A N 1
ATOM 4195 C CA . MET A 1 548 ? 13.891 -47.844 -17.453 1 71.81 548 MET A CA 1
ATOM 4196 C C . MET A 1 548 ? 13.039 -46.594 -17.531 1 71.81 548 MET A C 1
ATOM 4198 O O . MET A 1 548 ? 12.945 -45.969 -18.594 1 71.81 548 MET A O 1
ATOM 4202 N N . PHE A 1 549 ? 12.578 -46.25 -16.422 1 76.31 549 PHE A N 1
ATOM 4203 C CA . PHE A 1 549 ? 11.789 -45.031 -16.359 1 76.31 549 PHE A CA 1
ATOM 4204 C C . PHE A 1 549 ? 12.648 -43.812 -16.641 1 76.31 549 PHE A C 1
ATOM 4206 O O . PHE A 1 549 ? 12.25 -42.938 -17.406 1 76.31 549 PHE A O 1
ATOM 4213 N N . LEU A 1 550 ? 13.781 -43.812 -16.141 1 76.44 550 LEU A N 1
ATOM 4214 C CA . LEU A 1 550 ? 14.688 -42.688 -16.344 1 76.44 550 LEU A CA 1
ATOM 4215 C C . LEU A 1 550 ? 15.133 -42.594 -17.797 1 76.44 550 LEU A C 1
ATOM 4217 O O . LEU A 1 550 ? 15.227 -41.5 -18.359 1 76.44 550 LEU A O 1
ATOM 4221 N N . THR A 1 551 ? 15.32 -43.719 -18.375 1 74.56 551 THR A N 1
ATOM 4222 C CA . THR A 1 551 ? 15.766 -43.75 -19.766 1 74.56 551 THR A CA 1
ATOM 4223 C C . THR A 1 551 ? 14.641 -43.344 -20.703 1 74.56 551 THR A C 1
ATOM 4225 O O . THR A 1 551 ? 14.891 -42.656 -21.703 1 74.56 551 THR A O 1
ATOM 4228 N N . GLN A 1 552 ? 13.508 -43.688 -20.266 1 71.19 552 GLN A N 1
ATOM 4229 C CA . GLN A 1 552 ? 12.352 -43.281 -21.078 1 71.19 552 GLN A CA 1
ATOM 4230 C C . GLN A 1 552 ? 12.125 -41.781 -21.031 1 71.19 552 GLN A C 1
ATOM 4232 O O . GLN A 1 552 ? 11.672 -41.188 -22.016 1 71.19 552 GLN A O 1
ATOM 4237 N N . GLN A 1 553 ? 12.492 -41.312 -19.938 1 72.88 553 GLN A N 1
ATOM 4238 C CA . GLN A 1 553 ? 12.305 -39.875 -19.781 1 72.88 553 GLN A CA 1
ATOM 4239 C C . GLN A 1 553 ? 13.531 -39.094 -20.266 1 72.88 553 GLN A C 1
ATOM 4241 O O . GLN A 1 553 ? 13.523 -37.875 -20.281 1 72.88 553 GLN A O 1
ATOM 4246 N N . GLY A 1 554 ? 14.539 -39.781 -20.75 1 69.69 554 GLY A N 1
ATOM 4247 C CA . GLY A 1 554 ? 15.75 -39.188 -21.281 1 69.69 554 GLY A CA 1
ATOM 4248 C C . GLY 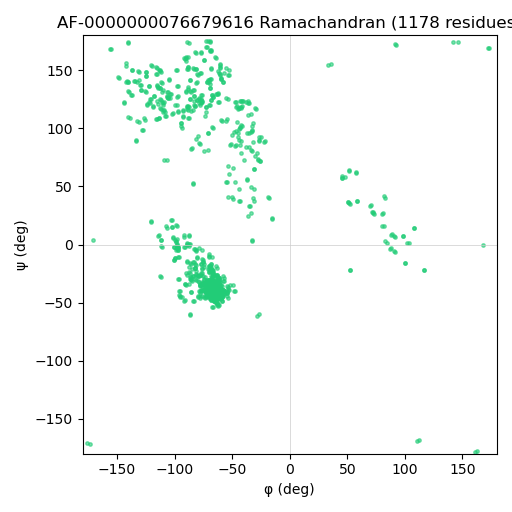A 1 554 ? 16.625 -38.594 -20.188 1 69.69 554 GLY A C 1
ATOM 4249 O O . GLY A 1 554 ? 17.297 -37.562 -20.406 1 69.69 554 GLY A O 1
ATOM 4250 N N . LEU A 1 555 ? 16.5 -39.188 -18.984 1 77 555 LEU A N 1
ATOM 4251 C CA . LEU A 1 555 ? 17.266 -38.656 -17.875 1 77 555 LEU A CA 1
ATOM 4252 C C . LEU A 1 555 ? 18.438 -39.531 -17.516 1 77 555 LEU A C 1
ATOM 4254 O O . LEU A 1 555 ? 18.344 -40.781 -17.625 1 77 555 LEU A O 1
ATOM 4258 N N . GLU A 1 556 ? 19.625 -38.906 -17.469 1 74.88 556 GLU A N 1
ATOM 4259 C CA . GLU A 1 556 ? 20.828 -39.625 -17.094 1 74.88 556 GLU A CA 1
ATOM 4260 C C . GLU A 1 556 ? 21.266 -39.281 -15.672 1 74.88 556 GLU A C 1
ATOM 4262 O O . GLU A 1 556 ? 21.047 -38.156 -15.211 1 74.88 556 GLU A O 1
ATOM 4267 N N . GLU A 1 557 ? 21.719 -40.219 -15 1 76.12 557 GLU A N 1
ATOM 4268 C CA . GLU A 1 557 ? 22.188 -40.031 -13.633 1 76.12 557 GLU A CA 1
ATOM 4269 C C . GLU A 1 557 ? 23.281 -38.969 -13.562 1 76.12 557 GLU A C 1
ATOM 4271 O O . GLU A 1 557 ? 23.453 -38.312 -12.539 1 76.12 557 GLU A O 1
ATOM 4276 N N . SER A 1 558 ? 23.984 -38.844 -14.586 1 72.44 558 SER A N 1
ATOM 4277 C CA . SER A 1 558 ? 25.078 -37.875 -14.609 1 72.44 558 SER A CA 1
ATOM 4278 C C . SER A 1 558 ? 24.562 -36.438 -14.57 1 72.44 558 SER A C 1
ATOM 4280 O O . SER A 1 558 ? 25.297 -35.531 -14.211 1 72.44 558 SER A O 1
ATOM 4282 N N . LYS A 1 559 ? 23.344 -36.281 -14.734 1 80.38 559 LYS A N 1
ATOM 4283 C CA . LYS A 1 559 ? 22.797 -34.938 -14.828 1 80.38 559 LYS A CA 1
ATOM 4284 C C . LYS A 1 559 ? 22.359 -34.438 -13.461 1 80.38 559 LYS A C 1
ATOM 4286 O O . LYS A 1 559 ? 21.891 -33.281 -13.336 1 80.38 559 LYS A O 1
ATOM 4291 N N . ARG A 1 560 ? 22.703 -35.219 -12.461 1 84.81 560 ARG A N 1
ATOM 4292 C CA . ARG A 1 560 ? 2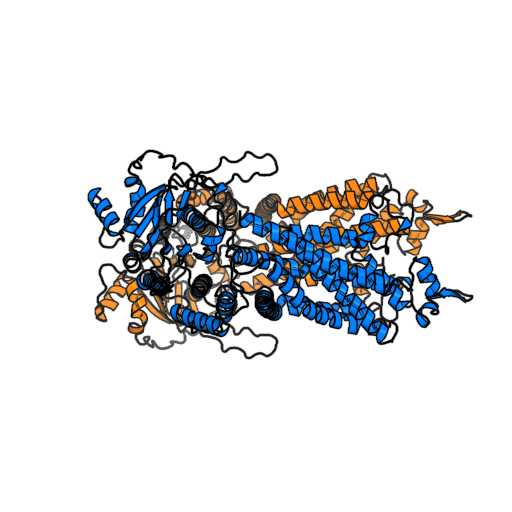2.312 -34.812 -11.109 1 84.81 560 ARG A CA 1
ATOM 4293 C C . ARG A 1 560 ? 23.016 -33.531 -10.68 1 84.81 560 ARG A C 1
ATOM 4295 O O . ARG A 1 560 ? 22.375 -32.594 -10.227 1 84.81 560 ARG A O 1
ATOM 4302 N N . TRP A 1 561 ? 24.281 -33.469 -10.875 1 89.25 561 TRP A N 1
ATOM 4303 C CA . TRP A 1 561 ? 25.047 -32.312 -10.406 1 89.25 561 TRP A CA 1
ATOM 4304 C C . TRP A 1 561 ? 25.047 -31.203 -11.445 1 89.25 561 TRP A C 1
ATOM 4306 O O . TRP A 1 561 ? 25.172 -30.031 -11.109 1 89.25 561 TRP A O 1
ATOM 4316 N N . SER A 1 562 ? 24.844 -31.609 -12.711 1 90.94 562 SER A N 1
ATOM 4317 C CA . SER A 1 562 ? 24.734 -30.578 -13.742 1 90.94 562 SER A CA 1
ATOM 4318 C C . SER A 1 562 ? 23.469 -29.75 -13.57 1 90.94 562 SER A C 1
ATOM 4320 O O . SER A 1 562 ? 23.484 -28.531 -13.797 1 90.94 562 SER A O 1
ATOM 4322 N N . ASN A 1 563 ? 22.406 -30.422 -13.094 1 93.69 563 ASN A N 1
ATOM 4323 C CA . ASN A 1 563 ? 21.156 -29.688 -12.852 1 93.69 563 ASN A CA 1
ATOM 4324 C C . ASN A 1 563 ? 21.312 -28.688 -11.703 1 93.69 563 ASN A C 1
ATOM 4326 O O . ASN A 1 563 ? 20.766 -27.594 -11.758 1 93.69 563 ASN A O 1
ATOM 4330 N N . ILE A 1 564 ? 22.062 -29.047 -10.711 1 95 564 ILE A N 1
ATOM 4331 C CA . ILE A 1 564 ? 22.312 -28.141 -9.594 1 95 564 ILE A CA 1
ATOM 4332 C C . ILE A 1 564 ? 23.109 -26.922 -10.094 1 95 564 ILE A C 1
ATOM 4334 O O . ILE A 1 564 ? 22.844 -25.797 -9.672 1 95 564 ILE A O 1
ATOM 4338 N N . GLY A 1 565 ? 24.062 -27.25 -11.039 1 94.69 565 GLY A N 1
ATOM 4339 C CA . GLY A 1 565 ? 24.844 -26.156 -11.617 1 94.69 565 GLY A CA 1
ATOM 4340 C C . GLY A 1 565 ? 24 -25.172 -12.406 1 94.69 565 GLY A C 1
ATOM 4341 O O . GLY A 1 565 ? 24.203 -23.953 -12.312 1 94.69 565 GLY A O 1
ATOM 4342 N N . VAL A 1 566 ? 23.031 -25.672 -13.109 1 95.38 566 VAL A N 1
ATOM 4343 C CA . VAL A 1 566 ? 22.172 -24.812 -13.898 1 95.38 566 VAL A CA 1
ATOM 4344 C C . VAL A 1 566 ? 21.266 -24 -12.977 1 95.38 566 VAL A C 1
ATOM 4346 O O . VAL A 1 566 ? 21.031 -22.812 -13.219 1 95.38 566 VAL A O 1
ATOM 4349 N N . MET A 1 567 ? 20.766 -24.641 -11.906 1 96.44 567 MET A N 1
ATOM 4350 C CA . MET A 1 567 ? 19.922 -23.922 -10.953 1 96.44 567 MET A CA 1
ATOM 4351 C C . MET A 1 567 ? 20.703 -22.797 -10.281 1 96.44 567 MET A C 1
ATOM 4353 O O . MET A 1 567 ? 20.156 -21.703 -10.094 1 96.44 567 MET A O 1
ATOM 4357 N N . LEU A 1 568 ? 21.922 -23.047 -9.953 1 96.56 568 LEU A N 1
ATOM 4358 C CA . LEU A 1 568 ? 22.781 -22.016 -9.391 1 96.56 568 LEU A CA 1
ATOM 4359 C C . LEU A 1 568 ? 23.031 -20.906 -10.406 1 96.56 568 LEU A C 1
ATOM 4361 O O . LEU A 1 568 ? 23.109 -19.719 -10.039 1 96.56 568 LEU A O 1
ATOM 4365 N N . GLY A 1 569 ? 23.188 -21.328 -11.656 1 96.5 569 GLY A N 1
ATOM 4366 C CA . GLY A 1 569 ? 23.312 -20.344 -12.719 1 96.5 569 GLY A CA 1
ATOM 4367 C C . GLY A 1 569 ? 22.109 -19.453 -12.852 1 96.5 569 GLY A C 1
ATOM 4368 O O . GLY A 1 569 ? 22.234 -18.25 -13.102 1 96.5 569 GLY A O 1
ATOM 4369 N N . PHE A 1 570 ? 20.922 -20.016 -12.648 1 96.81 570 PHE A N 1
ATOM 4370 C CA . PHE A 1 570 ? 19.688 -19.219 -12.695 1 96.81 570 PHE A CA 1
ATOM 4371 C C . PHE A 1 570 ? 19.641 -18.219 -11.547 1 96.81 570 PHE A C 1
ATOM 4373 O O . PHE A 1 570 ? 19.266 -17.062 -11.742 1 96.81 570 PHE A O 1
ATOM 4380 N N . VAL A 1 571 ? 20.047 -18.641 -10.367 1 96.62 571 VAL A N 1
ATOM 4381 C CA . VAL A 1 571 ? 20.031 -17.766 -9.195 1 96.62 571 VAL A CA 1
ATOM 4382 C C . VAL A 1 571 ? 20.953 -16.578 -9.43 1 96.62 571 VAL A C 1
ATOM 4384 O O . VAL A 1 571 ? 20.531 -15.422 -9.266 1 96.62 571 VAL A O 1
ATOM 4387 N N . LEU A 1 572 ? 22.125 -16.859 -9.914 1 96.19 572 LEU A N 1
ATOM 4388 C CA . LEU A 1 572 ? 23.094 -15.805 -10.148 1 96.19 572 LEU A CA 1
ATOM 4389 C C . LEU A 1 572 ? 22.703 -14.945 -11.344 1 96.19 572 LEU A C 1
ATOM 4391 O O . LEU A 1 572 ? 22.859 -13.727 -11.312 1 96.19 572 LEU A O 1
ATOM 4395 N N . GLY A 1 573 ? 22.188 -15.617 -12.336 1 96.56 573 GLY A N 1
ATOM 4396 C CA . GLY A 1 573 ? 21.766 -14.891 -13.523 1 96.56 573 GLY A CA 1
ATOM 4397 C C . GLY A 1 573 ? 20.656 -13.891 -13.242 1 96.56 573 GLY A C 1
ATOM 4398 O O . GLY A 1 573 ? 20.75 -12.727 -13.648 1 96.56 573 GLY A O 1
ATOM 4399 N N . TYR A 1 574 ? 19.625 -14.305 -12.516 1 96.31 574 TYR A N 1
ATOM 4400 C CA . TYR A 1 574 ? 18.516 -13.414 -12.219 1 96.31 574 TYR A CA 1
ATOM 4401 C C . TYR A 1 574 ? 18.938 -12.305 -11.258 1 96.31 574 TYR A C 1
ATOM 4403 O O . TYR A 1 574 ? 18.422 -11.188 -11.312 1 96.31 574 TYR A O 1
ATOM 4411 N N . ARG A 1 575 ? 19.875 -12.602 -10.406 1 95.75 575 ARG A N 1
ATOM 4412 C CA . ARG A 1 575 ? 20.375 -11.562 -9.508 1 95.75 575 ARG A CA 1
ATOM 4413 C C . ARG A 1 575 ? 21.188 -10.516 -10.266 1 95.75 575 ARG A C 1
ATOM 4415 O O . ARG A 1 575 ? 21.109 -9.328 -9.961 1 95.75 575 ARG A O 1
ATOM 4422 N N . ILE A 1 576 ? 21.891 -10.945 -11.25 1 95.94 576 ILE A N 1
ATOM 4423 C CA . ILE A 1 576 ? 22.672 -10.023 -12.07 1 95.94 576 ILE A CA 1
ATOM 4424 C C . ILE A 1 576 ? 21.719 -9.156 -12.906 1 95.94 576 ILE A C 1
ATOM 4426 O O . ILE A 1 576 ? 21.922 -7.945 -13.023 1 95.94 576 ILE A O 1
ATOM 4430 N N . ILE A 1 577 ? 20.688 -9.781 -13.391 1 95.81 577 ILE A N 1
ATOM 4431 C CA . ILE A 1 577 ? 19.719 -9.023 -14.164 1 95.81 577 ILE A CA 1
ATOM 4432 C C . ILE A 1 577 ? 19 -8.016 -13.266 1 95.81 577 ILE A C 1
ATOM 4434 O O . ILE A 1 577 ? 18.75 -6.883 -13.672 1 95.81 577 ILE A O 1
ATOM 4438 N N . CYS A 1 578 ? 18.719 -8.461 -12.07 1 94.5 578 CYS A N 1
ATOM 4439 C CA . CYS A 1 578 ? 18.125 -7.562 -11.086 1 94.5 578 CYS A CA 1
ATOM 4440 C C . CYS A 1 578 ? 19.016 -6.355 -10.836 1 94.5 578 CYS A C 1
ATOM 4442 O O . CYS A 1 578 ? 18.547 -5.223 -10.789 1 94.5 578 CYS A O 1
ATOM 4444 N N . PHE A 1 579 ? 20.312 -6.586 -10.797 1 93.88 579 PHE A N 1
ATOM 4445 C CA . PHE A 1 579 ? 21.281 -5.516 -10.602 1 93.88 579 PHE A CA 1
ATOM 4446 C C . PHE A 1 579 ? 21.266 -4.547 -11.773 1 93.88 579 PHE A C 1
ATOM 4448 O O . PHE A 1 579 ? 21.281 -3.33 -11.578 1 93.88 579 PHE A O 1
ATOM 4455 N N . VAL A 1 580 ? 21.156 -5.09 -12.891 1 94.31 580 VAL A N 1
ATOM 4456 C CA . VAL A 1 580 ? 21.203 -4.27 -14.094 1 94.31 580 VAL A CA 1
ATOM 4457 C C . VAL A 1 580 ? 19.953 -3.398 -14.172 1 94.31 580 VAL A C 1
ATOM 4459 O O . VAL A 1 580 ? 20.031 -2.207 -14.477 1 94.31 580 VAL A O 1
ATOM 4462 N N . PHE A 1 581 ? 18.859 -3.973 -13.836 1 92.69 581 PHE A N 1
ATOM 4463 C CA . PHE A 1 581 ? 17.609 -3.213 -13.875 1 92.69 581 PHE A CA 1
ATOM 4464 C C . PHE A 1 581 ? 17.625 -2.1 -12.828 1 92.69 581 PHE A C 1
ATOM 4466 O O . PHE A 1 581 ? 17.266 -0.961 -13.125 1 92.69 581 PHE A O 1
ATOM 4473 N N . LEU A 1 582 ? 18.062 -2.408 -11.656 1 91.44 582 LEU A N 1
ATOM 4474 C CA . LEU A 1 582 ? 18.109 -1.414 -10.594 1 91.44 582 LEU A CA 1
ATOM 4475 C C . LEU A 1 582 ? 19.141 -0.332 -10.898 1 91.44 582 LEU A C 1
ATOM 4477 O O . LEU A 1 582 ? 18.906 0.845 -10.609 1 91.44 582 LEU A O 1
ATOM 4481 N N . TRP A 1 583 ? 20.234 -0.826 -11.469 1 89.25 583 TRP A N 1
ATOM 4482 C CA . TRP A 1 583 ? 21.281 0.12 -11.844 1 89.25 583 TRP A CA 1
ATOM 4483 C C . TRP A 1 583 ? 20.781 1.096 -12.906 1 89.25 583 TRP A C 1
ATOM 4485 O O . TRP A 1 583 ? 21.047 2.297 -12.828 1 89.25 583 TRP A O 1
ATOM 4495 N N . PHE A 1 584 ? 20.062 0.619 -13.797 1 87.12 584 PHE A N 1
ATOM 4496 C CA . PHE A 1 584 ? 19.531 1.469 -14.859 1 87.12 584 PHE A CA 1
ATOM 4497 C C . PHE A 1 584 ? 18.484 2.439 -14.305 1 87.12 584 PHE A C 1
ATOM 4499 O O . PHE A 1 584 ? 18.438 3.6 -14.719 1 87.12 584 PHE A O 1
ATOM 4506 N N . ARG A 1 585 ? 17.734 2.031 -13.398 1 83.69 585 ARG A N 1
ATOM 4507 C CA . ARG A 1 585 ? 16.703 2.873 -12.797 1 83.69 585 ARG A CA 1
ATOM 4508 C C . ARG A 1 585 ? 17.328 3.979 -11.953 1 83.69 585 ARG A C 1
ATOM 4510 O O . ARG A 1 585 ? 16.859 5.117 -11.969 1 83.69 585 ARG A O 1
ATOM 4517 N N . CYS A 1 586 ? 18.266 3.627 -11.203 1 80.12 586 CYS A N 1
ATOM 4518 C CA . CYS A 1 586 ? 18.938 4.602 -10.344 1 80.12 586 CYS A CA 1
ATOM 4519 C C . CYS A 1 586 ? 19.781 5.566 -11.164 1 80.12 586 CYS A C 1
ATOM 4521 O O . CYS A 1 586 ? 19.922 6.734 -10.805 1 80.12 586 CYS A O 1
ATOM 4523 N N . TYR A 1 587 ? 20.344 5.02 -12.211 1 72.38 587 TYR A N 1
ATOM 4524 C CA . TYR A 1 587 ? 21.156 5.867 -13.07 1 72.38 587 TYR A CA 1
ATOM 4525 C C . TYR A 1 587 ? 20.297 6.91 -13.781 1 72.38 587 TYR A C 1
ATOM 4527 O O . TYR A 1 587 ? 20.703 8.062 -13.93 1 72.38 587 TYR A O 1
ATOM 4535 N N . ARG A 1 588 ? 19.141 6.52 -14.148 1 64.06 588 ARG A N 1
ATOM 4536 C CA . ARG A 1 588 ? 18.234 7.445 -14.82 1 64.06 588 ARG A CA 1
ATOM 4537 C C . ARG A 1 588 ? 17.781 8.547 -13.867 1 64.06 588 ARG A C 1
ATOM 4539 O O . ARG A 1 588 ? 17.531 9.68 -14.289 1 64.06 588 ARG A O 1
ATOM 4546 N N . MET A 1 589 ? 17.75 8.258 -12.656 1 58.59 589 MET A N 1
ATOM 4547 C CA . MET A 1 589 ? 17.359 9.25 -11.664 1 58.59 589 MET A CA 1
ATOM 4548 C C . MET A 1 589 ? 18.516 10.227 -11.398 1 58.59 589 MET A C 1
ATOM 4550 O O . MET A 1 589 ? 18.266 11.375 -11.023 1 58.59 589 MET A O 1
ATOM 4554 N N . ARG A 1 590 ? 19.766 9.727 -11.641 1 53.22 590 ARG A N 1
ATOM 4555 C CA . ARG A 1 590 ? 20.938 10.562 -11.391 1 53.22 590 ARG A CA 1
ATOM 4556 C C . ARG A 1 590 ? 21.188 11.5 -12.562 1 53.22 590 ARG A C 1
ATOM 4558 O O . ARG A 1 590 ? 21.797 12.562 -12.391 1 53.22 590 ARG A O 1
ATOM 4565 N N . ARG A 1 591 ? 20.625 11.164 -13.797 1 51.16 591 ARG A N 1
ATOM 4566 C CA . ARG A 1 591 ? 20.891 12.039 -14.938 1 51.16 591 ARG A CA 1
ATOM 4567 C C . ARG A 1 591 ? 19.719 13 -15.156 1 51.16 591 ARG A C 1
ATOM 4569 O O . ARG A 1 591 ? 18.562 12.617 -15.031 1 51.16 591 ARG A O 1
ATOM 4576 N N . MET B 1 1 ? -67.875 18.891 19.531 1 23.75 1 MET B N 1
ATOM 4577 C CA . MET B 1 1 ? -66.75 19.703 19.969 1 23.75 1 MET B CA 1
ATOM 4578 C C . MET B 1 1 ? -65.438 19.141 19.438 1 23.75 1 MET B C 1
ATOM 4580 O O . MET B 1 1 ? -65.062 18.031 19.812 1 23.75 1 MET B O 1
ATOM 4584 N N . GLU B 1 2 ? -65.062 19.391 18.219 1 23.14 2 GLU B N 1
ATOM 4585 C CA . GLU B 1 2 ? -64.25 18.891 17.125 1 23.14 2 GLU B CA 1
ATOM 4586 C C . GLU B 1 2 ? -62.75 19.109 17.406 1 23.14 2 GLU B C 1
ATOM 4588 O O . GLU B 1 2 ? -62.312 20.25 17.625 1 23.14 2 GLU B O 1
ATOM 4593 N N . LEU B 1 3 ? -62.062 18.281 18.188 1 27 3 LEU B N 1
ATOM 4594 C CA . LEU B 1 3 ? -60.656 18.359 18.609 1 27 3 LEU B CA 1
ATOM 4595 C C . LEU B 1 3 ? -59.75 18.594 17.406 1 27 3 LEU B C 1
ATOM 4597 O O . LEU B 1 3 ? -59.625 17.719 16.547 1 27 3 LEU B O 1
ATOM 4601 N N . SER B 1 4 ? -59.844 19.797 16.719 1 26.22 4 SER B N 1
ATOM 4602 C CA . SER B 1 4 ? -59.125 20.281 15.547 1 26.22 4 SER B CA 1
ATOM 4603 C C . SER B 1 4 ? -57.625 19.984 15.664 1 26.22 4 SER B C 1
ATOM 4605 O O . SER B 1 4 ? -57 20.328 16.656 1 26.22 4 SER B O 1
ATOM 4607 N N . SER B 1 5 ? -57.125 18.891 15.172 1 28.48 5 SER B N 1
ATOM 4608 C CA . SER B 1 5 ? -55.781 18.297 14.984 1 28.48 5 SER B CA 1
ATOM 4609 C C . SER B 1 5 ? -54.844 19.297 14.32 1 28.48 5 SER B C 1
ATOM 4611 O O . SER B 1 5 ? -54.875 19.469 13.102 1 28.48 5 SER B O 1
ATOM 4613 N N . THR B 1 6 ? -54.812 20.641 14.633 1 29.81 6 THR B N 1
ATOM 4614 C CA . THR B 1 6 ? -53.938 21.703 14.133 1 29.81 6 THR B CA 1
ATOM 4615 C C . THR B 1 6 ? -52.5 21.203 14.047 1 29.81 6 THR B C 1
ATOM 4617 O O . THR B 1 6 ? -51.875 20.922 15.062 1 29.81 6 THR B O 1
ATOM 4620 N N . SER B 1 7 ? -52.125 20.438 13.031 1 30.91 7 SER B N 1
ATOM 4621 C CA . SER B 1 7 ? -50.844 20.016 12.484 1 30.91 7 SER B CA 1
ATOM 4622 C C . SER B 1 7 ? -49.875 21.172 12.398 1 30.91 7 SER B C 1
ATOM 4624 O O . SER B 1 7 ? -50.031 22.078 11.57 1 30.91 7 SER B O 1
ATOM 4626 N N . SER B 1 8 ? -49.594 22.094 13.406 1 30.48 8 SER B N 1
ATOM 4627 C CA . SER B 1 8 ? -48.656 23.219 13.516 1 30.48 8 SER B CA 1
ATOM 4628 C C . SER B 1 8 ? -47.375 22.969 12.711 1 30.48 8 SER B C 1
ATOM 4630 O O . SER B 1 8 ? -46.719 21.938 12.898 1 30.48 8 SER B O 1
ATOM 4632 N N . THR B 1 9 ? -47.25 23.297 11.453 1 32.41 9 THR B N 1
ATOM 4633 C CA . THR B 1 9 ? -46.219 23.562 10.453 1 32.41 9 THR B CA 1
ATOM 4634 C C . THR B 1 9 ? -45 24.219 11.094 1 32.41 9 THR B C 1
ATOM 4636 O O . THR B 1 9 ? -44.938 25.453 11.18 1 32.41 9 THR B O 1
ATOM 4639 N N . ALA B 1 10 ? -44.656 24.062 12.344 1 33.25 10 ALA B N 1
ATOM 4640 C CA . ALA B 1 10 ? -43.594 24.609 13.18 1 33.25 10 ALA B CA 1
ATOM 4641 C C . ALA B 1 10 ? -42.312 24.781 12.383 1 33.25 10 ALA B C 1
ATOM 4643 O O . ALA B 1 10 ? -41.969 23.938 11.562 1 33.25 10 ALA B O 1
ATOM 4644 N N . SER B 1 11 ? -41.75 25.969 12.039 1 36.72 11 SER B N 1
ATOM 4645 C CA . SER B 1 11 ? -40.5 26.484 11.477 1 36.72 11 SER B CA 1
ATOM 4646 C C . SER B 1 11 ? -39.312 25.547 11.758 1 36.72 11 SER B C 1
ATOM 4648 O O . SER B 1 11 ? -39.031 25.219 12.914 1 36.72 11 SER B O 1
ATOM 4650 N N . GLY B 1 12 ? -39.125 24.438 11.219 1 40.19 12 GLY B N 1
ATOM 4651 C CA . GLY B 1 12 ? -38.375 23.203 11.367 1 40.19 12 GLY B CA 1
ATOM 4652 C C . GLY B 1 12 ? -36.969 23.422 11.914 1 40.19 12 GLY B C 1
ATOM 4653 O O . GLY B 1 12 ? -36.031 23.625 11.156 1 40.19 12 GLY B O 1
ATOM 4654 N N . ARG B 1 13 ? -36.812 24.016 12.984 1 47.5 13 ARG B N 1
ATOM 4655 C CA . ARG B 1 13 ? -35.562 24.297 13.711 1 47.5 13 ARG B CA 1
ATOM 4656 C C . ARG B 1 13 ? -34.656 23.078 13.734 1 47.5 13 ARG B C 1
ATOM 4658 O O . ARG B 1 13 ? -35.062 21.984 14.133 1 47.5 13 ARG B O 1
ATOM 4665 N N . LYS B 1 14 ? -33.656 22.984 12.883 1 61.88 14 LYS B N 1
ATOM 4666 C CA . LYS B 1 14 ? -32.656 21.938 12.859 1 61.88 14 LYS B CA 1
ATOM 4667 C C . LYS B 1 14 ? -32.219 21.562 14.273 1 61.88 14 LYS B C 1
ATOM 4669 O O . LYS B 1 14 ? -32.156 22.406 15.164 1 61.88 14 LYS B O 1
ATOM 4674 N N . PRO B 1 15 ? -32.344 20.234 14.664 1 69.31 15 PRO B N 1
ATOM 4675 C CA . PRO B 1 15 ? -32 19.719 15.992 1 69.31 15 PRO B CA 1
ATOM 4676 C C . PRO B 1 15 ? -30.641 20.203 16.484 1 69.31 15 PRO B C 1
ATOM 4678 O O . PRO B 1 15 ? -29.703 20.344 15.688 1 69.31 15 PRO B O 1
ATOM 4681 N N . ARG B 1 16 ? -30.719 20.859 17.672 1 85.88 16 ARG B N 1
ATOM 4682 C CA . ARG B 1 16 ? -29.516 21.297 18.359 1 85.88 16 ARG B CA 1
ATOM 4683 C C . ARG B 1 16 ? -28.906 20.172 19.188 1 85.88 16 ARG B C 1
ATOM 4685 O O . ARG B 1 16 ? -29.641 19.406 19.828 1 85.88 16 ARG B O 1
ATOM 4692 N N . TYR B 1 17 ? -27.656 19.953 18.969 1 91.56 17 TYR B N 1
ATOM 4693 C CA . TYR B 1 17 ? -26.984 18.875 19.703 1 91.56 17 TYR B CA 1
ATOM 4694 C C . TYR B 1 17 ? -25.906 19.453 20.609 1 91.56 17 TYR B C 1
ATOM 4696 O O . TYR B 1 17 ? -25.047 20.203 20.172 1 91.56 17 TYR B O 1
ATOM 4704 N N . ARG B 1 18 ? -26.047 19.125 21.891 1 93.12 18 ARG B N 1
ATOM 4705 C CA . ARG B 1 18 ? -25.031 19.453 22.891 1 93.12 18 ARG B CA 1
ATOM 4706 C C . ARG B 1 18 ? -24.25 18.203 23.297 1 93.12 18 ARG B C 1
ATOM 4708 O O . ARG B 1 18 ? -24.828 17.172 23.609 1 93.12 18 ARG B O 1
ATOM 4715 N N . ILE B 1 19 ? -22.938 18.312 23.188 1 94.56 19 ILE B N 1
ATOM 4716 C CA . ILE B 1 19 ? -22.094 17.172 23.547 1 94.56 19 ILE B CA 1
ATOM 4717 C C . ILE B 1 19 ? -21.391 17.469 24.875 1 94.56 19 ILE B C 1
ATOM 4719 O O . ILE B 1 19 ? -20.797 18.531 25.047 1 94.56 19 ILE B O 1
ATOM 4723 N N . GLU B 1 20 ? -21.516 16.547 25.797 1 93.81 20 GLU B N 1
ATOM 4724 C CA . GLU B 1 20 ? -20.875 16.672 27.109 1 93.81 20 GLU B CA 1
ATOM 4725 C C . GLU B 1 20 ? -20.219 15.352 27.516 1 93.81 20 GLU B C 1
ATOM 4727 O O . GLU B 1 20 ? -20.672 14.273 27.141 1 93.81 20 GLU B O 1
ATOM 4732 N N . THR B 1 21 ? -19.078 15.508 28.109 1 92.44 21 THR B N 1
ATOM 4733 C CA . THR B 1 21 ? -18.406 14.328 28.641 1 92.44 21 THR B CA 1
ATOM 4734 C C . THR B 1 21 ? -18.391 14.367 30.172 1 92.44 21 THR B C 1
ATOM 4736 O O . THR B 1 21 ? -18.266 15.438 30.766 1 92.44 21 THR B O 1
ATOM 4739 N N . LYS B 1 22 ? -18.609 13.195 30.703 1 88.88 22 LYS B N 1
ATOM 4740 C CA . LYS B 1 22 ? -18.531 13.055 32.156 1 88.88 22 LYS B CA 1
ATOM 4741 C C . LYS B 1 22 ? -17.391 12.117 32.562 1 88.88 22 LYS B C 1
ATOM 4743 O O . LYS B 1 22 ? -17.516 10.898 32.438 1 88.88 22 LYS B O 1
ATOM 4748 N N . SER B 1 23 ? -16.297 12.641 33.125 1 87.81 23 SER B N 1
ATOM 4749 C CA . SER B 1 23 ? -15.141 11.906 33.625 1 87.81 23 SER B CA 1
ATOM 4750 C C . SER B 1 23 ? -14.688 10.836 32.656 1 87.81 23 SER B C 1
ATOM 4752 O O . SER B 1 23 ? -14.57 9.664 33 1 87.81 23 SER B O 1
ATOM 4754 N N . LEU B 1 24 ? -14.414 11.25 31.531 1 89.62 24 LEU B N 1
ATOM 4755 C CA . LEU B 1 24 ? -14.047 10.328 30.453 1 89.62 24 LEU B CA 1
ATOM 4756 C C . LEU B 1 24 ? -12.602 9.867 30.594 1 89.62 24 LEU B C 1
ATOM 4758 O O . LEU B 1 24 ? -11.695 10.688 30.734 1 89.62 24 LEU B O 1
ATOM 4762 N N . SER B 1 25 ? -12.422 8.562 30.734 1 90.56 25 SER B N 1
ATOM 4763 C CA . SER B 1 25 ? -11.094 7.969 30.781 1 90.56 25 SER B CA 1
ATOM 4764 C C . SER B 1 25 ? -10.961 6.816 29.797 1 90.56 25 SER B C 1
ATOM 4766 O O . SER B 1 25 ? -11.914 6.086 29.547 1 90.56 25 SER B O 1
ATOM 4768 N N . TYR B 1 26 ? -9.844 6.746 29.094 1 88.31 26 TYR B N 1
ATOM 4769 C CA . TYR B 1 26 ? -9.602 5.715 28.094 1 88.31 26 TYR B CA 1
ATOM 4770 C C . TYR B 1 26 ? -8.156 5.227 28.156 1 88.31 26 TYR B C 1
ATOM 4772 O O . TYR B 1 26 ? -7.227 6.027 28.281 1 88.31 26 TYR B O 1
ATOM 4780 N N . ASP B 1 27 ? -8.055 3.859 28.156 1 82.62 27 ASP B N 1
ATOM 4781 C CA . ASP B 1 27 ? -6.742 3.221 28.125 1 82.62 27 ASP B CA 1
ATOM 4782 C C . ASP B 1 27 ? -6.508 2.479 26.812 1 82.62 27 ASP B C 1
ATOM 4784 O O . ASP B 1 27 ? -7.434 1.877 26.266 1 82.62 27 ASP B O 1
ATOM 4788 N N . LEU B 1 28 ? -5.316 2.643 26.188 1 73.69 28 LEU B N 1
ATOM 4789 C CA . LEU B 1 28 ? -4.977 1.895 24.984 1 73.69 28 LEU B CA 1
ATOM 4790 C C . LEU B 1 28 ? -4.805 0.412 25.297 1 73.69 28 LEU B C 1
ATOM 4792 O O . LEU B 1 28 ? -4.195 0.052 26.297 1 73.69 28 LEU B O 1
ATOM 4796 N N . PRO B 1 29 ? -5.586 -0.359 24.422 1 61.53 29 PRO B N 1
ATOM 4797 C CA . PRO B 1 29 ? -5.512 -1.796 24.703 1 61.53 29 PRO B CA 1
ATOM 4798 C C . PRO B 1 29 ? -4.105 -2.361 24.5 1 61.53 29 PRO B C 1
ATOM 4800 O O . PRO B 1 29 ? -3.346 -1.864 23.672 1 61.53 29 PRO B O 1
ATOM 4803 N N . SER B 1 30 ? -3.625 -3.066 25.484 1 56 30 SER B N 1
ATOM 4804 C CA . SER B 1 30 ? -2.352 -3.773 25.406 1 56 30 SER B CA 1
ATOM 4805 C C . SER B 1 30 ? -2.352 -4.785 24.266 1 56 30 SER B C 1
ATOM 4807 O O . SER B 1 30 ? -3.391 -5.363 23.938 1 56 30 SER B O 1
ATOM 4809 N N . ASN B 1 31 ? -1.664 -4.504 23.188 1 48.12 31 ASN B N 1
ATOM 4810 C CA . ASN B 1 31 ? -1.584 -5.504 22.125 1 48.12 31 ASN B CA 1
ATOM 4811 C C . ASN B 1 31 ? -1.208 -6.875 22.688 1 48.12 31 ASN B C 1
ATOM 4813 O O . ASN B 1 31 ? -0.245 -7 23.438 1 48.12 31 ASN B O 1
ATOM 4817 N N . PHE B 1 32 ? -2.211 -7.652 22.906 1 43.03 32 PHE B N 1
ATOM 4818 C CA . PHE B 1 32 ? -1.91 -9.047 23.219 1 43.03 32 PHE B CA 1
ATOM 4819 C C . PHE B 1 32 ? -0.984 -9.641 22.172 1 43.03 32 PHE B C 1
ATOM 4821 O O . PHE B 1 32 ? -1.273 -9.578 20.969 1 43.03 32 PHE B O 1
ATOM 4828 N N . SER B 1 33 ? 0.284 -9.469 22.328 1 43.34 33 SER B N 1
ATOM 4829 C CA . SER B 1 33 ? 1.101 -10.336 21.5 1 43.34 33 SER B CA 1
ATOM 4830 C C . SER B 1 33 ? 0.736 -11.805 21.703 1 43.34 33 SER B C 1
ATOM 4832 O O . SER B 1 33 ? 0.47 -12.234 22.828 1 43.34 33 SER B O 1
ATOM 4834 N N . PHE B 1 34 ? 0.186 -12.281 20.828 1 38.75 34 PHE B N 1
ATOM 4835 C CA . PHE B 1 34 ? -0.076 -13.719 20.891 1 38.75 34 PHE B CA 1
ATOM 4836 C C . PHE B 1 34 ? 0.985 -14.43 21.719 1 38.75 34 PHE B C 1
ATOM 4838 O O . PHE B 1 34 ? 0.699 -15.438 22.359 1 38.75 34 PHE B O 1
ATOM 4845 N N . PHE B 1 35 ? 2.211 -14.359 21.297 1 33.84 35 PHE B N 1
ATOM 4846 C CA . PHE B 1 35 ? 3.197 -15.227 21.938 1 33.84 35 PHE B CA 1
ATOM 4847 C C . PHE B 1 35 ? 3.736 -14.594 23.203 1 33.84 35 PHE B C 1
ATOM 4849 O O . PHE B 1 35 ? 4.645 -13.766 23.156 1 33.84 35 PHE B O 1
ATOM 4856 N N . GLY B 1 36 ? 3.021 -14.742 24.297 1 38.09 36 GLY B N 1
ATOM 4857 C CA . GLY B 1 36 ? 3.346 -14.594 25.703 1 38.09 36 GLY B CA 1
ATOM 4858 C C . GLY B 1 36 ? 3.988 -13.258 26.031 1 38.09 36 GLY B C 1
ATOM 4859 O O . GLY B 1 36 ? 4.59 -13.094 27.094 1 38.09 36 GLY B O 1
ATOM 4860 N N . ALA B 1 37 ? 4.527 -12.656 25.125 1 39.84 37 ALA B N 1
ATOM 4861 C CA . ALA B 1 37 ? 5.242 -11.516 25.688 1 39.84 37 ALA B CA 1
ATOM 4862 C C . ALA B 1 37 ? 4.297 -10.609 26.469 1 39.84 37 ALA B C 1
ATOM 4864 O O . ALA B 1 37 ? 3.088 -10.617 26.234 1 39.84 37 ALA B O 1
ATOM 4865 N N . ALA B 1 38 ? 4.836 -9.953 27.562 1 40.78 38 ALA B N 1
ATOM 4866 C CA . ALA B 1 38 ? 4.367 -9.094 28.641 1 40.78 38 ALA B CA 1
ATOM 4867 C C . ALA B 1 38 ? 3.43 -8.008 28.109 1 40.78 38 ALA B C 1
ATOM 4869 O O . ALA B 1 38 ? 3.732 -7.348 27.125 1 40.78 38 ALA B O 1
ATOM 4870 N N . ALA B 1 39 ? 2.164 -8.188 28.375 1 45.69 39 ALA B N 1
ATOM 4871 C CA . ALA B 1 39 ? 1.115 -7.172 28.328 1 45.69 39 ALA B CA 1
ATOM 4872 C C . ALA B 1 39 ? 1.674 -5.789 28.656 1 45.69 39 ALA B C 1
ATOM 4874 O O . ALA B 1 39 ? 2.227 -5.578 29.734 1 45.69 39 ALA B O 1
ATOM 4875 N N . THR B 1 40 ? 2.328 -5.254 27.719 1 48.81 40 THR B N 1
ATOM 4876 C CA . THR B 1 40 ? 2.668 -3.896 28.125 1 48.81 40 THR B CA 1
ATOM 4877 C C . THR B 1 40 ? 1.476 -3.219 28.797 1 48.81 40 THR B C 1
ATOM 4879 O O . THR B 1 40 ? 0.324 -3.506 28.469 1 48.81 40 THR B O 1
ATOM 4882 N N . ALA B 1 41 ? 1.604 -2.85 30.062 1 53.44 41 ALA B N 1
ATOM 4883 C CA . ALA B 1 41 ? 0.622 -2.133 30.875 1 53.44 41 ALA B CA 1
ATOM 4884 C C . ALA B 1 41 ? -0.136 -1.107 30.031 1 53.44 41 ALA B C 1
ATOM 4886 O O . ALA B 1 41 ? 0.436 -0.485 29.141 1 53.44 41 ALA B O 1
ATOM 4887 N N . PRO B 1 42 ? -1.479 -1.241 30.031 1 60.81 42 PRO B N 1
ATOM 4888 C CA . PRO B 1 42 ? -2.293 -0.224 29.359 1 60.81 42 PRO B CA 1
ATOM 4889 C C . PRO B 1 42 ? -1.811 1.197 29.641 1 60.81 42 PRO B C 1
ATOM 4891 O O . PRO B 1 42 ? -1.382 1.498 30.766 1 60.81 42 PRO B O 1
ATOM 4894 N N . ARG B 1 43 ? -1.426 1.874 28.672 1 69.38 43 ARG B N 1
ATOM 4895 C CA . ARG B 1 43 ? -1.034 3.27 28.859 1 69.38 43 ARG B CA 1
ATOM 4896 C C . ARG B 1 43 ? -2.25 4.188 28.828 1 69.38 43 ARG B C 1
ATOM 4898 O O . ARG B 1 43 ? -3.02 4.176 27.859 1 69.38 43 ARG B O 1
ATOM 4905 N N . PRO B 1 44 ? -2.508 4.852 30 1 78.56 44 PRO B N 1
ATOM 4906 C CA . PRO B 1 44 ? -3.635 5.785 30 1 78.56 44 PRO B CA 1
ATOM 4907 C C . PRO B 1 44 ? -3.457 6.934 29.016 1 78.56 44 PRO B C 1
ATOM 4909 O O . PRO B 1 44 ? -2.408 7.582 28.984 1 78.56 44 PRO B O 1
ATOM 4912 N N . VAL B 1 45 ? -4.445 7.059 28.094 1 83.06 45 VAL B N 1
ATOM 4913 C CA . VAL B 1 45 ? -4.387 8.125 27.094 1 83.06 45 VAL B CA 1
ATOM 4914 C C . VAL B 1 45 ? -5.203 9.32 27.578 1 83.06 45 VAL B C 1
ATOM 4916 O O . VAL B 1 45 ? -4.75 10.469 27.484 1 83.06 45 VAL B O 1
ATOM 4919 N N . LEU B 1 46 ? -6.398 9.047 28.094 1 89 46 LEU B N 1
ATOM 4920 C CA . LEU B 1 46 ? -7.262 10.094 28.625 1 89 46 LEU B CA 1
ATOM 4921 C C . LEU B 1 46 ? -7.605 9.828 30.094 1 89 46 LEU B C 1
ATOM 4923 O O . LEU B 1 46 ? -7.84 8.68 30.484 1 89 46 LEU B O 1
ATOM 4927 N N . LYS B 1 47 ? -7.531 10.945 30.875 1 90.5 47 LYS B N 1
ATOM 4928 C CA . LYS B 1 47 ? -7.793 10.836 32.312 1 90.5 47 LYS B CA 1
ATOM 4929 C C . LYS B 1 47 ? -8.875 11.82 32.75 1 90.5 47 LYS B C 1
ATOM 4931 O O . LYS B 1 47 ? -8.609 13.016 32.875 1 90.5 47 LYS B O 1
ATOM 4936 N N . ASN B 1 48 ? -9.977 11.328 33.031 1 87.94 48 ASN B N 1
ATOM 4937 C CA . ASN B 1 48 ? -11.07 12.078 33.625 1 87.94 48 ASN B CA 1
ATOM 4938 C C . ASN B 1 48 ? -11.312 13.398 32.906 1 87.94 48 ASN B C 1
ATOM 4940 O O . ASN B 1 48 ? -11.297 14.469 33.5 1 87.94 48 ASN B O 1
ATOM 4944 N N . VAL B 1 49 ? -11.57 13.312 31.656 1 89.94 49 VAL B N 1
ATOM 4945 C CA . VAL B 1 49 ? -11.742 14.5 30.828 1 89.94 49 VAL B CA 1
ATOM 4946 C C . VAL B 1 49 ? -13.203 14.945 30.859 1 89.94 49 VAL B C 1
ATOM 4948 O O . VAL B 1 49 ? -14.109 14.148 30.594 1 89.94 49 VAL B O 1
ATOM 4951 N N . MET B 1 50 ? -13.438 16.172 31.344 1 88.44 50 MET B N 1
ATOM 4952 C CA . MET B 1 50 ? -14.758 16.797 31.312 1 88.44 50 MET B CA 1
ATOM 4953 C C . MET B 1 50 ? -14.773 17.953 30.312 1 88.44 50 MET B C 1
ATOM 4955 O O . MET B 1 50 ? -14 18.906 30.438 1 88.44 50 MET B O 1
ATOM 4959 N N . CYS B 1 51 ? -15.547 17.797 29.266 1 89.19 51 CYS B N 1
ATOM 4960 C CA . CYS B 1 51 ? -15.641 18.859 28.281 1 89.19 51 CYS B CA 1
ATOM 4961 C C . CYS B 1 51 ? -17.062 19 27.75 1 89.19 51 CYS B C 1
ATOM 4963 O O . CYS B 1 51 ? -17.891 18.109 27.938 1 89.19 51 CYS B O 1
ATOM 4965 N N . GLU B 1 52 ? -17.344 20.203 27.312 1 91.5 52 GLU B N 1
ATOM 4966 C CA . GLU B 1 52 ? -18.672 20.484 26.766 1 91.5 52 GLU B CA 1
ATOM 4967 C C . GLU B 1 52 ? -18.562 21.203 25.422 1 91.5 52 GLU B C 1
ATOM 4969 O O . GLU B 1 52 ? -17.688 22.047 25.234 1 91.5 52 GLU B O 1
ATOM 4974 N N . ALA B 1 53 ? -19.438 20.844 24.5 1 94.38 53 ALA B N 1
ATOM 4975 C CA . ALA B 1 53 ? -19.578 21.5 23.203 1 94.38 53 ALA B CA 1
ATOM 4976 C C . ALA B 1 53 ? -21.016 21.891 22.938 1 94.38 53 ALA B C 1
ATOM 4978 O O . ALA B 1 53 ? -21.828 21.047 22.531 1 94.38 53 ALA B O 1
ATOM 4979 N N . PRO B 1 54 ? -21.312 23.156 23.188 1 93.44 54 PRO B N 1
ATOM 4980 C CA . PRO B 1 54 ? -22.672 23.625 22.938 1 93.44 54 PRO B CA 1
ATOM 4981 C C . PRO B 1 54 ? -22.984 23.797 21.453 1 93.44 54 PRO B C 1
ATOM 4983 O O . PRO B 1 54 ? -22.062 23.938 20.641 1 93.44 54 PRO B O 1
ATOM 4986 N N . PRO B 1 55 ? -24.266 23.781 21.141 1 94.25 55 PRO B N 1
ATOM 4987 C CA . PRO B 1 55 ? -24.641 24.016 19.75 1 94.25 55 PRO B CA 1
ATOM 4988 C C . PRO B 1 55 ? -24.406 25.469 19.312 1 94.25 55 PRO B C 1
ATOM 4990 O O . PRO B 1 55 ? -24.531 26.391 20.125 1 94.25 55 PRO B O 1
ATOM 4993 N N . GLY B 1 56 ? -23.969 25.672 18.125 1 93.88 56 GLY B N 1
ATOM 4994 C CA . GLY B 1 56 ? -23.828 27 17.562 1 93.88 56 GLY B CA 1
ATOM 4995 C C . GLY B 1 56 ? -22.453 27.609 17.797 1 93.88 56 GLY B C 1
ATOM 4996 O O . GLY B 1 56 ? -22.25 28.797 17.531 1 93.88 56 GLY B O 1
ATOM 4997 N N . GLU B 1 57 ? -21.609 26.766 18.344 1 94.38 57 GLU B N 1
ATOM 4998 C CA . GLU B 1 57 ? -20.266 27.281 18.641 1 94.38 57 GLU B CA 1
ATOM 4999 C C . GLU B 1 57 ? -19.188 26.422 17.984 1 94.38 57 GLU B C 1
ATOM 5001 O O . GLU B 1 57 ? -19.406 25.234 17.703 1 94.38 57 GLU B O 1
ATOM 5006 N N . LEU B 1 58 ? -18.172 27.078 17.656 1 95.94 58 LEU B N 1
ATOM 5007 C CA . LEU B 1 58 ? -16.969 26.406 17.172 1 95.94 58 LEU B CA 1
ATOM 5008 C C . LEU B 1 58 ? -16 26.125 18.312 1 95.94 58 LEU B C 1
ATOM 5010 O O . LEU B 1 58 ? -15.445 27.062 18.891 1 95.94 58 LEU B O 1
ATOM 5014 N N . VAL B 1 59 ? -15.867 24.812 18.656 1 96.12 59 VAL B N 1
ATOM 5015 C CA . VAL B 1 59 ? -15.023 24.391 19.766 1 96.12 59 VAL B CA 1
ATOM 5016 C C . VAL B 1 59 ? -13.719 23.812 19.234 1 96.12 59 VAL B C 1
ATOM 5018 O O . VAL B 1 59 ? -13.734 22.938 18.359 1 96.12 59 VAL B O 1
ATOM 5021 N N . ALA B 1 60 ? -12.602 24.25 19.719 1 95.12 60 ALA B N 1
ATOM 5022 C CA . ALA B 1 60 ? -11.297 23.766 19.281 1 95.12 60 ALA B CA 1
ATOM 5023 C C . ALA B 1 60 ? -10.594 23 20.406 1 95.12 60 ALA B C 1
ATOM 5025 O O . ALA B 1 60 ? -10.516 23.484 21.531 1 95.12 60 ALA B O 1
ATOM 5026 N N . ILE B 1 61 ? -10.227 21.812 20.109 1 93.62 61 ILE B N 1
ATOM 5027 C CA . ILE B 1 61 ? -9.383 21.031 21.016 1 93.62 61 ILE B CA 1
ATOM 5028 C C . ILE B 1 61 ? -7.91 21.297 20.703 1 93.62 61 ILE B C 1
ATOM 5030 O O . ILE B 1 61 ? -7.453 21.047 19.594 1 93.62 61 ILE B O 1
ATOM 5034 N N . VAL B 1 62 ? -7.23 21.828 21.688 1 89 62 VAL B N 1
ATOM 5035 C CA . VAL B 1 62 ? -5.844 22.219 21.469 1 89 62 VAL B CA 1
ATOM 5036 C C . VAL B 1 62 ? -4.941 21.547 22.5 1 89 62 VAL B C 1
ATOM 5038 O O . VAL B 1 62 ? -5.363 21.297 23.625 1 89 62 VAL B O 1
ATOM 5041 N N . GLY B 1 63 ? -3.74 21.188 22.078 1 82.56 63 GLY B N 1
ATOM 5042 C CA . GLY B 1 63 ? -2.758 20.547 22.938 1 82.56 63 GLY B CA 1
ATOM 5043 C C . GLY B 1 63 ? -1.528 20.078 22.188 1 82.56 63 GLY B C 1
ATOM 5044 O O . GLY B 1 63 ? -1.5 20.109 20.953 1 82.56 63 GLY B O 1
ATOM 5045 N N . PRO B 1 64 ? -0.6 19.719 22.938 1 77.5 64 PRO B N 1
ATOM 5046 C CA . PRO B 1 64 ? 0.616 19.203 22.297 1 77.5 64 PRO B CA 1
ATOM 5047 C C . PRO B 1 64 ? 0.399 17.859 21.625 1 77.5 64 PRO B C 1
ATOM 5049 O O . PRO B 1 64 ? -0.667 17.25 21.766 1 77.5 64 PRO B O 1
ATOM 5052 N N . SER B 1 65 ? 1.414 17.516 20.812 1 73.75 65 SER B N 1
ATOM 5053 C CA . SER B 1 65 ? 1.321 16.234 20.125 1 73.75 65 SER B CA 1
ATOM 5054 C C . SER B 1 65 ? 1.295 15.07 21.125 1 73.75 65 SER B C 1
ATOM 5056 O O . SER B 1 65 ? 2.061 15.062 22.094 1 73.75 65 SER B O 1
ATOM 5058 N N . GLY B 1 66 ? 0.4 14.18 21.016 1 74.25 66 GLY B N 1
ATOM 5059 C CA . GLY B 1 66 ? 0.295 13.008 21.875 1 74.25 66 GLY B CA 1
ATOM 5060 C C . GLY B 1 66 ? -0.527 13.258 23.125 1 74.25 66 GLY B C 1
ATOM 5061 O O . GLY B 1 66 ? -0.589 12.406 24.016 1 74.25 66 GLY B O 1
ATOM 5062 N N . ALA B 1 67 ? -1.149 14.406 23.156 1 77.94 67 ALA B N 1
ATOM 5063 C CA . ALA B 1 67 ? -1.906 14.75 24.359 1 77.94 67 ALA B CA 1
ATOM 5064 C C . ALA B 1 67 ? -3.219 13.977 24.422 1 77.94 67 ALA B C 1
ATOM 5066 O O . ALA B 1 67 ? -3.861 13.922 25.484 1 77.94 67 ALA B O 1
ATOM 5067 N N . GLY B 1 68 ? -3.67 13.375 23.344 1 84.19 68 GLY B N 1
ATOM 5068 C CA . GLY B 1 68 ? -4.914 12.625 23.312 1 84.19 68 GLY B CA 1
ATOM 5069 C C . GLY B 1 68 ? -6.02 13.32 22.547 1 84.19 68 GLY B C 1
ATOM 5070 O O . GLY B 1 68 ? -7.195 12.977 22.688 1 84.19 68 GLY B O 1
ATOM 5071 N N . LYS B 1 69 ? -5.723 14.344 21.75 1 87.62 69 LYS B N 1
ATOM 5072 C CA . LYS B 1 69 ? -6.711 15.117 21.016 1 87.62 69 LYS B CA 1
ATOM 5073 C C . LYS B 1 69 ? -7.527 14.227 20.078 1 87.62 69 LYS B C 1
ATOM 5075 O O . LYS B 1 69 ? -8.758 14.266 20.094 1 87.62 69 LYS B O 1
ATOM 5080 N N . THR B 1 70 ? -6.828 13.398 19.312 1 84.5 70 THR B N 1
ATOM 5081 C CA . THR B 1 70 ? -7.473 12.539 18.328 1 84.5 70 THR B CA 1
ATOM 5082 C C . THR B 1 70 ? -8.312 11.461 19.016 1 84.5 70 THR B C 1
ATOM 5084 O O . THR B 1 70 ? -9.391 11.109 18.531 1 84.5 70 THR B O 1
ATOM 5087 N N . THR B 1 71 ? -7.82 10.961 20.156 1 86.19 71 THR B N 1
ATOM 5088 C CA . THR B 1 71 ? -8.562 9.953 20.906 1 86.19 71 THR B CA 1
ATOM 5089 C C . THR B 1 71 ? -9.852 10.539 21.469 1 86.19 71 THR B C 1
ATOM 5091 O O . THR B 1 71 ? -10.906 9.906 21.406 1 86.19 71 THR B O 1
ATOM 5094 N N . LEU B 1 72 ? -9.688 11.719 22 1 91.12 72 LEU B N 1
ATOM 5095 C CA . LEU B 1 72 ? -10.883 12.383 22.516 1 91.12 72 LEU B CA 1
ATOM 5096 C C . LEU B 1 72 ? -11.898 12.609 21.406 1 91.12 72 LEU B C 1
ATOM 5098 O O . LEU B 1 72 ? -13.086 12.312 21.578 1 91.12 72 LEU B O 1
ATOM 5102 N N . LEU B 1 73 ? -11.438 13.094 20.297 1 92 73 LEU B N 1
ATOM 5103 C CA . LEU B 1 73 ? -12.32 13.344 19.172 1 92 73 LEU B CA 1
ATOM 5104 C C . LEU B 1 73 ? -12.969 12.055 18.672 1 92 73 LEU B C 1
ATOM 5106 O O . LEU B 1 73 ? -14.148 12.039 18.312 1 92 73 LEU B O 1
ATOM 5110 N N . SER B 1 74 ? -12.234 10.961 18.641 1 88.81 74 SER B N 1
ATOM 5111 C CA . SER B 1 74 ? -12.75 9.672 18.203 1 88.81 74 SER B CA 1
ATOM 5112 C C . SER B 1 74 ? -13.828 9.141 19.141 1 88.81 74 SER B C 1
ATOM 5114 O O . SER B 1 74 ? -14.789 8.508 18.703 1 88.81 74 SER B O 1
ATOM 5116 N N . ILE B 1 75 ? -13.633 9.398 20.391 1 89.81 75 ILE B N 1
ATOM 5117 C CA . ILE B 1 75 ? -14.617 8.977 21.391 1 89.81 75 ILE B CA 1
ATOM 5118 C C . ILE B 1 75 ? -15.891 9.797 21.219 1 89.81 75 ILE B C 1
ATOM 5120 O O . ILE B 1 75 ? -17 9.258 21.25 1 89.81 75 ILE B O 1
ATOM 5124 N N . LEU B 1 76 ? -15.648 11.047 21 1 92.31 76 LEU B N 1
ATOM 5125 C CA . LEU B 1 76 ? -16.797 11.922 20.828 1 92.31 76 LEU B CA 1
ATOM 5126 C C . LEU B 1 76 ? -17.562 11.57 19.547 1 92.31 76 LEU B C 1
ATOM 5128 O O . LEU B 1 76 ? -18.781 11.75 19.484 1 92.31 76 LEU B O 1
ATOM 5132 N N . ALA B 1 77 ? -16.828 11.094 18.562 1 89.38 77 ALA B N 1
ATOM 5133 C CA . ALA B 1 77 ? -17.422 10.742 17.281 1 89.38 77 ALA B CA 1
ATOM 5134 C C . ALA B 1 77 ? -18.078 9.367 17.344 1 89.38 77 ALA B C 1
ATOM 5136 O O . ALA B 1 77 ? -18.797 8.969 16.422 1 89.38 77 ALA B O 1
ATOM 5137 N N . GLY B 1 78 ? -17.844 8.641 18.344 1 85.12 78 GLY B N 1
ATOM 5138 C CA . GLY B 1 78 ? -18.406 7.309 18.484 1 85.12 78 GLY B CA 1
ATOM 5139 C C . GLY B 1 78 ? -17.625 6.254 17.734 1 85.12 78 GLY B C 1
ATOM 5140 O O . GLY B 1 78 ? -18.141 5.188 17.406 1 85.12 78 GLY B O 1
ATOM 5141 N N . ALA B 1 79 ? -16.484 6.598 17.375 1 80.69 79 ALA B N 1
ATOM 5142 C CA . ALA B 1 79 ? -15.648 5.648 16.656 1 80.69 79 ALA B CA 1
ATOM 5143 C C . ALA B 1 79 ? -15.109 4.574 17.594 1 80.69 79 ALA B C 1
ATOM 5145 O O . ALA B 1 79 ? -14.844 3.445 17.172 1 80.69 79 ALA B O 1
ATOM 5146 N N . ILE B 1 80 ? -14.906 4.922 18.828 1 80.5 80 ILE B N 1
ATOM 5147 C CA . ILE B 1 80 ? -14.5 3.967 19.844 1 80.5 80 ILE B CA 1
ATOM 5148 C C . ILE B 1 80 ? -15.719 3.492 20.625 1 80.5 80 ILE B C 1
ATOM 5150 O O . ILE B 1 80 ? -16.5 4.309 21.125 1 80.5 80 ILE B O 1
ATOM 5154 N N . PRO B 1 81 ? -15.852 2.229 20.703 1 76.75 81 PRO B N 1
ATOM 5155 C CA . PRO B 1 81 ? -17.016 1.722 21.422 1 76.75 81 PRO B CA 1
ATOM 5156 C C . PRO B 1 81 ? -17.078 2.205 22.859 1 76.75 81 PRO B C 1
ATOM 5158 O O . PRO B 1 81 ? -16.047 2.279 23.547 1 76.75 81 PRO B O 1
ATOM 5161 N N . PRO B 1 82 ? -18.281 2.51 23.234 1 77.44 82 PRO B N 1
ATOM 5162 C CA . PRO B 1 82 ? -18.453 3.031 24.594 1 77.44 82 PRO B CA 1
ATOM 5163 C C . PRO B 1 82 ? -18.078 2.02 25.672 1 77.44 82 PRO B C 1
ATOM 5165 O O . PRO B 1 82 ? -17.75 2.404 26.797 1 77.44 82 PRO B O 1
ATOM 5168 N N . CYS B 1 83 ? -18.031 0.745 25.281 1 75.88 83 CYS B N 1
ATOM 5169 C CA . CYS B 1 83 ? -17.703 -0.285 26.25 1 75.88 83 CYS B CA 1
ATOM 5170 C C . CYS B 1 83 ? -16.25 -0.197 26.672 1 75.88 83 CYS B C 1
ATOM 5172 O O . CYS B 1 83 ? -15.875 -0.663 27.75 1 75.88 83 CYS B O 1
ATOM 5174 N N . ARG B 1 84 ? -15.469 0.422 25.953 1 79.38 84 ARG B N 1
ATOM 5175 C CA . ARG B 1 84 ? -14.031 0.504 26.234 1 79.38 84 ARG B CA 1
ATOM 5176 C C . ARG B 1 84 ? -13.688 1.814 26.922 1 79.38 84 ARG B C 1
ATOM 5178 O O . ARG B 1 84 ? -12.531 2.045 27.281 1 79.38 84 ARG B O 1
ATOM 5185 N N . VAL B 1 85 ? -14.648 2.621 27.078 1 85.12 85 VAL B N 1
ATOM 5186 C CA . VAL B 1 85 ? -14.414 3.943 27.641 1 85.12 85 VAL B CA 1
ATOM 5187 C C . VAL B 1 85 ? -15.047 4.02 29.031 1 85.12 85 VAL B C 1
ATOM 5189 O O . VAL B 1 85 ? -16.156 3.512 29.25 1 85.12 85 VAL B O 1
ATOM 5192 N N . ARG B 1 86 ? -14.211 4.336 30.047 1 88.06 86 ARG B N 1
ATOM 5193 C CA . ARG B 1 86 ? -14.75 4.625 31.359 1 88.06 86 ARG B CA 1
ATOM 5194 C C . ARG B 1 86 ? -15.312 6.043 31.422 1 88.06 86 ARG B C 1
ATOM 5196 O O . ARG B 1 86 ? -14.688 6.984 30.953 1 88.06 86 ARG B O 1
ATOM 5203 N N . GLY B 1 87 ? -16.422 6.207 31.781 1 86.94 87 GLY B N 1
ATOM 5204 C CA . GLY B 1 87 ? -17.156 7.461 31.75 1 86.94 87 GLY B CA 1
ATOM 5205 C C . GLY B 1 87 ? -18.281 7.469 30.734 1 86.94 87 GLY B C 1
ATOM 5206 O O . GLY B 1 87 ? -18.719 6.414 30.281 1 86.94 87 GLY B O 1
ATOM 5207 N N . ALA B 1 88 ? -18.828 8.727 30.516 1 87.62 88 ALA B N 1
ATOM 5208 C CA . ALA B 1 88 ? -19.969 8.75 29.594 1 87.62 88 ALA B CA 1
ATOM 5209 C C . ALA B 1 88 ? -19.922 9.992 28.703 1 87.62 88 ALA B C 1
ATOM 5211 O O . ALA B 1 88 ? -19.422 11.039 29.109 1 87.62 88 ALA B O 1
ATOM 5212 N N . VAL B 1 89 ? -20.266 9.781 27.547 1 91.19 89 VAL B N 1
ATOM 5213 C CA . VAL B 1 89 ? -20.516 10.875 26.609 1 91.19 89 VAL B CA 1
ATOM 5214 C C . VAL B 1 89 ? -22.016 11.133 26.5 1 91.19 89 VAL B C 1
ATOM 5216 O O . VAL B 1 89 ? -22.781 10.227 26.188 1 91.19 89 VAL B O 1
ATOM 5219 N N . LEU B 1 90 ? -22.359 12.305 26.844 1 91.62 90 LEU B N 1
ATOM 5220 C CA . LEU B 1 90 ? -23.781 12.656 26.844 1 91.62 90 LEU B CA 1
ATOM 5221 C C . LEU B 1 90 ? -24.125 13.562 25.672 1 91.62 90 LEU B C 1
ATOM 5223 O O . LEU B 1 90 ? -23.375 14.5 25.359 1 91.62 90 LEU B O 1
ATOM 5227 N N . ILE B 1 91 ? -25.172 13.188 24.984 1 91.94 91 ILE B N 1
ATOM 5228 C CA . ILE B 1 91 ? -25.734 14.008 23.922 1 91.94 91 ILE B CA 1
ATOM 5229 C C . ILE B 1 91 ? -27.078 14.586 24.375 1 91.94 91 ILE B C 1
ATOM 5231 O O . ILE B 1 91 ? -28.031 13.844 24.578 1 91.94 91 ILE B O 1
ATOM 5235 N N . ASN B 1 92 ? -27.141 15.828 24.484 1 90.81 92 ASN B N 1
ATOM 5236 C CA . ASN B 1 92 ? -28.328 16.469 25 1 90.81 92 ASN B CA 1
ATOM 5237 C C . ASN B 1 92 ? -28.781 15.867 26.328 1 90.81 92 ASN B C 1
ATOM 5239 O O . ASN B 1 92 ? -29.953 15.562 26.516 1 90.81 92 ASN B O 1
ATOM 5243 N N . GLY B 1 93 ? -27.812 15.5 27.078 1 87.31 93 GLY B N 1
ATOM 5244 C CA . GLY B 1 93 ? -28.109 15.031 28.422 1 87.31 93 GLY B CA 1
ATOM 5245 C C . GLY B 1 93 ? -28.344 13.531 28.5 1 87.31 93 GLY B C 1
ATOM 5246 O O . GLY B 1 93 ? -28.5 12.977 29.578 1 87.31 93 GLY B O 1
ATOM 5247 N N . ARG B 1 94 ? -28.359 12.93 27.375 1 88.94 94 ARG B N 1
ATOM 5248 C CA . ARG B 1 94 ? -28.578 11.484 27.328 1 88.94 94 ARG B CA 1
ATOM 5249 C C . ARG B 1 94 ? -27.328 10.758 26.828 1 88.94 94 ARG B C 1
ATOM 5251 O O . ARG B 1 94 ? -26.562 11.312 26.047 1 88.94 94 ARG B O 1
ATOM 5258 N N . PRO B 1 95 ? -27.25 9.578 27.328 1 87.88 95 PRO B N 1
ATOM 5259 C CA . PRO B 1 95 ? -26.109 8.805 26.828 1 87.88 95 PRO B CA 1
ATOM 5260 C C . PRO B 1 95 ? -26.141 8.617 25.312 1 87.88 95 PRO B C 1
ATOM 5262 O O . PRO B 1 95 ? -27.203 8.438 24.734 1 87.88 95 PRO B O 1
ATOM 5265 N N . MET B 1 96 ? -25.062 8.656 24.734 1 87.06 96 MET B N 1
ATOM 5266 C CA . MET B 1 96 ? -24.891 8.641 23.297 1 87.06 96 MET B CA 1
ATOM 5267 C C . MET B 1 96 ? -25.281 7.281 22.719 1 87.06 96 MET B C 1
ATOM 5269 O O . MET B 1 96 ? -24.828 6.242 23.203 1 87.06 96 MET B O 1
ATOM 5273 N N . ASP B 1 97 ? -26.203 7.336 21.766 1 84.06 97 ASP B N 1
ATOM 5274 C CA . ASP B 1 97 ? -26.422 6.199 20.891 1 84.06 97 ASP B CA 1
ATOM 5275 C C . ASP B 1 97 ? -25.5 6.27 19.672 1 84.06 97 ASP B C 1
ATOM 5277 O O . ASP B 1 97 ? -25.75 7.047 18.734 1 84.06 97 ASP B O 1
ATOM 5281 N N . VAL B 1 98 ? -24.578 5.422 19.656 1 83.19 98 VAL B N 1
ATOM 5282 C CA . VAL B 1 98 ? -23.484 5.496 18.688 1 83.19 98 VAL B CA 1
ATOM 5283 C C . VAL B 1 98 ? -24.031 5.391 17.266 1 83.19 98 VAL B C 1
ATOM 5285 O O . VAL B 1 98 ? -23.656 6.176 16.391 1 83.19 98 VAL B O 1
ATOM 5288 N N . SER B 1 99 ? -24.969 4.469 17 1 78.5 99 SER B N 1
ATOM 5289 C CA . SER B 1 99 ? -25.484 4.25 15.656 1 78.5 99 SER B CA 1
ATOM 5290 C C . SER B 1 99 ? -26.25 5.469 15.156 1 78.5 99 SER B C 1
ATOM 5292 O O . SER B 1 99 ? -26.109 5.871 14 1 78.5 99 SER B O 1
ATOM 5294 N N . ARG B 1 100 ? -26.953 6.066 16.047 1 80.69 100 ARG B N 1
ATOM 5295 C CA . ARG B 1 100 ? -27.75 7.23 15.672 1 80.69 100 ARG B CA 1
ATOM 5296 C C . ARG B 1 100 ? -26.891 8.477 15.555 1 80.69 100 ARG B C 1
ATOM 5298 O O . ARG B 1 100 ? -27.094 9.297 14.656 1 80.69 100 ARG B O 1
ATOM 5305 N N . PHE B 1 101 ? -26.031 8.547 16.438 1 86.5 101 PHE B N 1
ATOM 5306 C CA . PHE B 1 101 ? -25.172 9.734 16.453 1 86.5 101 PHE B CA 1
ATOM 5307 C C . PHE B 1 101 ? -24.281 9.781 15.227 1 86.5 101 PHE B C 1
ATOM 5309 O O . PHE B 1 101 ? -24.031 10.859 14.68 1 86.5 101 PHE B O 1
ATOM 5316 N N . ARG B 1 102 ? -23.828 8.719 14.797 1 82.31 102 ARG B N 1
ATOM 5317 C CA . ARG B 1 102 ? -22.938 8.664 13.641 1 82.31 102 ARG B CA 1
ATOM 5318 C C . ARG B 1 102 ? -23.672 9.07 12.367 1 82.31 102 ARG B C 1
ATOM 5320 O O . ARG B 1 102 ? -23.047 9.562 11.422 1 82.31 102 ARG B O 1
ATOM 5327 N N . ARG B 1 103 ? -24.938 8.953 12.422 1 79.31 103 ARG B N 1
ATOM 5328 C CA . ARG B 1 103 ? -25.734 9.305 11.25 1 79.31 103 ARG B CA 1
ATOM 5329 C C . ARG B 1 103 ? -25.969 10.812 11.18 1 79.31 103 ARG B C 1
ATOM 5331 O O . ARG B 1 103 ? -26.094 11.375 10.086 1 79.31 103 ARG B O 1
ATOM 5338 N N . VAL B 1 104 ? -26 11.352 12.352 1 84.75 104 VAL B N 1
ATOM 5339 C CA . VAL B 1 104 ? -26.312 12.773 12.383 1 84.75 104 VAL B CA 1
ATOM 5340 C C . VAL B 1 104 ? -25.016 13.586 12.469 1 84.75 104 VAL B C 1
ATOM 5342 O O . VAL B 1 104 ? -25.031 14.812 12.375 1 84.75 104 VAL B O 1
ATOM 5345 N N . SER B 1 105 ? -23.938 12.836 12.586 1 89.38 105 SER B N 1
ATOM 5346 C CA . SER B 1 105 ? -22.656 13.523 12.75 1 89.38 105 SER B CA 1
ATOM 5347 C C . SER B 1 105 ? -21.734 13.258 11.57 1 89.38 105 SER B C 1
ATOM 5349 O O . SER B 1 105 ? -21.969 12.328 10.789 1 89.38 105 SER B O 1
ATOM 5351 N N . GLY B 1 106 ? -20.859 14.18 11.289 1 88.94 106 GLY B N 1
ATOM 5352 C CA . GLY B 1 106 ? -19.75 14.023 10.359 1 88.94 106 GLY B CA 1
ATOM 5353 C C . GLY B 1 106 ? -18.406 13.992 11.039 1 88.94 106 GLY B C 1
ATOM 5354 O O . GLY B 1 106 ? -18.109 14.828 11.898 1 88.94 106 GLY B O 1
ATOM 5355 N N . HIS B 1 107 ? -17.734 12.906 10.812 1 88.94 107 HIS B N 1
ATOM 5356 C CA . HIS B 1 107 ? -16.406 12.75 11.406 1 88.94 107 HIS B CA 1
ATOM 5357 C C . HIS B 1 107 ? -15.32 12.727 10.328 1 88.94 107 HIS B C 1
ATOM 5359 O O . HIS B 1 107 ? -15.242 11.773 9.547 1 88.94 107 HIS B O 1
ATOM 5365 N N . VAL B 1 108 ? -14.57 13.789 10.281 1 88.12 108 VAL B N 1
ATOM 5366 C CA . VAL B 1 108 ? -13.453 13.883 9.336 1 88.12 108 VAL B CA 1
ATOM 5367 C C . VAL B 1 108 ? -12.156 13.5 10.039 1 88.12 108 VAL B C 1
ATOM 5369 O O . VAL B 1 108 ? -11.711 14.188 10.961 1 88.12 108 VAL B O 1
ATOM 5372 N N . THR B 1 109 ? -11.547 12.391 9.594 1 83.94 109 THR B N 1
ATOM 5373 C CA . THR B 1 109 ? -10.312 11.914 10.211 1 83.94 109 THR B CA 1
ATOM 5374 C C . THR B 1 109 ? -9.094 12.547 9.539 1 83.94 109 THR B C 1
ATOM 5376 O O . THR B 1 109 ? -9.227 13.25 8.531 1 83.94 109 THR B O 1
ATOM 5379 N N . GLN B 1 110 ? -8 12.266 10.109 1 73.69 110 GLN B N 1
ATOM 5380 C CA . GLN B 1 110 ? -6.746 12.82 9.617 1 73.69 110 GLN B CA 1
ATOM 5381 C C . GLN B 1 110 ? -6.355 12.195 8.281 1 73.69 110 GLN B C 1
ATOM 5383 O O . GLN B 1 110 ? -5.859 12.883 7.387 1 73.69 110 GLN B O 1
ATOM 5388 N N . ASP B 1 111 ? -6.648 10.906 8.18 1 73.06 111 ASP B N 1
ATOM 5389 C CA . ASP B 1 111 ? -6.324 10.219 6.934 1 73.06 111 ASP B CA 1
ATOM 5390 C C . ASP B 1 111 ? -7.484 10.297 5.945 1 73.06 111 ASP B C 1
ATOM 5392 O O . ASP B 1 111 ? -8.641 10.109 6.32 1 73.06 111 ASP B O 1
ATOM 5396 N N . ASP B 1 112 ? -7.055 10.688 4.719 1 73.81 112 ASP B N 1
ATOM 5397 C CA . ASP B 1 112 ? -8.078 10.797 3.686 1 73.81 112 ASP B CA 1
ATOM 5398 C C . ASP B 1 112 ? -8.375 9.438 3.057 1 73.81 112 ASP B C 1
ATOM 5400 O O . ASP B 1 112 ? -7.461 8.656 2.791 1 73.81 112 ASP B O 1
ATOM 5404 N N . ALA B 1 113 ? -9.57 9.055 3.168 1 77.19 113 ALA B N 1
ATOM 5405 C CA . ALA B 1 113 ? -9.984 7.82 2.504 1 77.19 113 ALA B CA 1
ATOM 5406 C C . ALA B 1 113 ? -10.852 8.109 1.287 1 77.19 113 ALA B C 1
ATOM 5408 O O . ALA B 1 113 ? -12.078 7.965 1.344 1 77.19 113 ALA B O 1
ATOM 5409 N N . LEU B 1 114 ? -10.281 8.617 0.175 1 86 114 LEU B N 1
ATOM 5410 C CA . LEU B 1 114 ? -10.992 8.961 -1.051 1 86 114 LEU B CA 1
ATOM 5411 C C . LEU B 1 114 ? -10.594 8.031 -2.191 1 86 114 LEU B C 1
ATOM 5413 O O . LEU B 1 114 ? -9.516 7.445 -2.166 1 86 114 LEU B O 1
ATOM 5417 N N . PHE B 1 115 ? -11.516 7.832 -3.031 1 86.56 115 PHE B N 1
ATOM 5418 C CA . PHE B 1 115 ? -11.18 7.102 -4.246 1 86.56 115 PHE B CA 1
ATOM 5419 C C . PHE B 1 115 ? -10.352 7.969 -5.188 1 86.56 115 PHE B C 1
ATOM 5421 O O . PHE B 1 115 ? -10.828 8.992 -5.68 1 86.56 115 PHE B O 1
ATOM 5428 N N . PRO B 1 116 ? -9.172 7.551 -5.457 1 83.25 116 PRO B N 1
ATOM 5429 C CA . PRO B 1 116 ? -8.25 8.414 -6.203 1 83.25 116 PRO B CA 1
ATOM 5430 C C . PRO B 1 116 ? -8.672 8.609 -7.656 1 83.25 116 PRO B C 1
ATOM 5432 O O . PRO B 1 116 ? -8.32 9.617 -8.273 1 83.25 116 PRO B O 1
ATOM 5435 N N . LEU B 1 117 ? -9.477 7.805 -8.18 1 86.62 117 LEU B N 1
ATOM 5436 C CA . LEU B 1 117 ? -9.75 7.855 -9.609 1 86.62 117 LEU B CA 1
ATOM 5437 C C . LEU B 1 117 ? -11.062 8.578 -9.891 1 86.62 117 LEU B C 1
ATOM 5439 O O . LEU B 1 117 ? -11.414 8.805 -11.055 1 86.62 117 LEU B O 1
ATOM 5443 N N . LEU B 1 118 ? -11.734 8.977 -8.875 1 90.69 118 LEU B N 1
ATOM 5444 C CA . LEU B 1 118 ? -12.938 9.781 -9.047 1 90.69 118 LEU B CA 1
ATOM 5445 C C . LEU B 1 118 ? -12.602 11.266 -9.078 1 90.69 118 LEU B C 1
ATOM 5447 O O . LEU B 1 118 ? -11.594 11.688 -8.516 1 90.69 118 LEU B O 1
ATOM 5451 N N . THR B 1 119 ? -13.422 11.984 -9.781 1 92.94 119 THR B N 1
ATOM 5452 C CA . THR B 1 119 ? -13.266 13.43 -9.781 1 92.94 119 THR B CA 1
ATOM 5453 C C . THR B 1 119 ? -13.812 14.031 -8.484 1 92.94 119 THR B C 1
ATOM 5455 O O . THR B 1 119 ? -14.516 13.367 -7.73 1 92.94 119 THR B O 1
ATOM 5458 N N . VAL B 1 120 ? -13.43 15.25 -8.305 1 94 120 VAL B N 1
ATOM 5459 C CA . VAL B 1 120 ? -13.914 15.969 -7.133 1 94 120 VAL B CA 1
ATOM 5460 C C . VAL B 1 120 ? -15.438 16.016 -7.145 1 94 120 VAL B C 1
ATOM 5462 O O . VAL B 1 120 ? -16.078 15.688 -6.145 1 94 120 VAL B O 1
ATOM 5465 N N . GLU B 1 121 ? -15.969 16.266 -8.227 1 95.25 121 GLU B N 1
ATOM 5466 C CA . GLU B 1 121 ? -17.422 16.359 -8.367 1 95.25 121 GLU B CA 1
ATOM 5467 C C . GLU B 1 121 ? -18.094 15.016 -8.133 1 95.25 121 GLU B C 1
ATOM 5469 O O . GLU B 1 121 ? -19.109 14.93 -7.445 1 95.25 121 GLU B O 1
ATOM 5474 N N . GLU B 1 122 ? -17.562 14.031 -8.711 1 94.62 122 GLU B N 1
ATOM 5475 C CA . GLU B 1 122 ? -18.125 12.695 -8.555 1 94.62 122 GLU B CA 1
ATOM 5476 C C . GLU B 1 122 ? -18.062 12.234 -7.102 1 94.62 122 GLU B C 1
ATOM 5478 O O . GLU B 1 122 ? -19 11.609 -6.602 1 94.62 122 GLU B O 1
ATOM 5483 N N . SER B 1 123 ? -16.906 12.484 -6.48 1 93.94 123 SER B N 1
ATOM 5484 C CA . SER B 1 123 ? -16.734 12.07 -5.094 1 93.94 123 SER B CA 1
ATOM 5485 C C . SER B 1 123 ? -17.812 12.688 -4.195 1 93.94 123 SER B C 1
ATOM 5487 O O . SER B 1 123 ? -18.406 11.992 -3.369 1 93.94 123 SER B O 1
ATOM 5489 N N . LEU B 1 124 ? -18.094 13.953 -4.434 1 95.12 124 LEU B N 1
ATOM 5490 C CA . LEU B 1 124 ? -19.094 14.641 -3.629 1 95.12 124 LEU B CA 1
ATOM 5491 C C . LEU B 1 124 ? -20.5 14.219 -4.039 1 95.12 124 LEU B C 1
ATOM 5493 O O . LEU B 1 124 ? -21.391 14.086 -3.193 1 95.12 124 LEU B O 1
ATOM 5497 N N . LEU B 1 125 ? -20.688 13.984 -5.285 1 95.06 125 LEU B N 1
ATOM 5498 C CA . LEU B 1 125 ? -22 13.602 -5.797 1 95.06 125 LEU B CA 1
ATOM 5499 C C . LEU B 1 125 ? -22.406 12.234 -5.258 1 95.06 125 LEU B C 1
ATOM 5501 O O . LEU B 1 125 ? -23.531 12.062 -4.781 1 95.06 125 LEU B O 1
ATOM 5505 N N . TYR B 1 126 ? -21.531 11.289 -5.344 1 94.12 126 TYR B N 1
ATOM 5506 C CA . TYR B 1 126 ? -21.859 9.953 -4.871 1 94.12 126 TYR B CA 1
ATOM 5507 C C . TYR B 1 126 ? -22.078 9.938 -3.363 1 94.12 126 TYR B C 1
ATOM 5509 O O . TYR B 1 126 ? -22.953 9.227 -2.857 1 94.12 126 TYR B O 1
ATOM 5517 N N . SER B 1 127 ? -21.266 10.695 -2.672 1 92.19 127 SER B N 1
ATOM 5518 C CA . SER B 1 127 ? -21.469 10.789 -1.23 1 92.19 127 SER B CA 1
ATOM 5519 C C . SER B 1 127 ? -22.828 11.406 -0.904 1 92.19 127 SER B C 1
ATOM 5521 O O . SER B 1 127 ? -23.516 10.945 0.001 1 92.19 127 SER B O 1
ATOM 5523 N N . ALA B 1 128 ? -23.156 12.414 -1.666 1 93 128 ALA B N 1
ATOM 5524 C CA . ALA B 1 128 ? -24.453 13.07 -1.464 1 93 128 ALA B CA 1
ATOM 5525 C C . ALA B 1 128 ? -25.609 12.117 -1.772 1 93 128 ALA B C 1
ATOM 5527 O O . ALA B 1 128 ? -26.594 12.078 -1.04 1 93 128 ALA B O 1
ATOM 5528 N N . ARG B 1 129 ? -25.453 11.375 -2.803 1 93.25 129 ARG B N 1
ATOM 5529 C CA . ARG B 1 129 ? -26.516 10.453 -3.213 1 93.25 129 ARG B CA 1
ATOM 5530 C C . ARG B 1 129 ? -26.688 9.336 -2.193 1 93.25 129 ARG B C 1
ATOM 5532 O O . ARG B 1 129 ? -27.797 8.828 -2.01 1 93.25 129 ARG B O 1
ATOM 5539 N N . LEU B 1 130 ? -25.672 9.023 -1.52 1 91.5 130 LEU B N 1
ATOM 5540 C CA . LEU B 1 130 ? -25.734 7.902 -0.59 1 91.5 130 LEU B CA 1
ATOM 5541 C C . LEU B 1 130 ? -26.172 8.359 0.795 1 91.5 130 LEU B C 1
ATOM 5543 O O . LEU B 1 130 ? -26.75 7.586 1.557 1 91.5 130 LEU B O 1
ATOM 5547 N N . ARG B 1 131 ? -25.938 9.602 1.089 1 88.44 131 ARG B N 1
ATOM 5548 C CA . ARG B 1 131 ? -26.141 10.016 2.473 1 88.44 131 ARG B CA 1
ATOM 5549 C C . ARG B 1 131 ? -27.312 10.984 2.58 1 88.44 131 ARG B C 1
ATOM 5551 O O . ARG B 1 131 ? -27.906 11.133 3.654 1 88.44 131 ARG B O 1
ATOM 5558 N N . LEU B 1 132 ? -27.531 11.664 1.532 1 86.81 132 LEU B N 1
ATOM 5559 C CA . LEU B 1 132 ? -28.625 12.633 1.56 1 86.81 132 LEU B CA 1
ATOM 5560 C C . LEU B 1 132 ? -29.938 11.969 1.188 1 86.81 132 LEU B C 1
ATOM 5562 O O . LEU B 1 132 ? -30 11.172 0.248 1 86.81 132 LEU B O 1
ATOM 5566 N N . ARG B 1 133 ? -30.906 12.242 1.988 1 80.81 133 ARG B N 1
ATOM 5567 C CA . ARG B 1 133 ? -32.25 11.766 1.663 1 80.81 133 ARG B CA 1
ATOM 5568 C C . ARG B 1 133 ? -32.938 12.68 0.645 1 80.81 133 ARG B C 1
ATOM 5570 O O . ARG B 1 133 ? -33.25 13.82 0.955 1 80.81 133 ARG B O 1
ATOM 5577 N N . GLY B 1 134 ? -32.75 12.344 -0.563 1 81.62 134 GLY B N 1
ATOM 5578 C CA . GLY B 1 134 ? -33.375 13.156 -1.595 1 81.62 134 GLY B CA 1
ATOM 5579 C C . GLY B 1 134 ? -33.219 12.578 -2.986 1 81.62 134 GLY B C 1
ATOM 5580 O O . GLY B 1 134 ? -32.844 11.406 -3.143 1 81.62 134 GLY B O 1
ATOM 5581 N N . THR B 1 135 ? -33.625 13.406 -3.881 1 87.12 135 THR B N 1
ATOM 5582 C CA . THR B 1 135 ? -33.562 13 -5.281 1 87.12 135 THR B CA 1
ATOM 5583 C C . THR B 1 135 ? -32.156 13.211 -5.828 1 87.12 135 THR B C 1
ATOM 5585 O O . THR B 1 135 ? -31.312 13.844 -5.18 1 87.12 135 THR B O 1
ATOM 5588 N N . ALA B 1 136 ? -31.938 12.625 -6.898 1 89.12 136 ALA B N 1
ATOM 5589 C CA . ALA B 1 136 ? -30.656 12.766 -7.578 1 89.12 136 ALA B CA 1
ATOM 5590 C C . ALA B 1 136 ? -30.359 14.234 -7.879 1 89.12 136 ALA B C 1
ATOM 5592 O O . ALA B 1 136 ? -29.203 14.664 -7.805 1 89.12 136 ALA B O 1
ATOM 5593 N N . GLU B 1 137 ? -31.391 14.969 -8.102 1 92.19 137 GLU B N 1
ATOM 5594 C CA . GLU B 1 137 ? -31.219 16.391 -8.406 1 92.19 137 GLU B CA 1
ATOM 5595 C C . GLU B 1 137 ? -30.828 17.172 -7.164 1 92.19 137 GLU B C 1
ATOM 5597 O O . GLU B 1 137 ? -30 18.094 -7.234 1 92.19 137 GLU B O 1
ATOM 5602 N N . ASP B 1 138 ? -31.406 16.766 -6.105 1 91.88 138 ASP B N 1
ATOM 5603 C CA . ASP B 1 138 ? -31.078 17.406 -4.84 1 91.88 138 ASP B CA 1
ATOM 5604 C C . ASP B 1 138 ? -29.609 17.156 -4.465 1 91.88 138 ASP B C 1
ATOM 5606 O O . ASP B 1 138 ? -28.922 18.047 -3.99 1 91.88 138 ASP B O 1
ATOM 5610 N N . SER B 1 139 ? -29.266 15.969 -4.664 1 93 139 SER B N 1
ATOM 5611 C CA . SER B 1 139 ? -27.891 15.586 -4.348 1 93 139 SER B CA 1
ATOM 5612 C C . SER B 1 139 ? -26.891 16.312 -5.238 1 93 139 SER B C 1
ATOM 5614 O O . SER B 1 139 ? -25.828 16.734 -4.773 1 93 139 SER B O 1
ATOM 5616 N N . ALA B 1 140 ? -27.281 16.484 -6.5 1 94.31 140 ALA B N 1
ATOM 5617 C CA . ALA B 1 140 ? -26.406 17.203 -7.434 1 94.31 140 ALA B CA 1
ATOM 5618 C C . ALA B 1 140 ? -26.297 18.672 -7.074 1 94.31 140 ALA B C 1
ATOM 5620 O O . ALA B 1 140 ? -25.203 19.266 -7.148 1 94.31 140 ALA B O 1
ATOM 5621 N N . ALA B 1 141 ? -27.359 19.203 -6.695 1 93.94 141 ALA B N 1
ATOM 5622 C CA . ALA B 1 141 ? -27.375 20.609 -6.301 1 93.94 141 ALA B CA 1
ATOM 5623 C C . ALA B 1 141 ? -26.547 20.844 -5.035 1 93.94 141 ALA B C 1
ATOM 5625 O O . ALA B 1 141 ? -25.797 21.797 -4.945 1 93.94 141 ALA B O 1
ATOM 5626 N N . ARG B 1 142 ? -26.734 19.953 -4.121 1 92.75 142 ARG B N 1
ATOM 5627 C CA . ARG B 1 142 ? -25.984 20.047 -2.873 1 92.75 142 ARG B CA 1
ATOM 5628 C C . ARG B 1 142 ? -24.484 19.922 -3.123 1 92.75 142 ARG B C 1
ATOM 5630 O O . ARG B 1 142 ? -23.688 20.641 -2.537 1 92.75 142 ARG B O 1
ATOM 5637 N N . ALA B 1 143 ? -24.141 19 -3.926 1 94.31 143 ALA B N 1
ATOM 5638 C CA . ALA B 1 143 ? -22.734 18.781 -4.254 1 94.31 143 ALA B CA 1
ATOM 5639 C C . ALA B 1 143 ? -22.125 20.016 -4.934 1 94.31 143 ALA B C 1
ATOM 5641 O O . ALA B 1 143 ? -21.031 20.453 -4.594 1 94.31 143 ALA B O 1
ATOM 5642 N N . ARG B 1 144 ? -22.891 20.609 -5.812 1 94.31 144 ARG B N 1
ATOM 5643 C CA . ARG B 1 144 ? -22.406 21.797 -6.523 1 94.31 144 ARG B CA 1
ATOM 5644 C C . ARG B 1 144 ? -22.25 22.984 -5.574 1 94.31 144 ARG B C 1
ATOM 5646 O O . ARG B 1 144 ? -21.297 23.734 -5.672 1 94.31 144 ARG B O 1
ATOM 5653 N N . ASP B 1 145 ? -23.172 23.094 -4.738 1 92.12 145 ASP B N 1
ATOM 5654 C CA . ASP B 1 145 ? -23.109 24.172 -3.752 1 92.12 145 ASP B CA 1
ATOM 5655 C C . ASP B 1 145 ? -21.891 24.016 -2.842 1 92.12 145 ASP B C 1
ATOM 5657 O O . ASP B 1 145 ? -21.219 25 -2.531 1 92.12 145 ASP B O 1
ATOM 5661 N N . LEU B 1 146 ? -21.703 22.859 -2.441 1 91.38 146 LEU B N 1
ATOM 5662 C CA . LEU B 1 146 ? -20.578 22.594 -1.538 1 91.38 146 LEU B CA 1
ATOM 5663 C C . LEU B 1 146 ? -19.25 22.812 -2.244 1 91.38 146 LEU B C 1
ATOM 5665 O O . LEU B 1 146 ? -18.281 23.266 -1.631 1 91.38 146 LEU B O 1
ATOM 5669 N N . ILE B 1 147 ? -19.172 22.453 -3.508 1 94.25 147 ILE B N 1
ATOM 5670 C CA . ILE B 1 147 ? -17.969 22.656 -4.301 1 94.25 147 ILE B CA 1
ATOM 5671 C C . ILE B 1 147 ? -17.641 24.156 -4.355 1 94.25 147 ILE B C 1
ATOM 5673 O O . ILE B 1 147 ? -16.484 24.547 -4.215 1 94.25 147 ILE B O 1
ATOM 5677 N N . LYS B 1 148 ? -18.641 24.906 -4.441 1 89.94 148 LYS B N 1
ATOM 5678 C CA . LYS B 1 148 ? -18.469 26.359 -4.469 1 89.94 148 LYS B CA 1
ATOM 5679 C C . LYS B 1 148 ? -18.031 26.875 -3.109 1 89.94 148 LYS B C 1
ATOM 5681 O O . LYS B 1 148 ? -17.125 27.703 -3.025 1 89.94 148 LYS B O 1
ATOM 5686 N N . GLN B 1 149 ? -18.625 26.359 -2.127 1 86.06 149 GLN B N 1
ATOM 5687 C CA . GLN B 1 149 ? -18.312 26.812 -0.774 1 86.06 149 GLN B CA 1
ATOM 5688 C C . GLN B 1 149 ? -16.891 26.453 -0.385 1 86.06 149 GLN B C 1
ATOM 5690 O O . GLN B 1 149 ? -16.234 27.188 0.363 1 86.06 149 GLN B O 1
ATOM 5695 N N . LEU B 1 150 ? -16.453 25.312 -0.892 1 88.12 150 LEU B N 1
ATOM 5696 C CA . LEU B 1 150 ? -15.125 24.844 -0.531 1 88.12 150 LEU B CA 1
ATOM 5697 C C . LEU B 1 150 ? -14.07 25.391 -1.487 1 88.12 150 LEU B C 1
ATOM 5699 O O . LEU B 1 150 ? -12.883 25.109 -1.337 1 88.12 150 LEU B O 1
ATOM 5703 N N . GLY B 1 151 ? -14.445 26.172 -2.471 1 84.69 151 GLY B N 1
ATOM 5704 C CA . GLY B 1 151 ? -13.516 26.766 -3.42 1 84.69 151 GLY B CA 1
ATOM 5705 C C . GLY B 1 151 ? -12.898 25.75 -4.359 1 84.69 151 GLY B C 1
ATOM 5706 O O . GLY B 1 151 ? -11.711 25.844 -4.688 1 84.69 151 GLY B O 1
ATOM 5707 N N . LEU B 1 152 ? -13.656 24.719 -4.707 1 88.19 152 LEU B N 1
ATOM 5708 C CA . LEU B 1 152 ? -13.125 23.641 -5.523 1 88.19 152 LEU B CA 1
ATOM 5709 C C . LEU B 1 152 ? -13.68 23.703 -6.945 1 88.19 152 LEU B C 1
ATOM 5711 O O . LEU B 1 152 ? -13.531 22.75 -7.715 1 88.19 152 LEU B O 1
ATOM 5715 N N . ASN B 1 153 ? -14.242 24.797 -7.332 1 90.38 153 ASN B N 1
ATOM 5716 C CA . ASN B 1 153 ? -14.875 24.922 -8.641 1 90.38 153 ASN B CA 1
ATOM 5717 C C . ASN B 1 153 ? -13.875 24.719 -9.773 1 90.38 153 ASN B C 1
ATOM 5719 O O . ASN B 1 153 ? -14.172 24.062 -10.766 1 90.38 153 ASN B O 1
ATOM 5723 N N . HIS B 1 154 ? -12.727 25.156 -9.609 1 84.75 154 HIS B N 1
ATOM 5724 C CA . HIS B 1 154 ? -11.727 25.125 -10.664 1 84.75 154 HIS B CA 1
ATOM 5725 C C . HIS B 1 154 ? -11.148 23.719 -10.836 1 84.75 154 HIS B C 1
ATOM 5727 O O . HIS B 1 154 ? -10.555 23.422 -11.875 1 84.75 154 HIS B O 1
ATOM 5733 N N . VAL B 1 155 ? -11.352 22.875 -9.844 1 87.06 155 VAL B N 1
ATOM 5734 C CA . VAL B 1 155 ? -10.789 21.531 -9.922 1 87.06 155 VAL B CA 1
ATOM 5735 C C . VAL B 1 155 ? -11.906 20.5 -9.852 1 87.06 155 VAL B C 1
ATOM 5737 O O . VAL B 1 155 ? -11.664 19.328 -9.539 1 87.06 155 VAL B O 1
ATOM 5740 N N . ALA B 1 156 ? -13.039 20.875 -10.109 1 91.75 156 ALA B N 1
ATOM 5741 C CA . ALA B 1 156 ? -14.195 20 -9.977 1 91.75 156 ALA B CA 1
ATOM 5742 C C . ALA B 1 156 ? -14.078 18.781 -10.891 1 91.75 156 ALA B C 1
ATOM 5744 O O . ALA B 1 156 ? -14.492 17.688 -10.523 1 91.75 156 ALA B O 1
ATOM 5745 N N . SER B 1 157 ? -13.461 18.922 -12.023 1 89.88 157 SER B N 1
ATOM 5746 C CA . SER B 1 157 ? -13.367 17.844 -12.992 1 89.88 157 SER B CA 1
ATOM 5747 C C . SER B 1 157 ? -12.039 17.109 -12.883 1 89.88 157 SER B C 1
ATOM 5749 O O . SER B 1 157 ? -11.805 16.125 -13.586 1 89.88 157 SER B O 1
ATOM 5751 N N . SER B 1 158 ? -11.297 17.594 -11.953 1 87.19 158 SER B N 1
ATOM 5752 C CA . SER B 1 158 ? -10 16.953 -11.773 1 87.19 158 SER B CA 1
ATOM 5753 C C . SER B 1 158 ? -10.125 15.719 -10.883 1 87.19 158 SER B C 1
ATOM 5755 O O . SER B 1 158 ? -11.039 15.625 -10.062 1 87.19 158 SER B O 1
ATOM 5757 N N . ARG B 1 159 ? -9.25 14.805 -11.109 1 88.12 159 ARG B N 1
ATOM 5758 C CA . ARG B 1 159 ? -9.234 13.586 -10.305 1 88.12 159 ARG B CA 1
ATOM 5759 C C . ARG B 1 159 ? -8.609 13.836 -8.938 1 88.12 159 ARG B C 1
ATOM 5761 O O . ARG B 1 159 ? -7.699 14.656 -8.812 1 88.12 159 ARG B O 1
ATOM 5768 N N . VAL B 1 160 ? -9.07 13.133 -7.91 1 84.44 160 VAL B N 1
ATOM 5769 C CA . VAL B 1 160 ? -8.586 13.289 -6.543 1 84.44 160 VAL B CA 1
ATOM 5770 C C . VAL B 1 160 ? -7.164 12.75 -6.43 1 84.44 160 VAL B C 1
ATOM 5772 O O . VAL B 1 160 ? -6.316 13.352 -5.766 1 84.44 160 VAL B O 1
ATOM 5775 N N . GLY B 1 161 ? -6.781 11.836 -7.348 1 67.75 161 GLY B N 1
ATOM 5776 C CA . GLY B 1 161 ? -5.473 11.258 -7.602 1 67.75 161 GLY B CA 1
ATOM 5777 C C . GLY B 1 161 ? -4.637 11.094 -6.348 1 67.75 161 GLY B C 1
ATOM 5778 O O . GLY B 1 161 ? -5.086 11.438 -5.25 1 67.75 161 GLY B O 1
ATOM 5779 N N . ARG B 1 162 ? -3.648 10.133 -6.305 1 55.25 162 ARG B N 1
ATOM 5780 C CA . ARG B 1 162 ? -2.562 10.117 -5.328 1 55.25 162 ARG B CA 1
ATOM 5781 C C . ARG B 1 162 ? -1.603 11.273 -5.559 1 55.25 162 ARG B C 1
ATOM 5783 O O . ARG B 1 162 ? -1.462 11.758 -6.688 1 55.25 162 ARG B O 1
ATOM 5790 N N . ALA B 1 163 ? -1.111 11.836 -4.531 1 46.81 163 ALA B N 1
ATOM 5791 C CA . ALA B 1 163 ? -0.112 12.898 -4.59 1 46.81 163 ALA B CA 1
ATOM 5792 C C . ALA B 1 163 ? 0.982 12.57 -5.602 1 46.81 163 ALA B C 1
ATOM 5794 O O . ALA B 1 163 ? 1.471 11.438 -5.652 1 46.81 163 ALA B O 1
ATOM 5795 N N . GLY B 1 164 ? 1.247 13.336 -6.734 1 46.03 164 GLY B N 1
ATOM 5796 C CA . GLY B 1 164 ? 2.361 13.25 -7.664 1 46.03 164 GLY B CA 1
ATOM 5797 C C . GLY B 1 164 ? 1.938 12.875 -9.07 1 46.03 164 GLY B C 1
ATOM 5798 O O . GLY B 1 164 ? 2.752 12.898 -10 1 46.03 164 GLY B O 1
ATOM 5799 N N . VAL B 1 165 ? 0.717 12.234 -9.039 1 49.25 165 VAL B N 1
ATOM 5800 C CA . VAL B 1 165 ? 0.329 11.883 -10.406 1 49.25 165 VAL B CA 1
ATOM 5801 C C . VAL B 1 165 ? -0.177 13.125 -11.133 1 49.25 165 VAL B C 1
ATOM 5803 O O . VAL B 1 165 ? -0.818 13.992 -10.531 1 49.25 165 VAL B O 1
ATOM 5806 N N . VAL B 1 166 ? 0.326 13.383 -12.242 1 47.28 166 VAL B N 1
ATOM 5807 C CA . VAL B 1 166 ? -0.042 14.492 -13.109 1 47.28 166 VAL B CA 1
ATOM 5808 C C . VAL B 1 166 ? -1.562 14.594 -13.211 1 47.28 166 VAL B C 1
ATOM 5810 O O . VAL B 1 166 ? -2.242 13.594 -13.461 1 47.28 166 VAL B O 1
ATOM 5813 N N . GLY B 1 167 ? -2.211 15.695 -12.805 1 54.31 167 GLY B N 1
ATOM 5814 C CA . GLY B 1 167 ? -3.633 15.992 -12.898 1 54.31 167 GLY B CA 1
ATOM 5815 C C . GLY B 1 167 ? -4.371 15.797 -11.586 1 54.31 167 GLY B C 1
ATOM 5816 O O . GLY B 1 167 ? -5.574 16.062 -11.5 1 54.31 167 GLY B O 1
ATOM 5817 N N . ALA B 1 168 ? -3.51 15.406 -10.625 1 65.62 168 ALA B N 1
ATOM 5818 C CA . ALA B 1 168 ? -4.125 15.211 -9.32 1 65.62 168 ALA B CA 1
ATOM 5819 C C . ALA B 1 168 ? -4.18 16.516 -8.539 1 65.62 168 ALA B C 1
ATOM 5821 O O . ALA B 1 168 ? -3.457 17.469 -8.852 1 65.62 168 ALA B O 1
ATOM 5822 N N . ILE B 1 169 ? -5.277 16.672 -7.855 1 75.69 169 ILE B N 1
ATOM 5823 C CA . ILE B 1 169 ? -5.504 17.875 -7.047 1 75.69 169 ILE B CA 1
ATOM 5824 C C . ILE B 1 169 ? -4.418 17.984 -5.98 1 75.69 169 ILE B C 1
ATOM 5826 O O . ILE B 1 169 ? -3.711 17.016 -5.699 1 75.69 169 ILE B O 1
ATOM 5830 N N . SER B 1 170 ? -4.172 19.172 -5.613 1 70.12 170 SER B N 1
ATOM 5831 C CA . SER B 1 170 ? -3.166 19.438 -4.59 1 70.12 170 SER B CA 1
ATOM 5832 C C . SER B 1 170 ? -3.57 18.844 -3.244 1 70.12 170 SER B C 1
ATOM 5834 O O . SER B 1 170 ? -4.715 18.422 -3.064 1 70.12 170 SER B O 1
ATOM 5836 N N . GLY B 1 171 ? -2.648 18.641 -2.311 1 72.62 171 GLY B N 1
ATOM 5837 C CA . GLY B 1 171 ? -2.926 18.125 -0.979 1 72.62 171 GLY B CA 1
ATOM 5838 C C . GLY B 1 171 ? -3.98 18.938 -0.24 1 72.62 171 GLY B C 1
ATOM 5839 O O . GLY B 1 171 ? -4.848 18.359 0.425 1 72.62 171 GLY B O 1
ATOM 5840 N N . GLY B 1 172 ? -3.848 20.266 -0.395 1 74.31 172 GLY B N 1
ATOM 5841 C CA . GLY B 1 172 ? -4.84 21.125 0.231 1 74.31 172 GLY B CA 1
ATOM 5842 C C . GLY B 1 172 ? -6.23 20.938 -0.347 1 74.31 172 GLY B C 1
ATOM 5843 O O . GLY B 1 172 ? -7.219 20.953 0.389 1 74.31 172 GLY B O 1
ATOM 5844 N N . GLU B 1 173 ? -6.277 20.812 -1.618 1 78.19 173 GLU B N 1
ATOM 5845 C CA . GLU B 1 173 ? -7.559 20.578 -2.273 1 78.19 173 GLU B CA 1
ATOM 5846 C C . GLU B 1 173 ? -8.141 19.219 -1.876 1 78.19 173 GLU B C 1
ATOM 5848 O O . GLU B 1 173 ? -9.352 19.094 -1.666 1 78.19 173 GLU B O 1
ATOM 5853 N N . ARG B 1 174 ? -7.281 18.297 -1.777 1 84.69 174 ARG B N 1
ATOM 5854 C CA . ARG B 1 174 ? -7.711 16.969 -1.368 1 84.69 174 ARG B CA 1
ATOM 5855 C C . ARG B 1 174 ? -8.312 17 0.033 1 84.69 174 ARG B C 1
ATOM 5857 O O . ARG B 1 174 ? -9.297 16.312 0.304 1 84.69 174 ARG B O 1
ATOM 5864 N N . ARG B 1 175 ? -7.719 17.75 0.848 1 81.69 175 ARG B N 1
ATOM 5865 C CA . ARG B 1 175 ? -8.234 17.875 2.205 1 81.69 175 ARG B CA 1
ATOM 5866 C C . ARG B 1 175 ? -9.617 18.516 2.205 1 81.69 175 ARG B C 1
ATOM 5868 O O . ARG B 1 175 ? -10.5 18.094 2.949 1 81.69 175 ARG B O 1
ATOM 5875 N N . ARG B 1 176 ? -9.766 19.516 1.414 1 85.25 176 ARG B N 1
ATOM 5876 C CA . ARG B 1 176 ? -11.062 20.188 1.316 1 85.25 176 ARG B CA 1
ATOM 5877 C C . ARG B 1 176 ? -12.125 19.25 0.77 1 85.25 176 ARG B C 1
ATOM 5879 O O . ARG B 1 176 ? -13.281 19.297 1.194 1 85.25 176 ARG B O 1
ATOM 5886 N N . VAL B 1 177 ? -11.711 18.406 -0.128 1 90.44 177 VAL B N 1
ATOM 5887 C CA . VAL B 1 177 ? -12.633 17.422 -0.658 1 90.44 177 VAL B CA 1
ATOM 5888 C C . VAL B 1 177 ? -13.023 16.438 0.444 1 90.44 177 VAL B C 1
ATOM 5890 O O . VAL B 1 177 ? -14.188 16.047 0.557 1 90.44 177 VAL B O 1
ATOM 5893 N N . SER B 1 178 ? -12.047 16.016 1.215 1 89.31 178 SER B N 1
ATOM 5894 C CA . SER B 1 178 ? -12.297 15.094 2.316 1 89.31 178 SER B CA 1
ATOM 5895 C C . SER B 1 178 ? -13.305 15.672 3.305 1 89.31 178 SER B C 1
ATOM 5897 O O . SER B 1 178 ? -14.188 14.961 3.785 1 89.31 178 SER B O 1
ATOM 5899 N N . ILE B 1 179 ? -13.195 16.922 3.551 1 88.25 179 ILE B N 1
ATOM 5900 C CA . ILE B 1 179 ? -14.125 17.609 4.438 1 88.25 179 ILE B CA 1
ATOM 5901 C C . ILE B 1 179 ? -15.508 17.672 3.789 1 88.25 179 ILE B C 1
ATOM 5903 O O . ILE B 1 179 ? -16.516 17.438 4.449 1 88.25 179 ILE B O 1
ATOM 5907 N N . GLY B 1 180 ? -15.5 17.938 2.523 1 90.69 180 GLY B N 1
ATOM 5908 C CA . GLY B 1 180 ? -16.75 18.031 1.787 1 90.69 180 GLY B CA 1
ATOM 5909 C C . GLY B 1 180 ? -17.547 16.734 1.798 1 90.69 180 GLY B C 1
ATOM 5910 O O . GLY B 1 180 ? -18.766 16.75 1.894 1 90.69 180 GLY B O 1
ATOM 5911 N N . VAL B 1 181 ? -16.875 15.633 1.721 1 91.06 181 VAL B N 1
ATOM 5912 C CA . VAL B 1 181 ? -17.516 14.328 1.68 1 91.06 181 VAL B CA 1
ATOM 5913 C C . VAL B 1 181 ? -18.266 14.078 2.986 1 91.06 181 VAL B C 1
ATOM 5915 O O . VAL B 1 181 ? -19.328 13.445 2.992 1 91.06 181 VAL B O 1
ATOM 5918 N N . ASP B 1 182 ? -17.859 14.672 4.012 1 87.88 182 ASP B N 1
ATOM 5919 C CA . ASP B 1 182 ? -18.484 14.461 5.312 1 87.88 182 ASP B CA 1
ATOM 5920 C C . ASP B 1 182 ? -19.5 15.562 5.609 1 87.88 182 ASP B C 1
ATOM 5922 O O . ASP B 1 182 ? -20.312 15.422 6.523 1 87.88 182 ASP B O 1
ATOM 5926 N N . LEU B 1 183 ? -19.453 16.578 4.77 1 88.69 183 LEU B N 1
ATOM 5927 C CA . LEU B 1 183 ? -20.359 17.703 4.984 1 88.69 183 LEU B CA 1
ATOM 5928 C C . LEU B 1 183 ? -21.562 17.625 4.062 1 88.69 183 LEU B C 1
ATOM 5930 O O . LEU B 1 183 ? -22.547 18.328 4.262 1 88.69 183 LEU B O 1
ATOM 5934 N N . VAL B 1 184 ? -21.422 16.797 3.158 1 88.12 184 VAL B N 1
ATOM 5935 C CA . VAL B 1 184 ? -22.375 16.812 2.057 1 88.12 184 VAL B CA 1
ATOM 5936 C C . VAL B 1 184 ? -23.781 16.5 2.58 1 88.12 184 VAL B C 1
ATOM 5938 O O . VAL B 1 184 ? -24.781 16.984 2.051 1 88.12 184 VAL B O 1
ATOM 5941 N N . HIS B 1 185 ? -23.938 15.672 3.604 1 85.75 185 HIS B N 1
ATOM 5942 C CA . HIS B 1 185 ? -25.25 15.297 4.121 1 85.75 185 HIS B CA 1
ATOM 5943 C C . HIS B 1 185 ? -25.734 16.297 5.16 1 85.75 185 HIS B C 1
ATOM 5945 O O . HIS B 1 185 ? -26.75 16.062 5.828 1 85.75 185 HIS B O 1
ATOM 5951 N N . ASP B 1 186 ? -25.031 17.359 5.309 1 85.56 186 ASP B N 1
ATOM 5952 C CA . ASP B 1 186 ? -25.422 18.469 6.184 1 85.56 186 ASP B CA 1
ATOM 5953 C C . ASP B 1 186 ? -25.625 17.984 7.617 1 85.56 186 ASP B C 1
ATOM 5955 O O . ASP B 1 186 ? -26.703 18.156 8.188 1 85.56 186 ASP B O 1
ATOM 5959 N N . PRO B 1 187 ? -24.609 17.484 8.219 1 89.88 187 PRO B N 1
ATOM 5960 C CA . PRO B 1 187 ? -24.703 16.953 9.586 1 89.88 187 PRO B CA 1
ATOM 5961 C C . PRO B 1 187 ? -24.938 18.062 10.625 1 89.88 187 PRO B C 1
ATOM 5963 O O . PRO B 1 187 ? -24.484 19.188 10.43 1 89.88 187 PRO B O 1
ATOM 5966 N N . ALA B 1 188 ? -25.594 17.688 11.695 1 91.56 188 ALA B N 1
ATOM 5967 C CA . ALA B 1 188 ? -25.844 18.625 12.789 1 91.56 188 ALA B CA 1
ATOM 5968 C C . ALA B 1 188 ? -24.594 18.781 13.664 1 91.56 188 ALA B C 1
ATOM 5970 O O . ALA B 1 188 ? -24.406 19.828 14.289 1 91.56 188 ALA B O 1
ATOM 5971 N N . VAL B 1 189 ? -23.844 17.781 13.656 1 93.75 189 VAL B N 1
ATOM 5972 C CA . VAL B 1 189 ? -22.609 17.781 14.445 1 93.75 189 VAL B CA 1
ATOM 5973 C C . VAL B 1 189 ? -21.422 17.469 13.539 1 93.75 189 VAL B C 1
ATOM 5975 O O . VAL B 1 189 ? -21.484 16.562 12.703 1 93.75 189 VAL B O 1
ATOM 5978 N N . LEU B 1 190 ? -20.438 18.234 13.648 1 94.44 190 LEU B N 1
ATOM 5979 C CA . LEU B 1 190 ? -19.234 18.031 12.836 1 94.44 190 LEU B CA 1
ATOM 5980 C C . LEU B 1 190 ? -18 17.891 13.711 1 94.44 190 LEU B C 1
ATOM 5982 O O . LEU B 1 190 ? -17.75 18.734 14.562 1 94.44 190 LEU B O 1
ATOM 5986 N N . LEU B 1 191 ? -17.344 16.797 13.602 1 95.38 191 LEU B N 1
ATOM 5987 C CA . LEU B 1 191 ? -16.078 16.547 14.281 1 95.38 191 LEU B CA 1
ATOM 5988 C C . LEU B 1 191 ? -14.93 16.453 13.273 1 95.38 191 LEU B C 1
ATOM 5990 O O . LEU B 1 191 ? -14.922 15.562 12.422 1 95.38 191 LEU B O 1
ATOM 5994 N N . LEU B 1 192 ? -13.977 17.344 13.352 1 94.31 192 LEU B N 1
ATOM 5995 C CA . LEU B 1 192 ? -12.891 17.406 12.375 1 94.31 192 LEU B CA 1
ATOM 5996 C C . LEU B 1 192 ? -11.539 17.234 13.055 1 94.31 192 LEU B C 1
ATOM 5998 O O . LEU B 1 192 ? -11.219 17.969 13.992 1 94.31 192 LEU B O 1
ATOM 6002 N N . ASP B 1 193 ? -10.828 16.281 12.562 1 90.06 193 ASP B N 1
ATOM 6003 C CA . ASP B 1 193 ? -9.484 16.078 13.086 1 90.06 193 ASP B CA 1
ATOM 6004 C C . ASP B 1 193 ? -8.438 16.797 12.242 1 90.06 193 ASP B C 1
ATOM 6006 O O . ASP B 1 193 ? -8.102 16.359 11.141 1 90.06 193 ASP B O 1
ATOM 6010 N N . GLU B 1 194 ? -7.949 17.828 12.688 1 85.81 194 GLU B N 1
ATOM 6011 C CA . GLU B 1 194 ? -6.91 18.656 12.078 1 85.81 194 GLU B CA 1
ATOM 6012 C C . GLU B 1 194 ? -7.27 19.016 10.641 1 85.81 194 GLU B C 1
ATOM 6014 O O . GLU B 1 194 ? -6.496 18.766 9.719 1 85.81 194 GLU B O 1
ATOM 6019 N N . PRO B 1 195 ? -8.32 19.75 10.484 1 87.56 195 PRO B N 1
ATOM 6020 C CA . PRO B 1 195 ? -8.781 20.078 9.141 1 87.56 195 PRO B CA 1
ATOM 6021 C C . PRO B 1 195 ? -7.855 21.062 8.422 1 87.56 195 PRO B C 1
ATOM 6023 O O . PRO B 1 195 ? -7.906 21.188 7.199 1 87.56 195 PRO B O 1
ATOM 6026 N N . THR B 1 196 ? -7.039 21.812 9.164 1 82.69 196 THR B N 1
ATOM 6027 C CA . THR B 1 196 ? -6.211 22.844 8.555 1 82.69 196 THR B CA 1
ATOM 6028 C C . THR B 1 196 ? -4.785 22.344 8.336 1 82.69 196 THR B C 1
ATOM 6030 O O . THR B 1 196 ? -3.926 23.078 7.859 1 82.69 196 THR B O 1
ATOM 6033 N N . SER B 1 197 ? -4.57 21.125 8.656 1 75.44 197 SER B N 1
ATOM 6034 C CA . SER B 1 197 ? -3.227 20.578 8.5 1 75.44 197 SER B CA 1
ATOM 6035 C C . SER B 1 197 ? -2.832 20.5 7.023 1 75.44 197 SER B C 1
ATOM 6037 O O . SER B 1 197 ? -3.617 20.047 6.191 1 75.44 197 SER B O 1
ATOM 6039 N N . GLY B 1 198 ? -1.708 21.062 6.707 1 68.12 198 GLY B N 1
ATOM 6040 C CA . GLY B 1 198 ? -1.198 21 5.348 1 68.12 198 GLY B CA 1
ATOM 6041 C C . GLY B 1 198 ? -1.791 22.047 4.434 1 68.12 198 GLY B C 1
ATOM 6042 O O . GLY B 1 198 ? -1.552 22.031 3.223 1 68.12 198 GLY B O 1
ATOM 6043 N N . LEU B 1 199 ? -2.625 22.875 5.02 1 73.88 199 LEU B N 1
ATOM 6044 C CA . LEU B 1 199 ? -3.246 23.922 4.227 1 73.88 199 LEU B CA 1
ATOM 6045 C C . LEU B 1 199 ? -2.516 25.25 4.41 1 73.88 199 LEU B C 1
ATOM 6047 O O . LEU B 1 199 ? -1.88 25.469 5.445 1 73.88 199 LEU B O 1
ATOM 6051 N N . ASP B 1 200 ? -2.564 26.031 3.375 1 72.88 200 ASP B N 1
ATOM 6052 C CA . ASP B 1 200 ? -2.029 27.391 3.512 1 72.88 200 ASP B CA 1
ATOM 6053 C C . ASP B 1 200 ? -2.945 28.25 4.371 1 72.88 200 ASP B C 1
ATOM 6055 O O . ASP B 1 200 ? -4.078 27.875 4.668 1 72.88 200 ASP B O 1
ATOM 6059 N N . SER B 1 201 ? -2.52 29.391 4.746 1 74 201 SER B N 1
ATOM 6060 C CA . SER B 1 201 ? -3.219 30.266 5.68 1 74 201 SER B CA 1
ATOM 6061 C C . SER B 1 201 ? -4.555 30.734 5.109 1 74 201 SER B C 1
ATOM 6063 O O . SER B 1 201 ? -5.559 30.781 5.82 1 74 201 SER B O 1
ATOM 6065 N N . ALA B 1 202 ? -4.508 31.031 3.809 1 75 202 ALA B N 1
ATOM 6066 C CA . ALA B 1 202 ? -5.738 31.531 3.199 1 75 202 ALA B CA 1
ATOM 6067 C C . ALA B 1 202 ? -6.801 30.438 3.141 1 75 202 ALA B C 1
ATOM 6069 O O . ALA B 1 202 ? -7.969 30.688 3.447 1 75 202 ALA B O 1
ATOM 6070 N N . SER B 1 203 ? -6.367 29.297 2.744 1 78.38 203 SER B N 1
ATOM 6071 C CA . SER B 1 203 ? -7.289 28.172 2.656 1 78.38 203 SER B CA 1
ATOM 6072 C C . SER B 1 203 ? -7.781 27.75 4.039 1 78.38 203 SER B C 1
ATOM 6074 O O . SER B 1 203 ? -8.953 27.391 4.203 1 78.38 203 SER B O 1
ATOM 6076 N N . ALA B 1 204 ? -6.855 27.781 4.934 1 83.94 204 ALA B N 1
ATOM 6077 C CA . ALA B 1 204 ? -7.23 27.438 6.301 1 83.94 204 ALA B CA 1
ATOM 6078 C C . ALA B 1 204 ? -8.273 28.406 6.844 1 83.94 204 ALA B C 1
ATOM 6080 O O . ALA B 1 204 ? -9.258 28 7.461 1 83.94 204 ALA B O 1
ATOM 6081 N N . LEU B 1 205 ? -8.023 29.703 6.633 1 85.12 205 LEU B N 1
ATOM 6082 C CA . LEU B 1 205 ? -8.961 30.719 7.094 1 85.12 205 LEU B CA 1
ATOM 6083 C C . LEU B 1 205 ? -10.312 30.562 6.41 1 85.12 205 LEU B C 1
ATOM 6085 O O . LEU B 1 205 ? -11.352 30.734 7.043 1 85.12 205 LEU B O 1
ATOM 6089 N N . HIS B 1 206 ? -10.242 30.234 5.199 1 84.5 206 HIS B N 1
ATOM 6090 C CA . HIS B 1 206 ? -11.477 30.047 4.445 1 84.5 206 HIS B CA 1
ATOM 6091 C C . HIS B 1 206 ? -12.297 28.891 5 1 84.5 206 HIS B C 1
ATOM 6093 O O . HIS B 1 206 ? -13.516 29.016 5.164 1 84.5 206 HIS B O 1
ATOM 6099 N N . ILE B 1 207 ? -11.688 27.828 5.246 1 87.38 207 ILE B N 1
ATOM 6100 C CA . ILE B 1 207 ? -12.367 26.656 5.762 1 87.38 207 ILE B CA 1
ATOM 6101 C C . ILE B 1 207 ? -12.961 26.953 7.137 1 87.38 207 ILE B C 1
ATOM 6103 O O . ILE B 1 207 ? -14.109 26.609 7.414 1 87.38 207 ILE B O 1
ATOM 6107 N N . LEU B 1 208 ? -12.234 27.609 7.945 1 92.81 208 LEU B N 1
ATOM 6108 C CA . LEU B 1 208 ? -12.711 27.906 9.297 1 92.81 208 LEU B CA 1
ATOM 6109 C C . LEU B 1 208 ? -13.836 28.938 9.258 1 92.81 208 LEU B C 1
ATOM 6111 O O . LEU B 1 208 ? -14.75 28.891 10.094 1 92.81 208 LEU B O 1
ATOM 6115 N N . THR B 1 209 ? -13.688 29.859 8.359 1 92.25 209 THR B N 1
ATOM 6116 C CA . THR B 1 209 ? -14.766 30.828 8.195 1 92.25 209 THR B CA 1
ATOM 6117 C C . THR B 1 209 ? -16.062 30.125 7.762 1 92.25 209 THR B C 1
ATOM 6119 O O . THR B 1 209 ? -17.141 30.469 8.242 1 92.25 209 THR B O 1
ATOM 6122 N N . MET B 1 210 ? -15.836 29.219 6.914 1 89 210 MET B N 1
ATOM 6123 C CA . MET B 1 210 ? -16.984 28.438 6.457 1 89 210 MET B CA 1
ATOM 6124 C C . MET B 1 210 ? -17.578 27.641 7.605 1 89 210 MET B C 1
ATOM 6126 O O . MET B 1 210 ? -18.797 27.609 7.781 1 89 210 MET B O 1
ATOM 6130 N N . LEU B 1 211 ? -16.812 27.031 8.352 1 92.25 211 LEU B N 1
ATOM 6131 C CA . LEU B 1 211 ? -17.281 26.234 9.477 1 92.25 211 LEU B CA 1
ATOM 6132 C C . LEU B 1 211 ? -17.969 27.125 10.523 1 92.25 211 LEU B C 1
ATOM 6134 O O . LEU B 1 211 ? -18.984 26.734 11.094 1 92.25 211 LEU B O 1
ATOM 6138 N N . LYS B 1 212 ? -17.375 28.281 10.734 1 94.69 212 LYS B N 1
ATOM 6139 C CA . LYS B 1 212 ? -17.969 29.219 11.672 1 94.69 212 LYS B CA 1
ATOM 6140 C C . LYS B 1 212 ? -19.359 29.656 11.211 1 94.69 212 LYS B C 1
ATOM 6142 O O . LYS B 1 212 ? -20.297 29.75 12.023 1 94.69 212 LYS B O 1
ATOM 6147 N N . SER B 1 213 ? -19.422 29.938 10 1 91.56 213 SER B N 1
ATOM 6148 C CA . SER B 1 213 ? -20.719 30.312 9.438 1 91.56 213 SER B CA 1
ATOM 6149 C C . SER B 1 213 ? -21.75 29.203 9.594 1 91.56 213 SER B C 1
ATOM 6151 O O . SER B 1 213 ? -22.906 29.469 9.922 1 91.56 213 SER B O 1
ATOM 6153 N N . MET B 1 214 ? -21.359 28.031 9.445 1 88.19 214 MET B N 1
ATOM 6154 C CA . MET B 1 214 ? -22.25 26.891 9.594 1 88.19 214 MET B CA 1
ATOM 6155 C C . MET B 1 214 ? -22.688 26.734 11.047 1 88.19 214 MET B C 1
ATOM 6157 O O . MET B 1 214 ? -23.844 26.391 11.32 1 88.19 214 MET B O 1
ATOM 6161 N N . ALA B 1 215 ? -21.797 26.906 11.883 1 93.12 215 ALA B N 1
ATOM 6162 C CA . ALA B 1 215 ? -22.109 26.812 13.305 1 93.12 215 ALA B CA 1
ATOM 6163 C C . ALA B 1 215 ? -23.094 27.891 13.727 1 93.12 215 ALA B C 1
ATOM 6165 O O . ALA B 1 215 ? -24.094 27.594 14.398 1 93.12 215 ALA B O 1
ATOM 6166 N N . THR B 1 216 ? -22.891 29.125 13.273 1 92.5 216 THR B N 1
ATOM 6167 C CA . THR B 1 216 ? -23.672 30.266 13.734 1 92.5 216 THR B CA 1
ATOM 6168 C C . THR B 1 216 ? -25.031 30.312 13.023 1 92.5 216 THR B C 1
ATOM 6170 O O . THR B 1 216 ? -26.062 30.531 13.656 1 92.5 216 THR B O 1
ATOM 6173 N N . LEU B 1 217 ? -24.984 30.109 11.719 1 87.69 217 LEU B N 1
ATOM 6174 C CA . LEU B 1 217 ? -26.188 30.281 10.914 1 87.69 217 LEU B CA 1
ATOM 6175 C C . LEU B 1 217 ? -27.109 29.062 11.062 1 87.69 217 LEU B C 1
ATOM 6177 O O . LEU B 1 217 ? -28.328 29.203 11.109 1 87.69 217 LEU B O 1
ATOM 6181 N N . HIS B 1 218 ? -26.516 27.938 11.188 1 87.88 218 HIS B N 1
ATOM 6182 C CA . HIS B 1 218 ? -27.328 26.719 11.203 1 87.88 218 HIS B CA 1
ATOM 6183 C C . HIS B 1 218 ? -27.297 26.062 12.578 1 87.88 218 HIS B C 1
ATOM 6185 O O . HIS B 1 218 ? -27.797 24.953 12.75 1 87.88 218 HIS B O 1
ATOM 6191 N N . THR B 1 219 ? -26.672 26.641 13.555 1 91.06 219 THR B N 1
ATOM 6192 C CA . THR B 1 219 ? -26.609 26.219 14.945 1 91.06 219 THR B CA 1
ATOM 6193 C C . THR B 1 219 ? -26.016 24.812 15.055 1 91.06 219 THR B C 1
ATOM 6195 O O . THR B 1 219 ? -26.547 23.953 15.766 1 91.06 219 THR B O 1
ATOM 6198 N N . LYS B 1 220 ? -25.047 24.547 14.211 1 92.75 220 LYS B N 1
ATOM 6199 C CA . LYS B 1 220 ? -24.359 23.25 14.219 1 92.75 220 LYS B CA 1
ATOM 6200 C C . LYS B 1 220 ? -23.312 23.203 15.328 1 92.75 220 LYS B C 1
ATOM 6202 O O . LYS B 1 220 ? -22.766 24.25 15.719 1 92.75 220 LYS B O 1
ATOM 6207 N N . THR B 1 221 ? -23.156 22.031 15.883 1 95.38 221 THR B N 1
ATOM 6208 C CA . THR B 1 221 ? -22.062 21.812 16.828 1 95.38 221 THR B CA 1
ATOM 6209 C C . THR B 1 221 ? -20.797 21.359 16.094 1 95.38 221 THR B C 1
ATOM 6211 O O . THR B 1 221 ? -20.797 20.328 15.438 1 95.38 221 THR B O 1
ATOM 6214 N N . ILE B 1 222 ? -19.797 22.141 16.172 1 95.75 222 ILE B N 1
ATOM 6215 C CA . ILE B 1 222 ? -18.562 21.828 15.445 1 95.75 222 ILE B CA 1
ATOM 6216 C C . ILE B 1 222 ? -17.391 21.734 16.422 1 95.75 222 ILE B C 1
ATOM 6218 O O . ILE B 1 222 ? -17.172 22.641 17.219 1 95.75 222 ILE B O 1
ATOM 6222 N N . ILE B 1 223 ? -16.734 20.609 16.438 1 96.5 223 ILE B N 1
ATOM 6223 C CA . ILE B 1 223 ? -15.539 20.375 17.234 1 96.5 223 ILE B CA 1
ATOM 6224 C C . ILE B 1 223 ? -14.359 20.062 16.328 1 96.5 223 ILE B C 1
ATOM 6226 O O . ILE B 1 223 ? -14.469 19.219 15.43 1 96.5 223 ILE B O 1
ATOM 6230 N N . LEU B 1 224 ? -13.289 20.719 16.453 1 95.38 224 LEU B N 1
ATOM 6231 C CA . LEU B 1 224 ? -12.125 20.438 15.617 1 95.38 224 LEU B CA 1
ATOM 6232 C C . LEU B 1 224 ? -10.852 20.453 16.438 1 95.38 224 LEU B C 1
ATOM 6234 O O . LEU B 1 224 ? -10.812 21.047 17.516 1 95.38 224 LEU B O 1
ATOM 6238 N N . THR B 1 225 ? -9.93 19.703 16.031 1 92.19 225 THR B N 1
ATOM 6239 C CA . THR B 1 225 ? -8.602 19.734 16.641 1 92.19 225 THR B CA 1
ATOM 6240 C C . THR B 1 225 ? -7.656 20.609 15.82 1 92.19 225 THR B C 1
ATOM 6242 O O . THR B 1 225 ? -7.73 20.625 14.586 1 92.19 225 THR B O 1
ATOM 6245 N N . ILE B 1 226 ? -6.883 21.422 16.469 1 85.19 226 ILE B N 1
ATOM 6246 C CA . ILE B 1 226 ? -5.938 22.281 15.781 1 85.19 226 ILE B CA 1
ATOM 6247 C C . ILE B 1 226 ? -4.625 22.344 16.562 1 85.19 226 ILE B C 1
ATOM 6249 O O . ILE B 1 226 ? -4.633 22.391 17.797 1 85.19 226 ILE B O 1
ATOM 6253 N N . HIS B 1 227 ? -3.607 22.328 15.891 1 73.62 227 HIS B N 1
ATOM 6254 C CA . HIS B 1 227 ? -2.303 22.375 16.547 1 73.62 227 HIS B CA 1
ATOM 6255 C C . HIS B 1 227 ? -1.876 23.828 16.797 1 73.62 227 HIS B C 1
ATOM 6257 O O . HIS B 1 227 ? -1.508 24.172 17.922 1 73.62 227 HIS B O 1
ATOM 6263 N N . GLN B 1 228 ? -1.772 24.578 15.648 1 71.25 228 GLN B N 1
ATOM 6264 C CA . GLN B 1 228 ? -1.264 25.938 15.75 1 71.25 228 GLN B CA 1
ATOM 6265 C C . GLN B 1 228 ? -2.133 26.906 14.953 1 71.25 228 GLN B C 1
ATOM 6267 O O . GLN B 1 228 ? -1.791 27.281 13.836 1 71.25 228 GLN B O 1
ATOM 6272 N N . PRO B 1 229 ? -3.105 27.359 15.711 1 73.62 229 PRO B N 1
ATOM 6273 C CA . PRO B 1 229 ? -3.918 28.312 14.953 1 73.62 229 PRO B CA 1
ATOM 6274 C C . PRO B 1 229 ? -3.293 29.703 14.883 1 73.62 229 PRO B C 1
ATOM 6276 O O . PRO B 1 229 ? -2.656 30.141 15.844 1 73.62 229 PRO B O 1
ATOM 6279 N N . GLY B 1 230 ? -3.375 30.328 13.758 1 76 230 GLY B N 1
ATOM 6280 C CA . GLY B 1 230 ? -3.014 31.734 13.656 1 76 230 GLY B CA 1
ATOM 6281 C C . GLY B 1 230 ? -3.986 32.656 14.367 1 76 230 GLY B C 1
ATOM 6282 O O . GLY B 1 230 ? -4.996 32.219 14.906 1 76 230 GLY B O 1
ATOM 6283 N N . PHE B 1 231 ? -3.705 33.938 14.438 1 77 231 PHE B N 1
ATOM 6284 C CA . PHE B 1 231 ? -4.523 34.906 15.141 1 77 231 PHE B CA 1
ATOM 6285 C C . PHE B 1 231 ? -5.906 35 14.516 1 77 231 PHE B C 1
ATOM 6287 O O . PHE B 1 231 ? -6.91 35.094 15.219 1 77 231 PHE B O 1
ATOM 6294 N N . ARG B 1 232 ? -5.922 35 13.211 1 80.31 232 ARG B N 1
ATOM 6295 C CA . ARG B 1 232 ? -7.195 35.156 12.516 1 80.31 232 ARG B CA 1
ATOM 6296 C C . ARG B 1 232 ? -8.102 33.938 12.766 1 80.31 232 ARG B C 1
ATOM 6298 O O . ARG B 1 232 ? -9.32 34.094 12.883 1 80.31 232 ARG B O 1
ATOM 6305 N N . ILE B 1 233 ? -7.512 32.875 12.828 1 86.81 233 ILE B N 1
ATOM 6306 C CA . ILE B 1 233 ? -8.266 31.641 13.07 1 86.81 233 ILE B CA 1
ATOM 6307 C C . ILE B 1 233 ? -8.734 31.609 14.523 1 86.81 233 ILE B C 1
ATOM 6309 O O . ILE B 1 233 ? -9.844 31.156 14.812 1 86.81 233 ILE B O 1
ATOM 6313 N N . LEU B 1 234 ? -7.918 32.125 15.398 1 87.31 234 LEU B N 1
ATOM 6314 C CA . LEU B 1 234 ? -8.258 32.156 16.812 1 87.31 234 LEU B CA 1
ATOM 6315 C C . LEU B 1 234 ? -9.5 33.031 17.062 1 87.31 234 LEU B C 1
ATOM 6317 O O . LEU B 1 234 ? -10.297 32.719 17.938 1 87.31 234 LEU B O 1
ATOM 6321 N N . GLU B 1 235 ? -9.609 34.031 16.281 1 87.81 235 GLU B N 1
ATOM 6322 C CA . GLU B 1 235 ? -10.75 34.938 16.422 1 87.81 235 GLU B CA 1
ATOM 6323 C C . GLU B 1 235 ? -12.055 34.25 16.047 1 87.81 235 GLU B C 1
ATOM 6325 O O . GLU B 1 235 ? -13.133 34.656 16.484 1 87.81 235 GLU B O 1
ATOM 6330 N N . LEU B 1 236 ? -11.945 33.25 15.273 1 93.12 236 LEU B N 1
ATOM 6331 C CA . LEU B 1 236 ? -13.133 32.531 14.805 1 93.12 236 LEU B CA 1
ATOM 6332 C C . LEU B 1 236 ? -13.555 31.469 15.82 1 93.12 236 LEU B C 1
ATOM 6334 O O . LEU B 1 236 ? -14.695 31 15.789 1 93.12 236 LEU B O 1
ATOM 6338 N N . ILE B 1 237 ? -12.695 31.109 16.719 1 94.19 237 ILE B N 1
ATOM 6339 C CA . ILE B 1 237 ? -12.953 30.047 17.688 1 94.19 237 ILE B CA 1
ATOM 6340 C C . ILE B 1 237 ? -13.727 30.594 18.875 1 94.19 237 ILE B C 1
ATOM 6342 O O . ILE B 1 237 ? -13.352 31.625 19.438 1 94.19 237 ILE B O 1
A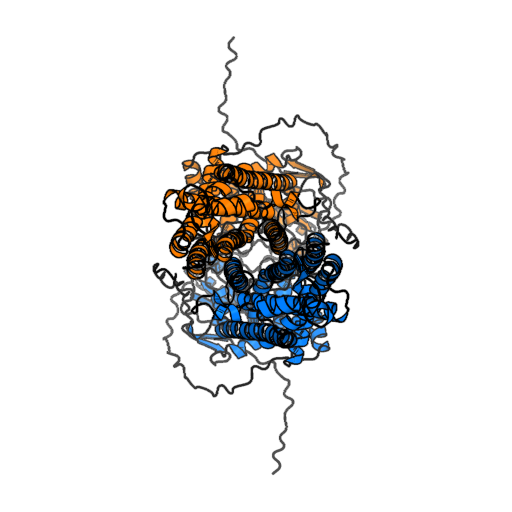TOM 6346 N N . ASP B 1 238 ? -14.758 29.938 19.297 1 94.5 238 ASP B N 1
ATOM 6347 C CA . ASP B 1 238 ? -15.594 30.375 20.406 1 94.5 238 ASP B CA 1
ATOM 6348 C C . ASP B 1 238 ? -15.102 29.797 21.719 1 94.5 238 ASP B C 1
ATOM 6350 O O . ASP B 1 238 ? -15.047 30.516 22.734 1 94.5 238 ASP B O 1
ATOM 6354 N N . ARG B 1 239 ? -14.859 28.562 21.672 1 94.25 239 ARG B N 1
ATOM 6355 C CA . ARG B 1 239 ? -14.469 27.844 22.875 1 94.25 239 ARG B CA 1
ATOM 6356 C C . ARG B 1 239 ? -13.234 26.984 22.625 1 94.25 239 ARG B C 1
ATOM 6358 O O . ARG B 1 239 ? -13.039 26.469 21.531 1 94.25 239 ARG B O 1
ATOM 6365 N N . VAL B 1 240 ? -12.445 26.828 23.688 1 93.31 240 VAL B N 1
ATOM 6366 C CA . VAL B 1 240 ? -11.219 26.062 23.562 1 93.31 240 VAL B CA 1
ATOM 6367 C C . VAL B 1 240 ? -11.141 25.016 24.672 1 93.31 240 VAL B C 1
ATOM 6369 O O . VAL B 1 240 ? -11.516 25.297 25.812 1 93.31 240 VAL B O 1
ATOM 6372 N N . ILE B 1 241 ? -10.82 23.859 24.281 1 92.88 241 ILE B N 1
ATOM 6373 C CA . ILE B 1 241 ? -10.5 22.781 25.219 1 92.88 241 ILE B CA 1
ATOM 6374 C C . ILE B 1 241 ? -9 22.5 25.172 1 92.88 241 ILE B C 1
ATOM 6376 O O . ILE B 1 241 ? -8.484 21.984 24.188 1 92.88 241 ILE B O 1
ATOM 6380 N N . LEU B 1 242 ? -8.359 22.844 26.234 1 90.88 242 LEU B N 1
ATOM 6381 C CA . LEU B 1 242 ? -6.918 22.609 26.328 1 90.88 242 LEU B CA 1
ATOM 6382 C C . LEU B 1 242 ? -6.633 21.266 26.984 1 90.88 242 LEU B C 1
ATOM 6384 O O . LEU B 1 242 ? -7.004 21.047 28.141 1 90.88 242 LEU B O 1
ATOM 6388 N N . ILE B 1 243 ? -6.031 20.391 26.188 1 88.62 243 ILE B N 1
ATOM 6389 C CA . ILE B 1 243 ? -5.723 19.062 26.688 1 88.62 243 ILE B CA 1
ATOM 6390 C C . ILE B 1 243 ? -4.211 18.906 26.844 1 88.62 243 ILE B C 1
ATOM 6392 O O . ILE B 1 243 ? -3.447 19.328 25.984 1 88.62 243 ILE B O 1
ATOM 6396 N N . SER B 1 244 ? -3.799 18.422 27.984 1 84.88 244 SER B N 1
ATOM 6397 C CA . SER B 1 244 ? -2.398 18.109 28.25 1 84.88 244 SER B CA 1
ATOM 6398 C C . SER B 1 244 ? -2.254 16.781 28.984 1 84.88 244 SER B C 1
ATOM 6400 O O . SER B 1 244 ? -2.896 16.562 30.016 1 84.88 244 SER B O 1
ATOM 6402 N N . ASN B 1 245 ? -1.409 15.938 28.453 1 81.75 245 ASN B N 1
ATOM 6403 C CA . ASN B 1 245 ? -1.12 14.641 29.047 1 81.75 245 ASN B CA 1
ATOM 6404 C C . ASN B 1 245 ? -2.4 13.867 29.359 1 81.75 245 ASN B C 1
ATOM 6406 O O . ASN B 1 245 ? -2.541 13.305 30.438 1 81.75 245 ASN B O 1
ATOM 6410 N N . GLY B 1 246 ? -3.391 13.992 28.516 1 86 246 GLY B N 1
ATOM 6411 C CA . GLY B 1 246 ? -4.613 13.219 28.625 1 86 246 GLY B CA 1
ATOM 6412 C C . GLY B 1 246 ? -5.652 13.867 29.516 1 86 246 GLY B C 1
ATOM 6413 O O . GLY B 1 246 ? -6.742 13.328 29.703 1 86 246 GLY B O 1
ATOM 6414 N N . SER B 1 247 ? -5.348 14.961 30.109 1 87.81 247 SER B N 1
ATOM 6415 C CA . SER B 1 247 ? -6.297 15.656 30.984 1 87.81 247 SER B CA 1
ATOM 6416 C C . SER B 1 247 ? -6.652 17.031 30.422 1 87.81 247 SER B C 1
ATOM 6418 O O . SER B 1 247 ? -5.82 17.688 29.781 1 87.81 247 SER B O 1
ATOM 6420 N N . ALA B 1 248 ? -7.871 17.391 30.672 1 88.81 248 ALA B N 1
ATOM 6421 C CA . ALA B 1 248 ? -8.297 18.719 30.25 1 88.81 248 ALA B CA 1
ATOM 6422 C C . ALA B 1 248 ? -7.879 19.797 31.266 1 88.81 248 ALA B C 1
ATOM 6424 O O . ALA B 1 248 ? -8.32 19.766 32.406 1 88.81 248 ALA B O 1
ATOM 6425 N N . VAL B 1 249 ? -7.117 20.703 30.859 1 86.94 249 VAL B N 1
ATOM 6426 C CA . VAL B 1 249 ? -6.566 21.734 31.75 1 86.94 249 VAL B CA 1
ATOM 6427 C C . VAL B 1 249 ? -7.492 22.938 31.766 1 86.94 249 VAL B C 1
ATOM 6429 O O . VAL B 1 249 ? -7.59 23.641 32.781 1 86.94 249 VAL B O 1
ATOM 6432 N N . HIS B 1 250 ? -8.086 23.172 30.656 1 88.44 250 HIS B N 1
ATOM 6433 C CA . HIS B 1 250 ? -9 24.312 30.562 1 88.44 250 HIS B CA 1
ATOM 6434 C C . HIS B 1 250 ? -10.117 24.031 29.562 1 88.44 250 HIS B C 1
ATOM 6436 O O . HIS B 1 250 ? -9.906 23.328 28.562 1 88.44 250 HIS B O 1
ATOM 6442 N N . GLN B 1 251 ? -11.25 24.516 29.891 1 90.38 251 GLN B N 1
ATOM 6443 C CA . GLN B 1 251 ? -12.383 24.484 28.984 1 90.38 251 GLN B CA 1
ATOM 6444 C C . GLN B 1 251 ? -13.234 25.75 29.125 1 90.38 251 GLN B C 1
ATOM 6446 O O . GLN B 1 251 ? -13.617 26.125 30.219 1 90.38 251 GLN B O 1
ATOM 6451 N N . GLY B 1 252 ? -13.391 26.422 28.094 1 90.06 252 GLY B N 1
ATOM 6452 C CA . GLY B 1 252 ? -14.211 27.625 28.109 1 90.06 252 GLY B CA 1
ATOM 6453 C C . GLY B 1 252 ? -13.938 28.547 26.938 1 90.06 252 GLY B C 1
ATOM 6454 O O . GLY B 1 252 ? -13.219 28.188 26.016 1 90.06 252 GLY B O 1
ATOM 6455 N N . PRO B 1 253 ? -14.602 29.641 26.906 1 92 253 PRO B N 1
ATOM 6456 C CA . PRO B 1 253 ? -14.359 30.625 25.859 1 92 253 PRO B CA 1
ATOM 6457 C C . PRO B 1 253 ? -12.922 31.156 25.859 1 92 253 PRO B C 1
ATOM 6459 O O . PRO B 1 253 ? -12.242 31.109 26.891 1 92 253 PRO B O 1
ATOM 6462 N N . VAL B 1 254 ? -12.492 31.594 24.75 1 89.31 254 VAL B N 1
ATOM 6463 C CA . VAL B 1 254 ? -11.117 32.031 24.562 1 89.31 254 VAL B CA 1
ATOM 6464 C C . VAL B 1 254 ? -10.805 33.188 25.5 1 89.31 254 VAL B C 1
ATOM 6466 O O . VAL B 1 254 ? -9.703 33.281 26.047 1 89.31 254 VAL B O 1
ATOM 6469 N N . HIS B 1 255 ? -11.797 34.062 25.766 1 88.25 255 HIS B N 1
ATOM 6470 C CA . HIS B 1 255 ? -11.57 35.219 26.609 1 88.25 255 HIS B CA 1
ATOM 6471 C C . HIS B 1 255 ? -11.336 34.812 28.062 1 88.25 255 HIS B C 1
ATOM 6473 O O . HIS B 1 255 ? -10.586 35.469 28.781 1 88.25 255 HIS B O 1
ATOM 6479 N N . GLN B 1 256 ? -11.984 33.75 28.422 1 90.56 256 GLN B N 1
ATOM 6480 C CA . GLN B 1 256 ? -11.789 33.25 29.766 1 90.56 256 GLN B CA 1
ATOM 6481 C C . GLN B 1 256 ? -10.383 32.656 29.953 1 90.56 256 GLN B C 1
ATOM 6483 O O . GLN B 1 256 ? -9.828 32.719 31.047 1 90.56 256 GLN B O 1
ATOM 6488 N N . LEU B 1 257 ? -9.891 32.125 28.922 1 88.19 257 LEU B N 1
ATOM 6489 C CA . LEU B 1 257 ? -8.523 31.609 28.969 1 88.19 257 LEU B CA 1
ATOM 6490 C C . LEU B 1 257 ? -7.531 32.75 29.141 1 88.19 257 LEU B C 1
ATOM 6492 O O . LEU B 1 257 ? -6.574 32.625 29.906 1 88.19 257 LEU B O 1
ATOM 6496 N N . GLU B 1 258 ? -7.711 33.812 28.422 1 87.5 258 GLU B N 1
ATOM 6497 C CA . GLU B 1 258 ? -6.852 34.969 28.531 1 87.5 258 GLU B CA 1
ATOM 6498 C C . GLU B 1 258 ? -6.887 35.562 29.938 1 87.5 258 GLU B C 1
ATOM 6500 O O . GLU B 1 258 ? -5.848 35.938 30.484 1 87.5 258 GLU B O 1
ATOM 6505 N N . ALA B 1 259 ? -8.062 35.594 30.5 1 88.31 259 ALA B N 1
ATOM 6506 C CA . ALA B 1 259 ? -8.234 36.125 31.859 1 88.31 259 ALA B CA 1
ATOM 6507 C C . ALA B 1 259 ? -7.551 35.219 32.875 1 88.31 259 ALA B C 1
ATOM 6509 O O . ALA B 1 259 ? -6.93 35.719 33.844 1 88.31 259 ALA B O 1
ATOM 6510 N N . ARG B 1 260 ? -7.719 34 32.625 1 87.5 260 ARG B N 1
ATOM 6511 C CA . ARG B 1 260 ? -7.105 33.031 33.531 1 87.5 260 ARG B CA 1
ATOM 6512 C C . ARG B 1 260 ? -5.586 33.156 33.531 1 87.5 260 ARG B C 1
ATOM 6514 O O . ARG B 1 260 ? -4.938 33.062 34.562 1 87.5 260 ARG B O 1
ATOM 6521 N N . LEU B 1 261 ? -5.027 33.344 32.406 1 87.88 261 LEU B N 1
ATOM 6522 C CA . LEU B 1 261 ? -3.582 33.469 32.281 1 87.88 261 LEU B CA 1
ATOM 6523 C C . LEU B 1 261 ? -3.094 34.75 32.906 1 87.88 261 LEU B C 1
ATOM 6525 O O . LEU B 1 261 ? -2.045 34.781 33.562 1 87.88 261 LEU B O 1
ATOM 6529 N N . THR B 1 262 ? -3.869 35.781 32.75 1 86.19 262 THR B N 1
ATOM 6530 C CA . THR B 1 262 ? -3.52 37.062 33.344 1 86.19 262 THR B CA 1
ATOM 6531 C C . THR B 1 262 ? -3.623 37 34.844 1 86.19 262 THR B C 1
ATOM 6533 O O . THR B 1 262 ? -2.791 37.562 35.562 1 86.19 262 THR B O 1
ATOM 6536 N N . ASP B 1 263 ? -4.605 36.344 35.312 1 86.19 263 ASP B N 1
ATOM 6537 C CA . ASP B 1 263 ? -4.809 36.188 36.75 1 86.19 263 ASP B CA 1
ATOM 6538 C C . ASP B 1 263 ? -3.689 35.375 37.375 1 86.19 263 ASP B C 1
ATOM 6540 O O . ASP B 1 263 ? -3.34 35.562 38.531 1 86.19 263 ASP B O 1
ATOM 6544 N N . ALA B 1 264 ? -3.23 34.469 36.594 1 84.62 264 ALA B N 1
ATOM 6545 C CA . ALA B 1 264 ? -2.145 33.625 37.062 1 84.62 264 ALA B CA 1
ATOM 6546 C C . ALA B 1 264 ? -0.812 34.344 37.031 1 84.62 264 ALA B C 1
ATOM 6548 O O . ALA B 1 264 ? 0.217 33.812 37.469 1 84.62 264 ALA B O 1
ATOM 6549 N N . GLY B 1 265 ? -0.754 35.531 36.531 1 81.44 265 GLY B N 1
ATOM 6550 C CA . GLY B 1 265 ? 0.437 36.375 36.562 1 81.44 265 GLY B CA 1
ATOM 6551 C C . GLY B 1 265 ? 1.236 36.344 35.281 1 81.44 265 GLY B C 1
ATOM 6552 O O . GLY B 1 265 ? 2.359 36.844 35.219 1 81.44 265 GLY B O 1
ATOM 6553 N N . HIS B 1 266 ? 0.605 35.688 34.344 1 83.31 266 HIS B N 1
ATOM 6554 C CA . HIS B 1 266 ? 1.344 35.625 33.094 1 83.31 266 HIS B CA 1
ATOM 6555 C C . HIS B 1 266 ? 1.045 36.812 32.188 1 83.31 266 HIS B C 1
ATOM 6557 O O . HIS B 1 266 ? -0.086 37.312 32.156 1 83.31 266 HIS B O 1
ATOM 6563 N N . CYS B 1 267 ? 2.117 37.406 31.594 1 81.81 267 CYS B N 1
ATOM 6564 C CA . CYS B 1 267 ? 1.96 38.469 30.609 1 81.81 267 CYS B CA 1
ATOM 6565 C C . CYS B 1 267 ? 2.156 37.938 29.188 1 81.81 267 CYS B C 1
ATOM 6567 O O . CYS B 1 267 ? 3.25 37.5 28.844 1 81.81 267 CYS B O 1
ATOM 6569 N N . ILE B 1 268 ? 1.096 37.938 28.469 1 81.25 268 ILE B N 1
ATOM 6570 C CA . ILE B 1 268 ? 1.146 37.406 27.109 1 81.25 268 ILE B CA 1
ATOM 6571 C C . ILE B 1 268 ? 1.812 38.438 26.188 1 81.25 268 ILE B C 1
ATOM 6573 O O . ILE B 1 268 ? 1.339 39.562 26.047 1 81.25 268 ILE B O 1
ATOM 6577 N N . PRO B 1 269 ? 2.84 38.062 25.578 1 76.19 269 PRO B N 1
ATOM 6578 C CA . PRO B 1 269 ? 3.48 39 24.641 1 76.19 269 PRO B CA 1
ATOM 6579 C C . PRO B 1 269 ? 2.564 39.375 23.469 1 76.19 269 PRO B C 1
ATOM 6581 O O . PRO B 1 269 ? 1.707 38.594 23.062 1 76.19 269 PRO B O 1
ATOM 6584 N N . LEU B 1 270 ? 2.67 40.531 22.938 1 69.62 270 LEU B N 1
ATOM 6585 C CA . LEU B 1 270 ? 1.787 41.094 21.922 1 69.62 270 LEU B CA 1
ATOM 6586 C C . LEU B 1 270 ? 1.822 40.281 20.641 1 69.62 270 LEU B C 1
ATOM 6588 O O . LEU B 1 270 ? 0.813 40.156 19.938 1 69.62 270 LEU B O 1
ATOM 6592 N N . HIS B 1 271 ? 2.875 39.625 20.344 1 71 271 HIS B N 1
ATOM 6593 C CA . HIS B 1 271 ? 2.994 38.969 19.047 1 71 271 HIS B CA 1
ATOM 6594 C C . HIS B 1 271 ? 2.717 37.469 19.156 1 71 271 HIS B C 1
ATOM 6596 O O . HIS B 1 271 ? 2.764 36.75 18.172 1 71 271 HIS B O 1
ATOM 6602 N N . VAL B 1 272 ? 2.303 37.125 20.375 1 74.75 272 VAL B N 1
ATOM 6603 C CA . VAL B 1 272 ? 2.066 35.719 20.562 1 74.75 272 VAL B CA 1
ATOM 6604 C C . VAL B 1 272 ? 0.582 35.469 20.828 1 74.75 272 VAL B C 1
ATOM 6606 O O . VAL B 1 272 ? -0.059 36.219 21.562 1 74.75 272 VAL B O 1
ATOM 6609 N N . ASN B 1 273 ? 0.096 34.438 20.188 1 78.62 273 ASN B N 1
ATOM 6610 C CA . ASN B 1 273 ? -1.294 34.031 20.359 1 78.62 273 ASN B CA 1
ATOM 6611 C C . ASN B 1 273 ? -1.535 33.438 21.734 1 78.62 273 ASN B C 1
ATOM 6613 O O . ASN B 1 273 ? -0.666 32.75 22.281 1 78.62 273 ASN B O 1
ATOM 6617 N N . VAL B 1 274 ? -2.672 33.781 22.328 1 81.44 274 VAL B N 1
ATOM 6618 C CA . VAL B 1 274 ? -3.033 33.375 23.672 1 81.44 274 VAL B CA 1
ATOM 6619 C C . VAL B 1 274 ? -2.936 31.844 23.781 1 81.44 274 VAL B C 1
ATOM 6621 O O . VAL B 1 274 ? -2.469 31.312 24.781 1 81.44 274 VAL B O 1
ATOM 6624 N N . LEU B 1 275 ? -3.334 31.203 22.75 1 82.88 275 LEU B N 1
ATOM 6625 C CA . LEU B 1 275 ? -3.34 29.734 22.781 1 82.88 275 LEU B CA 1
ATOM 6626 C C . LEU B 1 275 ? -1.917 29.188 22.75 1 82.88 275 LEU B C 1
ATOM 6628 O O . LEU B 1 275 ? -1.614 28.203 23.422 1 82.88 275 LEU B O 1
ATOM 6632 N N . GLU B 1 276 ? -1.147 29.766 21.922 1 77.81 276 GLU B N 1
ATOM 6633 C CA . GLU B 1 276 ? 0.256 29.375 21.859 1 77.81 276 GLU B CA 1
ATOM 6634 C C . GLU B 1 276 ? 0.943 29.578 23.203 1 77.81 276 GLU B C 1
ATOM 6636 O O . GLU B 1 276 ? 1.744 28.734 23.641 1 77.81 276 GLU B O 1
ATOM 6641 N N . TYR B 1 277 ? 0.655 30.688 23.75 1 80.25 277 TYR B N 1
ATOM 6642 C CA . TYR B 1 277 ? 1.228 30.969 25.062 1 80.25 277 TYR B CA 1
ATOM 6643 C C . TYR B 1 277 ? 0.728 29.984 26.109 1 80.25 277 TYR B C 1
ATOM 6645 O O . TYR B 1 277 ? 1.496 29.531 26.969 1 80.25 277 TYR B O 1
ATOM 6653 N N . ALA B 1 278 ? -0.553 29.703 26.062 1 83.25 278 ALA B N 1
ATOM 6654 C CA . ALA B 1 278 ? -1.155 28.766 27.016 1 83.25 278 ALA B CA 1
ATOM 6655 C C . ALA B 1 278 ? -0.52 27.375 26.891 1 83.25 278 ALA B C 1
ATOM 6657 O O . ALA B 1 278 ? -0.33 26.688 27.906 1 83.25 278 ALA B O 1
ATOM 6658 N N . MET B 1 279 ? -0.223 26.984 25.75 1 79.69 279 MET B N 1
ATOM 6659 C CA . MET B 1 279 ? 0.379 25.672 25.516 1 79.69 279 MET B CA 1
ATOM 6660 C C . MET B 1 279 ? 1.789 25.609 26.094 1 79.69 279 MET B C 1
ATOM 6662 O O . MET B 1 279 ? 2.23 24.562 26.547 1 79.69 279 MET B O 1
ATOM 6666 N N . ASP B 1 280 ? 2.42 26.75 26.062 1 74.81 280 ASP B N 1
ATOM 6667 C CA . ASP B 1 280 ? 3.785 26.812 26.578 1 74.81 280 ASP B CA 1
ATOM 6668 C C . ASP B 1 280 ? 3.801 26.766 28.094 1 74.81 280 ASP B C 1
ATOM 6670 O O . ASP B 1 280 ? 4.75 26.266 28.703 1 74.81 280 ASP B O 1
ATOM 6674 N N . VAL B 1 281 ? 2.791 27.328 28.672 1 76.25 281 VAL B N 1
ATOM 6675 C CA . VAL B 1 281 ? 2.779 27.438 30.125 1 76.25 281 VAL B CA 1
ATOM 6676 C C . VAL B 1 281 ? 1.862 26.375 30.719 1 76.25 281 VAL B C 1
ATOM 6678 O O . VAL B 1 281 ? 1.409 26.516 31.859 1 76.25 281 VAL B O 1
ATOM 6681 N N . MET B 1 282 ? 1.511 25.422 29.984 1 75.5 282 MET B N 1
ATOM 6682 C CA . MET B 1 282 ? 0.518 24.422 30.375 1 75.5 282 MET B CA 1
ATOM 6683 C C . MET B 1 282 ? 0.883 23.781 31.703 1 75.5 282 MET B C 1
ATOM 6685 O O . MET B 1 282 ? 0.004 23.484 32.531 1 75.5 282 MET B O 1
ATOM 6689 N N . ASP B 1 283 ? 2.16 23.594 31.875 1 64.75 283 ASP B N 1
ATOM 6690 C CA . ASP B 1 283 ? 2.594 22.953 33.125 1 64.75 283 ASP B CA 1
ATOM 6691 C C . ASP B 1 283 ? 2.23 23.797 34.344 1 64.75 283 ASP B C 1
ATOM 6693 O O . ASP B 1 283 ? 1.96 23.266 35.406 1 64.75 283 ASP B O 1
ATOM 6697 N N . SER B 1 284 ? 2.201 25.078 34.094 1 62.22 284 SER B N 1
ATOM 6698 C CA . SER B 1 284 ? 1.884 25.984 35.188 1 62.22 284 SER B CA 1
ATOM 6699 C C . SER B 1 284 ? 0.378 26.062 35.406 1 62.22 284 SER B C 1
ATOM 6701 O O . SER B 1 284 ? -0.072 26.516 36.469 1 62.22 284 SER B O 1
ATOM 6703 N N . LEU B 1 285 ? -0.397 25.75 34.438 1 62.94 285 LEU B N 1
ATOM 6704 C CA . LEU B 1 285 ? -1.85 25.859 34.5 1 62.94 285 LEU B CA 1
ATOM 6705 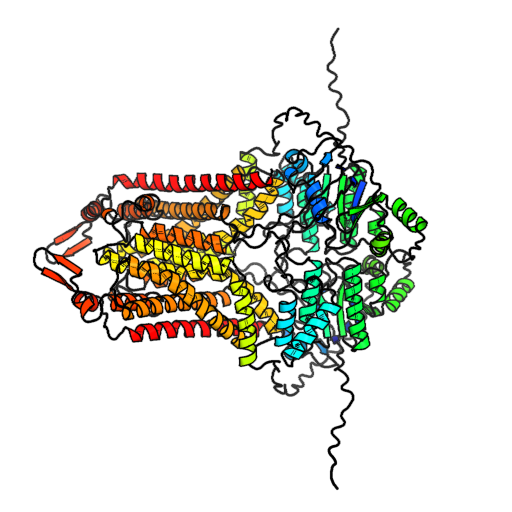C C . LEU B 1 285 ? -2.467 24.609 35.125 1 62.94 285 LEU B C 1
ATOM 6707 O O . LEU B 1 285 ? -3.65 24.609 35.469 1 62.94 285 LEU B O 1
ATOM 6711 N N . ILE B 1 286 ? -1.701 23.594 35.062 1 57.25 286 ILE B N 1
ATOM 6712 C CA . ILE B 1 286 ? -2.244 22.344 35.594 1 57.25 286 ILE B CA 1
ATOM 6713 C C . ILE B 1 286 ? -2.725 22.547 37.031 1 57.25 286 ILE B C 1
ATOM 6715 O O . ILE B 1 286 ? -1.915 22.703 37.938 1 57.25 286 ILE B O 1
ATOM 6719 N N . VAL B 1 287 ? -3.611 23.547 37.281 1 49.56 287 VAL B N 1
ATOM 6720 C CA . VAL B 1 287 ? -4.258 23.562 38.594 1 49.56 287 VAL B CA 1
ATOM 6721 C C . VAL B 1 287 ? -4.918 22.219 38.875 1 49.56 287 VAL B C 1
ATOM 6723 O O . VAL B 1 287 ? -5.293 21.5 37.938 1 49.56 287 VAL B O 1
ATOM 6726 N N . GLN B 1 288 ? -4.883 21.844 40.219 1 45.66 288 GLN B N 1
ATOM 6727 C CA . GLN B 1 288 ? -5.52 20.672 40.812 1 45.66 288 GLN B CA 1
ATOM 6728 C C . GLN B 1 288 ? -6.93 20.484 40.25 1 45.66 288 GLN B C 1
ATOM 6730 O O . GLN B 1 288 ? -7.73 21.406 40.25 1 45.66 288 GLN B O 1
ATOM 6735 N N . PRO B 1 289 ? -7.145 19.625 39.406 1 45.69 289 PRO B N 1
ATOM 6736 C CA . PRO B 1 289 ? -8.492 19.328 38.906 1 45.69 289 PRO B CA 1
ATOM 6737 C C . PRO B 1 289 ? -9.57 19.531 39.969 1 45.69 289 PRO B C 1
ATOM 6739 O O . PRO B 1 289 ? -9.352 19.219 41.156 1 45.69 289 PRO B O 1
ATOM 6742 N N . PRO B 1 290 ? -10.344 20.562 40.031 1 37.94 290 PRO B N 1
ATOM 6743 C CA . PRO B 1 290 ? -11.422 20.453 41.031 1 37.94 290 PRO B CA 1
ATOM 6744 C C . PRO B 1 290 ? -11.969 19.047 41.156 1 37.94 290 PRO B C 1
ATOM 6746 O O . PRO B 1 290 ? -12.227 18.391 40.125 1 37.94 290 PRO B O 1
ATOM 6749 N N . THR B 1 291 ? -11.508 18.281 42.094 1 37.25 291 THR B N 1
ATOM 6750 C CA . THR B 1 291 ? -12.133 17.016 42.469 1 37.25 291 THR B CA 1
ATOM 6751 C C . THR B 1 291 ? -13.656 17.156 42.531 1 37.25 291 THR B C 1
ATOM 6753 O O . THR B 1 291 ? -14.211 17.578 43.531 1 37.25 291 THR B O 1
ATOM 6756 N N . THR B 1 292 ? -14.359 17.875 41.719 1 36.22 292 THR B N 1
ATOM 6757 C CA . THR B 1 292 ? -15.789 17.688 41.938 1 36.22 292 THR B CA 1
ATOM 6758 C C . THR B 1 292 ? -16.109 16.203 42.156 1 36.22 292 THR B C 1
ATOM 6760 O O . THR B 1 292 ? -15.57 15.344 41.469 1 36.22 292 THR B O 1
ATOM 6763 N N . PRO B 1 293 ? -16.75 15.859 43.312 1 34.16 293 PRO B N 1
ATOM 6764 C CA . PRO B 1 293 ? -17.188 14.516 43.688 1 34.16 293 PRO B CA 1
ATOM 6765 C C . PRO B 1 293 ? -17.719 13.719 42.5 1 34.16 293 PRO B C 1
ATOM 6767 O O . PRO B 1 293 ? -18.234 14.297 41.531 1 34.16 293 PRO B O 1
ATOM 6770 N N . HIS B 1 294 ? -17.156 12.586 42.219 1 37.31 294 HIS B N 1
ATOM 6771 C CA . HIS B 1 294 ? -17.625 11.461 41.406 1 37.31 294 HIS B CA 1
ATOM 6772 C C . HIS B 1 294 ? -19.141 11.336 41.5 1 37.31 294 HIS B C 1
ATOM 6774 O O . HIS B 1 294 ? -19.672 10.758 42.438 1 37.31 294 HIS B O 1
ATOM 6780 N N . GLU B 1 295 ? -19.938 12.305 41.5 1 32.72 295 GLU B N 1
ATOM 6781 C CA . GLU B 1 295 ? -21.312 11.805 41.469 1 32.72 295 GLU B CA 1
ATOM 6782 C C . GLU B 1 295 ? -21.438 10.664 40.438 1 32.72 295 GLU B C 1
ATOM 6784 O O . GLU B 1 295 ? -21.109 10.82 39.281 1 32.72 295 GLU B O 1
ATOM 6789 N N . GLU B 1 296 ? -21.203 9.469 40.938 1 34.62 296 GLU B N 1
ATOM 6790 C CA . GLU B 1 296 ? -21.562 8.25 40.219 1 34.62 296 GLU B CA 1
ATOM 6791 C C . GLU B 1 296 ? -22.797 8.469 39.344 1 34.62 296 GLU B C 1
ATOM 6793 O O . GLU B 1 296 ? -23.891 8.742 39.844 1 34.62 296 GLU B O 1
ATOM 6798 N N . VAL B 1 297 ? -22.766 9.234 38.406 1 35.03 297 VAL B N 1
ATOM 6799 C CA . VAL B 1 297 ? -23.922 9.156 37.531 1 35.03 297 VAL B CA 1
ATOM 6800 C C . VAL B 1 297 ? -24.391 7.711 37.438 1 35.03 297 VAL B C 1
ATOM 6802 O O . VAL B 1 297 ? -23.625 6.828 37.031 1 35.03 297 VAL B O 1
ATOM 6805 N N . VAL B 1 298 ? -25.203 7.285 38.406 1 31.08 298 VAL B N 1
ATOM 6806 C CA . VAL B 1 298 ? -25.969 6.062 38.25 1 31.08 298 VAL B CA 1
ATOM 6807 C C . VAL B 1 298 ? -26.375 5.898 36.781 1 31.08 298 VAL B C 1
ATOM 6809 O O . VAL B 1 298 ? -26.969 6.797 36.188 1 31.08 298 VAL B O 1
ATOM 6812 N N . ALA B 1 299 ? -25.656 5.188 36.125 1 33.47 299 ALA B N 1
ATOM 6813 C CA . ALA B 1 299 ? -26.109 4.629 34.875 1 33.47 299 ALA B CA 1
ATOM 6814 C C . ALA B 1 299 ? -27.609 4.379 34.875 1 33.47 299 ALA B C 1
ATOM 6816 O O . ALA B 1 299 ? -28.078 3.43 35.531 1 33.47 299 ALA B O 1
ATOM 6817 N N . ALA B 1 300 ? -28.453 5.359 35.312 1 28.94 300 ALA B N 1
ATOM 6818 C CA . ALA B 1 300 ? -29.844 4.969 35.031 1 28.94 300 ALA B CA 1
ATOM 6819 C C . ALA B 1 300 ? -29.938 4.145 33.75 1 28.94 300 ALA B C 1
ATOM 6821 O O . ALA B 1 300 ? -29.609 4.629 32.688 1 28.94 300 ALA B O 1
ATOM 6822 N N . ASN B 1 301 ? -29.625 2.895 33.875 1 31.53 301 ASN B N 1
ATOM 6823 C CA . ASN B 1 301 ? -30.031 1.834 32.969 1 31.53 301 ASN B CA 1
ATOM 6824 C C . ASN B 1 301 ? -31.406 2.104 32.375 1 31.53 301 ASN B C 1
ATOM 6826 O O . ASN B 1 301 ? -32.406 1.469 32.781 1 31.53 301 ASN B O 1
ATOM 6830 N N . THR B 1 302 ? -32 3.236 32.656 1 30.45 302 THR B N 1
ATOM 6831 C CA . THR B 1 302 ? -33.312 3.225 31.984 1 30.45 302 THR B CA 1
ATOM 6832 C C . THR B 1 302 ? -33.156 2.781 30.531 1 30.45 302 THR B C 1
ATOM 6834 O O . THR B 1 302 ? -32.469 3.445 29.75 1 30.45 302 THR B O 1
ATOM 6837 N N . ALA B 1 303 ? -33.156 1.559 30.375 1 29.83 303 ALA B N 1
ATOM 6838 C CA . ALA B 1 303 ? -33.469 0.886 29.109 1 29.83 303 ALA B CA 1
ATOM 6839 C C . ALA B 1 303 ? -34.531 1.652 28.328 1 29.83 303 ALA B C 1
ATOM 6841 O O . ALA B 1 303 ? -35.719 1.459 28.547 1 29.83 303 ALA B O 1
ATOM 6842 N N . ALA B 1 304 ? -34.594 2.961 28.391 1 31.55 304 ALA B N 1
ATOM 6843 C CA . ALA B 1 304 ? -35.562 3.432 27.406 1 31.55 304 ALA B CA 1
ATOM 6844 C C . ALA B 1 304 ? -35.625 2.504 26.188 1 31.55 304 ALA B C 1
ATOM 6846 O O . ALA B 1 304 ? -34.594 1.868 25.859 1 31.55 304 ALA B O 1
ATOM 6847 N N . THR B 1 305 ? -36.719 1.94 25.969 1 31.72 305 THR B N 1
ATOM 6848 C CA . THR B 1 305 ? -37.125 1.149 24.812 1 31.72 305 THR B CA 1
ATOM 6849 C C . THR B 1 305 ? -36.375 1.558 23.562 1 31.72 305 THR B C 1
ATOM 6851 O O . THR B 1 305 ? -36.406 2.721 23.156 1 31.72 305 THR B O 1
ATOM 6854 N N . VAL B 1 306 ? -35.125 1.218 23.484 1 35.25 306 VAL B N 1
ATOM 6855 C CA . VAL B 1 306 ? -34.469 1.129 22.172 1 35.25 306 VAL B CA 1
ATOM 6856 C C . VAL B 1 306 ? -35.562 1.021 21.094 1 35.25 306 VAL B C 1
ATOM 6858 O O . VAL B 1 306 ? -36.219 -0.015 20.953 1 35.25 306 VAL B O 1
ATOM 6861 N N . ASN B 1 307 ? -36.625 1.801 21.266 1 33 307 ASN B N 1
ATOM 6862 C CA . ASN B 1 307 ? -37.406 1.768 20.031 1 33 307 ASN B CA 1
ATOM 6863 C C . ASN B 1 307 ? -36.531 1.476 18.828 1 33 307 ASN B C 1
ATOM 6865 O O . ASN B 1 307 ? -35.438 2.037 18.688 1 33 307 ASN B O 1
ATOM 6869 N N . ASN B 1 308 ? -36.375 0.27 18.516 1 36.41 308 ASN B N 1
ATOM 6870 C CA . ASN B 1 308 ? -35.875 -0.274 17.266 1 36.41 308 ASN B CA 1
ATOM 6871 C C . ASN B 1 308 ? -35.875 0.775 16.156 1 36.41 308 ASN B C 1
ATOM 6873 O O . ASN B 1 308 ? -36.781 0.807 15.328 1 36.41 308 ASN B O 1
ATOM 6877 N N . ASP B 1 309 ? -35.875 1.972 16.5 1 41.72 309 ASP B N 1
ATOM 6878 C CA . ASP B 1 309 ? -35.875 2.941 15.406 1 41.72 309 ASP B CA 1
ATOM 6879 C C . ASP B 1 309 ? -34.875 2.566 14.32 1 41.72 309 ASP B C 1
ATOM 6881 O O . ASP B 1 309 ? -33.719 2.316 14.609 1 41.72 309 ASP B O 1
ATOM 6885 N N . ARG B 1 310 ? -35.281 1.95 13.367 1 42.34 310 ARG B N 1
ATOM 6886 C CA . ARG B 1 310 ? -34.812 1.498 12.062 1 42.34 310 ARG B CA 1
ATOM 6887 C C . ARG B 1 310 ? -33.688 2.393 11.555 1 42.34 310 ARG B C 1
ATOM 6889 O O . ARG B 1 310 ? -33.781 3.619 11.594 1 42.34 310 ARG B O 1
ATOM 6896 N N . ILE B 1 311 ? -32.438 2.09 11.797 1 54.5 311 ILE B N 1
ATOM 6897 C CA . ILE B 1 311 ? -31.344 2.676 11.039 1 54.5 311 ILE B CA 1
ATOM 6898 C C . ILE B 1 311 ? -31.859 3.174 9.688 1 54.5 311 ILE B C 1
ATOM 6900 O O . ILE B 1 311 ? -32.406 2.402 8.906 1 54.5 311 ILE B O 1
ATOM 6904 N N . PHE B 1 312 ? -32.312 4.359 9.609 1 63.41 312 PHE B N 1
ATOM 6905 C CA . PHE B 1 312 ? -32.875 4.922 8.375 1 63.41 312 PHE B CA 1
ATOM 6906 C C . PHE B 1 312 ? -31.75 5.172 7.363 1 63.41 312 PHE B C 1
ATOM 6908 O O . PHE B 1 312 ? -30.75 5.82 7.676 1 63.41 312 PHE B O 1
ATOM 6915 N N . TYR B 1 313 ? -31.625 4.258 6.562 1 77.44 313 TYR B N 1
ATOM 6916 C CA . TYR B 1 313 ? -30.766 4.496 5.41 1 77.44 313 TYR B CA 1
ATOM 6917 C C . TYR B 1 313 ? -31.422 5.465 4.434 1 77.44 313 TYR B C 1
ATOM 6919 O O . TYR B 1 313 ? -32.656 5.484 4.297 1 77.44 313 TYR B O 1
ATOM 6927 N N . ALA B 1 314 ? -30.641 6.336 3.898 1 77.94 314 ALA B N 1
ATOM 6928 C CA . ALA B 1 314 ? -31.141 7.371 2.996 1 77.94 314 ALA B CA 1
ATOM 6929 C C . ALA B 1 314 ? -31.766 6.758 1.747 1 77.94 314 ALA B C 1
ATOM 6931 O O . ALA B 1 314 ? -32.688 7.316 1.175 1 77.94 314 ALA B O 1
ATOM 6932 N N . ASN B 1 315 ? -31.203 5.559 1.275 1 85.25 315 ASN B N 1
ATOM 6933 C CA . ASN B 1 315 ? -31.641 4.934 0.033 1 85.25 315 ASN B CA 1
ATOM 6934 C C . ASN B 1 315 ? -32.188 3.529 0.275 1 85.25 315 ASN B C 1
ATOM 6936 O O . ASN B 1 315 ? -31.906 2.914 1.303 1 85.25 315 ASN B O 1
ATOM 6940 N N . SER B 1 316 ? -33.031 3.176 -0.611 1 89.44 316 SER B N 1
ATOM 6941 C CA . SER B 1 316 ? -33.469 1.782 -0.62 1 89.44 316 SER B CA 1
ATOM 6942 C C . SER B 1 316 ? -32.344 0.853 -1.044 1 89.44 316 SER B C 1
ATOM 6944 O O . SER B 1 316 ? -31.297 1.311 -1.511 1 89.44 316 SER B O 1
ATOM 6946 N N . LEU B 1 317 ? -32.531 -0.349 -0.842 1 90.94 317 LEU B N 1
ATOM 6947 C CA . LEU B 1 317 ? -31.5 -1.325 -1.188 1 90.94 317 LEU B CA 1
ATOM 6948 C C . LEU B 1 317 ? -31.172 -1.268 -2.678 1 90.94 317 LEU B C 1
ATOM 6950 O O . LEU B 1 317 ? -30 -1.259 -3.061 1 90.94 317 LEU B O 1
ATOM 6954 N N . CYS B 1 318 ? -32.156 -1.234 -3.533 1 92.62 318 CYS B N 1
ATOM 6955 C CA . CYS B 1 318 ? -31.969 -1.205 -4.977 1 92.62 318 CYS B CA 1
ATOM 6956 C C . CYS B 1 318 ? -31.297 0.101 -5.406 1 92.62 318 CYS B C 1
ATOM 6958 O O . CYS B 1 318 ? -30.469 0.113 -6.316 1 92.62 318 CYS B O 1
ATOM 6960 N N . GLY B 1 319 ? -31.688 1.165 -4.723 1 91.94 319 GLY B N 1
ATOM 6961 C CA . GLY B 1 319 ? -31.062 2.449 -5.02 1 91.94 319 GLY B CA 1
ATOM 6962 C C . GLY B 1 319 ? -29.609 2.512 -4.629 1 91.94 319 GLY B C 1
ATOM 6963 O O . GLY B 1 319 ? -28.781 3.043 -5.379 1 91.94 319 GLY B O 1
ATOM 6964 N N . GLU B 1 320 ? -29.344 1.886 -3.531 1 93.75 320 GLU B N 1
ATOM 6965 C CA . GLU B 1 320 ? -27.953 1.828 -3.074 1 93.75 320 GLU B CA 1
ATOM 6966 C C . GLU B 1 320 ? -27.078 1.028 -4.043 1 93.75 320 GLU B C 1
ATOM 6968 O O . GLU B 1 320 ? -25.969 1.441 -4.371 1 93.75 320 GLU B O 1
ATOM 6973 N N . VAL B 1 321 ? -27.688 -0.072 -4.473 1 95.19 321 VAL B N 1
ATOM 6974 C CA . VAL B 1 321 ? -26.938 -0.961 -5.363 1 95.19 321 VAL B CA 1
ATOM 6975 C C . VAL B 1 321 ? -26.656 -0.255 -6.688 1 95.19 321 VAL B C 1
ATOM 6977 O O . VAL B 1 321 ? -25.562 -0.377 -7.246 1 95.19 321 VAL B O 1
ATOM 6980 N N . TYR B 1 322 ? -27.594 0.449 -7.09 1 94.69 322 TYR B N 1
ATOM 6981 C CA . TYR B 1 322 ? -27.438 1.149 -8.359 1 94.69 322 TYR B CA 1
ATOM 6982 C C . TYR B 1 322 ? -26.359 2.221 -8.258 1 94.69 322 TYR B C 1
ATOM 6984 O O . TYR B 1 322 ? -25.5 2.334 -9.148 1 94.69 322 TYR B O 1
ATOM 6992 N N . ILE B 1 323 ? -26.328 3.004 -7.211 1 94.5 323 ILE B N 1
ATOM 6993 C CA . ILE B 1 323 ? -25.359 4.078 -7.02 1 94.5 323 ILE B CA 1
ATOM 6994 C C . ILE B 1 323 ? -23.969 3.488 -6.863 1 94.5 323 ILE B C 1
ATOM 6996 O O . ILE B 1 323 ? -23.016 3.961 -7.488 1 94.5 323 ILE B O 1
ATOM 7000 N N . LEU B 1 324 ? -23.906 2.49 -6.09 1 94.81 324 LEU B N 1
ATOM 7001 C CA . LEU B 1 324 ? -22.609 1.857 -5.836 1 94.81 324 LEU B CA 1
ATOM 7002 C C . LEU B 1 324 ? -22.078 1.189 -7.098 1 94.81 324 LEU B C 1
ATOM 7004 O O . LEU B 1 324 ? -20.875 1.197 -7.348 1 94.81 324 LEU B O 1
ATOM 7008 N N . THR B 1 325 ? -23 0.562 -7.883 1 95.62 325 THR B N 1
ATOM 7009 C CA . THR B 1 325 ? -22.594 -0.071 -9.133 1 95.62 325 THR B CA 1
ATOM 7010 C C . THR B 1 325 ? -22.016 0.961 -10.102 1 95.62 325 THR B C 1
ATOM 7012 O O . THR B 1 325 ? -21 0.715 -10.75 1 95.62 325 THR B O 1
ATOM 7015 N N . GLU B 1 326 ? -22.656 2.055 -10.156 1 94.31 326 GLU B N 1
ATOM 7016 C CA . GLU B 1 326 ? -22.172 3.117 -11.039 1 94.31 326 GLU B CA 1
ATOM 7017 C C . GLU B 1 326 ? -20.812 3.619 -10.594 1 94.31 326 GLU B C 1
ATOM 7019 O O . GLU B 1 326 ? -19.906 3.807 -11.422 1 94.31 326 GLU B O 1
ATOM 7024 N N . ARG B 1 327 ? -20.641 3.801 -9.344 1 92.19 327 ARG B N 1
ATOM 7025 C CA . ARG B 1 327 ? -19.375 4.277 -8.781 1 92.19 327 ARG B CA 1
ATOM 7026 C C . ARG B 1 327 ? -18.266 3.26 -9.008 1 92.19 327 ARG B C 1
ATOM 7028 O O . ARG B 1 327 ? -17.156 3.623 -9.422 1 92.19 327 ARG B O 1
ATOM 7035 N N . PHE B 1 328 ? -18.625 2.049 -8.789 1 90.5 328 PHE B N 1
ATOM 7036 C CA . PHE B 1 328 ? -17.641 0.985 -8.938 1 90.5 328 PHE B CA 1
ATOM 7037 C C . PHE B 1 328 ? -17.25 0.793 -10.398 1 90.5 328 PHE B C 1
ATOM 7039 O O . PHE B 1 328 ? -16.094 0.499 -10.711 1 90.5 328 PHE B O 1
ATOM 7046 N N . PHE B 1 329 ? -18.203 0.866 -11.227 1 90.75 329 PHE B N 1
ATOM 7047 C CA . PHE B 1 329 ? -17.938 0.706 -12.648 1 90.75 329 PHE B CA 1
ATOM 7048 C C . PHE B 1 329 ? -16.969 1.764 -13.148 1 90.75 329 PHE B C 1
ATOM 7050 O O . PHE B 1 329 ? -16.031 1.453 -13.883 1 90.75 329 PHE B O 1
ATOM 7057 N N . LYS B 1 330 ? -17.109 3.004 -12.68 1 89.56 330 LYS B N 1
ATOM 7058 C CA . LYS B 1 330 ? -16.203 4.086 -13.07 1 89.56 330 LYS B CA 1
ATOM 7059 C C . LYS B 1 330 ? -14.805 3.861 -12.508 1 89.56 330 LYS B C 1
ATOM 7061 O O . LYS B 1 330 ? -13.805 4.098 -13.195 1 89.56 330 LYS B O 1
ATOM 7066 N N . ASN B 1 331 ? -14.758 3.398 -11.305 1 85.94 331 ASN B N 1
ATOM 7067 C CA . ASN B 1 331 ? -13.469 3.148 -10.672 1 85.94 331 ASN B CA 1
ATOM 7068 C C . ASN B 1 331 ? -12.711 2.02 -11.359 1 85.94 331 ASN B C 1
ATOM 7070 O O . ASN B 1 331 ? -11.5 2.121 -11.578 1 85.94 331 ASN B O 1
ATOM 7074 N N . VAL B 1 332 ? -13.43 0.997 -11.727 1 83.19 332 VAL B N 1
ATOM 7075 C CA . VAL B 1 332 ? -12.797 -0.164 -12.336 1 83.19 332 VAL B CA 1
ATOM 7076 C C . VAL B 1 332 ? -12.344 0.185 -13.75 1 83.19 332 VAL B C 1
ATOM 7078 O O . VAL B 1 332 ? -11.242 -0.183 -14.164 1 83.19 332 VAL B O 1
ATOM 7081 N N . LEU B 1 333 ? -13.102 0.891 -14.477 1 83.56 333 LEU B N 1
ATOM 7082 C CA . LEU B 1 333 ? -12.773 1.251 -15.852 1 83.56 333 LEU B CA 1
ATOM 7083 C C . LEU B 1 333 ? -11.602 2.221 -15.898 1 83.56 333 LEU B C 1
ATOM 7085 O O . LEU B 1 333 ? -10.805 2.199 -16.844 1 83.56 333 LEU B O 1
ATOM 7089 N N . ARG B 1 334 ? -11.523 3.041 -14.828 1 81.31 334 ARG B N 1
ATOM 7090 C CA . ARG B 1 334 ? -10.492 4.074 -14.828 1 81.31 334 ARG B CA 1
ATOM 7091 C C . ARG B 1 334 ? -9.195 3.559 -14.219 1 81.31 334 ARG B C 1
ATOM 7093 O O . ARG B 1 334 ? -8.148 4.199 -14.336 1 81.31 334 ARG B O 1
ATOM 7100 N N . THR B 1 335 ? -9.289 2.436 -13.539 1 76.5 335 THR B N 1
ATOM 7101 C CA . THR B 1 335 ? -8.07 1.803 -13.07 1 76.5 335 THR B CA 1
ATOM 7102 C C . THR B 1 335 ? -7.371 1.053 -14.203 1 76.5 335 THR B C 1
ATOM 7104 O O . THR B 1 335 ? -7.57 -0.153 -14.367 1 76.5 335 THR B O 1
ATOM 7107 N N . LYS B 1 336 ? -6.586 1.737 -14.898 1 72.69 336 LYS B N 1
ATOM 7108 C CA . LYS B 1 336 ? -5.945 1.212 -16.109 1 72.69 336 LYS B CA 1
ATOM 7109 C C . LYS B 1 336 ? -5.059 0.013 -15.773 1 72.69 336 LYS B C 1
ATOM 7111 O O . LYS B 1 336 ? -4.965 -0.93 -16.562 1 72.69 336 LYS B O 1
ATOM 7116 N N . GLU B 1 337 ? -4.566 0.091 -14.617 1 71.44 337 GLU B N 1
ATOM 7117 C CA . GLU B 1 337 ? -3.652 -0.985 -14.25 1 71.44 337 GLU B CA 1
ATOM 7118 C C . GLU B 1 337 ? -4.387 -2.316 -14.125 1 71.44 337 GLU B C 1
ATOM 7120 O O . GLU B 1 337 ? -3.881 -3.354 -14.562 1 71.44 337 GLU B O 1
ATOM 7125 N N . LEU B 1 338 ? -5.539 -2.252 -13.656 1 67.31 338 LEU B N 1
ATOM 7126 C CA . LEU B 1 338 ? -6.277 -3.494 -13.469 1 67.31 338 LEU B CA 1
ATOM 7127 C C . LEU B 1 338 ? -6.945 -3.93 -14.773 1 67.31 338 LEU B C 1
ATOM 7129 O O . LEU B 1 338 ? -6.809 -5.082 -15.188 1 67.31 338 LEU B O 1
ATOM 7133 N N . PHE B 1 339 ? -7.625 -3.027 -15.422 1 77.31 339 PHE B N 1
ATOM 7134 C CA . PHE B 1 339 ? -8.414 -3.355 -16.609 1 77.31 339 PHE B CA 1
ATOM 7135 C C . PHE B 1 339 ? -7.504 -3.738 -17.766 1 77.31 339 PHE B C 1
ATOM 7137 O O . PHE B 1 339 ? -7.691 -4.785 -18.391 1 77.31 339 PHE B O 1
ATOM 7144 N N . ALA B 1 340 ? -6.523 -2.951 -17.969 1 78.56 340 ALA B N 1
ATOM 7145 C CA . ALA B 1 340 ? -5.633 -3.207 -19.094 1 78.56 340 ALA B CA 1
ATOM 7146 C C . ALA B 1 340 ? -4.789 -4.453 -18.859 1 78.56 340 ALA B C 1
ATOM 7148 O O . ALA B 1 340 ? -4.598 -5.27 -19.766 1 78.56 340 ALA B O 1
ATOM 7149 N N . SER B 1 341 ? -4.387 -4.586 -17.656 1 78.38 341 SER B N 1
ATOM 7150 C CA . SER B 1 341 ? -3.545 -5.742 -17.375 1 78.38 341 SER B CA 1
ATOM 7151 C C . SER B 1 341 ? -4.324 -7.043 -17.516 1 78.38 341 SER B C 1
ATOM 7153 O O . SER B 1 341 ? -3.82 -8.016 -18.078 1 78.38 341 SER B O 1
ATOM 7155 N N . LYS B 1 342 ? -5.574 -7.027 -17.109 1 84.06 342 LYS B N 1
ATOM 7156 C CA . LYS B 1 342 ? -6.379 -8.242 -17.203 1 84.06 342 LYS B CA 1
ATOM 7157 C C . LYS B 1 342 ? -6.719 -8.578 -18.641 1 84.06 342 LYS B C 1
ATOM 7159 O O . LYS B 1 342 ? -6.699 -9.75 -19.047 1 84.06 342 LYS B O 1
ATOM 7164 N N . MET B 1 343 ? -7.031 -7.586 -19.453 1 87.81 343 MET B N 1
ATOM 7165 C CA . MET B 1 343 ? -7.371 -7.809 -20.859 1 87.81 343 MET B CA 1
ATOM 7166 C C . MET B 1 343 ? -6.148 -8.273 -21.656 1 87.81 343 MET B C 1
ATOM 7168 O O . MET B 1 343 ? -6.223 -9.234 -22.406 1 87.81 343 MET B O 1
ATOM 7172 N N . ILE B 1 344 ? -5.078 -7.652 -21.359 1 86.25 344 ILE B N 1
ATOM 7173 C CA . ILE B 1 344 ? -3.854 -8.008 -22.062 1 86.25 344 ILE B CA 1
ATOM 7174 C C . ILE B 1 344 ? -3.406 -9.406 -21.641 1 86.25 344 ILE B C 1
ATOM 7176 O O . ILE B 1 344 ? -3.01 -10.219 -22.484 1 86.25 344 ILE B O 1
ATOM 7180 N N . GLN B 1 345 ? -3.49 -9.609 -20.422 1 85.56 345 GLN B N 1
ATOM 7181 C CA . GLN B 1 345 ? -3.109 -10.922 -19.922 1 85.56 345 GLN B CA 1
ATOM 7182 C C . GLN B 1 345 ? -3.99 -12.016 -20.516 1 85.56 345 GLN B C 1
ATOM 7184 O O . GLN B 1 345 ? -3.508 -13.102 -20.844 1 85.56 345 GLN B O 1
ATOM 7189 N N . SER B 1 346 ? -5.27 -11.727 -20.672 1 90.31 346 SER B N 1
ATOM 7190 C CA . SER B 1 346 ? -6.188 -12.711 -21.234 1 90.31 346 SER B CA 1
ATOM 7191 C C . SER B 1 346 ? -5.875 -12.977 -22.703 1 90.31 346 SER B C 1
ATOM 7193 O O . SER B 1 346 ? -5.855 -14.133 -23.141 1 90.31 346 SER B O 1
ATOM 7195 N N . ILE B 1 347 ? -5.508 -11.977 -23.422 1 92.12 347 ILE B N 1
ATOM 7196 C CA . ILE B 1 347 ? -5.191 -12.125 -24.828 1 92.12 347 ILE B CA 1
ATOM 7197 C C . ILE B 1 347 ? -3.854 -12.844 -24.984 1 92.12 347 ILE B C 1
ATOM 7199 O O . ILE B 1 347 ? -3.74 -13.797 -25.766 1 92.12 347 ILE B O 1
ATOM 7203 N N . VAL B 1 348 ? -2.918 -12.438 -24.219 1 89.12 348 VAL B N 1
ATOM 7204 C CA . VAL B 1 348 ? -1.58 -13.008 -24.312 1 89.12 348 VAL B CA 1
ATOM 7205 C C . VAL B 1 348 ? -1.621 -14.484 -23.891 1 89.12 348 VAL B C 1
ATOM 7207 O O . VAL B 1 348 ? -0.985 -15.328 -24.531 1 89.12 348 VAL B O 1
ATOM 7210 N N . ALA B 1 349 ? -2.354 -14.734 -22.859 1 89.94 349 ALA B N 1
ATOM 7211 C CA . ALA B 1 349 ? -2.479 -16.125 -22.422 1 89.94 349 ALA B CA 1
ATOM 7212 C C . ALA B 1 349 ? -3.236 -16.953 -23.438 1 89.94 349 ALA B C 1
ATOM 7214 O O . ALA B 1 349 ? -2.879 -18.109 -23.688 1 89.94 349 ALA B O 1
ATOM 7215 N N . GLY B 1 350 ? -4.336 -16.391 -24.047 1 91.94 350 GLY B N 1
ATOM 7216 C CA . GLY B 1 350 ? -5.09 -17.109 -25.062 1 91.94 350 GLY B CA 1
ATOM 7217 C C . GLY B 1 350 ? -4.273 -17.422 -26.312 1 91.94 350 GLY B C 1
ATOM 7218 O O . GLY B 1 350 ? -4.258 -18.562 -26.781 1 91.94 350 GLY B O 1
ATOM 7219 N N . VAL B 1 351 ? -3.504 -16.5 -26.719 1 92 351 VAL B N 1
ATOM 7220 C CA . VAL B 1 351 ? -2.686 -16.688 -27.906 1 92 351 VAL B CA 1
ATOM 7221 C C . VAL B 1 351 ? -1.481 -17.562 -27.578 1 92 351 VAL B C 1
ATOM 7223 O O . VAL B 1 351 ? -1.114 -18.453 -28.359 1 92 351 VAL B O 1
ATOM 7226 N N . GLY B 1 352 ? -0.924 -17.344 -26.422 1 88.5 352 GLY B N 1
ATOM 7227 C CA . GLY B 1 352 ? 0.22 -18.141 -26.016 1 88.5 352 GLY B CA 1
ATOM 7228 C C . GLY B 1 352 ? -0.104 -19.609 -25.859 1 88.5 352 GLY B C 1
ATOM 7229 O O . GLY B 1 352 ? 0.561 -20.469 -26.453 1 88.5 352 GLY B O 1
ATOM 7230 N N . LEU B 1 353 ? -1.137 -19.922 -25.141 1 88 353 LEU B N 1
ATOM 7231 C CA . LEU B 1 353 ? -1.54 -21.312 -24.953 1 88 353 LEU B CA 1
ATOM 7232 C C . LEU B 1 353 ? -2.047 -21.906 -26.266 1 88 353 LEU B C 1
ATOM 7234 O O . LEU B 1 353 ? -1.819 -23.078 -26.547 1 88 353 LEU B O 1
ATOM 7238 N N . GLY B 1 354 ? -2.709 -2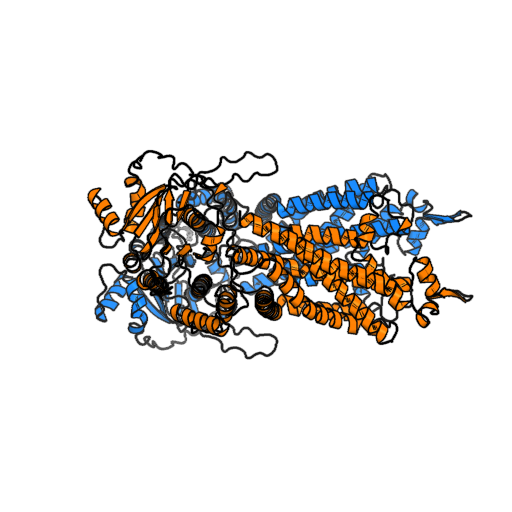1.047 -27.047 1 88.75 354 GLY B N 1
ATOM 7239 C CA . GLY B 1 354 ? -3.195 -21.516 -28.328 1 88.75 354 GLY B CA 1
ATOM 7240 C C . GLY B 1 354 ? -2.082 -21.922 -29.281 1 88.75 354 GLY B C 1
ATOM 7241 O O . GLY B 1 354 ? -2.191 -22.938 -29.969 1 88.75 354 GLY B O 1
ATOM 7242 N N . THR B 1 355 ? -0.992 -21.266 -29.219 1 88.5 355 THR B N 1
ATOM 7243 C CA . THR B 1 355 ? 0.118 -21.562 -30.109 1 88.5 355 THR B CA 1
ATOM 7244 C C . THR B 1 355 ? 0.921 -22.75 -29.594 1 88.5 355 THR B C 1
ATOM 7246 O O . THR B 1 355 ? 1.537 -23.484 -30.391 1 88.5 355 THR B O 1
ATOM 7249 N N . VAL B 1 356 ? 0.894 -22.969 -28.359 1 84.69 356 VAL B N 1
ATOM 7250 C CA . VAL B 1 356 ? 1.636 -24.094 -27.781 1 84.69 356 VAL B CA 1
ATOM 7251 C C . VAL B 1 356 ? 0.927 -25.406 -28.094 1 84.69 356 VAL B C 1
ATOM 7253 O O . VAL B 1 356 ? 1.575 -26.406 -28.406 1 84.69 356 VAL B O 1
ATOM 7256 N N . PHE B 1 357 ? -0.36 -25.375 -28.031 1 85.56 357 PHE B N 1
ATOM 7257 C CA . PHE B 1 357 ? -1.111 -26.609 -28.203 1 85.56 357 PHE B CA 1
ATOM 7258 C C . PHE B 1 357 ? -1.718 -26.703 -29.594 1 85.56 357 PHE B C 1
ATOM 7260 O O . PHE B 1 357 ? -2.66 -27.469 -29.812 1 85.56 357 PHE B O 1
ATOM 7267 N N . MET B 1 358 ? -1.022 -25.875 -30.375 1 84.75 358 MET B N 1
ATOM 7268 C CA . MET B 1 358 ? -1.506 -25.922 -31.75 1 84.75 358 MET B CA 1
ATOM 7269 C C . MET B 1 358 ? -1.163 -27.266 -32.406 1 84.75 358 MET B C 1
ATOM 7271 O O . MET B 1 358 ? -0.011 -27.703 -32.375 1 84.75 358 MET B O 1
ATOM 7275 N N . ASN B 1 359 ? -2.092 -28.016 -32.844 1 73.38 359 ASN B N 1
ATOM 7276 C CA . ASN B 1 359 ? -1.944 -29.234 -33.656 1 73.38 359 ASN B CA 1
ATOM 7277 C C . ASN B 1 359 ? -1.402 -30.391 -32.812 1 73.38 359 ASN B C 1
ATOM 7279 O O . ASN B 1 359 ? -0.566 -31.156 -33.281 1 73.38 359 ASN B O 1
ATOM 7283 N N . VAL B 1 360 ? -1.648 -30.359 -31.531 1 72.88 360 VAL B N 1
ATOM 7284 C CA . VAL B 1 360 ? -1.222 -31.484 -30.703 1 72.88 360 VAL B CA 1
ATOM 7285 C C . VAL B 1 360 ? -2.225 -32.625 -30.828 1 72.88 360 VAL B C 1
ATOM 7287 O O . VAL B 1 360 ? -3.434 -32.406 -30.719 1 72.88 360 VAL B O 1
ATOM 7290 N N . SER B 1 361 ? -1.715 -33.781 -31.203 1 67.06 361 SER B N 1
ATOM 7291 C CA . SER B 1 361 ? -2.592 -34.906 -31.422 1 67.06 361 SER B CA 1
ATOM 7292 C C . SER B 1 361 ? -2.604 -35.844 -30.219 1 67.06 361 SER B C 1
ATOM 7294 O O . SER B 1 361 ? -3.531 -36.625 -30.047 1 67.06 361 SER B O 1
ATOM 7296 N N . ASN B 1 362 ? -1.711 -35.656 -29.312 1 72.75 362 ASN B N 1
ATOM 7297 C CA . ASN B 1 362 ? -1.643 -36.531 -28.141 1 72.75 362 ASN B CA 1
ATOM 7298 C C . ASN B 1 362 ? -2.723 -36.188 -27.125 1 72.75 362 ASN B C 1
ATOM 7300 O O . ASN B 1 362 ? -2.957 -35.031 -26.828 1 72.75 362 ASN B O 1
ATOM 7304 N N . LEU B 1 363 ? -3.564 -37.219 -26.719 1 75.56 363 LEU B N 1
ATOM 7305 C CA . LEU B 1 363 ? -4.676 -37.094 -25.797 1 75.56 363 LEU B CA 1
ATOM 7306 C C . LEU B 1 363 ? -4.207 -36.469 -24.484 1 75.56 363 LEU B C 1
ATOM 7308 O O . LEU B 1 363 ? -4.863 -35.594 -23.938 1 75.56 363 LEU B O 1
ATOM 7312 N N . GLN B 1 364 ? -3.057 -36.906 -24.078 1 71.25 364 GLN B N 1
ATOM 7313 C CA . GLN B 1 364 ? -2.559 -36.438 -22.797 1 71.25 364 GLN B CA 1
ATOM 7314 C C . GLN B 1 364 ? -2.248 -34.938 -22.859 1 71.25 364 GLN B C 1
ATOM 7316 O O . GLN B 1 364 ? -2.516 -34.188 -21.906 1 71.25 364 GLN B O 1
ATOM 7321 N N . ALA B 1 365 ? -1.812 -34.531 -23.969 1 75.38 365 ALA B N 1
ATOM 7322 C CA . ALA B 1 365 ? -1.487 -33.094 -24.141 1 75.38 365 ALA B CA 1
ATOM 7323 C C . ALA B 1 365 ? -2.754 -32.25 -24.234 1 75.38 365 ALA B C 1
ATOM 7325 O O . ALA B 1 365 ? -2.797 -31.141 -23.734 1 75.38 365 ALA B O 1
ATOM 7326 N N . ARG B 1 366 ? -3.732 -32.844 -24.797 1 81.5 366 ARG B N 1
ATOM 7327 C CA . ARG B 1 366 ? -4.98 -32.094 -24.938 1 81.5 366 ARG B CA 1
ATOM 7328 C C . ARG B 1 366 ? -5.688 -31.938 -23.594 1 81.5 366 ARG B C 1
ATOM 7330 O O . ARG B 1 366 ? -6.266 -30.891 -23.297 1 81.5 366 ARG B O 1
ATOM 7337 N N . VAL B 1 367 ? -5.66 -33.031 -22.844 1 82.5 367 VAL B N 1
ATOM 7338 C CA . VAL B 1 367 ? -6.25 -32.969 -21.516 1 82.5 367 VAL B CA 1
ATOM 7339 C C . VAL B 1 367 ? -5.426 -32.031 -20.641 1 82.5 367 VAL B C 1
ATOM 7341 O O . VAL B 1 367 ? -5.98 -31.312 -19.797 1 82.5 367 VAL B O 1
ATOM 7344 N N . GLY B 1 368 ? -4.141 -32.031 -20.859 1 80.94 368 GLY B N 1
ATOM 7345 C CA . GLY B 1 368 ? -3.273 -31.109 -20.156 1 80.94 368 GLY B CA 1
ATOM 7346 C C . GLY B 1 368 ? -3.57 -29.656 -20.469 1 80.94 368 GLY B C 1
ATOM 7347 O O . GLY B 1 368 ? -3.443 -28.781 -19.594 1 80.94 368 GLY B O 1
ATOM 7348 N N . PHE B 1 369 ? -4.016 -29.422 -21.641 1 86.75 369 PHE B N 1
ATOM 7349 C CA . PHE B 1 369 ? -4.387 -28.062 -22.031 1 86.75 369 PHE B CA 1
ATOM 7350 C C . PHE B 1 369 ? -5.504 -27.531 -21.141 1 86.75 369 PHE B C 1
ATOM 7352 O O . PHE B 1 369 ? -5.457 -26.391 -20.688 1 86.75 369 PHE B O 1
ATOM 7359 N N . PHE B 1 370 ? -6.527 -28.359 -20.875 1 89.88 370 PHE B N 1
ATOM 7360 C CA . PHE B 1 370 ? -7.648 -27.938 -20.047 1 89.88 370 PHE B CA 1
ATOM 7361 C C . PHE B 1 370 ? -7.199 -27.656 -18.625 1 89.88 370 PHE B C 1
ATOM 7363 O O . PHE B 1 370 ? -7.617 -26.672 -18.016 1 89.88 370 PHE B O 1
ATOM 7370 N N . ALA B 1 371 ? -6.34 -28.484 -18.141 1 85.62 371 ALA B N 1
ATOM 7371 C CA . ALA B 1 371 ? -5.844 -28.312 -16.781 1 85.62 371 ALA B CA 1
ATOM 7372 C C . ALA B 1 371 ? -5.02 -27.031 -16.672 1 85.62 371 ALA B C 1
ATOM 7374 O O . ALA B 1 371 ? -5.16 -26.281 -15.703 1 85.62 371 ALA B O 1
ATOM 7375 N N . PHE B 1 372 ? -4.258 -26.719 -17.672 1 84 372 PHE B N 1
ATOM 7376 C CA . PHE B 1 372 ? -3.4 -25.547 -17.641 1 84 372 PHE B CA 1
ATOM 7377 C C . PHE B 1 372 ? -4.219 -24.266 -17.828 1 84 372 PHE B C 1
ATOM 7379 O O . PHE B 1 372 ? -3.898 -23.234 -17.25 1 84 372 PHE B O 1
ATOM 7386 N N . SER B 1 373 ? -5.129 -24.406 -18.703 1 89.25 373 SER B N 1
ATOM 7387 C CA . SER B 1 373 ? -6.016 -23.266 -18.891 1 89.25 373 SER B CA 1
ATOM 7388 C C . SER B 1 373 ? -6.699 -22.875 -17.578 1 89.25 373 SER B C 1
ATOM 7390 O O . SER B 1 373 ? -6.781 -21.688 -17.234 1 89.25 373 SER B O 1
ATOM 7392 N N . LEU B 1 374 ? -7.078 -23.875 -16.844 1 90.94 374 LEU B N 1
ATOM 7393 C CA . LEU B 1 374 ? -7.758 -23.625 -15.578 1 90.94 374 LEU B CA 1
ATOM 7394 C C . LEU B 1 374 ? -6.797 -23.031 -14.547 1 90.94 374 LEU B C 1
ATOM 7396 O O . LEU B 1 374 ? -7.176 -22.156 -13.766 1 90.94 374 LEU B O 1
ATOM 7400 N N . THR B 1 375 ? -5.617 -23.531 -14.539 1 83.88 375 THR B N 1
ATOM 7401 C CA . THR B 1 375 ? -4.629 -23 -13.609 1 83.88 375 THR B CA 1
ATOM 7402 C C . THR B 1 375 ? -4.375 -21.516 -13.875 1 83.88 375 THR B C 1
ATOM 7404 O O . THR B 1 375 ? -4.297 -20.719 -12.938 1 83.88 375 THR B O 1
ATOM 7407 N N . PHE B 1 376 ? -4.277 -21.219 -15.094 1 84.25 376 PHE B N 1
ATOM 7408 C CA . PHE B 1 376 ? -4.043 -19.812 -15.445 1 84.25 376 PHE B CA 1
ATOM 7409 C C . PHE B 1 376 ? -5.234 -18.953 -15.047 1 84.25 376 PHE B C 1
ATOM 7411 O O . PHE B 1 376 ? -5.062 -17.891 -14.445 1 84.25 376 PHE B O 1
ATOM 7418 N N . LEU B 1 377 ? -6.383 -19.391 -15.414 1 89.5 377 LEU B N 1
ATOM 7419 C CA . LEU B 1 377 ? -7.59 -18.594 -15.188 1 89.5 377 LEU B CA 1
ATOM 7420 C C . LEU B 1 377 ? -7.836 -18.391 -13.695 1 89.5 377 LEU B C 1
ATOM 7422 O O . LEU B 1 377 ? -8.242 -17.297 -13.273 1 89.5 377 LEU B O 1
ATOM 7426 N N . LEU B 1 378 ? -7.582 -19.375 -12.93 1 88.5 378 LEU B N 1
ATOM 7427 C CA . LEU B 1 378 ? -7.863 -19.281 -11.5 1 88.5 378 LEU B CA 1
ATOM 7428 C C . LEU B 1 378 ? -6.773 -18.5 -10.773 1 88.5 378 LEU B C 1
ATOM 7430 O O . LEU B 1 378 ? -7.059 -17.766 -9.82 1 88.5 378 LEU B O 1
ATOM 7434 N N . THR B 1 379 ? -5.516 -18.531 -11.211 1 79.69 379 THR B N 1
ATOM 7435 C CA . THR B 1 379 ? -4.422 -17.844 -10.523 1 79.69 379 THR B CA 1
ATOM 7436 C C . THR B 1 379 ? -4.344 -16.375 -10.945 1 79.69 379 THR B C 1
ATOM 7438 O O . THR B 1 379 ? -3.873 -15.531 -10.18 1 79.69 379 THR B O 1
ATOM 7441 N N . SER B 1 380 ? -4.766 -16 -12.102 1 78 380 SER B N 1
ATOM 7442 C CA . SER B 1 380 ? -4.672 -14.641 -12.617 1 78 380 SER B CA 1
ATOM 7443 C C . SER B 1 380 ? -5.59 -13.695 -11.852 1 78 380 SER B C 1
ATOM 7445 O O . SER B 1 380 ? -5.352 -12.484 -11.82 1 78 380 SER B O 1
ATOM 7447 N N . THR B 1 381 ? -6.578 -14.211 -11.203 1 76.44 381 THR B N 1
ATOM 7448 C CA . THR B 1 381 ? -7.543 -13.336 -10.547 1 76.44 381 THR B CA 1
ATOM 7449 C C . THR B 1 381 ? -7.023 -12.883 -9.18 1 76.44 381 THR B C 1
ATOM 7451 O O . THR B 1 381 ? -7.609 -12.008 -8.547 1 76.44 381 THR B O 1
ATOM 7454 N N . THR B 1 382 ? -5.859 -13.383 -8.758 1 78.94 382 THR B N 1
ATOM 7455 C CA . THR B 1 382 ? -5.273 -12.969 -7.484 1 78.94 382 THR B CA 1
ATOM 7456 C C . THR B 1 382 ? -4.777 -11.531 -7.555 1 78.94 382 THR B C 1
ATOM 7458 O O . THR B 1 382 ? -4.523 -10.906 -6.523 1 78.94 382 THR B O 1
ATOM 7461 N N . GLU B 1 383 ? -4.75 -10.984 -8.758 1 76 383 GLU B N 1
ATOM 7462 C CA . GLU B 1 383 ? -4.273 -9.617 -8.969 1 76 383 GLU B CA 1
ATOM 7463 C C . GLU B 1 383 ? -5.238 -8.602 -8.352 1 76 383 GLU B C 1
ATOM 7465 O O . GLU B 1 383 ? -4.844 -7.477 -8.047 1 76 383 GLU B O 1
ATOM 7470 N N . GLY B 1 384 ? -6.465 -9.078 -8.07 1 78.5 384 GLY B N 1
ATOM 7471 C CA . GLY B 1 384 ? -7.457 -8.164 -7.535 1 78.5 384 GLY B CA 1
ATOM 7472 C C . GLY B 1 384 ? -7.402 -8.039 -6.023 1 78.5 384 GLY B C 1
ATOM 7473 O O . GLY B 1 384 ? -8.07 -7.176 -5.441 1 78.5 384 GLY B O 1
ATOM 7474 N N . LEU B 1 385 ? -6.5 -8.742 -5.395 1 86.12 385 LEU B N 1
ATOM 7475 C CA . LEU B 1 385 ? -6.48 -8.812 -3.939 1 86.12 385 LEU B CA 1
ATOM 7476 C C . LEU B 1 385 ? -6.145 -7.449 -3.334 1 86.12 385 LEU B C 1
ATOM 7478 O O . LEU B 1 385 ? -6.836 -6.984 -2.424 1 86.12 385 LEU B O 1
ATOM 7482 N N . PRO B 1 386 ? -5.18 -6.707 -3.879 1 82.31 386 PRO B N 1
ATOM 7483 C CA . PRO B 1 386 ? -4.863 -5.41 -3.281 1 82.31 386 PRO B CA 1
ATOM 7484 C C . PRO B 1 386 ? -6 -4.398 -3.434 1 82.31 386 PRO B C 1
ATOM 7486 O O . PRO B 1 386 ? -6.195 -3.547 -2.562 1 82.31 386 PRO B O 1
ATOM 7489 N N . ILE B 1 387 ? -6.668 -4.496 -4.426 1 81.38 387 ILE B N 1
ATOM 7490 C CA . ILE B 1 387 ? -7.766 -3.572 -4.68 1 81.38 387 ILE B CA 1
ATOM 7491 C C . ILE B 1 387 ? -8.898 -3.828 -3.684 1 81.38 387 ILE B C 1
ATOM 7493 O O . ILE B 1 387 ? -9.461 -2.887 -3.121 1 81.38 387 ILE B O 1
ATOM 7497 N N . PHE B 1 388 ? -9.148 -5.094 -3.469 1 86.62 388 PHE B N 1
ATOM 7498 C CA . PHE B 1 388 ? -10.211 -5.434 -2.529 1 86.62 388 PHE B CA 1
ATOM 7499 C C . PHE B 1 388 ? -9.828 -5.031 -1.11 1 86.62 388 PHE B C 1
ATOM 7501 O O . PHE B 1 388 ? -10.68 -4.598 -0.332 1 86.62 388 PHE B O 1
ATOM 7508 N N . LEU B 1 389 ? -8.602 -5.145 -0.844 1 86.62 389 LEU B N 1
ATOM 7509 C CA . LEU B 1 389 ? -8.141 -4.773 0.492 1 86.62 389 LEU B CA 1
ATOM 7510 C C . LEU B 1 389 ? -8.242 -3.268 0.704 1 86.62 389 LEU B C 1
ATOM 7512 O O . LEU B 1 389 ? -8.656 -2.812 1.772 1 86.62 389 LEU B O 1
ATOM 7516 N N . HIS B 1 390 ? -7.914 -2.566 -0.316 1 82.62 390 HIS B N 1
ATOM 7517 C CA . HIS B 1 390 ? -8.016 -1.113 -0.237 1 82.62 390 HIS B CA 1
ATOM 7518 C C . HIS B 1 390 ? -9.469 -0.667 -0.151 1 82.62 390 HIS B C 1
ATOM 7520 O O . HIS B 1 390 ? -9.805 0.23 0.628 1 82.62 390 HIS B O 1
ATOM 7526 N N . GLU B 1 391 ? -10.258 -1.284 -0.911 1 84.81 391 GLU B N 1
ATOM 7527 C CA . GLU B 1 391 ? -11.672 -0.935 -0.934 1 84.81 391 GLU B CA 1
ATOM 7528 C C . GLU B 1 391 ? -12.352 -1.287 0.388 1 84.81 391 GLU B C 1
ATOM 7530 O O . GLU B 1 391 ? -13.305 -0.625 0.799 1 84.81 391 GLU B O 1
ATOM 7535 N N . ARG B 1 392 ? -11.852 -2.301 0.95 1 87.56 392 ARG B N 1
ATOM 7536 C CA . ARG B 1 392 ? -12.414 -2.729 2.225 1 87.56 392 ARG B CA 1
ATOM 7537 C C . ARG B 1 392 ? -12.266 -1.643 3.285 1 87.56 392 ARG B C 1
ATOM 7539 O O . ARG B 1 392 ? -13.172 -1.414 4.082 1 87.56 392 ARG B O 1
ATOM 7546 N N . ARG B 1 393 ? -11.227 -0.927 3.234 1 81.75 393 ARG B N 1
ATOM 7547 C CA . ARG B 1 393 ? -10.984 0.14 4.203 1 81.75 393 ARG B CA 1
ATOM 7548 C C . ARG B 1 393 ? -11.977 1.283 4.008 1 81.75 393 ARG B C 1
ATOM 7550 O O . ARG B 1 393 ? -12.508 1.826 4.984 1 81.75 393 ARG B O 1
ATOM 7557 N N . ILE B 1 394 ? -12.242 1.568 2.854 1 84.06 394 ILE B N 1
ATOM 7558 C CA . ILE B 1 394 ? -13.18 2.643 2.541 1 84.06 394 ILE B CA 1
ATOM 7559 C C . ILE B 1 394 ? -14.602 2.203 2.885 1 84.06 394 ILE B C 1
ATOM 7561 O O . ILE B 1 394 ? -15.383 2.982 3.434 1 84.06 394 ILE B O 1
ATOM 7565 N N . LEU B 1 395 ? -14.859 0.934 2.596 1 87.5 395 LEU B N 1
ATOM 7566 C CA . LEU B 1 395 ? -16.172 0.371 2.895 1 87.5 395 LEU B CA 1
ATOM 7567 C C . LEU B 1 395 ? -16.453 0.418 4.391 1 87.5 395 LEU B C 1
ATOM 7569 O O . LEU B 1 395 ? -17.547 0.796 4.809 1 87.5 395 LEU B O 1
ATOM 7573 N N . GLN B 1 396 ? -15.547 0.08 5.125 1 84.5 396 GLN B N 1
ATOM 7574 C CA . GLN B 1 396 ? -15.727 0.058 6.574 1 84.5 396 GLN B CA 1
ATOM 7575 C C . GLN B 1 396 ? -16 1.458 7.117 1 84.5 396 GLN B C 1
ATOM 7577 O O . GLN B 1 396 ? -16.844 1.638 7.988 1 84.5 396 GLN B O 1
ATOM 7582 N N . ARG B 1 397 ? -15.352 2.4 6.547 1 80.38 397 ARG B N 1
ATOM 7583 C CA . ARG B 1 397 ? -15.539 3.777 6.992 1 80.38 397 ARG B CA 1
ATOM 7584 C C . ARG B 1 397 ? -16.922 4.301 6.578 1 80.38 397 ARG B C 1
ATOM 7586 O O . ARG B 1 397 ? -17.609 4.922 7.379 1 80.38 397 ARG B O 1
ATOM 7593 N N . GLU B 1 398 ? -17.281 3.996 5.41 1 85.44 398 GLU B N 1
ATOM 7594 C CA . GLU B 1 398 ? -18.547 4.504 4.895 1 85.44 398 GLU B CA 1
ATOM 7595 C C . GLU B 1 398 ? -19.734 3.807 5.555 1 85.44 398 GLU B C 1
ATOM 7597 O O . GLU B 1 398 ? -20.75 4.438 5.832 1 85.44 398 GLU B O 1
ATOM 7602 N N . THR B 1 399 ? -19.578 2.578 5.797 1 84.44 399 THR B N 1
ATOM 7603 C CA . THR B 1 399 ? -20.672 1.842 6.418 1 84.44 399 THR B CA 1
ATOM 7604 C C . THR B 1 399 ? -20.781 2.178 7.902 1 84.44 399 THR B C 1
ATOM 7606 O O . THR B 1 399 ? -21.875 2.18 8.469 1 84.44 399 THR B O 1
ATOM 7609 N N . ALA B 1 400 ? -19.672 2.42 8.492 1 78 400 ALA B N 1
ATOM 7610 C CA . ALA B 1 400 ? -19.688 2.82 9.898 1 78 400 ALA B CA 1
ATOM 7611 C C . ALA B 1 400 ? -20.422 4.145 10.086 1 78 400 ALA B C 1
ATOM 7613 O O . ALA B 1 400 ? -21.031 4.383 11.125 1 78 400 ALA B O 1
ATOM 7614 N N . ARG B 1 401 ? -20.375 4.867 8.992 1 79.69 401 ARG B N 1
ATOM 7615 C CA . ARG B 1 401 ? -21.047 6.16 9.039 1 79.69 401 ARG B CA 1
ATOM 7616 C C . ARG B 1 401 ? -22.5 6.043 8.578 1 79.69 401 ARG B C 1
ATOM 7618 O O . ARG B 1 401 ? -23.234 7.031 8.562 1 79.69 401 ARG B O 1
ATOM 7625 N N . GLY B 1 402 ? -22.875 4.867 8.195 1 78.88 402 GLY B N 1
ATOM 7626 C CA . GLY B 1 402 ? -24.25 4.602 7.832 1 78.88 402 GLY B CA 1
ATOM 7627 C C . GLY B 1 402 ? -24.594 5.039 6.418 1 78.88 402 GLY B C 1
ATOM 7628 O O . GLY B 1 402 ? -25.734 5.398 6.129 1 78.88 402 GLY B O 1
ATOM 7629 N N . ALA B 1 403 ? -23.641 5.066 5.594 1 85 403 ALA B N 1
ATOM 7630 C CA . ALA B 1 403 ? -23.875 5.516 4.223 1 85 403 ALA B CA 1
ATOM 7631 C C . ALA B 1 403 ? -24.719 4.496 3.449 1 85 403 ALA B C 1
ATOM 7633 O O . ALA B 1 403 ? -25.641 4.859 2.721 1 85 403 ALA B O 1
ATOM 7634 N N . TYR B 1 404 ? -24.406 3.252 3.537 1 89 404 TYR B N 1
ATOM 7635 C CA . TYR B 1 404 ? -25.109 2.166 2.867 1 89 404 TYR B CA 1
ATOM 7636 C C . TYR B 1 404 ? -24.906 0.848 3.604 1 89 404 TYR B C 1
ATOM 7638 O O . TYR B 1 404 ? -24.156 0.782 4.578 1 89 404 TYR B O 1
ATOM 7646 N N . ARG B 1 405 ? -25.703 -0.061 3.182 1 90.06 405 ARG B N 1
ATOM 7647 C CA . ARG B 1 405 ? -25.625 -1.389 3.783 1 90.06 405 ARG B CA 1
ATOM 7648 C C . ARG B 1 405 ? -24.5 -2.207 3.174 1 90.06 405 ARG B C 1
ATOM 7650 O O . ARG B 1 405 ? -24.125 -1.993 2.02 1 90.06 405 ARG B O 1
ATOM 7657 N N . VAL B 1 406 ? -23.953 -3.115 3.986 1 91.5 406 VAL B N 1
ATOM 7658 C CA . VAL B 1 406 ? -22.859 -3.98 3.535 1 91.5 406 VAL B CA 1
ATOM 7659 C C . VAL B 1 406 ? -23.359 -4.879 2.404 1 91.5 406 VAL B C 1
ATOM 7661 O O . VAL B 1 406 ? -22.625 -5.156 1.455 1 91.5 406 VAL B O 1
ATOM 7664 N N . SER B 1 407 ? -24.625 -5.309 2.414 1 92.94 407 SER B N 1
ATOM 7665 C CA . SER B 1 407 ? -25.203 -6.172 1.388 1 92.94 407 SER B CA 1
ATOM 7666 C C . SER B 1 407 ? -25.234 -5.469 0.033 1 92.94 407 SER B C 1
ATOM 7668 O O . SER B 1 407 ? -24.969 -6.086 -0.998 1 92.94 407 SER B O 1
ATOM 7670 N N . SER B 1 408 ? -25.516 -4.164 0.043 1 93.81 408 SER B N 1
ATOM 7671 C CA . SER B 1 408 ? -25.562 -3.406 -1.203 1 93.81 408 SER B CA 1
ATOM 7672 C C . SER B 1 408 ? -24.188 -3.328 -1.853 1 93.81 408 SER B C 1
ATOM 7674 O O . SER B 1 408 ? -24.062 -3.371 -3.078 1 93.81 408 SER B O 1
ATOM 7676 N N . TYR B 1 409 ? -23.234 -3.279 -1 1 92.56 409 TYR B N 1
ATOM 7677 C CA . TYR B 1 409 ? -21.859 -3.223 -1.519 1 92.56 409 TYR B CA 1
ATOM 7678 C C . TYR B 1 409 ? -21.484 -4.539 -2.178 1 92.56 409 TYR B C 1
ATOM 7680 O O . TYR B 1 409 ? -20.922 -4.551 -3.281 1 92.56 409 TYR B O 1
ATOM 7688 N N . VAL B 1 410 ? -21.75 -5.645 -1.527 1 93.69 410 VAL B N 1
ATOM 7689 C CA . VAL B 1 410 ? -21.359 -6.961 -2.023 1 93.69 410 VAL B CA 1
ATOM 7690 C C . VAL B 1 410 ? -22.078 -7.25 -3.34 1 93.69 410 VAL B C 1
ATOM 7692 O O . VAL B 1 410 ? -21.469 -7.77 -4.281 1 93.69 410 VAL B O 1
ATOM 7695 N N . ILE B 1 411 ? -23.281 -6.887 -3.42 1 94.88 411 ILE B N 1
ATOM 7696 C CA . ILE B 1 411 ? -24.062 -7.113 -4.629 1 94.88 411 ILE B CA 1
ATOM 7697 C C . ILE B 1 411 ? -23.547 -6.23 -5.758 1 94.88 411 ILE B C 1
ATOM 7699 O O . ILE B 1 411 ? -23.375 -6.695 -6.891 1 94.88 411 ILE B O 1
ATOM 7703 N N . ALA B 1 412 ? -23.266 -4.973 -5.441 1 94.5 412 ALA B N 1
ATOM 7704 C CA . ALA B 1 412 ? -22.75 -4.051 -6.445 1 94.5 412 ALA B CA 1
ATOM 7705 C C . ALA B 1 412 ? -21.406 -4.52 -6.977 1 94.5 412 ALA B C 1
ATOM 7707 O O . ALA B 1 412 ? -21.141 -4.457 -8.18 1 94.5 412 ALA B O 1
ATOM 7708 N N . ASN B 1 413 ? -20.594 -4.977 -6.055 1 91.88 413 ASN B N 1
ATOM 7709 C CA . ASN B 1 413 ? -19.281 -5.488 -6.438 1 91.88 413 ASN B CA 1
ATOM 7710 C C . ASN B 1 413 ? -19.406 -6.699 -7.363 1 91.88 413 ASN B C 1
ATOM 7712 O O . ASN B 1 413 ? -18.641 -6.828 -8.328 1 91.88 413 ASN B O 1
ATOM 7716 N N . ALA B 1 414 ? -20.344 -7.523 -7.086 1 93.25 414 ALA B N 1
ATOM 7717 C CA . ALA B 1 414 ? -20.547 -8.719 -7.898 1 93.25 414 ALA B CA 1
ATOM 7718 C C . ALA B 1 414 ? -21.062 -8.352 -9.281 1 93.25 414 ALA B C 1
ATOM 7720 O O . ALA B 1 414 ? -20.625 -8.906 -10.289 1 93.25 414 ALA B O 1
ATOM 7721 N N . ILE B 1 415 ? -21.922 -7.406 -9.352 1 94.44 415 ILE B N 1
ATOM 7722 C CA . ILE B 1 415 ? -22.578 -7.031 -10.602 1 94.44 415 ILE B CA 1
ATOM 7723 C C . ILE B 1 415 ? -21.562 -6.383 -11.539 1 94.44 415 ILE B C 1
ATOM 7725 O O . ILE B 1 415 ? -21.578 -6.629 -12.742 1 94.44 415 ILE B O 1
ATOM 7729 N N . VAL B 1 416 ? -20.719 -5.602 -11.047 1 92.06 416 VAL B N 1
ATOM 7730 C CA . VAL B 1 416 ? -19.766 -4.855 -11.867 1 92.06 416 VAL B CA 1
ATOM 7731 C C . VAL B 1 416 ? -18.75 -5.816 -12.484 1 92.06 416 VAL B C 1
ATOM 7733 O O . VAL B 1 416 ? -18.312 -5.625 -13.625 1 92.06 416 VAL B O 1
ATOM 7736 N N . PHE B 1 417 ? -18.406 -6.883 -11.789 1 90.5 417 PHE B N 1
ATOM 7737 C CA . PHE B 1 417 ? -17.359 -7.777 -12.273 1 90.5 417 PHE B CA 1
ATOM 7738 C C . PHE B 1 417 ? -17.922 -8.773 -13.281 1 90.5 417 PHE B C 1
ATOM 7740 O O . PHE B 1 417 ? -17.172 -9.391 -14.031 1 90.5 417 PHE B O 1
ATOM 7747 N N . VAL B 1 418 ? -19.234 -8.906 -13.336 1 94.44 418 VAL B N 1
ATOM 7748 C CA . VAL B 1 418 ? -19.859 -9.852 -14.258 1 94.44 418 VAL B CA 1
ATOM 7749 C C . VAL B 1 418 ? -19.531 -9.461 -15.703 1 94.44 418 VAL B C 1
ATOM 7751 O O . VAL B 1 418 ? -18.922 -10.234 -16.438 1 94.44 418 VAL B O 1
ATOM 7754 N N . PRO B 1 419 ? -19.781 -8.188 -16.109 1 92.75 419 PRO B N 1
ATOM 7755 C CA . PRO B 1 419 ? -19.438 -7.809 -17.484 1 92.75 419 PRO B CA 1
ATOM 7756 C C . PRO B 1 419 ? -17.938 -7.672 -17.703 1 92.75 419 PRO B C 1
ATOM 7758 O O . PRO B 1 419 ? -17.438 -7.953 -18.812 1 92.75 419 PRO B O 1
ATOM 7761 N N . PHE B 1 420 ? -17.297 -7.297 -16.75 1 90 420 PHE B N 1
ATOM 7762 C CA . PHE B 1 420 ? -15.844 -7.121 -16.859 1 90 420 PHE B CA 1
ATOM 7763 C C . PHE B 1 420 ? -15.156 -8.453 -17.109 1 90 420 PHE B C 1
ATOM 7765 O O . PHE B 1 420 ? -14.32 -8.57 -18.016 1 90 420 PHE B O 1
ATOM 7772 N N . LEU B 1 421 ? -15.539 -9.438 -16.359 1 93 421 LEU B N 1
ATOM 7773 C CA . LEU B 1 421 ? -14.906 -10.742 -16.484 1 93 421 LEU B CA 1
ATOM 7774 C C . LEU B 1 421 ? -15.422 -11.477 -17.719 1 93 421 LEU B C 1
ATOM 7776 O O . LEU B 1 421 ? -14.734 -12.352 -18.266 1 93 421 LEU B O 1
ATOM 7780 N N . LEU B 1 422 ? -16.641 -11.117 -18.172 1 95.31 422 LEU B N 1
ATOM 7781 C CA . LEU B 1 422 ? -17.141 -11.68 -19.438 1 95.31 422 LEU B CA 1
ATOM 7782 C C . LEU B 1 422 ? -16.281 -11.219 -20.609 1 95.31 422 LEU B C 1
ATOM 7784 O O . LEU B 1 422 ? -15.953 -12.016 -21.484 1 95.31 422 LEU B O 1
ATOM 7788 N N . ALA B 1 423 ? -15.922 -9.977 -20.578 1 93.81 423 ALA B N 1
ATOM 7789 C CA . ALA B 1 423 ? -15.055 -9.453 -21.625 1 93.81 423 ALA B CA 1
ATOM 7790 C C . ALA B 1 423 ? -13.688 -10.133 -21.594 1 93.81 423 ALA B C 1
ATOM 7792 O O . ALA B 1 423 ? -13.164 -10.523 -22.641 1 93.81 423 ALA B O 1
ATOM 7793 N N . ALA B 1 424 ? -13.133 -10.273 -20.438 1 92.5 424 ALA B N 1
ATOM 7794 C CA . ALA B 1 424 ? -11.836 -10.93 -20.297 1 92.5 424 ALA B CA 1
ATOM 7795 C C . ALA B 1 424 ? -11.914 -12.391 -20.734 1 92.5 424 ALA B C 1
ATOM 7797 O O . ALA B 1 424 ? -11.008 -12.906 -21.391 1 92.5 424 ALA B O 1
ATOM 7798 N N . ALA B 1 425 ? -13.008 -13.039 -20.344 1 95.25 425 ALA B N 1
ATOM 7799 C CA . ALA B 1 425 ? -13.203 -14.438 -20.703 1 95.25 425 ALA B CA 1
ATOM 7800 C C . ALA B 1 425 ? -13.305 -14.609 -22.219 1 95.25 425 ALA B C 1
ATOM 7802 O O . ALA B 1 425 ? -12.75 -15.562 -22.781 1 95.25 425 ALA B O 1
ATOM 7803 N N . THR B 1 426 ? -13.992 -13.711 -22.891 1 95.81 426 THR B N 1
ATOM 7804 C CA . THR B 1 426 ? -14.156 -13.773 -24.328 1 95.81 426 THR B CA 1
ATOM 7805 C C . THR B 1 426 ? -12.82 -13.539 -25.031 1 95.81 426 THR B C 1
ATOM 7807 O O . THR B 1 426 ? -12.523 -14.195 -26.047 1 95.81 426 THR B O 1
ATOM 7810 N N . LEU B 1 427 ? -12.062 -12.633 -24.516 1 95.06 427 LEU B N 1
ATOM 7811 C CA . LEU B 1 427 ? -10.758 -12.328 -25.109 1 95.06 427 LEU B CA 1
ATOM 7812 C C . LEU B 1 427 ? -9.812 -13.516 -24.969 1 95.06 427 LEU B C 1
ATOM 7814 O O . LEU B 1 427 ? -8.93 -13.719 -25.812 1 95.06 427 LEU B O 1
ATOM 7818 N N . TYR B 1 428 ? -9.945 -14.258 -23.953 1 95.5 428 TYR B N 1
ATOM 7819 C CA . TYR B 1 428 ? -9.148 -15.461 -23.75 1 95.5 428 TYR B CA 1
ATOM 7820 C C . TYR B 1 428 ? -9.672 -16.609 -24.609 1 95.5 428 TYR B C 1
ATOM 7822 O O . TYR B 1 428 ? -8.898 -17.281 -25.297 1 95.5 428 TYR B O 1
ATOM 7830 N N . ALA B 1 429 ? -10.984 -16.828 -24.641 1 96.25 429 ALA B N 1
ATOM 7831 C CA . ALA B 1 429 ? -11.609 -18 -25.266 1 96.25 429 ALA B CA 1
ATOM 7832 C C . ALA B 1 429 ? -11.523 -17.938 -26.781 1 96.25 429 ALA B C 1
ATOM 7834 O O . ALA B 1 429 ? -11.336 -18.969 -27.438 1 96.25 429 ALA B O 1
ATOM 7835 N N . LEU B 1 430 ? -11.555 -16.812 -27.328 1 95 430 LEU B N 1
ATOM 7836 C CA . LEU B 1 430 ? -11.609 -16.672 -28.781 1 95 430 LEU B CA 1
ATOM 7837 C C . LEU B 1 430 ? -10.305 -17.156 -29.422 1 95 430 LEU B C 1
ATOM 7839 O O . LEU B 1 430 ? -10.328 -18.031 -30.281 1 95 430 LEU B O 1
ATOM 7843 N N . PRO B 1 431 ? -9.227 -16.656 -29 1 94.12 431 PRO B N 1
ATOM 7844 C CA . PRO B 1 431 ? -8.008 -17.125 -29.656 1 94.12 431 PRO B CA 1
ATOM 7845 C C . PRO B 1 431 ? -7.652 -18.562 -29.266 1 94.12 431 PRO B C 1
ATOM 7847 O O . PRO B 1 431 ? -7.207 -19.344 -30.109 1 94.12 431 PRO B O 1
ATOM 7850 N N . VAL B 1 432 ? -7.922 -18.922 -28.062 1 93.69 432 VAL B N 1
ATOM 7851 C CA . VAL B 1 432 ? -7.469 -20.234 -27.578 1 93.69 432 VAL B CA 1
ATOM 7852 C C . VAL B 1 432 ? -8.305 -21.328 -28.219 1 93.69 432 VAL B C 1
ATOM 7854 O O . VAL B 1 432 ? -7.762 -22.359 -28.641 1 93.69 432 VAL B O 1
ATOM 7857 N N . TYR B 1 433 ? -9.578 -21.188 -28.359 1 92.94 433 TYR B N 1
ATOM 7858 C CA . TYR B 1 433 ? -10.484 -22.203 -28.875 1 92.94 433 TYR B CA 1
ATOM 7859 C C . TYR B 1 433 ? -10.172 -22.5 -30.344 1 92.94 433 TYR B C 1
ATOM 7861 O O . TYR B 1 433 ? -10.094 -23.672 -30.734 1 92.94 433 TYR B O 1
ATOM 7869 N N . TRP B 1 434 ? -9.906 -21.547 -31.125 1 91.38 434 TRP B N 1
ATOM 7870 C CA . TRP B 1 434 ? -9.711 -21.734 -32.562 1 91.38 434 TRP B CA 1
ATOM 7871 C C . TRP B 1 434 ? -8.266 -22.109 -32.875 1 91.38 434 TRP B C 1
ATOM 7873 O O . TRP B 1 434 ? -8.008 -22.875 -33.812 1 91.38 434 TRP B O 1
ATOM 7883 N N . LEU B 1 435 ? -7.371 -21.719 -32.094 1 90.69 435 LEU B N 1
ATOM 7884 C CA . LEU B 1 435 ? -5.969 -22.031 -32.344 1 90.69 435 LEU B CA 1
ATOM 7885 C C . LEU B 1 435 ? -5.668 -23.484 -31.938 1 90.69 435 LEU B C 1
ATOM 7887 O O . LEU B 1 435 ? -4.906 -24.172 -32.625 1 90.69 435 LEU B O 1
ATOM 7891 N N . VAL B 1 436 ? -6.203 -23.922 -30.812 1 89.38 436 VAL B N 1
ATOM 7892 C CA . VAL B 1 436 ? -5.969 -25.297 -30.375 1 89.38 436 VAL B CA 1
ATOM 7893 C C . VAL B 1 436 ? -6.688 -26.266 -31.297 1 89.38 436 VAL B C 1
ATOM 7895 O O . VAL B 1 436 ? -6.277 -27.422 -31.422 1 89.38 436 VAL B O 1
ATOM 7898 N N . GLY B 1 437 ? -7.688 -25.828 -31.969 1 86.56 437 GLY B N 1
ATOM 7899 C CA . GLY B 1 437 ? -8.406 -26.672 -32.906 1 86.56 437 GLY B CA 1
ATOM 7900 C C . GLY B 1 437 ? -9.445 -27.562 -32.25 1 86.56 437 GLY B C 1
ATOM 7901 O O . GLY B 1 437 ? -9.539 -28.75 -32.594 1 86.56 437 GLY B O 1
ATOM 7902 N N . LEU B 1 438 ? -10.141 -27.047 -31.312 1 87.25 438 LEU B N 1
ATOM 7903 C CA . LEU B 1 438 ? -11.219 -27.797 -30.688 1 87.25 438 LEU B CA 1
ATOM 7904 C C . LEU B 1 438 ? -12.398 -27.953 -31.641 1 87.25 438 LEU B C 1
ATOM 7906 O O . LEU B 1 438 ? -12.336 -27.5 -32.781 1 87.25 438 LEU B O 1
ATOM 7910 N N . ARG B 1 439 ? -13.312 -28.656 -31.234 1 85.81 439 ARG B N 1
ATOM 7911 C CA . ARG B 1 439 ? -14.453 -28.938 -32.094 1 85.81 439 ARG B CA 1
ATOM 7912 C C . ARG B 1 439 ? -15.078 -27.641 -32.625 1 85.81 439 ARG B C 1
ATOM 7914 O O . ARG B 1 439 ? -15.445 -26.766 -31.828 1 85.81 439 ARG B O 1
ATOM 7921 N N . ARG B 1 440 ? -15.188 -27.562 -33.875 1 86.12 440 ARG B N 1
ATOM 7922 C CA . ARG B 1 440 ? -15.594 -26.328 -34.531 1 86.12 440 ARG B CA 1
ATOM 7923 C C . ARG B 1 440 ? -17.109 -26.188 -34.562 1 86.12 440 ARG B C 1
ATOM 7925 O O . ARG B 1 440 ? -17.719 -26.109 -35.625 1 86.12 440 ARG B O 1
ATOM 7932 N N . GLU B 1 441 ? -17.766 -26.312 -33.469 1 90.12 441 GLU B N 1
ATOM 7933 C CA . GLU B 1 441 ? -19.203 -26.078 -33.344 1 90.12 441 GLU B CA 1
ATOM 7934 C C . GLU B 1 441 ? -19.484 -24.875 -32.438 1 90.12 441 GLU B C 1
ATOM 7936 O O . GLU B 1 441 ? -18.859 -24.719 -31.391 1 90.12 441 GLU B O 1
ATOM 7941 N N . MET B 1 442 ? -20.391 -24.062 -32.906 1 90.19 442 MET B N 1
ATOM 7942 C CA . MET B 1 442 ? -20.672 -22.812 -32.188 1 90.19 442 MET B CA 1
ATOM 7943 C C . MET B 1 442 ? -21.25 -23.078 -30.812 1 90.19 442 MET B C 1
ATOM 7945 O O . MET B 1 442 ? -20.953 -22.344 -29.859 1 90.19 442 MET B O 1
ATOM 7949 N N . ASP B 1 443 ? -22.031 -24.125 -30.672 1 90.62 443 ASP B N 1
ATOM 7950 C CA . ASP B 1 443 ? -22.625 -24.438 -29.375 1 90.62 443 ASP B CA 1
ATOM 7951 C C . ASP B 1 443 ? -21.547 -24.859 -28.375 1 90.62 443 ASP B C 1
ATOM 7953 O O . ASP B 1 443 ? -21.641 -24.531 -27.188 1 90.62 443 ASP B O 1
ATOM 7957 N N . ARG B 1 444 ? -20.578 -25.547 -28.844 1 91.31 444 ARG B N 1
ATOM 7958 C CA . ARG B 1 444 ? -19.5 -26 -27.969 1 91.31 444 ARG B CA 1
ATOM 7959 C C . ARG B 1 444 ? -18.562 -24.844 -27.625 1 91.31 444 ARG B C 1
ATOM 7961 O O . ARG B 1 444 ? -18.016 -24.797 -26.516 1 91.31 444 ARG B O 1
ATOM 7968 N N . PHE B 1 445 ? -18.438 -23.969 -28.578 1 94.5 445 PHE B N 1
ATOM 7969 C CA . PHE B 1 445 ? -17.641 -22.797 -28.312 1 94.5 445 PHE B CA 1
ATOM 7970 C C . PHE B 1 445 ? -18.297 -21.922 -27.234 1 94.5 445 PHE B C 1
ATOM 7972 O O . PHE B 1 445 ? -17.625 -21.438 -26.328 1 94.5 445 PHE B O 1
ATOM 7979 N N . LEU B 1 446 ? -19.562 -21.703 -27.344 1 94.81 446 LEU B N 1
ATOM 7980 C CA . LEU B 1 446 ? -20.297 -20.891 -26.375 1 94.81 446 LEU B CA 1
ATOM 7981 C C . LEU B 1 446 ? -20.266 -21.547 -24.984 1 94.81 446 LEU B C 1
ATOM 7983 O O . LEU B 1 446 ? -20.203 -20.844 -23.969 1 94.81 446 LEU B O 1
ATOM 7987 N N . TYR B 1 447 ? -20.359 -22.891 -25 1 94.12 447 TYR B N 1
ATOM 7988 C CA . TYR B 1 447 ? -20.266 -23.609 -23.734 1 94.12 447 TYR B CA 1
ATOM 7989 C C . TYR B 1 447 ? -18.891 -23.453 -23.109 1 94.12 447 TYR B C 1
ATOM 7991 O O . TYR B 1 447 ? -18.766 -23.234 -21.906 1 94.12 447 TYR B O 1
ATOM 7999 N N . PHE B 1 448 ? -17.891 -23.562 -23.938 1 95.56 448 PHE B N 1
ATOM 8000 C CA . PHE B 1 448 ? -16.531 -23.359 -23.469 1 95.56 448 PHE B CA 1
ATOM 8001 C C . PHE B 1 448 ? -16.344 -21.953 -22.906 1 95.56 448 PHE B C 1
ATOM 8003 O O . PHE B 1 448 ? -15.781 -21.781 -21.828 1 95.56 448 PHE B O 1
ATOM 8010 N N . SER B 1 449 ? -16.844 -21 -23.641 1 96.12 449 SER B N 1
ATOM 8011 C CA . SER B 1 449 ? -16.75 -19.609 -23.203 1 96.12 449 SER B CA 1
ATOM 8012 C C . SER B 1 449 ? -17.5 -19.375 -21.906 1 96.12 449 SER B C 1
ATOM 8014 O O . SER B 1 449 ? -17.062 -18.594 -21.047 1 96.12 449 SER B O 1
ATOM 8016 N N . LEU B 1 450 ? -18.594 -20.016 -21.734 1 96.5 450 LEU B N 1
ATOM 8017 C CA . LEU B 1 450 ? -19.391 -19.906 -20.516 1 96.5 450 LEU B CA 1
ATOM 8018 C C . LEU B 1 450 ? -18.641 -20.484 -19.328 1 96.5 450 LEU B C 1
ATOM 8020 O O . LEU B 1 450 ? -18.641 -19.891 -18.25 1 96.5 450 LEU B O 1
ATOM 8024 N N . VAL B 1 451 ? -18 -21.609 -19.547 1 96.5 451 VAL B N 1
ATOM 8025 C CA . VAL B 1 451 ? -17.25 -22.234 -18.469 1 96.5 451 VAL B CA 1
ATOM 8026 C C . VAL B 1 451 ? -16.078 -21.359 -18.062 1 96.5 451 VAL B C 1
ATOM 8028 O O . VAL B 1 451 ? -15.82 -21.172 -16.875 1 96.5 451 VAL B O 1
ATOM 8031 N N . VAL B 1 452 ? -15.422 -20.812 -19.078 1 96.81 452 VAL B N 1
ATOM 8032 C CA . VAL B 1 452 ? -14.297 -19.922 -18.797 1 96.81 452 VAL B CA 1
ATOM 8033 C C . VAL B 1 452 ? -14.781 -18.719 -17.969 1 96.81 452 VAL B C 1
ATOM 8035 O O . VAL B 1 452 ? -14.133 -18.328 -17 1 96.81 452 VAL B O 1
ATOM 8038 N N . TRP B 1 453 ? -15.859 -18.188 -18.359 1 96.69 453 TRP B N 1
ATOM 8039 C CA . TRP B 1 453 ? -16.453 -17.047 -17.656 1 96.69 453 TRP B CA 1
ATOM 8040 C C . TRP B 1 453 ? -16.797 -17.406 -16.219 1 96.69 453 TRP B C 1
ATOM 8042 O O . TRP B 1 453 ? -16.484 -16.656 -15.289 1 96.69 453 TRP B O 1
ATOM 8052 N N . LEU B 1 454 ? -17.375 -18.562 -16 1 96.94 454 LEU B N 1
ATOM 8053 C CA . LEU B 1 454 ? -17.781 -19 -14.68 1 96.94 454 LEU B CA 1
ATOM 8054 C C . LEU B 1 454 ? -16.578 -19.266 -13.789 1 96.94 454 LEU B C 1
ATOM 8056 O O . LEU B 1 454 ? -16.609 -19 -12.586 1 96.94 454 LEU B O 1
ATOM 8060 N N . VAL B 1 455 ? -15.555 -19.75 -14.406 1 96.44 455 VAL B N 1
ATOM 8061 C CA . VAL B 1 455 ? -14.328 -20 -13.656 1 96.44 455 VAL B CA 1
ATOM 8062 C C . VAL B 1 455 ? -13.742 -18.672 -13.18 1 96.44 455 VAL B C 1
ATOM 8064 O O . VAL B 1 455 ? -13.312 -18.547 -12.031 1 96.44 455 VAL B O 1
ATOM 8067 N N . MET B 1 456 ? -13.742 -17.703 -14.016 1 94.94 456 MET B N 1
ATOM 8068 C CA . MET B 1 456 ? -13.227 -16.391 -13.641 1 94.94 456 MET B CA 1
ATOM 8069 C C . MET B 1 456 ? -14.086 -15.758 -12.555 1 94.94 456 MET B C 1
ATOM 8071 O O . MET B 1 456 ? -13.57 -15.109 -11.641 1 94.94 456 MET B O 1
ATOM 8075 N N . LEU B 1 457 ? -15.359 -15.992 -12.656 1 95.88 457 LEU B N 1
ATOM 8076 C CA . LEU B 1 457 ? -16.266 -15.469 -11.641 1 95.88 457 LEU B CA 1
ATOM 8077 C C . LEU B 1 457 ? -16.047 -16.156 -10.305 1 95.88 457 LEU B C 1
ATOM 8079 O O . LEU B 1 457 ? -16.078 -15.508 -9.25 1 95.88 457 LEU B O 1
ATOM 8083 N N . THR B 1 458 ? -15.883 -17.438 -10.383 1 96 458 THR B N 1
ATOM 8084 C CA . THR B 1 458 ? -15.633 -18.188 -9.164 1 96 458 THR B CA 1
ATOM 8085 C C . THR B 1 458 ? -14.328 -17.75 -8.508 1 96 458 THR B C 1
ATOM 8087 O O . THR B 1 458 ? -14.258 -17.578 -7.289 1 96 458 THR B O 1
ATOM 8090 N N . ALA B 1 459 ? -13.344 -17.594 -9.297 1 94.25 459 ALA B N 1
ATOM 8091 C CA . ALA B 1 459 ? -12.047 -17.156 -8.781 1 94.25 459 ALA B CA 1
ATOM 8092 C C . ALA B 1 459 ? -12.156 -15.766 -8.156 1 94.25 459 ALA B C 1
ATOM 8094 O O . ALA B 1 459 ? -11.578 -15.516 -7.094 1 94.25 459 ALA B O 1
ATOM 8095 N N . ASN B 1 460 ? -12.859 -14.906 -8.828 1 93.19 460 ASN B N 1
ATOM 8096 C CA . ASN B 1 460 ? -13.062 -13.562 -8.297 1 93.19 460 ASN B CA 1
ATOM 8097 C C . ASN B 1 460 ? -13.812 -13.586 -6.969 1 93.19 460 ASN B C 1
ATOM 8099 O O . ASN B 1 460 ? -13.461 -12.867 -6.035 1 93.19 460 ASN B O 1
ATOM 8103 N N . ALA B 1 461 ? -14.82 -14.406 -6.938 1 95.56 461 ALA B N 1
ATOM 8104 C CA . ALA B 1 461 ? -15.586 -14.539 -5.699 1 95.56 461 ALA B CA 1
ATOM 8105 C C . ALA B 1 461 ? -14.734 -15.117 -4.582 1 95.56 461 ALA B C 1
ATOM 8107 O O . ALA B 1 461 ? -14.844 -14.703 -3.424 1 95.56 461 ALA B O 1
ATOM 8108 N N . PHE B 1 462 ? -13.922 -16.016 -4.961 1 95 462 PHE B N 1
ATOM 8109 C CA . PHE B 1 462 ? -13.023 -16.656 -4.008 1 95 462 PHE B CA 1
ATOM 8110 C C . PHE B 1 462 ? -12.023 -15.656 -3.441 1 95 462 PHE B C 1
ATOM 8112 O O . PHE B 1 462 ? -11.82 -15.594 -2.227 1 95 462 PHE B O 1
ATOM 8119 N N . VAL B 1 463 ? -11.445 -14.875 -4.262 1 92.94 463 VAL B N 1
ATOM 8120 C CA . VAL B 1 463 ? -10.461 -13.883 -3.842 1 92.94 463 VAL B CA 1
ATOM 8121 C C . VAL B 1 463 ? -11.141 -12.789 -3.016 1 92.94 463 VAL B C 1
ATOM 8123 O O . VAL B 1 463 ? -10.594 -12.328 -2.012 1 92.94 463 VAL B O 1
ATOM 8126 N N . ALA B 1 464 ? -12.289 -12.383 -3.428 1 92.62 464 ALA B N 1
ATOM 8127 C CA . ALA B 1 464 ? -13.047 -11.383 -2.68 1 92.62 464 ALA B CA 1
ATOM 8128 C C . ALA B 1 464 ? -13.383 -11.883 -1.28 1 92.62 464 ALA B C 1
ATOM 8130 O O . ALA B 1 464 ? -13.32 -11.125 -0.309 1 92.62 464 ALA B O 1
ATOM 8131 N N . CYS B 1 465 ? -13.75 -13.109 -1.189 1 94.25 465 CYS B N 1
ATOM 8132 C CA . CYS B 1 465 ? -14.102 -13.719 0.09 1 94.25 465 CYS B CA 1
ATOM 8133 C C . CYS B 1 465 ? -12.914 -13.711 1.046 1 94.25 465 CYS B C 1
ATOM 8135 O O . CYS B 1 465 ? -13.047 -13.281 2.195 1 94.25 465 CYS B O 1
ATOM 8137 N N . PHE B 1 466 ? -11.789 -14.047 0.588 1 92.62 466 PHE B N 1
ATOM 8138 C CA . PHE B 1 466 ? -10.633 -14.141 1.464 1 92.62 466 PHE B CA 1
ATOM 8139 C C . PHE B 1 466 ? -10.039 -12.766 1.733 1 92.62 466 PHE B C 1
ATOM 8141 O O . PHE B 1 466 ? -9.391 -12.547 2.758 1 92.62 466 PHE B O 1
ATOM 8148 N N . SER B 1 467 ? -10.234 -11.844 0.788 1 90.44 467 SER B N 1
ATOM 8149 C CA . SER B 1 467 ? -9.812 -10.469 1.039 1 90.44 467 SER B CA 1
ATOM 8150 C C . SER B 1 467 ? -10.547 -9.867 2.232 1 90.44 467 SER B C 1
ATOM 8152 O O . SER B 1 467 ? -10.023 -8.992 2.92 1 90.44 467 SER B O 1
ATOM 8154 N N . ALA B 1 468 ? -11.75 -10.359 2.43 1 91.25 468 ALA B N 1
ATOM 8155 C CA . ALA B 1 468 ? -12.547 -9.875 3.559 1 91.25 468 ALA B CA 1
ATOM 8156 C C . ALA B 1 468 ? -12.055 -10.484 4.871 1 91.25 468 ALA B C 1
ATOM 8158 O O . ALA B 1 468 ? -12.258 -9.906 5.941 1 91.25 468 ALA B O 1
ATOM 8159 N N . LEU B 1 469 ? -11.359 -11.57 4.785 1 89.44 469 LEU B N 1
ATOM 8160 C CA . LEU B 1 469 ? -10.984 -12.312 5.98 1 89.44 469 LEU B CA 1
ATOM 8161 C C . LEU B 1 469 ? -9.578 -11.945 6.43 1 89.44 469 LEU B C 1
ATOM 8163 O O . LEU B 1 469 ? -9.328 -11.766 7.625 1 89.44 469 LEU B O 1
ATOM 8167 N N . VAL B 1 470 ? -8.664 -11.766 5.516 1 87.44 470 VAL B N 1
ATOM 8168 C CA . VAL B 1 470 ? -7.254 -11.602 5.844 1 87.44 470 VAL B CA 1
ATOM 8169 C C . VAL B 1 470 ? -6.949 -10.125 6.102 1 87.44 470 VAL B C 1
ATOM 8171 O O . VAL B 1 470 ? -7.551 -9.25 5.484 1 87.44 470 VAL B O 1
ATOM 8174 N N . PRO B 1 471 ? -5.945 -9.875 6.914 1 82.94 471 PRO B N 1
ATOM 8175 C CA . PRO B 1 471 ? -5.645 -8.492 7.289 1 82.94 471 PRO B CA 1
ATOM 8176 C C . PRO B 1 471 ? -4.746 -7.789 6.273 1 82.94 471 PRO B C 1
ATOM 8178 O O . PRO B 1 471 ? -4.816 -6.566 6.129 1 82.94 471 PRO B O 1
ATOM 8181 N N . ASN B 1 472 ? -3.879 -8.547 5.613 1 82.75 472 ASN B N 1
ATOM 8182 C CA . ASN B 1 472 ? -2.938 -7.914 4.695 1 82.75 472 ASN B CA 1
ATOM 8183 C C . ASN B 1 472 ? -2.734 -8.742 3.434 1 82.75 472 ASN B C 1
ATOM 8185 O O . ASN B 1 472 ? -3.229 -9.867 3.34 1 82.75 472 ASN B O 1
ATOM 8189 N N . PHE B 1 473 ? -2.031 -8.195 2.547 1 79.69 473 PHE B N 1
ATOM 8190 C CA . PHE B 1 473 ? -1.833 -8.789 1.229 1 79.69 473 PHE B CA 1
ATOM 8191 C C . PHE B 1 473 ? -0.98 -10.047 1.326 1 79.69 473 PHE B C 1
ATOM 8193 O O . PHE B 1 473 ? -1.259 -11.047 0.656 1 79.69 473 PHE B O 1
ATOM 8200 N N . ILE B 1 474 ? 0.047 -10.023 2.168 1 78.06 474 ILE B N 1
ATOM 8201 C CA . ILE B 1 474 ? 1.002 -11.125 2.254 1 78.06 474 ILE B CA 1
ATOM 8202 C C . ILE B 1 474 ? 0.296 -12.383 2.752 1 78.06 474 ILE B C 1
ATOM 8204 O O . ILE B 1 474 ? 0.4 -13.445 2.135 1 78.06 474 ILE B O 1
ATOM 8208 N N . MET B 1 475 ? -0.478 -12.242 3.762 1 81.94 475 MET B N 1
ATOM 8209 C CA . MET B 1 475 ? -1.22 -13.383 4.305 1 81.94 475 MET B CA 1
ATOM 8210 C C . MET B 1 475 ? -2.309 -13.828 3.336 1 81.94 475 MET B C 1
ATOM 8212 O O . MET B 1 475 ? -2.557 -15.023 3.188 1 81.94 475 MET B O 1
ATOM 8216 N N . GLY B 1 476 ? -2.986 -12.812 2.748 1 85.25 476 GLY B N 1
ATOM 8217 C CA . GLY B 1 476 ? -4.02 -13.164 1.784 1 85.25 476 GLY B CA 1
ATOM 8218 C C . GLY B 1 476 ? -3.494 -13.969 0.613 1 85.25 476 GLY B C 1
ATOM 8219 O O . GLY B 1 476 ? -4.082 -14.992 0.241 1 85.25 476 GLY B O 1
ATOM 8220 N N . ASN B 1 477 ? -2.377 -13.562 0.048 1 82.88 477 ASN B N 1
ATOM 8221 C CA . ASN B 1 477 ? -1.781 -14.273 -1.079 1 82.88 477 ASN B CA 1
ATOM 8222 C C . ASN B 1 477 ? -1.343 -15.68 -0.685 1 82.88 477 ASN B C 1
ATOM 8224 O O . ASN B 1 477 ? -1.507 -16.625 -1.457 1 82.88 477 ASN B O 1
ATOM 8228 N N . SER B 1 478 ? -0.813 -15.812 0.545 1 81.19 478 SER B N 1
ATOM 8229 C CA . SER B 1 478 ? -0.355 -17.109 1.012 1 81.19 478 SER B CA 1
ATOM 8230 C C . SER B 1 478 ? -1.521 -18.078 1.18 1 81.19 478 SER B C 1
ATOM 8232 O O . SER B 1 478 ? -1.443 -19.234 0.75 1 81.19 478 SER B O 1
ATOM 8234 N N . VAL B 1 479 ? -2.584 -17.562 1.707 1 84.69 479 VAL B N 1
ATOM 8235 C CA . VAL B 1 479 ? -3.74 -18.422 1.959 1 84.69 479 VAL B CA 1
ATOM 8236 C C . VAL B 1 479 ? -4.406 -18.797 0.636 1 84.69 479 VAL B C 1
ATOM 8238 O O . VAL B 1 479 ? -4.746 -19.953 0.408 1 84.69 479 VAL B O 1
ATOM 8241 N N . ILE B 1 480 ? -4.566 -17.828 -0.224 1 88 480 ILE B N 1
ATOM 8242 C CA . ILE B 1 480 ? -5.219 -18.062 -1.508 1 88 480 ILE B CA 1
ATOM 8243 C C . ILE B 1 480 ? -4.371 -19.016 -2.355 1 88 480 ILE B C 1
ATOM 8245 O O . ILE B 1 480 ? -4.887 -19.953 -2.955 1 88 480 ILE B O 1
ATOM 8249 N N . ALA B 1 481 ? -3.053 -18.781 -2.379 1 81.62 481 ALA B N 1
ATOM 8250 C CA . ALA B 1 481 ? -2.156 -19.641 -3.143 1 81.62 481 ALA B CA 1
ATOM 8251 C C . ALA B 1 481 ? -2.162 -21.062 -2.584 1 81.62 481 ALA B C 1
ATOM 8253 O O . ALA B 1 481 ? -2.158 -22.047 -3.344 1 81.62 481 ALA B O 1
ATOM 8254 N N . GLY B 1 482 ? -2.17 -21.156 -1.234 1 81.88 482 GLY B N 1
ATOM 8255 C CA . GLY B 1 482 ? -2.215 -22.453 -0.604 1 81.88 482 GLY B CA 1
ATOM 8256 C C . GLY B 1 482 ? -3.488 -23.219 -0.911 1 81.88 482 GLY B C 1
ATOM 8257 O O . GLY B 1 482 ? -3.441 -24.406 -1.262 1 81.88 482 GLY B O 1
ATOM 8258 N N . LEU B 1 483 ? -4.551 -22.562 -0.871 1 87.25 483 LEU B N 1
ATOM 8259 C CA . LEU B 1 483 ? -5.828 -23.219 -1.129 1 87.25 483 LEU B CA 1
ATOM 8260 C C . LEU B 1 483 ? -5.98 -23.547 -2.609 1 87.25 483 LEU B C 1
ATOM 8262 O O . LEU B 1 483 ? -6.461 -24.625 -2.961 1 87.25 483 LEU B O 1
ATOM 8266 N N . MET B 1 484 ? -5.566 -22.625 -3.467 1 86.88 484 MET B N 1
ATOM 8267 C CA . MET B 1 484 ? -5.645 -22.875 -4.902 1 86.88 484 MET B CA 1
ATOM 8268 C C . MET B 1 484 ? -4.758 -24.062 -5.297 1 86.88 484 MET B C 1
ATOM 8270 O O . MET B 1 484 ? -5.141 -24.875 -6.141 1 86.88 484 MET B O 1
ATOM 8274 N N . GLY B 1 485 ? -3.6 -24.094 -4.645 1 82.12 485 GLY B N 1
ATOM 8275 C CA . GLY B 1 485 ? -2.73 -25.234 -4.883 1 82.12 485 GLY B CA 1
ATOM 8276 C C . GLY B 1 485 ? -3.336 -26.547 -4.434 1 82.12 485 GLY B C 1
ATOM 8277 O O . GLY B 1 485 ? -3.23 -27.562 -5.133 1 82.12 485 GLY B O 1
ATOM 8278 N N . SER B 1 486 ? -4.016 -26.516 -3.314 1 84.31 486 SER B N 1
ATOM 8279 C CA . SER B 1 486 ? -4.672 -27.703 -2.809 1 84.31 486 SER B CA 1
ATOM 8280 C C . SER B 1 486 ? -5.836 -28.125 -3.705 1 84.31 486 SER B C 1
ATOM 8282 O O . SER B 1 486 ? -6.023 -29.312 -3.982 1 84.31 486 SER B O 1
ATOM 8284 N N . PHE B 1 487 ? -6.559 -27.125 -4.195 1 89.19 487 PHE B N 1
ATOM 8285 C CA . PHE B 1 487 ? -7.668 -27.422 -5.094 1 89.19 487 PHE B CA 1
ATOM 8286 C C . PHE B 1 487 ? -7.164 -28.031 -6.398 1 89.19 487 PHE B C 1
ATOM 8288 O O . PHE B 1 487 ? -7.824 -28.891 -6.988 1 89.19 487 PHE B O 1
ATOM 8295 N N . PHE B 1 488 ? -6.062 -27.562 -6.801 1 86.06 488 PHE B N 1
ATOM 8296 C CA . PHE B 1 488 ? -5.477 -28.078 -8.031 1 86.06 488 PHE B CA 1
ATOM 8297 C C . PHE B 1 488 ? -5.047 -29.531 -7.863 1 86.06 488 PHE B C 1
ATOM 8299 O O . PHE B 1 488 ? -5.281 -30.359 -8.742 1 86.06 488 PHE B O 1
ATOM 8306 N N . LEU B 1 489 ? -4.531 -29.797 -6.734 1 81.62 489 LEU B N 1
ATOM 8307 C CA . LEU B 1 489 ? -4.039 -31.141 -6.441 1 81.62 489 LEU B CA 1
ATOM 8308 C C . LEU B 1 489 ? -5.188 -32.156 -6.391 1 81.62 489 LEU B C 1
ATOM 8310 O O . LEU B 1 489 ? -5.074 -33.25 -6.922 1 81.62 489 LEU B O 1
ATOM 8314 N N . PHE B 1 490 ? -6.273 -31.672 -5.871 1 85.56 490 PHE B N 1
ATOM 8315 C CA . PHE B 1 490 ? -7.387 -32.594 -5.664 1 85.56 490 PHE B CA 1
ATOM 8316 C C . PHE B 1 490 ? -8.398 -32.469 -6.797 1 85.56 490 PHE B C 1
ATOM 8318 O O . PHE B 1 490 ? -9.562 -32.844 -6.633 1 85.56 490 PHE B O 1
ATOM 8325 N N . SER B 1 491 ? -8.031 -31.891 -7.871 1 83.62 491 SER B N 1
ATOM 8326 C CA . SER B 1 491 ? -8.945 -31.688 -9 1 83.62 491 SER B CA 1
ATOM 8327 C C . SER B 1 491 ? -9.281 -33 -9.68 1 83.62 491 SER B C 1
ATOM 8329 O O . SER B 1 491 ? -10.305 -33.125 -10.359 1 83.62 491 SER B O 1
ATOM 8331 N N . GLY B 1 492 ? -8.531 -34.125 -9.523 1 74.31 492 GLY B N 1
ATOM 8332 C CA . GLY B 1 492 ? -8.734 -35.406 -10.188 1 74.31 492 GLY B CA 1
ATOM 8333 C C . GLY B 1 492 ? -7.801 -35.625 -11.367 1 74.31 492 GLY B C 1
ATOM 8334 O O . GLY B 1 492 ? -7.672 -36.75 -11.867 1 74.31 492 GLY B O 1
ATOM 8335 N N . TYR B 1 493 ? -7.176 -34.562 -11.836 1 76.88 493 TYR B N 1
ATOM 8336 C CA . TYR B 1 493 ? -6.246 -34.656 -12.961 1 76.88 493 TYR B CA 1
ATOM 8337 C C . TYR B 1 493 ? -4.957 -35.344 -12.539 1 76.88 493 TYR B C 1
ATOM 8339 O O . TYR B 1 493 ? -4.426 -36.188 -13.273 1 76.88 493 TYR B O 1
ATOM 8347 N N . PHE B 1 494 ? -4.5 -35.062 -11.344 1 72.62 494 PHE B N 1
ATOM 8348 C CA . PHE B 1 494 ? -3.221 -35.594 -10.898 1 72.62 494 PHE B CA 1
ATOM 8349 C C . PHE B 1 494 ? -3.422 -36.875 -10.094 1 72.62 494 PHE B C 1
ATOM 8351 O O . PHE B 1 494 ? -2.66 -37.844 -10.25 1 72.62 494 PHE B O 1
ATOM 8358 N N . ILE B 1 495 ? -4.414 -36.719 -9.242 1 73.19 495 ILE B N 1
ATOM 8359 C CA . ILE B 1 495 ? -4.723 -37.875 -8.391 1 73.19 495 ILE B CA 1
ATOM 8360 C C . ILE B 1 495 ? -6.148 -38.344 -8.656 1 73.19 495 ILE B C 1
ATOM 8362 O O . ILE B 1 495 ? -7.098 -37.562 -8.547 1 73.19 495 ILE B O 1
ATOM 8366 N N . ALA B 1 496 ? -6.172 -39.562 -9.094 1 72.94 496 ALA B N 1
ATOM 8367 C CA . ALA B 1 496 ? -7.5 -40.125 -9.32 1 72.94 496 ALA B CA 1
ATOM 8368 C C . ALA B 1 496 ? -8.312 -40.156 -8.031 1 72.94 496 ALA B C 1
ATOM 8370 O O . ALA B 1 496 ? -7.754 -40.281 -6.938 1 72.94 496 ALA B O 1
ATOM 8371 N N . LYS B 1 497 ? -9.609 -39.969 -8.195 1 77.44 497 LYS B N 1
ATOM 8372 C CA . LYS B 1 497 ? -10.531 -39.906 -7.059 1 77.44 497 LYS B CA 1
ATOM 8373 C C . LYS B 1 497 ? -10.344 -41.125 -6.145 1 77.44 497 LYS B C 1
ATOM 8375 O O . LYS B 1 497 ? -10.375 -40.969 -4.918 1 77.44 497 LYS B O 1
ATOM 8380 N N . GLY B 1 498 ? -10.039 -42.25 -6.754 1 74.56 498 GLY B N 1
ATOM 8381 C CA . GLY B 1 498 ? -9.906 -43.469 -5.973 1 74.56 498 GLY B CA 1
ATOM 8382 C C . GLY B 1 498 ? -8.625 -43.531 -5.152 1 74.56 498 GLY B C 1
ATOM 8383 O O . GLY B 1 498 ? -8.562 -44.219 -4.145 1 74.56 498 GLY B O 1
ATOM 8384 N N . SER B 1 499 ? -7.641 -42.688 -5.484 1 75.12 499 SER B N 1
ATOM 8385 C CA . SER B 1 499 ? -6.352 -42.719 -4.797 1 75.12 499 SER B CA 1
ATOM 8386 C C . SER B 1 499 ? -6.266 -41.625 -3.742 1 75.12 499 SER B C 1
ATOM 8388 O O . SER B 1 499 ? -5.258 -41.5 -3.047 1 75.12 499 SER B O 1
ATOM 8390 N N . ILE B 1 500 ? -7.336 -40.906 -3.547 1 81.5 500 ILE B N 1
ATOM 8391 C CA . ILE B 1 500 ? -7.348 -39.844 -2.547 1 81.5 500 ILE B CA 1
ATOM 8392 C C . ILE B 1 500 ? -7.73 -40.438 -1.186 1 81.5 500 ILE B C 1
ATOM 8394 O O . ILE B 1 500 ? -8.742 -41.125 -1.06 1 81.5 500 ILE B O 1
ATOM 8398 N N . PRO B 1 501 ? -6.836 -40.188 -0.198 1 82.5 501 PRO B N 1
ATOM 8399 C CA . PRO B 1 501 ? -7.18 -40.656 1.14 1 82.5 501 PRO B CA 1
ATOM 8400 C C . PRO B 1 501 ? -8.547 -40.188 1.618 1 82.5 501 PRO B C 1
ATOM 8402 O O . PRO B 1 501 ? -8.945 -39.062 1.288 1 82.5 501 PRO B O 1
ATOM 8405 N N . ARG B 1 502 ? -9.227 -40.906 2.443 1 83.56 502 ARG B N 1
ATOM 8406 C CA . ARG B 1 502 ? -10.594 -40.656 2.883 1 83.56 502 ARG B CA 1
ATOM 8407 C C . ARG B 1 502 ? -10.688 -39.344 3.66 1 83.56 502 ARG B C 1
ATOM 8409 O O . ARG B 1 502 ? -11.68 -38.625 3.559 1 83.56 502 ARG B O 1
ATOM 8416 N N . TYR B 1 503 ? -9.586 -38.969 4.359 1 85.19 503 TYR B N 1
ATOM 8417 C CA . TYR B 1 503 ? -9.656 -37.75 5.18 1 85.19 503 TYR B CA 1
ATOM 8418 C C . TYR B 1 503 ? -9.586 -36.5 4.316 1 85.19 503 TYR B C 1
ATOM 8420 O O . TYR B 1 503 ? -9.977 -35.438 4.754 1 85.19 503 TYR B O 1
ATOM 8428 N N . TRP B 1 504 ? -9.195 -36.688 2.984 1 85.81 504 TRP B N 1
ATOM 8429 C CA . TRP B 1 504 ? -9.039 -35.5 2.141 1 85.81 504 TRP B CA 1
ATOM 8430 C C . TRP B 1 504 ? -10.07 -35.469 1.018 1 85.81 504 TRP B C 1
ATOM 8432 O O . TRP B 1 504 ? -10.023 -34.625 0.132 1 85.81 504 TRP B O 1
ATOM 8442 N N . ILE B 1 505 ? -11.023 -36.375 1.039 1 86.75 505 ILE B N 1
ATOM 8443 C CA . ILE B 1 505 ? -11.969 -36.5 -0.061 1 86.75 505 ILE B CA 1
ATOM 8444 C C . ILE B 1 505 ? -12.844 -35.219 -0.131 1 86.75 505 ILE B C 1
ATOM 8446 O O . ILE B 1 505 ? -13.289 -34.844 -1.211 1 86.75 505 ILE B O 1
ATOM 8450 N N . PHE B 1 506 ? -13.023 -34.531 0.997 1 88.75 506 PHE B N 1
ATOM 8451 C CA . PHE B 1 506 ? -13.836 -33.344 0.999 1 88.75 506 PHE B CA 1
ATOM 8452 C C . PHE B 1 506 ? -13.18 -32.219 0.176 1 88.75 506 PHE B C 1
ATOM 8454 O O . PHE B 1 506 ? -13.867 -31.406 -0.437 1 88.75 506 PHE B O 1
ATOM 8461 N N . MET B 1 507 ? -11.914 -32.281 0.052 1 88.81 507 MET B N 1
ATOM 8462 C CA . MET B 1 507 ? -11.195 -31.25 -0.716 1 88.81 507 MET B CA 1
ATOM 8463 C C . MET B 1 507 ? -11.398 -31.453 -2.213 1 88.81 507 MET B C 1
ATOM 8465 O O . MET B 1 507 ? -11.352 -30.5 -2.988 1 88.81 507 MET B O 1
ATOM 8469 N N . HIS B 1 508 ? -11.641 -32.719 -2.568 1 88.81 508 HIS B N 1
ATOM 8470 C CA . HIS B 1 508 ? -11.922 -33.031 -3.967 1 88.81 508 HIS B CA 1
ATOM 8471 C C . HIS B 1 508 ? -13.258 -32.438 -4.402 1 88.81 508 HIS B C 1
ATOM 8473 O O . HIS B 1 508 ? -13.359 -31.844 -5.48 1 88.81 508 HIS B O 1
ATOM 8479 N N . TYR B 1 509 ? -14.219 -32.469 -3.463 1 89.12 509 TYR B N 1
ATOM 8480 C CA . TYR B 1 509 ? -15.539 -31.953 -3.801 1 89.12 509 TYR B CA 1
ATOM 8481 C C . TYR B 1 509 ? -15.594 -30.438 -3.678 1 89.12 509 TYR B C 1
ATOM 8483 O O . TYR B 1 509 ? -16.406 -29.781 -4.332 1 89.12 509 TYR B O 1
ATOM 8491 N N . LEU B 1 510 ? -14.656 -29.891 -2.994 1 92.06 510 LEU B N 1
ATOM 8492 C CA . LEU B 1 510 ? -14.625 -28.438 -2.809 1 92.06 510 LEU B CA 1
ATOM 8493 C C . LEU B 1 510 ? -13.695 -27.781 -3.82 1 92.06 510 LEU B C 1
ATOM 8495 O O . LEU B 1 510 ? -13.609 -26.562 -3.885 1 92.06 510 LEU B O 1
ATOM 8499 N N . SER B 1 511 ? -13.094 -28.625 -4.605 1 92.5 511 SER B N 1
ATOM 8500 C CA . SER B 1 511 ? -12.102 -28.094 -5.535 1 92.5 511 SER B CA 1
ATOM 8501 C C . SER B 1 511 ? -12.758 -27.25 -6.625 1 92.5 511 SER B C 1
ATOM 8503 O O . SER B 1 511 ? -13.75 -27.672 -7.23 1 92.5 511 SER B O 1
ATOM 8505 N N . LEU B 1 512 ? -12.18 -26.141 -6.871 1 94.12 512 LEU B N 1
ATOM 8506 C CA . LEU B 1 512 ? -12.68 -25.234 -7.898 1 94.12 512 LEU B CA 1
ATOM 8507 C C . LEU B 1 512 ? -12.219 -25.672 -9.281 1 94.12 512 LEU B C 1
ATOM 8509 O O . LEU B 1 512 ? -12.688 -25.156 -10.297 1 94.12 512 LEU B O 1
ATOM 8513 N N . PHE B 1 513 ? -11.359 -26.703 -9.312 1 93 513 PHE B N 1
ATOM 8514 C CA . PHE B 1 513 ? -10.797 -27.188 -10.562 1 93 513 PHE B CA 1
ATOM 8515 C C . PHE B 1 513 ? -11.594 -28.375 -11.102 1 93 513 PHE B C 1
ATOM 8517 O O . PHE B 1 513 ? -11.656 -28.594 -12.312 1 93 513 PHE B O 1
ATOM 8524 N N . LYS B 1 514 ? -12.203 -29.156 -10.234 1 92.25 514 LYS B N 1
ATOM 8525 C CA . LYS B 1 514 ? -12.836 -30.438 -10.594 1 92.25 514 LYS B CA 1
ATOM 8526 C C . LYS B 1 514 ? -13.969 -30.219 -11.594 1 92.25 514 LYS B C 1
ATOM 8528 O O . LYS B 1 514 ? -13.961 -30.797 -12.688 1 92.25 514 LYS B O 1
ATOM 8533 N N . TYR B 1 515 ? -14.836 -29.359 -11.273 1 93.19 515 TYR B N 1
ATOM 8534 C CA . TYR B 1 515 ? -16.078 -29.219 -12.031 1 93.19 515 TYR B CA 1
ATOM 8535 C C . TYR B 1 515 ? -15.828 -28.547 -13.375 1 93.19 515 TYR B C 1
ATOM 8537 O O . TYR B 1 515 ? -16.312 -29.031 -14.406 1 93.19 515 TYR B O 1
ATOM 8545 N N . PRO B 1 516 ? -15.039 -27.453 -13.352 1 94.75 516 PRO B N 1
ATOM 8546 C CA . PRO B 1 516 ? -14.742 -26.891 -14.672 1 94.75 516 PRO B CA 1
ATOM 8547 C C . PRO B 1 516 ? -13.906 -27.828 -15.539 1 94.75 516 PRO B C 1
ATOM 8549 O O . PRO B 1 516 ? -14.055 -27.844 -16.766 1 94.75 516 PRO B O 1
ATOM 8552 N N . PHE B 1 517 ? -13.062 -28.594 -15 1 91.94 517 PHE B N 1
ATOM 8553 C CA . PHE B 1 517 ? -12.266 -29.547 -15.758 1 91.94 517 PHE B CA 1
ATOM 8554 C C . PHE B 1 517 ? -13.164 -30.609 -16.406 1 91.94 517 PHE B C 1
ATOM 8556 O O . PHE B 1 517 ? -13.039 -30.891 -17.594 1 91.94 517 PHE B O 1
ATOM 8563 N N . GLU B 1 518 ? -14.023 -31.172 -15.617 1 90.81 518 GLU B N 1
ATOM 8564 C CA . GLU B 1 518 ? -14.977 -32.156 -16.141 1 90.81 518 GLU B CA 1
ATOM 8565 C C . GLU B 1 518 ? -15.859 -31.531 -17.219 1 90.81 518 GLU B C 1
ATOM 8567 O O . GLU B 1 518 ? -16.203 -32.188 -18.203 1 90.81 518 GLU B O 1
ATOM 8572 N N . ALA B 1 519 ? -16.172 -30.266 -17.031 1 92.88 519 ALA B N 1
ATOM 8573 C CA . ALA B 1 519 ? -17.016 -29.594 -18.016 1 92.88 519 ALA B CA 1
ATOM 8574 C C . ALA B 1 519 ? -16.281 -29.422 -19.328 1 92.88 519 ALA B C 1
ATOM 8576 O O . ALA B 1 519 ? -16.875 -29.609 -20.406 1 92.88 519 ALA B O 1
ATOM 8577 N N . PHE B 1 520 ? -15.039 -29.109 -19.312 1 92.62 520 PHE B N 1
ATOM 8578 C CA . PHE B 1 520 ? -14.242 -28.953 -20.516 1 92.62 520 PHE B CA 1
ATOM 8579 C C . PHE B 1 520 ? -14.102 -30.281 -21.25 1 92.62 520 PHE B C 1
ATOM 8581 O O . PHE B 1 520 ? -14.266 -30.344 -22.469 1 92.62 520 PHE B O 1
ATOM 8588 N N . VAL B 1 521 ? -13.82 -31.359 -20.5 1 88.69 521 VAL B N 1
ATOM 8589 C CA . VAL B 1 521 ? -13.586 -32.688 -21.078 1 88.69 521 VAL B CA 1
ATOM 8590 C C . VAL B 1 521 ? -14.875 -33.219 -21.703 1 88.69 521 VAL B C 1
ATOM 8592 O O . VAL B 1 521 ? -14.859 -33.75 -22.812 1 88.69 521 VAL B O 1
ATOM 8595 N N . VAL B 1 522 ? -15.961 -33.031 -21 1 88.69 522 VAL B N 1
ATOM 8596 C CA . VAL B 1 522 ? -17.25 -33.531 -21.5 1 88.69 522 VAL B CA 1
ATOM 8597 C C . VAL B 1 522 ? -17.641 -32.719 -22.75 1 88.69 522 VAL B C 1
ATOM 8599 O O . VAL B 1 522 ? -18.234 -33.281 -23.672 1 88.69 522 VAL B O 1
ATOM 8602 N N . ASN B 1 523 ? -17.344 -31.422 -22.75 1 89.75 523 ASN B N 1
ATOM 8603 C CA . ASN B 1 523 ? -17.656 -30.578 -23.906 1 89.75 523 ASN B CA 1
ATOM 8604 C C . ASN B 1 523 ? -16.875 -31 -25.141 1 89.75 523 ASN B C 1
ATOM 8606 O O . ASN B 1 523 ? -17.391 -30.922 -26.25 1 89.75 523 ASN B O 1
ATOM 8610 N N . GLU B 1 524 ? -15.664 -31.438 -24.953 1 87.56 524 GLU B N 1
ATOM 8611 C CA . GLU B 1 524 ? -14.805 -31.781 -26.094 1 87.56 524 GLU B CA 1
ATOM 8612 C C . GLU B 1 524 ? -15.055 -33.219 -26.562 1 87.56 524 GLU B C 1
ATOM 8614 O O . GLU B 1 524 ? -15.117 -33.469 -27.766 1 87.56 524 GLU B O 1
ATOM 8619 N N . TYR B 1 525 ? -15.227 -34.125 -25.656 1 83.38 525 TYR B N 1
ATOM 8620 C CA . TYR B 1 525 ? -15.258 -35.531 -26.031 1 83.38 525 TYR B CA 1
ATOM 8621 C C . TYR B 1 525 ? -16.656 -36.125 -25.844 1 83.38 525 TYR B C 1
ATOM 8623 O O . TYR B 1 525 ? -16.891 -37.281 -26.172 1 83.38 525 TYR B O 1
ATOM 8631 N N . GLY B 1 526 ? -17.469 -35.188 -25.359 1 77.94 526 GLY B N 1
ATOM 8632 C CA . GLY B 1 526 ? -18.828 -35.656 -25.203 1 77.94 526 GLY B CA 1
ATOM 8633 C C . GLY B 1 526 ? -19.688 -35.438 -26.422 1 77.94 526 GLY B C 1
ATOM 8634 O O . GLY B 1 526 ? -19.297 -34.688 -27.328 1 77.94 526 GLY B O 1
ATOM 8635 N N . GLY B 1 527 ? -20.703 -36.125 -26.453 1 73.19 527 GLY B N 1
ATOM 8636 C CA . GLY B 1 527 ? -21.672 -36 -27.531 1 73.19 527 GLY B CA 1
ATOM 8637 C C . GLY B 1 527 ? -21.406 -36.938 -28.688 1 73.19 527 GLY B C 1
ATOM 8638 O O . GLY B 1 527 ? -20.422 -37.688 -28.688 1 73.19 527 GLY B O 1
ATOM 8639 N N . GLY B 1 528 ? -22.266 -37.031 -29.641 1 65.62 528 GLY B N 1
ATOM 8640 C CA . GLY B 1 528 ? -22.234 -37.969 -30.75 1 65.62 528 GLY B CA 1
ATOM 8641 C C . GLY B 1 528 ? -20.922 -37.938 -31.531 1 65.62 528 GLY B C 1
ATOM 8642 O O . GLY B 1 528 ? -20.25 -38.969 -31.656 1 65.62 528 GLY B O 1
ATOM 8643 N N . SER B 1 529 ? -20.422 -36.812 -31.859 1 66.19 529 SER B N 1
ATOM 8644 C CA . SER B 1 529 ? -19.234 -36.688 -32.719 1 66.19 529 SER B CA 1
ATOM 8645 C C . SER B 1 529 ? -17.953 -36.781 -31.891 1 66.19 529 SER B C 1
ATOM 8647 O O . SER B 1 529 ? -16.969 -37.375 -32.344 1 66.19 529 SER B O 1
ATOM 8649 N N . GLY B 1 530 ? -17.906 -36.406 -30.688 1 65.94 530 GLY B N 1
ATOM 8650 C CA . GLY B 1 530 ? -16.734 -36.469 -29.828 1 65.94 530 GLY B CA 1
ATOM 8651 C C . GLY B 1 530 ? -16.469 -37.875 -29.297 1 65.94 530 GLY B C 1
ATOM 8652 O O . GLY B 1 530 ? -15.305 -38.281 -29.141 1 65.94 530 GLY B O 1
ATOM 8653 N N . GLY B 1 531 ? -17.531 -38.531 -29.047 1 67.62 531 GLY B N 1
ATOM 8654 C CA . GLY B 1 531 ? -17.422 -39.906 -28.547 1 67.62 531 GLY B CA 1
ATOM 8655 C C . GLY B 1 531 ? -16.859 -40.875 -29.578 1 67.62 531 GLY B C 1
ATOM 8656 O O . GLY B 1 531 ? -16.266 -41.875 -29.203 1 67.62 531 GLY B O 1
ATOM 8657 N N . ARG B 1 532 ? -16.969 -40.5 -30.844 1 68.12 532 ARG B N 1
ATOM 8658 C CA . ARG B 1 532 ? -16.547 -41.438 -31.906 1 68.12 532 ARG B CA 1
ATOM 8659 C C . ARG B 1 532 ? -15.133 -41.094 -32.375 1 68.12 532 ARG B C 1
ATOM 8661 O O . ARG B 1 532 ? -14.555 -41.844 -33.188 1 68.12 532 ARG B O 1
ATOM 8668 N N . GLU B 1 533 ? -14.656 -40.031 -31.781 1 68.69 533 GLU B N 1
ATOM 8669 C CA . GLU B 1 533 ? -13.312 -39.625 -32.219 1 68.69 533 GLU B CA 1
ATOM 8670 C C . GLU B 1 533 ? -12.258 -40.562 -31.609 1 68.69 533 GLU B C 1
ATOM 8672 O O . GLU B 1 533 ? -12.281 -40.844 -30.406 1 68.69 533 GLU B O 1
ATOM 8677 N N . CYS B 1 534 ? -11.445 -41.188 -32.5 1 65.88 534 CYS B N 1
ATOM 8678 C CA . CYS B 1 534 ? -10.398 -42.094 -32.062 1 65.88 534 CYS B CA 1
ATOM 8679 C C . CYS B 1 534 ? -9.234 -41.344 -31.453 1 65.88 534 CYS B C 1
ATOM 8681 O O . CYS B 1 534 ? -8.617 -40.5 -32.125 1 65.88 534 CYS B O 1
ATOM 8683 N N . LEU B 1 535 ? -8.984 -41.406 -30.234 1 67.69 535 LEU B N 1
ATOM 8684 C CA . LEU B 1 535 ? -7.984 -40.656 -29.5 1 67.69 535 LEU B CA 1
ATOM 8685 C C . LEU B 1 535 ? -6.633 -41.375 -29.531 1 67.69 535 LEU B C 1
ATOM 8687 O O . LEU B 1 535 ? -5.586 -40.719 -29.453 1 67.69 535 LEU B O 1
ATOM 8691 N N . ASP B 1 536 ? -6.535 -42.75 -29.531 1 63.56 536 ASP B N 1
ATOM 8692 C CA . ASP B 1 536 ? -5.297 -43.5 -29.578 1 63.56 536 ASP B CA 1
ATOM 8693 C C . ASP B 1 536 ? -5.383 -44.625 -30.641 1 63.56 536 ASP B C 1
ATOM 8695 O O . ASP B 1 536 ? -6.176 -45.562 -30.5 1 63.56 536 ASP B O 1
ATOM 8699 N N . MET B 1 537 ? -4.645 -44.375 -31.828 1 58.44 537 MET B N 1
ATOM 8700 C CA . MET B 1 537 ? -4.656 -45.344 -32.906 1 58.44 537 MET B CA 1
ATOM 8701 C C . MET B 1 537 ? -3.473 -46.281 -32.812 1 58.44 537 MET B C 1
ATOM 8703 O O . MET B 1 537 ? -2.33 -45.844 -32.656 1 58.44 537 MET B O 1
ATOM 8707 N N . GLU B 1 538 ? -3.613 -47.469 -32.344 1 58.97 538 GLU B N 1
ATOM 8708 C CA . GLU B 1 538 ? -2.562 -48.469 -32.438 1 58.97 538 GLU B CA 1
ATOM 8709 C C . GLU B 1 538 ? -2.695 -49.281 -33.75 1 58.97 538 GLU B C 1
ATOM 8711 O O . GLU B 1 538 ? -3.695 -49.156 -34.438 1 58.97 538 GLU B O 1
ATOM 8716 N N . VAL B 1 539 ? -1.504 -49.938 -34.219 1 55.59 539 VAL B N 1
ATOM 8717 C CA . VAL B 1 539 ? -1.36 -50.781 -35.438 1 55.59 539 VAL B CA 1
ATOM 8718 C C . VAL B 1 539 ? -2.473 -51.812 -35.469 1 55.59 539 VAL B C 1
ATOM 8720 O O . VAL B 1 539 ? -2.709 -52.438 -36.5 1 55.59 539 VAL B O 1
ATOM 8723 N N . GLY B 1 540 ? -3.711 -51.531 -35.094 1 52.62 540 GLY B N 1
ATOM 8724 C CA . GLY B 1 540 ? -4.805 -52.469 -35.219 1 52.62 540 GLY B CA 1
ATOM 8725 C C . GLY B 1 540 ? -6.164 -51.875 -34.938 1 52.62 540 GLY B C 1
ATOM 8726 O O . GLY B 1 540 ? -7.184 -52.562 -35.031 1 52.62 540 GLY B O 1
ATOM 8727 N N . GLY B 1 541 ? -6.359 -50.625 -34.688 1 58.31 541 GLY B N 1
ATOM 8728 C CA . GLY B 1 541 ? -7.648 -49.969 -34.531 1 58.31 541 GLY B CA 1
ATOM 8729 C C . GLY B 1 541 ? -7.656 -48.906 -33.438 1 58.31 541 GLY B C 1
ATOM 8730 O O . GLY B 1 541 ? -6.613 -48.594 -32.844 1 58.31 541 GLY B O 1
ATOM 8731 N N . CYS B 1 542 ? -8.789 -48.25 -33.406 1 61.53 542 CYS B N 1
ATOM 8732 C CA . CYS B 1 542 ? -8.977 -47.219 -32.375 1 61.53 542 CYS B CA 1
ATOM 8733 C C . CYS B 1 542 ? -9.039 -47.812 -30.984 1 61.53 542 CYS B C 1
ATOM 8735 O O . CYS B 1 542 ? -9.922 -48.625 -30.688 1 61.53 542 CYS B O 1
ATOM 8737 N N . VAL B 1 543 ? -8.055 -47.812 -30.172 1 63.59 543 VAL B N 1
ATOM 8738 C CA . VAL B 1 543 ? -7.965 -48.438 -28.844 1 63.59 543 VAL B CA 1
ATOM 8739 C C . VAL B 1 543 ? -8.797 -47.625 -27.844 1 63.59 543 VAL B C 1
ATOM 8741 O O . VAL B 1 543 ? -9.453 -48.219 -26.969 1 63.59 543 VAL B O 1
ATOM 8744 N N . LEU B 1 544 ? -8.852 -46.344 -28.047 1 71 544 LEU B N 1
ATOM 8745 C CA . LEU B 1 544 ? -9.562 -45.531 -27.078 1 71 544 LEU B CA 1
ATOM 8746 C C . LEU B 1 544 ? -10.359 -44.438 -27.781 1 71 544 LEU B C 1
ATOM 8748 O O . LEU B 1 544 ? -9.797 -43.625 -28.516 1 71 544 LEU B O 1
ATOM 8752 N N . ASP B 1 545 ? -11.68 -44.656 -27.719 1 73.06 545 ASP B N 1
ATOM 8753 C CA . ASP B 1 545 ? -12.539 -43.625 -28.266 1 73.06 545 ASP B CA 1
ATOM 8754 C C . ASP B 1 545 ? -12.953 -42.594 -27.203 1 73.06 545 ASP B C 1
ATOM 8756 O O . ASP B 1 545 ? -12.688 -42.812 -26.016 1 73.06 545 ASP B O 1
ATOM 8760 N N . GLY B 1 546 ? -13.359 -41.469 -27.672 1 73.38 546 GLY B N 1
ATOM 8761 C CA . GLY B 1 546 ? -13.789 -40.406 -26.781 1 73.38 546 GLY B CA 1
ATOM 8762 C C . GLY B 1 546 ? -14.75 -40.875 -25.719 1 73.38 546 GLY B C 1
ATOM 8763 O O . GLY B 1 546 ? -14.617 -40.5 -24.547 1 73.38 546 GLY B O 1
ATOM 8764 N N . ALA B 1 547 ? -15.648 -41.719 -26.062 1 73 547 ALA B N 1
ATOM 8765 C CA . ALA B 1 547 ? -16.656 -42.188 -25.125 1 73 547 ALA B CA 1
ATOM 8766 C C . ALA B 1 547 ? -16.031 -43.125 -24.094 1 73 547 ALA B C 1
ATOM 8768 O O . ALA B 1 547 ? -16.391 -43.062 -22.906 1 73 547 ALA B O 1
ATOM 8769 N N . MET B 1 548 ? -15.117 -43.906 -24.578 1 71.44 548 MET B N 1
ATOM 8770 C CA . MET B 1 548 ? -14.43 -44.812 -23.672 1 71.44 548 MET B CA 1
ATOM 8771 C C . MET B 1 548 ? -13.555 -44.031 -22.688 1 71.44 548 MET B C 1
ATOM 8773 O O . MET B 1 548 ? -13.453 -44.406 -21.516 1 71.44 548 MET B O 1
ATOM 8777 N N . PHE B 1 549 ? -13.078 -43 -23.203 1 76.12 549 PHE B N 1
ATOM 8778 C CA . PHE B 1 549 ? -12.258 -42.125 -22.359 1 76.12 549 PHE B CA 1
ATOM 8779 C C . PHE B 1 549 ? -13.094 -41.5 -21.25 1 76.12 549 PHE B C 1
ATOM 8781 O O . PHE B 1 549 ? -12.688 -41.5 -20.094 1 76.12 549 PHE B O 1
ATOM 8788 N N . LEU B 1 550 ? -14.227 -41.125 -21.578 1 76.25 550 LEU B N 1
ATOM 8789 C CA . LEU B 1 550 ? -15.109 -40.5 -20.594 1 76.25 550 LEU B CA 1
ATOM 8790 C C . LEU B 1 550 ? -15.562 -41.5 -19.547 1 76.25 550 LEU B C 1
ATOM 8792 O O . LEU B 1 550 ? -15.633 -41.156 -18.359 1 76.25 550 LEU B O 1
ATOM 8796 N N . THR B 1 551 ? -15.789 -42.688 -19.984 1 74 551 THR B N 1
ATOM 8797 C CA . THR B 1 551 ? -16.25 -43.719 -19.062 1 74 551 THR B CA 1
ATOM 8798 C C . THR B 1 551 ? -15.125 -44.156 -18.125 1 74 551 THR B C 1
ATOM 8800 O O . THR B 1 551 ? -15.367 -44.406 -16.953 1 74 551 THR B O 1
ATOM 8803 N N . GLN B 1 552 ? -13.992 -44.062 -18.688 1 70.81 552 GLN B N 1
ATOM 8804 C CA . GLN B 1 552 ? -12.836 -44.438 -17.875 1 70.81 552 GLN B CA 1
ATOM 8805 C C . GLN B 1 552 ? -12.578 -43.375 -16.797 1 70.81 552 GLN B C 1
ATOM 8807 O O . GLN B 1 552 ? -12.125 -43.719 -15.695 1 70.81 552 GLN B O 1
ATOM 8812 N N . GLN B 1 553 ? -12.93 -42.25 -17.188 1 72.56 553 GLN B N 1
ATOM 8813 C CA . GLN B 1 553 ? -12.711 -41.156 -16.234 1 72.56 553 GLN B CA 1
ATOM 8814 C C . GLN B 1 553 ? -13.922 -40.969 -15.328 1 72.56 553 GLN B C 1
ATOM 8816 O O . GLN B 1 553 ? -13.898 -40.156 -14.406 1 72.56 553 GLN B O 1
ATOM 8821 N N . GLY B 1 554 ? -14.945 -41.781 -15.492 1 69.38 554 GLY B N 1
ATOM 8822 C CA . GLY B 1 554 ? -16.141 -41.719 -14.672 1 69.38 554 GLY B CA 1
ATOM 8823 C C . GLY B 1 554 ? -17.016 -40.5 -14.969 1 69.38 554 GLY B C 1
ATOM 8824 O O . GLY B 1 554 ? -17.672 -39.969 -14.07 1 69.38 554 GLY B O 1
ATOM 8825 N N . LEU B 1 555 ? -16.891 -40.031 -16.234 1 76.69 555 LEU B N 1
ATOM 8826 C CA . LEU B 1 555 ? -17.625 -38.844 -16.578 1 76.69 555 LEU B CA 1
ATOM 8827 C C . LEU B 1 555 ? -18.828 -39.156 -17.469 1 76.69 555 LEU B C 1
ATOM 8829 O O . LEU B 1 555 ? -18.75 -40.062 -18.297 1 76.69 555 LEU B O 1
ATOM 8833 N N . GLU B 1 556 ? -19.984 -38.688 -17.016 1 74.88 556 GLU B N 1
ATOM 8834 C CA . GLU B 1 556 ? -21.203 -38.875 -17.797 1 74.88 556 GLU B CA 1
ATOM 8835 C C . GLU B 1 556 ? -21.625 -37.562 -18.484 1 74.88 556 GLU B C 1
ATOM 8837 O O . GLU B 1 556 ? -21.375 -36.469 -17.984 1 74.88 556 GLU B O 1
ATOM 8842 N N . GLU B 1 557 ? -22.094 -37.719 -19.641 1 76 557 GLU B N 1
ATOM 8843 C CA . GLU B 1 557 ? -22.547 -36.562 -20.422 1 76 557 GLU B CA 1
ATOM 8844 C C . GLU B 1 557 ? -23.625 -35.781 -19.688 1 76 557 GLU B C 1
ATOM 8846 O O . GLU B 1 557 ? -23.766 -34.562 -19.875 1 76 557 GLU B O 1
ATOM 8851 N N . SER B 1 558 ? -24.328 -36.438 -18.875 1 72.31 558 SER B N 1
ATOM 8852 C CA . SER B 1 558 ? -25.391 -35.75 -18.141 1 72.31 558 SER B CA 1
ATOM 8853 C C . SER B 1 558 ? -24.844 -34.781 -17.109 1 72.31 558 SER B C 1
ATOM 8855 O O . SER B 1 558 ? -25.547 -33.875 -16.672 1 72.31 558 SER B O 1
ATOM 8857 N N . LYS B 1 559 ? -23.641 -34.812 -16.906 1 80.5 559 LYS B N 1
ATOM 8858 C CA . LYS B 1 559 ? -23.062 -34 -15.859 1 80.5 559 LYS B CA 1
ATOM 8859 C C . LYS B 1 559 ? -22.609 -32.625 -16.406 1 80.5 559 LYS B C 1
ATOM 8861 O O . LYS B 1 559 ? -22.125 -31.781 -15.656 1 80.5 559 LYS B O 1
ATOM 8866 N N . ARG B 1 560 ? -22.969 -32.438 -17.656 1 85 560 ARG B N 1
ATOM 8867 C CA . ARG B 1 560 ? -22.547 -31.172 -18.297 1 85 560 ARG B CA 1
ATOM 8868 C C . ARG B 1 560 ? -23.234 -29.984 -17.641 1 85 560 ARG B C 1
ATOM 8870 O O . ARG B 1 560 ? -22.578 -29.016 -17.25 1 85 560 ARG B O 1
ATOM 8877 N N . TRP B 1 561 ? -24.5 -30.062 -17.438 1 89.31 561 TRP B N 1
ATOM 8878 C CA . TRP B 1 561 ? -25.25 -28.922 -16.891 1 89.31 561 TRP B CA 1
ATOM 8879 C C . TRP B 1 561 ? -25.234 -28.938 -15.375 1 89.31 561 TRP B C 1
ATOM 8881 O O . TRP B 1 561 ? -25.344 -27.891 -14.734 1 89.31 561 TRP B O 1
ATOM 8891 N N . SER B 1 562 ? -25.031 -30.125 -14.812 1 90.94 562 SER B N 1
ATOM 8892 C CA . SER B 1 562 ? -24.922 -30.203 -13.359 1 90.94 562 SER B CA 1
ATOM 8893 C C . SER B 1 562 ? -23.641 -29.531 -12.875 1 90.94 562 SER B C 1
ATOM 8895 O O . SER B 1 562 ? -23.625 -28.875 -11.828 1 90.94 562 SER B O 1
ATOM 8897 N N . ASN B 1 563 ? -22.578 -29.656 -13.703 1 93.62 563 ASN B N 1
ATOM 8898 C CA . ASN B 1 563 ? -21.328 -29 -13.344 1 93.62 563 ASN B CA 1
ATOM 8899 C C . ASN B 1 563 ? -21.453 -27.484 -13.383 1 93.62 563 ASN B C 1
ATOM 8901 O O . ASN B 1 563 ? -20.875 -26.797 -12.539 1 93.62 563 ASN B O 1
ATOM 8905 N N . ILE B 1 564 ? -22.188 -26.969 -14.312 1 94.94 564 ILE B N 1
ATOM 8906 C CA . ILE B 1 564 ? -22.438 -25.531 -14.398 1 94.94 564 ILE B CA 1
ATOM 8907 C C . ILE B 1 564 ? -23.203 -25.062 -13.164 1 94.94 564 ILE B C 1
ATOM 8909 O O . ILE B 1 564 ? -22.922 -24 -12.617 1 94.94 564 ILE B O 1
ATOM 8913 N N . GLY B 1 565 ? -24.172 -25.969 -12.758 1 94.69 565 GLY B N 1
ATOM 8914 C CA . GLY B 1 565 ? -24.938 -25.641 -11.555 1 94.69 565 GLY B CA 1
ATOM 8915 C C . GLY B 1 565 ? -24.078 -25.578 -10.305 1 94.69 565 GLY B C 1
ATOM 8916 O O . GLY B 1 565 ? -24.25 -24.688 -9.477 1 94.69 565 GLY B O 1
ATOM 8917 N N . VAL B 1 566 ? -23.125 -26.453 -10.211 1 95.31 566 VAL B N 1
ATOM 8918 C CA . VAL B 1 566 ? -22.25 -26.469 -9.047 1 95.31 566 VAL B CA 1
ATOM 8919 C C . VAL B 1 566 ? -21.328 -25.25 -9.078 1 95.31 566 VAL B C 1
ATOM 8921 O O . VAL B 1 566 ? -21.078 -24.625 -8.039 1 95.31 566 VAL B O 1
ATOM 8924 N N . MET B 1 567 ? -20.828 -24.906 -10.281 1 96.38 567 MET B N 1
ATOM 8925 C CA . MET B 1 567 ? -19.969 -23.734 -10.406 1 96.38 567 MET B CA 1
ATOM 8926 C C . MET B 1 567 ? -20.719 -22.469 -10.023 1 96.38 567 MET B C 1
ATOM 8928 O O . MET B 1 567 ? -20.156 -21.594 -9.344 1 96.38 567 MET B O 1
ATOM 8932 N N . LEU B 1 568 ? -21.953 -22.375 -10.414 1 96.5 568 LEU B N 1
ATOM 8933 C CA . LEU B 1 568 ? -22.781 -21.234 -10.023 1 96.5 568 LEU B CA 1
ATOM 8934 C C . LEU B 1 568 ? -23.016 -21.219 -8.523 1 96.5 568 LEU B C 1
ATOM 8936 O O . LEU B 1 568 ? -23.078 -20.156 -7.898 1 96.5 568 LEU B O 1
ATOM 8940 N N . GLY B 1 569 ? -23.188 -22.422 -7.988 1 96.44 569 GLY B N 1
ATOM 8941 C CA . GLY B 1 569 ? -23.312 -22.547 -6.547 1 96.44 569 GLY B CA 1
ATOM 8942 C C . GLY B 1 569 ? -22.078 -22.062 -5.797 1 96.44 569 GLY B C 1
ATOM 8943 O O . GLY B 1 569 ? -22.203 -21.438 -4.746 1 96.44 569 GLY B O 1
ATOM 8944 N N . PHE B 1 570 ? -20.906 -22.328 -6.371 1 96.75 570 PHE B N 1
ATOM 8945 C CA . PHE B 1 570 ? -19.672 -21.859 -5.766 1 96.75 570 PHE B CA 1
ATOM 8946 C C . PHE B 1 570 ? -19.594 -20.328 -5.805 1 96.75 570 PHE B C 1
ATOM 8948 O O . PHE B 1 570 ? -19.188 -19.703 -4.828 1 96.75 570 PHE B O 1
ATOM 8955 N N . VAL B 1 571 ? -20 -19.734 -6.914 1 96.56 571 VAL B N 1
ATOM 8956 C CA . VAL B 1 571 ? -19.953 -18.281 -7.059 1 96.56 571 VAL B CA 1
ATOM 8957 C C . VAL B 1 571 ? -20.844 -17.625 -6.012 1 96.56 571 VAL B C 1
ATOM 8959 O O . VAL B 1 571 ? -20.406 -16.734 -5.277 1 96.56 571 VAL B O 1
ATOM 8962 N N . LEU B 1 572 ? -22.031 -18.156 -5.883 1 96.12 572 LEU B N 1
ATOM 8963 C CA . LEU B 1 572 ? -22.984 -17.594 -4.938 1 96.12 572 LEU B CA 1
ATOM 8964 C C . LEU B 1 572 ? -22.578 -17.906 -3.502 1 96.12 572 LEU B C 1
ATOM 8966 O O . LEU B 1 572 ? -22.719 -17.047 -2.619 1 96.12 572 LEU B O 1
ATOM 8970 N N . GLY B 1 573 ? -22.078 -19.094 -3.334 1 96.5 573 GLY B N 1
ATOM 8971 C CA . GLY B 1 573 ? -21.656 -19.484 -1.997 1 96.5 573 GLY B CA 1
ATOM 8972 C C . GLY B 1 573 ? -20.531 -18.625 -1.458 1 96.5 573 GLY B C 1
ATOM 8973 O O . GLY B 1 573 ? -20.594 -18.141 -0.329 1 96.5 573 GLY B O 1
ATOM 8974 N N . TYR B 1 574 ? -19.516 -18.391 -2.26 1 96.31 574 TYR B N 1
ATOM 8975 C CA . TYR B 1 574 ? -18.375 -17.594 -1.811 1 96.31 574 TYR B CA 1
ATOM 8976 C C . TYR B 1 574 ? -18.766 -16.125 -1.644 1 96.31 574 TYR B C 1
ATOM 8978 O O . TYR B 1 574 ? -18.219 -15.422 -0.79 1 96.31 574 TYR B O 1
ATOM 8986 N N . ARG B 1 575 ? -19.703 -15.68 -2.426 1 95.62 575 ARG B N 1
ATOM 8987 C CA . ARG B 1 575 ? -20.172 -14.305 -2.27 1 95.62 575 ARG B CA 1
ATOM 8988 C C . ARG B 1 575 ? -20.969 -14.141 -0.978 1 95.62 575 ARG B C 1
ATOM 8990 O O . ARG B 1 575 ? -20.875 -13.109 -0.309 1 95.62 575 ARG B O 1
ATOM 8997 N N . ILE B 1 576 ? -21.688 -15.141 -0.633 1 95.81 576 ILE B N 1
ATOM 8998 C CA . ILE B 1 576 ? -22.453 -15.109 0.607 1 95.81 576 ILE B CA 1
ATOM 8999 C C . ILE B 1 576 ? -21.516 -15.164 1.803 1 95.81 576 ILE B C 1
ATOM 9001 O O . ILE B 1 576 ? -21.688 -14.422 2.775 1 95.81 576 ILE B O 1
ATOM 9005 N N . ILE B 1 577 ? -20.484 -15.953 1.674 1 95.75 577 ILE B N 1
ATOM 9006 C CA . ILE B 1 577 ? -19.516 -16.031 2.752 1 95.75 577 ILE B CA 1
ATOM 9007 C C . ILE B 1 577 ? -18.781 -14.695 2.877 1 95.75 577 ILE B C 1
ATOM 9009 O O . ILE B 1 577 ? -18.5 -14.234 3.986 1 95.75 577 ILE B O 1
ATOM 9013 N N . CYS B 1 578 ? -18.484 -14.125 1.73 1 94.38 578 CYS B N 1
ATOM 9014 C CA . CYS B 1 578 ? -17.859 -12.805 1.723 1 94.38 578 CYS B CA 1
ATOM 9015 C C . CYS B 1 578 ? -18.734 -11.789 2.449 1 94.38 578 CYS B C 1
ATOM 9017 O O . CYS B 1 578 ? -18.234 -11 3.25 1 94.38 578 CYS B O 1
ATOM 9019 N N . PHE B 1 579 ? -20.031 -11.883 2.27 1 93.75 579 PHE B N 1
ATOM 9020 C CA . PHE B 1 579 ? -20.984 -11 2.932 1 93.75 579 PHE B CA 1
ATOM 9021 C C . PHE B 1 579 ? -20.953 -11.211 4.441 1 93.75 579 PHE B C 1
ATOM 9023 O O . PHE B 1 579 ? -20.938 -10.242 5.207 1 93.75 579 PHE B O 1
ATOM 9030 N N . VAL B 1 580 ? -20.875 -12.398 4.789 1 94.25 580 VAL B N 1
ATOM 9031 C CA . VAL B 1 580 ? -20.906 -12.727 6.211 1 94.25 580 VAL B CA 1
ATOM 9032 C C . VAL B 1 580 ? -19.625 -12.219 6.887 1 94.25 580 VAL B C 1
ATOM 9034 O O . VAL B 1 580 ? -19.688 -11.641 7.977 1 94.25 580 VAL B O 1
ATOM 9037 N N . PHE B 1 581 ? -18.547 -12.391 6.23 1 92.62 581 PHE B N 1
ATOM 9038 C CA . PHE B 1 581 ? -17.281 -11.93 6.801 1 92.62 581 PHE B CA 1
ATOM 9039 C C . PHE B 1 581 ? -17.281 -10.406 6.918 1 92.62 581 PHE B C 1
ATOM 9041 O O . PHE B 1 581 ? -16.891 -9.859 7.953 1 92.62 581 PHE B O 1
ATOM 9048 N N . LEU B 1 582 ? -17.703 -9.734 5.902 1 91.38 582 LEU B N 1
ATOM 9049 C CA . LEU B 1 582 ? -17.734 -8.281 5.914 1 91.38 582 LEU B CA 1
ATOM 9050 C C . LEU B 1 582 ? -18.734 -7.758 6.93 1 91.38 582 LEU B C 1
ATOM 9052 O O . LEU B 1 582 ? -18.484 -6.75 7.598 1 91.38 582 LEU B O 1
ATOM 9056 N N . TRP B 1 583 ? -19.844 -8.492 6.961 1 89.12 583 TRP B N 1
ATOM 9057 C CA . TRP B 1 583 ? -20.875 -8.109 7.922 1 89.12 583 TRP B CA 1
ATOM 9058 C C . TRP B 1 583 ? -20.359 -8.242 9.352 1 89.12 583 TRP B C 1
ATOM 9060 O O . TRP B 1 583 ? -20.609 -7.363 10.188 1 89.12 583 TRP B O 1
ATOM 9070 N N . PHE B 1 584 ? -19.656 -9.234 9.602 1 87.12 584 PHE B N 1
ATOM 9071 C CA . PHE B 1 584 ? -19.109 -9.445 10.938 1 87.12 584 PHE B CA 1
ATOM 9072 C C . PHE B 1 584 ? -18.062 -8.398 11.266 1 87.12 584 PHE B C 1
ATOM 9074 O O . PHE B 1 584 ? -17.984 -7.914 12.398 1 87.12 584 PHE B O 1
ATOM 9081 N N . ARG B 1 585 ? -17.312 -8.023 10.344 1 83.5 585 ARG B N 1
ATOM 9082 C CA . ARG B 1 585 ? -16.266 -7.031 10.547 1 83.5 585 ARG B CA 1
ATOM 9083 C C . ARG B 1 585 ? -16.844 -5.645 10.789 1 83.5 585 ARG B C 1
ATOM 9085 O O . ARG B 1 585 ? -16.359 -4.898 11.641 1 83.5 585 ARG B O 1
ATOM 9092 N N . CYS B 1 586 ? -17.797 -5.32 10.039 1 79.94 586 CYS B N 1
ATOM 9093 C CA . CYS B 1 586 ? -18.422 -4.012 10.18 1 79.94 586 CYS B CA 1
ATOM 9094 C C . CYS B 1 586 ? -19.266 -3.947 11.445 1 79.94 586 CYS B C 1
ATOM 9096 O O . CYS B 1 586 ? -19.391 -2.887 12.062 1 79.94 586 CYS B O 1
ATOM 9098 N N . TYR B 1 587 ? -19.844 -5.066 11.758 1 72.19 587 TYR B N 1
ATOM 9099 C CA . TYR B 1 587 ? -20.656 -5.109 12.969 1 72.19 587 TYR B CA 1
ATOM 9100 C C . TYR B 1 587 ? -19.781 -4.941 14.211 1 72.19 587 TYR B C 1
ATOM 9102 O O . TYR B 1 587 ? -20.172 -4.266 15.164 1 72.19 587 TYR B O 1
ATOM 9110 N N . ARG B 1 588 ? -18.641 -5.496 14.172 1 63.69 588 ARG B N 1
ATOM 9111 C CA . ARG B 1 588 ? -17.719 -5.367 15.297 1 63.69 588 ARG B CA 1
ATOM 9112 C C . ARG B 1 588 ? -17.234 -3.93 15.453 1 63.69 588 ARG B C 1
ATOM 9114 O O . ARG B 1 588 ? -16.984 -3.473 16.578 1 63.69 588 ARG B O 1
ATOM 9121 N N . MET B 1 589 ? -17.219 -3.246 14.422 1 58.5 589 MET B N 1
ATOM 9122 C CA . MET B 1 589 ? -16.812 -1.845 14.469 1 58.5 589 MET B CA 1
ATOM 9123 C C . MET B 1 589 ? -17.938 -0.969 15.008 1 58.5 589 MET B C 1
ATOM 9125 O O . MET B 1 589 ? -17.688 0.081 15.602 1 58.5 589 MET B O 1
ATOM 9129 N N . ARG B 1 590 ? -19.188 -1.466 14.82 1 53.12 590 ARG B N 1
ATOM 9130 C CA . ARG B 1 590 ? -20.359 -0.703 15.266 1 53.12 590 ARG B CA 1
ATOM 9131 C C . ARG B 1 590 ? -20.609 -0.912 16.75 1 53.12 590 ARG B C 1
ATOM 9133 O O . ARG B 1 590 ? -21.188 -0.055 17.422 1 53.12 590 ARG B O 1
ATOM 9140 N N . ARG B 1 591 ? -20.047 -2.041 17.344 1 50.81 591 ARG B N 1
ATOM 9141 C CA . ARG B 1 591 ? -20.297 -2.271 18.766 1 50.81 591 ARG B CA 1
ATOM 9142 C C . ARG B 1 591 ? -19.125 -1.806 19.609 1 50.81 591 ARG B C 1
ATOM 9144 O O . ARG B 1 591 ? -17.969 -2.012 19.25 1 50.81 591 ARG B O 1
#

Foldseek 3Di:
DPPPPCPPPPPCQPDWKKKWWFQKWAWDFQPPPVPPDDSPPTDTQATGATAIFGFLFEEEEEADPSLCSQVVLCVSQLLDPPVRMPTAMDIVRHGDDNLVSLLQEFEQDPDFQFQQFDFLLLLQLLLLLLNAQDDSVVSNVLSVVLCVLLVNVVRRRFGCHDPPPPRHDDPLSNLSSSQSSRPSNPHLEYEEEASCPPHDPVSSLSVLVSVSCSRNVSRGGYYYYHYDDDPSSLVSHAWYFYGGNNYTLDIGGPVVLVVVCVVLVDDDDPRDDSSRVCNVCVVVSNPDPPPPDPPVPPPPPPPPPVPVPDLDGSDDLVSLLVSLLVVVLSSQVSPCVNLVVLQVLLQCLLQVLLQVLFPPLAPLVVLVSLLVLLLCLLLVLLVCLVVLLSVLVVVLVCVSSVSDDLVSNLSSVLVSVLVSLLSSLCSNLVSNVVSNPFDPDPVLSVLLSLLSSLSNLLSNLQSLLLSLVDNDSVVSSVVSVVLLVLLSCLLCSPPHLVRDDPVCNVSNVVRSNNLSSLLNLCSRQNDDVNQADQSDQDPPGRPDGSVNVCVVSVHDNVCNVVSVVVSVVSSVVSSVSSSVSSVVVSVVSND/DDPPPPPPPPPCQPDWKKKWWFQKWAWDFQPPPVPPDDSPPTDTQATGATAIFGFLFEEEEEADPSLCSQVVLCVSQLLDPPVRMPTAMDIVNHGDDNLVSLLQEFEQDPDFQFQQLDFLLLLQLLLLLLNAQDDSVVSNVLSVVLCVLLVNVVRRGFGCHDPPPPRHDDPLSNLSSSQSSRPSNPHLEYEEEASCPPHDLVSSLSVLVSVSCSRNVSRGGYYYYHYDDDPSSLVSHAWYFYGGNNYTLDIGGPVVLVVVCVVLVDDDDPRDDSSRVCNVCVVVSNPDPPPPDPPVPPPPVPPPPVPVPDLDGSDDLVSLLVSLLVVVLSSQVSPCVNLVVLQVLLQCLLQVLLQVLFPPLAPLVVLVSLLVLLLCLLLVLLVCLVVLLSVLVVVLVCVSSVSDDLVSNLSSVLVSVLVSLLSSLCSNLVSNVVSNPFDPDPVLSVLLSLLSSLSNLLSNLQSLLLSLVDNDSVVSSVVSVVLLVLLSCLLCSPPHLVRDDPVCNVSNVVRSNNLSSLLNLCSRLNDDVNQADQSDQDPPGRPDGSVNVCVVSVHDNVCNVVSVVVSVVSSVVSSVSSSVSSVVVSVVSND

Secondary structure (DSSP, 8-state):
------------------EEEEEEEEEE-----SS-------EEEEEEE--EE-TT-EEEEE--TTSSHHHHHHHHHT-S-GGGEEEEEEETTEE--HHHHHHHEEEE-SS----TTSBHHHHHHHHHHHHSSS-HHHHHHHHHHHHHHTT-GGGTTSB---TTSTTBPPHHHHHHHHHHHHHTT--SEEEESSTTTT--HHHHHHHHHHHHHHHHHH--EEEEE-S---HHHHHH--EEEEEETTEEEEEEEHHHHHHHHHHTT----TTS-HHHHHHHTHHHH----------------------------SS-HHHHHHHHHHHHHHHHHH-HHHHHHHHHHHHHHHHHHHHHTTT---HHHHHHHHHHHHHHHHHHGGGGHHHHHHHHHHHHHHHHTTSS-HHHHHHHHHHHHHHHHHHHHHHHHHHHHHHHT----HHHHHHHHHHHHHHHHHHHHHHHHHHHH-SSHHHHHHHHHHHHHHHHHTTSSSS-GGGS-GGGHHHHHH-TTHHHHHHHHHHHH-HHHHHT-EEEEETTEEEEEHHHHHHHTT--TTHHHHHHHHHHHHHHHHHHHHHHHHHHHHHHHH-/------------------EEEEEEEEEE-----SSS------EEEEEEE--EE-TT-EEEEE--TTSSHHHHHHHHHT-S-GGGEEEEEEETTEE--HHHHHHHEEEE-SS----TTSBHHHHHHHHHHHHS-S-HHHHHHHHHHHHHHTT-GGGTTSB---TTSTTBPPHHHHHHHHHHHHHTT--SEEEESSTTTT--HHHHHHHHHHHHHHHHHH--EEEEE-S---HHHHHH--EEEEEETTEEEEEEEHHHHHHHHHHTT----TTS-HHHHHHHTHHHH----------------------------SS-HHHHHHHHHHHHHHHHHH-HHHHHHHHHHHHHHHHHHHHHTTT---HHHHHHHHHHHHHHHHHHGGGGHHHHHHHHHHHHHHHHTTSS-HHHHHHHHHHHHHHHHHHHHHHHHHHHHHHHT----HHHHHHHHHHHHHHHHHHHHHHHHHHHH-SSHHHHHHHHHHHHHHHHHTTSSSS-GGGS-GGGHHHHHH-TTHHHHHHHHHHHH-HHHHHT-EEEEETTEEEEEHHHHHHHTT--TTHHHHHHHHHHHHHHHHHHHHHHHHHHHHHHHH-

InterPro domains:
  IPR003439 ABC transporter-like, ATP-binding domain [PF00005] (46-197)
  IPR003439 ABC transporter-like, ATP-binding domain [PS50893] (19-270)
  IPR003593 AAA+ ATPase domain [SM00382] (55-247)
  IPR013525 ABC-2 type transporter, transmembrane domain [PF01061] (321-525)
  IPR017871 ABC transporter-like, conserved site [PS00211] (169-183)
  IPR027417 P-loop containing nucleoside triphosphate hydrolase [G3DSA:3.40.50.300] (12-267)
  IPR027417 P-loop containing nucleoside triphosphate hydrolase [SSF52540] (42-260)
  IPR050352 ATP-binding cassette subfamily G transporters [PTHR48041] (11-575)

Organism: Ananas comosus (NCBI:txid4615)

Solvent-accessible surface area (backbone atoms only — not comparable to full-atom values): 62220 Å² total; per-residue (Å²): 137,78,82,76,80,74,78,74,82,64,83,77,69,70,73,69,47,31,41,35,36,46,50,27,26,35,55,47,78,45,66,73,48,83,78,76,52,76,63,51,74,58,48,76,40,32,48,55,27,61,50,75,40,53,48,34,32,36,31,36,41,33,44,57,80,87,14,35,66,67,59,52,50,35,48,75,54,41,65,45,39,68,89,64,37,48,55,44,52,26,46,68,84,33,74,63,51,51,78,60,46,24,60,41,32,17,73,36,59,76,69,79,79,70,65,36,76,36,26,44,46,52,50,29,29,54,41,12,54,33,48,28,74,68,51,72,65,53,18,48,50,49,31,53,52,48,33,55,74,66,69,37,64,92,45,29,84,30,28,41,33,56,88,86,47,90,68,32,46,50,72,45,54,43,50,48,49,51,48,41,48,43,43,52,54,62,43,42,29,37,38,31,38,42,76,50,68,80,36,29,61,68,58,30,46,48,51,51,50,51,52,40,47,43,10,59,75,61,31,17,18,33,40,34,35,46,63,72,75,52,57,74,51,49,70,62,42,46,28,37,35,35,31,49,84,15,25,56,62,42,72,44,41,53,67,55,51,53,48,50,41,47,72,71,67,49,80,79,54,80,70,51,49,68,64,62,51,46,65,72,44,37,81,74,53,59,59,80,67,79,76,67,76,77,69,71,71,68,73,71,72,68,72,63,75,72,63,76,69,67,82,76,53,47,50,52,65,70,55,42,22,52,54,48,27,54,52,48,44,53,45,48,69,65,33,50,67,60,49,50,47,48,44,48,49,23,36,50,50,12,46,50,53,9,61,62,42,40,79,62,73,51,55,66,46,53,56,43,48,54,54,48,52,48,52,49,50,47,57,62,41,58,52,49,41,62,56,48,44,55,49,47,56,45,46,48,54,40,39,66,41,49,35,53,56,69,66,32,49,54,51,18,55,52,55,49,47,50,62,54,44,42,52,32,26,48,47,20,38,55,43,25,47,65,43,36,60,54,78,94,40,70,70,50,46,53,50,51,37,49,50,47,28,49,45,44,46,30,29,42,24,47,43,52,24,44,37,51,68,41,93,46,66,52,59,33,49,51,52,50,52,52,48,52,52,50,15,52,51,34,28,39,83,62,38,47,75,86,71,49,50,80,91,53,46,65,45,34,74,64,16,78,41,24,43,60,46,52,37,53,50,41,61,60,29,31,61,80,71,24,23,66,37,64,56,40,79,51,104,84,45,66,76,34,30,24,45,53,50,31,54,72,68,71,51,57,73,78,46,48,64,54,32,52,51,50,49,50,46,47,28,51,48,31,46,51,50,23,47,50,42,44,46,52,54,49,48,55,57,72,79,138,78,85,74,80,76,78,76,84,64,83,78,71,71,73,71,46,30,41,36,36,47,49,29,26,34,55,46,77,47,66,73,48,82,76,76,53,77,61,53,74,60,50,76,42,33,48,54,27,62,52,75,41,56,47,35,32,36,33,36,41,32,44,55,81,86,14,34,65,67,58,52,51,33,48,74,56,40,64,45,41,69,87,66,36,48,56,44,51,24,44,70,84,33,74,64,51,49,77,61,47,24,60,41,34,18,73,35,60,77,70,80,80,71,65,38,78,35,25,44,47,53,49,30,28,54,41,12,55,33,46,28,75,65,52,72,64,52,17,48,50,48,32,53,51,48,32,53,74,66,69,35,65,92,46,30,84,30,28,41,33,57,89,86,47,89,68,32,45,52,73,47,54,44,48,50,50,50,49,41,48,44,44,54,54,64,42,42,31,38,38,32,39,42,78,50,66,81,36,28,60,67,58,33,44,49,51,49,50,52,51,42,48,44,11,59,77,62,32,17,18,35,39,32,36,46,62,73,74,52,56,73,50,50,71,61,44,46,28,37,35,35,30,49,83,14,25,57,64,44,74,44,40,54,68,56,52,53,48,51,40,45,71,71,69,49,80,79,55,79,70,50,49,67,65,62,51,46,65,71,43,39,79,75,52,59,58,79,68,78,75,66,78,78,70,70,73,69,71,71,71,67,72,63,76,72,63,78,67,66,83,75,53,47,50,54,66,69,55,42,22,50,54,48,25,53,53,47,43,53,46,49,69,64,33,51,67,58,49,50,47,48,44,49,48,23,36,50,49,12,47,50,54,10,62,60,42,40,81,62,73,51,54,66,46,54,56,43,46,54,54,50,51,48,53,50,51,46,58,60,41,57,53,50,41,64,56,48,46,56,48,46,56,45,47,48,54,41,40,67,41,50,35,55,57,70,66,32,49,54,51,18,56,52,57,49,46,50,62,54,44,44,53,32,26,48,47,19,40,55,46,25,47,64,43,36,58,54,76,93,40,71,70,51,46,53,50,49,37,47,49,47,28,48,45,43,47,30,28,42,25,49,43,52,26,44,37,50,68,40,92,47,66,50,59,32,49,51,50,50,51,52,50,52,50,51,17,52,52,34,27,41,84,64,38,46,74,87,70,50,51,80,92,52,46,65,47,34,74,65,15,78,40,24,44,58,46,51,38,53,51,40,60,59,26,31,61,80,72,23,24,68,37,63,55,40,77,50,106,81,46,67,75,33,30,23,44,54,49,31,54,72,69,71,50,57,73,77,46,49,64,55,30,52,50,50,49,51,48,49,29,53,48,31,44,50,49,24,46,51,42,44,47,52,54,48,48,56,60,71,80